Protein AF-0000000076117478 (afdb_homodimer)

Nearest PDB structures (foldseek):
  7p05-assembly1_A  TM=7.899E-01  e=3.250E-27  Saccharomyces cerevisiae S288C
  7p03-assembly1_A  TM=7.718E-01  e=1.403E-25  Saccharomyces cerevisiae S288C
  7p06-assembly1_A  TM=7.744E-01  e=6.960E-25  Saccharomyces cerevisiae S288C
  9fw3-assembly1_B  TM=8.089E-01  e=4.956E-11  Mycolicibacterium thermoresistibile ATCC 19527
  6pan-assembly1_A  TM=7.796E-01  e=1.913E-11  Novosphingobium aromaticivorans DSM 12444

Solvent-accessible surface area (backbone atoms only — not comparable to full-atom values): 67376 Å² total; per-residue (Å²): 131,76,64,60,42,69,87,44,38,41,41,36,42,47,31,21,31,54,60,97,85,43,76,46,33,60,47,34,64,49,70,49,39,44,38,31,34,34,36,39,33,43,60,89,84,13,34,67,67,56,50,53,32,36,74,65,61,79,38,76,66,71,41,60,47,51,25,47,72,84,37,67,72,42,80,72,58,46,67,36,44,25,75,37,64,68,68,86,70,69,67,34,68,36,26,44,45,55,50,48,49,50,47,44,63,34,50,31,45,67,84,56,50,69,69,57,50,51,50,49,52,52,50,48,31,58,63,65,69,39,68,89,52,30,84,35,36,39,28,52,97,87,38,89,43,51,51,72,61,53,43,50,49,46,50,47,46,57,41,52,66,59,61,38,49,34,34,38,33,37,38,77,50,65,92,40,52,68,65,60,32,38,52,50,51,49,42,51,45,48,47,16,54,75,27,26,18,22,36,40,34,37,44,79,78,62,48,41,73,46,52,72,65,34,49,25,32,35,34,33,44,80,12,26,58,49,44,72,46,51,37,84,48,47,62,58,54,37,39,73,75,70,47,73,80,63,85,43,29,14,62,60,48,49,53,49,50,54,66,64,49,57,71,68,58,44,50,53,43,40,52,50,29,52,54,49,50,55,41,56,62,53,57,69,63,57,71,77,73,82,81,85,72,80,70,84,66,79,70,75,75,70,86,61,74,79,74,75,78,72,81,78,82,72,77,77,73,84,75,70,68,65,53,66,75,78,42,86,75,81,80,87,78,88,75,81,76,60,89,71,74,88,52,52,44,54,65,68,58,41,25,52,53,42,22,53,51,46,33,60,46,42,46,66,66,72,62,31,68,68,61,51,49,52,48,46,51,49,24,50,51,54,15,58,65,34,45,64,57,66,91,42,82,67,42,44,57,40,53,53,25,51,50,49,46,55,50,49,49,44,40,51,49,35,20,50,58,40,33,69,55,40,70,77,47,48,63,40,52,52,55,40,42,76,69,55,47,62,57,69,68,31,47,53,52,14,52,56,60,33,44,45,63,59,63,47,51,55,56,51,56,30,50,53,45,31,48,67,37,29,59,70,72,57,73,68,57,45,54,51,53,50,50,51,54,52,49,46,39,53,34,29,28,29,52,12,47,36,43,29,60,71,35,82,49,65,69,62,33,52,50,49,48,53,48,51,53,47,52,14,49,53,36,27,24,81,34,38,46,73,67,57,80,90,56,51,70,57,32,78,73,13,68,46,18,39,52,46,42,28,52,50,52,66,62,52,62,85,55,73,68,41,68,41,35,76,32,33,27,66,72,35,72,74,34,57,64,97,48,62,59,45,46,62,67,54,56,37,39,54,32,68,41,78,67,60,51,67,57,30,54,49,50,50,52,50,48,36,53,53,38,47,54,49,30,52,51,48,54,64,62,68,103,128,76,63,59,42,70,87,44,39,42,41,34,43,46,31,22,32,54,59,100,86,43,76,45,34,61,46,35,67,50,70,49,40,43,37,29,34,35,36,39,34,42,60,89,84,13,36,67,67,57,50,54,32,37,72,66,62,78,37,75,64,72,41,61,47,51,26,47,70,82,38,68,72,42,78,71,56,45,67,38,44,25,76,37,64,68,68,85,70,70,66,35,68,35,27,44,46,56,51,47,51,50,47,45,63,34,50,32,44,68,86,55,50,68,67,57,51,50,51,49,51,52,50,50,32,60,64,65,69,38,68,88,51,29,84,36,35,40,28,53,97,88,39,89,42,51,50,71,60,53,44,50,51,46,50,48,46,57,42,52,65,61,61,39,49,34,35,39,32,36,38,79,49,66,94,41,52,69,66,60,32,38,51,50,52,48,42,50,46,49,47,16,52,74,28,26,17,23,36,39,32,37,44,78,78,61,48,42,72,46,51,72,64,32,49,24,31,34,34,32,45,78,13,27,58,48,43,75,49,51,37,83,47,47,61,58,54,38,38,73,74,71,47,73,79,61,85,42,29,16,62,60,48,50,53,49,50,54,65,65,47,57,71,68,59,44,50,51,44,41,53,50,30,52,54,49,50,53,41,56,62,50,57,69,63,55,71,77,72,84,83,85,73,81,70,83,69,79,72,74,75,70,86,60,74,79,70,79,75,75,80,79,82,72,79,76,73,83,75,68,69,64,52,64,73,76,41,85,74,84,80,87,79,88,76,81,74,59,88,72,74,88,50,52,44,54,67,67,56,43,25,52,52,42,22,54,50,46,34,61,46,43,48,66,67,71,62,30,69,68,59,50,48,52,47,46,51,50,25,50,50,54,14,57,65,36,46,64,59,65,92,42,82,66,41,44,57,40,55,52,25,50,51,50,46,54,50,50,50,44,41,51,50,34,19,51,60,41,32,70,55,40,69,76,45,49,62,40,53,53,54,40,43,75,68,54,47,61,55,70,67,33,48,53,52,15,50,55,59,34,46,46,64,57,63,48,49,57,54,52,55,28,48,53,46,31,47,67,36,29,59,69,72,55,73,69,57,45,55,52,54,49,50,51,52,53,50,46,36,52,34,29,28,29,52,12,46,36,43,29,60,72,35,81,49,65,69,60,34,52,50,48,48,53,50,50,53,46,52,14,47,54,34,27,24,80,35,38,44,74,66,57,80,89,57,53,69,57,31,78,73,12,68,45,18,38,52,46,42,28,51,48,52,65,60,52,61,84,56,74,70,42,69,43,36,76,32,32,27,66,71,35,74,74,32,51,81,91,47,61,59,44,46,62,68,54,58,37,39,52,32,69,40,79,68,60,51,66,58,30,53,50,50,51,52,50,48,36,52,52,36,46,54,48,30,51,50,49,53,63,63,69,103

Radius of gyration: 37.52 Å; Cα contacts (8 Å, |Δi|>4): 1897; chains: 2; bounding box: 95×120×84 Å

InterPro domains:
  IPR003439 ABC transporter-like, ATP-binding domain [PF00005] (27-174)
  IPR003439 ABC transporter-like, ATP-binding domain [PS50893] (10-247)
  IPR003593 AAA+ ATPase domain [SM00382] (34-232)
  IPR013525 ABC-2 type transporter, transmembrane domain [PF01061] (350-551)
  IPR017871 ABC transporter-like, conserved site [PS00211] (146-160)
  IPR027417 P-loop containing nucleoside triphosphate hydrolase [G3DSA:3.40.50.300] (7-243)
  IPR027417 P-loop containing nucleoside triphosphate hydrolase [SSF52540] (10-245)
  IPR050352 ATP-binding cassette subfamily G transporters [PTHR48041] (7-605)

Sequence (1246 aa):
MKTKASTSQLVVRNLVVSVKTKHILYGVNTGAQSGDLLAIMGPTGSGKTTLLNTIAGRVQSTSGEITINGQYFNKHLRRRLGYVLQDDVFMPSLTLYETLYFTAMIRIAESVSVKDKQTRIDDIVKALDLKKCLHTVIGDFFVRGLSGGEKKRANIACEFLTDPDIMLIDEPTSGLDSTTAHNLMTQLKDYATHFNKTIIATIHQPSSQVYHLFSKLLLLMDGKVAYFGIASDALNYFERIGMTCAIHFNPADFLLALLSRDNETSKTILEEADRYKKFEIICGQCPLPNGQNGHYNHSYTNTSDADISIAELRTNGSAVSFDNICAVGMDTEDTSVHSHHTWPTSFWMQYRMLTWRQFRQSKGQILHKYEVIQSLLLATLAGILYFQTDYSYRTLRDKMGTIVFSVTYWGFNCIIATVTGFPAERGVIKKEREAGAYRLSAYYAAKITSDLPLILITPVLFYCIIYWMSAIGDGVLFAIFLGVNLLFCTVAQSIGHIIGTAIPDMKLSLTTVSFYMSFSLVFSGFLNTHLPNWIKWAKYLSIVHYAFGCLNILSTDGMPVLWCNTTSVELYTSCTANTTFVTISDVLKDSGIDCPYFCYIATLGILFIVLRVLGYYVMKWKRMKTKASTSQLVVRNLVVSVKTKHILYGVNTGAQSGDLLAIMGPTGSGKTTLLNTIAGRVQSTSGEITINGQYFNKHLRRRLGYVLQDDVFMPSLTLYETLYFTAMIRIAESVSVKDKQTRIDDIVKALDLKKCLHTVIGDFFVRGLSGGEKKRANIACEFLTDPDIMLIDEPTSGLDSTTAHNLMTQLKDYATHFNKTIIATIHQPSSQVYHLFSKLLLLMDGKVAYFGIASDALNYFERIGMTCAIHFNPADFLLALLSRDNETSKTILEEADRYKKFEIICGQCPLPNGQNGHYNHSYTNTSDADISIAELRTNGSAVSFDNICAVGMDTEDTSVHSHHTWPTSFWMQYRMLTWRQFRQSKGQILHKYEVIQSLLLATLAGILYFQTDYSYRTLRDKMGTIVFSVTYWGFNCIIATVTGFPAERGVIKKEREAGAYRLSAYYAAKITSDLPLILITPVLFYCIIYWMSAIGDGVLFAIFLGVNLLFCTVAQSIGHIIGTAIPDMKLSLTTVSFYMSFSLVFSGFLNTHLPNWIKWAKYLSIVHYAFGCLNILSTDGMPVLWCNTTSVELYTSCTANTTFVTISDVLKDSGIDCPYFCYIATLGILFIVLRVLGYYVMKWKR

Organism: Mytilus edulis (NCBI:txid6550)

Secondary structure (DSSP, 8-state):
--------EEEEEEEEEEETTEEEEEEEEEEEETT-EEEEE--TTSSHHHHHHHHHTSS--SEEEEEETTEE--HHHHTTEEEE-SS----TTSBHHHHHHHHHHHHS-TTS-HHHHHHHHHHHHHHTT-GGGTTSB---SSS--S-HHHHHHHHHHHHHTT--SEEEEE-TTTT--HHHHHHHHHHHHHHHHHTT-EEEEE-SS--HHHHTT-SEEEEEETTEEEEEEEGGGHHHHHHHTT-PPPTT--HHHHHHHHHTS-HHHHHHHHHHHHHHHHHHHHHTT----SS------------------------------THHHHS-----S---------SSS-HHHHHHHHHHHHHHHHHHHHT-HHHHHHHHHHHHHHHHHTTT--SSTTSHHHHHHHHHHHHHHHHHHHHHHHHTTHHHHHHHHHHHHHTT-S-HHHHHHHHHHHHHHHHHHHHHHHHHHHHHHHT---HHHHHHHHHHHHHHHHHHHHHHHHHHHH---HHHHHHHHHHHHHHHHHTSSSS-S---TTTGGGGGG-HHHHHHHHHHHHHSTTPPPEE--TTHHHH-GGGSSS-SEE-HHHHHHHTT--S-HHHHHHHHHHHHHHHHHHHHHHHHH--/--------EEEEEEEEEEETTEEEEEEEEEEEETT-EEEEE--TTSSHHHHHHHHHTSS--SEEEEEETTEE--HHHHTTEEEE-SS----TTSBHHHHHHHHHHHHS-TTS-HHHHHHHHHHHHHHTT-GGGTTSB---SSS--S-HHHHHHHHHHHHHTT--SEEEEE-TTTT--HHHHHHHHHHHHHHHHHHT-EEEEE-SS--HHHHTT-SEEEEEETTEEEEEEEGGGHHHHHHHTT-PPPTT--HHHHHHHHHTS-HHHHHHHHHHHHHHHHHHHHHTT----SS------------------------------THHHHS-----S---------SSS-HHHHHHHHHHHHHHHHHHHHS-HHHHHHHHHHHHHHHHHTTT--SSTTSHHHHHHHHHHHHHHHHHHHHHHHHTTHHHHHHHHHHHHHTT-S-HHHHHHHHHHHHHHHHHHHHHHHHHHHHHHHT---HHHHHHHHHHHHHHHHHHHHHHHHHHHH---HHHHHHHHHHHHHHHHHTSSSS-S---TTTGGGGGG-HHHHHHHHHHHHHSTTPPPEE--TTHHHH-GGGSSS-SEE-HHHHHHHTT--S-HHHHHHHHHHHHHHHHHHHHHHHHH--

Foldseek 3Di:
DLQQDDKKKKWWFQWWADDPHRTQAGTETAMWIFLFEEEEEEDPSLCQVVVLCCQLVVGPTPDTFIDMVRHGDDLLLSLLEFEQDPDLADLQLAALQLVLLLLLLQLAFPVDDSVVLVVLLVVLCVLLVVVVRRGWGNHDPVGDTDDPLSSLSSSVSSRCSNVHQEYEYEASCPPHDQVSSLSRLVSVSCSSNSSRGHYYYYHYDHDLSSLVSGQWYFYGASNYTLDTDGSVCPQVVVVVLVQHDDPPDRPSVSSRCQRPDDPVSVVSSRVVVVVVVVVVVVCVPPPPDDDDPPPPCPPPPCPPDDPPVPDCPVPPDPPPSSPCLSDVDPDDDDPPSPPPPLGSYDLVSLLVSLLVVLLSSCLCPLPPPVVLVVLQVVLQVLLVVLFQDDLDPVCLLVVLVSQLVLLLVLLLVLLLSLLVPQLSCVVVVVVCVSSRRDDLVSNLSSNLVSVLVSNLVSVLSSLVSNCVRNCLDDPVLSVVLSVLSSLLSLLSNLVSLLLNLQDNDSVVSSVVSVVLSVLLSCLLLSVDLDDDPVCVVSNLSRSNNLSSLLNSCSSSPPRDWAFDDDVVCVVQVVSPDDDGTHDPQSVSVSSVNPDHNVVSSVSSVVSSVVSSVVSSVSNVVSD/DLQQDDKKKKWWFQWWADDPHRTQAGGETAMWIFLFEEEEEEDPSLCQVVVLCCQLVVGPTPDTFIDMVRHGDDLLLSLLEAEQDPDLADLQLAFLQLVLLLLLLQLAFPPDDSVRLVVLLVVLCVLLVVVVRRGWGNHDPVGDTDDPLSSLSSSVSSRCSNVHQEYEYEASCPPHDQVSSLSRLVSVSCSSNSSRGHYYYYHYDHDLSSLVSGQWYFYGASNYTLDTDGSVCPQVVVVVLVQHDDPPDRPSVSSRCQRPDDPVSVVSSRVVVVVVVVVVVVVVPPPPDDDDPPPPPPPPPPPPDDPPVPDCPVPPDPPPSSPCLSDVDPDDDDPPSPPPPLGSYDLVSLLVSLLVVLLSSCLCPLPPPVVLVVLQVVLQVLLVVLFQPDLDPVCLLVVLVSQLVLLLVLLLVLLLSLLVPQLSCVVVVVVCVSSRRDDLVSNLSSNLVSVLVSNLVSSLSSLVSNCVRNCLDDPVLSVVLSVLSSLLSLLSNLVSLLLNLQDNDSVVSSVVSVVLSVLLSCLLLSVDLDDDPVCVVSNLVRSNNLSSLLNSCSRSPPRDWAFDDDVNCVVQVVSPDPDGTHDPQSVSVSSVNPDYNVVSSVSSVVSSVVSSVVSSVSNVVSD

Structure (mmCIF, N/CA/C/O backbone):
data_AF-0000000076117478-model_v1
#
loop_
_entity.id
_entity.type
_entity.pdbx_description
1 polymer 'ABC transporter G family member 1,ABC transporter G family member 18'
#
loop_
_atom_site.group_PDB
_atom_site.id
_atom_site.type_symbol
_atom_site.label_atom_id
_atom_site.label_alt_id
_atom_site.label_comp_id
_atom_site.label_asym_id
_atom_site.label_entity_id
_atom_site.label_seq_id
_atom_site.pdbx_PDB_ins_code
_atom_site.Cartn_x
_atom_site.Cartn_y
_atom_site.Cartn_z
_atom_site.occupancy
_atom_site.B_iso_or_equiv
_atom_site.auth_seq_id
_atom_site.auth_comp_id
_atom_site.auth_asym_id
_atom_site.auth_atom_id
_atom_site.pdbx_PDB_model_num
ATOM 1 N N . MET A 1 1 ? -32.719 24.344 3.625 1 33.59 1 MET A N 1
ATOM 2 C CA . MET A 1 1 ? -33.094 23.484 4.734 1 33.59 1 MET A CA 1
ATOM 3 C C . MET A 1 1 ? -32.031 23.484 5.836 1 33.59 1 MET A C 1
ATOM 5 O O . MET A 1 1 ? -31.094 22.703 5.797 1 33.59 1 MET A O 1
ATOM 9 N N . LYS A 1 2 ? -31.781 24.594 6.148 1 47.47 2 LYS A N 1
ATOM 10 C CA . LYS A 1 2 ? -30.906 25.094 7.211 1 47.47 2 LYS A CA 1
ATOM 11 C C . LYS A 1 2 ? -31.438 24.688 8.586 1 47.47 2 LYS A C 1
ATOM 13 O O . LYS A 1 2 ? -32.438 25.234 9.062 1 47.47 2 LYS A O 1
ATOM 18 N N . THR A 1 3 ? -31.453 23.312 8.953 1 55.69 3 THR A N 1
ATOM 19 C CA . THR A 1 3 ? -32.062 23.062 10.25 1 55.69 3 THR A CA 1
ATOM 20 C C . THR A 1 3 ? -31.219 23.625 11.383 1 55.69 3 THR A C 1
ATOM 22 O O . THR A 1 3 ? -30.016 23.344 11.453 1 55.69 3 THR A O 1
ATOM 25 N N . LYS A 1 4 ? -31.594 24.844 11.695 1 61.62 4 LYS A N 1
ATOM 26 C CA . LYS A 1 4 ? -31.016 25.406 12.914 1 61.62 4 LYS A CA 1
ATOM 27 C C . LYS A 1 4 ? -31.188 24.438 14.094 1 61.62 4 LYS A C 1
ATOM 29 O O . LYS A 1 4 ? -32.281 24 14.383 1 61.62 4 LYS A O 1
ATOM 34 N N . ALA A 1 5 ? -30.016 23.797 14.422 1 67.62 5 ALA A N 1
ATOM 35 C CA . ALA A 1 5 ? -30.047 22.859 15.555 1 67.62 5 ALA A CA 1
ATOM 36 C C . ALA A 1 5 ? -30.547 23.547 16.812 1 67.62 5 ALA A C 1
ATOM 38 O O . ALA A 1 5 ? -30.422 24.766 16.969 1 67.62 5 ALA A O 1
ATOM 39 N N . SER A 1 6 ? -31.359 22.812 17.609 1 71.19 6 SER A N 1
ATOM 40 C CA . SER A 1 6 ? -31.75 23.312 18.922 1 71.19 6 SER A CA 1
ATOM 41 C C . SER A 1 6 ? -30.516 23.5 19.812 1 71.19 6 SER A C 1
ATOM 43 O O . SER A 1 6 ? -29.469 22.906 19.562 1 71.19 6 SER A O 1
ATOM 45 N N . THR A 1 7 ? -30.609 24.422 20.672 1 77.44 7 THR A N 1
ATOM 46 C CA . THR A 1 7 ? -29.5 24.719 21.578 1 77.44 7 THR A CA 1
ATOM 47 C C . THR A 1 7 ? -29.172 23.5 22.453 1 77.44 7 THR A C 1
ATOM 49 O O . THR A 1 7 ? -30.062 22.969 23.125 1 77.44 7 THR A O 1
ATOM 52 N N . SER A 1 8 ? -28.109 22.875 22.109 1 80.38 8 SER A N 1
ATOM 53 C CA . SER A 1 8 ? -27.625 21.734 22.891 1 80.38 8 SER A CA 1
ATOM 54 C C . SER A 1 8 ? -26.297 22.031 23.547 1 80.38 8 SER A C 1
ATOM 56 O O . SER A 1 8 ? -25.547 22.891 23.078 1 80.38 8 SER A O 1
ATOM 58 N N . GLN A 1 9 ? -26.25 21.438 24.781 1 84.31 9 GLN A N 1
ATOM 59 C CA . GLN A 1 9 ? -25.016 21.625 25.531 1 84.31 9 GLN A CA 1
ATOM 60 C C . GLN A 1 9 ? -24.328 20.297 25.828 1 84.31 9 GLN A C 1
ATOM 62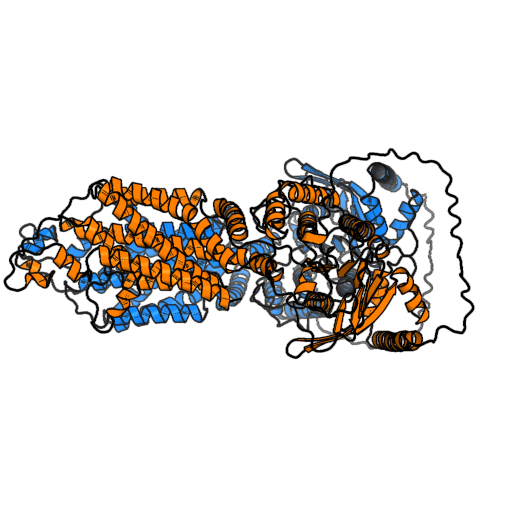 O O . GLN A 1 9 ? -24.953 19.391 26.406 1 84.31 9 GLN A O 1
ATOM 67 N N . LEU A 1 10 ? -23.141 20.172 25.359 1 89 10 LEU A N 1
ATOM 68 C CA . LEU A 1 10 ? -22.328 19 25.672 1 89 10 LEU A CA 1
ATOM 69 C C . LEU A 1 10 ? -21.469 19.266 26.922 1 89 10 LEU A C 1
ATOM 71 O O . LEU A 1 10 ? -20.844 20.312 27.047 1 89 10 LEU A O 1
ATOM 75 N N . VAL A 1 11 ? -21.594 18.375 27.906 1 89 11 VAL A N 1
ATOM 76 C CA . VAL A 1 11 ? -20.828 18.516 29.141 1 89 11 VAL A CA 1
ATOM 77 C C . VAL A 1 11 ? -20.078 17.219 29.438 1 89 11 VAL A C 1
ATOM 79 O O . VAL A 1 11 ? -20.641 16.125 29.375 1 89 11 VAL A O 1
ATOM 82 N N . VAL A 1 12 ? -18.844 17.312 29.609 1 91 12 VAL A N 1
ATOM 83 C CA . VAL A 1 12 ? -17.969 16.203 30.016 1 91 12 VAL A CA 1
ATOM 84 C C . VAL A 1 12 ? -17.484 16.438 31.453 1 91 12 VAL A C 1
ATOM 86 O O . VAL A 1 12 ? -16.875 17.469 31.734 1 91 12 VAL A O 1
ATOM 89 N N . ARG A 1 13 ? -17.766 15.461 32.281 1 88.88 13 ARG A N 1
ATOM 90 C CA . ARG A 1 13 ? -17.391 15.617 33.688 1 88.88 13 ARG A CA 1
ATOM 91 C C . ARG A 1 13 ? -16.469 14.492 34.156 1 88.88 13 ARG A C 1
ATOM 93 O O . ARG A 1 13 ? -16.828 13.312 34.031 1 88.88 13 ARG A O 1
ATOM 100 N N . ASN A 1 14 ? -15.289 14.867 34.656 1 89.69 14 ASN A N 1
ATOM 101 C CA . ASN A 1 14 ? -14.312 13.984 35.281 1 89.69 14 ASN A CA 1
ATOM 102 C C . ASN A 1 14 ? -14.07 12.734 34.438 1 89.69 14 ASN A C 1
ATOM 104 O O . ASN A 1 14 ? -14.18 11.609 34.938 1 89.69 14 ASN A O 1
ATOM 108 N N . LEU A 1 15 ? -13.781 12.969 33.25 1 91.19 15 LEU A N 1
ATOM 109 C CA . LEU A 1 15 ? -13.578 11.859 32.312 1 91.19 15 LEU A CA 1
ATOM 110 C C . LEU A 1 15 ? -12.195 11.242 32.5 1 91.19 15 LEU A C 1
ATOM 112 O O . LEU A 1 15 ? -11.188 11.938 32.438 1 91.19 15 LEU A O 1
ATOM 116 N N . VAL A 1 16 ? -12.156 9.992 32.875 1 92.12 16 VAL A N 1
ATOM 117 C CA . VAL A 1 16 ? -10.922 9.227 33 1 92.12 16 VAL A CA 1
ATOM 118 C C . VAL A 1 16 ? -10.898 8.078 32 1 92.12 16 VAL A C 1
ATOM 120 O O . VAL A 1 16 ? -11.891 7.371 31.844 1 92.12 16 VAL A O 1
ATOM 123 N N . VAL A 1 17 ? -9.891 7.992 31.25 1 92.5 17 VAL A N 1
ATOM 124 C CA . VAL A 1 17 ? -9.773 6.941 30.25 1 92.5 17 VAL A CA 1
ATOM 125 C C . VAL A 1 17 ? -8.453 6.203 30.422 1 92.5 17 VAL A C 1
ATOM 127 O O . VAL A 1 17 ? -7.391 6.824 30.516 1 92.5 17 VAL A O 1
ATOM 130 N N . SER A 1 18 ? -8.523 4.941 30.578 1 89.5 18 SER A N 1
ATOM 131 C CA . SER A 1 18 ? -7.352 4.074 30.641 1 89.5 18 SER A CA 1
ATOM 132 C C . SER A 1 18 ? -7.395 3.008 29.547 1 89.5 18 SER A C 1
ATOM 134 O O . SER A 1 18 ? -8.445 2.414 29.297 1 89.5 18 SER A O 1
ATOM 136 N N . VAL A 1 19 ? -6.477 2.916 28.719 1 79.5 19 VAL A N 1
ATOM 137 C CA . VAL A 1 19 ? -6.383 1.884 27.688 1 79.5 19 VAL A CA 1
ATOM 138 C C . VAL A 1 19 ? -5.363 0.827 28.109 1 79.5 19 VAL A C 1
ATOM 140 O O . VAL A 1 19 ? -4.176 1.126 28.266 1 79.5 19 VAL A O 1
ATOM 143 N N . LYS A 1 20 ? -5.812 -0.436 28.266 1 72.31 20 LYS A N 1
ATOM 144 C CA . LYS A 1 20 ? -5.055 -1.6 28.719 1 72.31 20 LYS A CA 1
ATOM 145 C C . LYS A 1 20 ? -4.402 -1.337 30.078 1 72.31 20 LYS A C 1
ATOM 147 O O . LYS A 1 20 ? -5.035 -1.505 31.125 1 72.31 20 LYS A O 1
ATOM 152 N N . THR A 1 21 ? -3.113 -0.617 30.062 1 72.25 21 THR A N 1
ATOM 153 C CA . THR A 1 21 ? -2.428 -0.388 31.328 1 72.25 21 THR A CA 1
ATOM 154 C C . THR A 1 21 ? -1.941 1.055 31.422 1 72.25 21 THR A C 1
ATOM 156 O O . THR A 1 21 ? -1.378 1.457 32.438 1 72.25 21 THR A O 1
ATOM 159 N N . LYS A 1 22 ? -2.352 1.729 30.531 1 84.06 22 LYS A N 1
ATOM 160 C CA . LYS A 1 22 ? -1.831 3.092 30.578 1 84.06 22 LYS A CA 1
ATOM 161 C C . LYS A 1 22 ? -2.963 4.109 30.719 1 84.06 22 LYS A C 1
ATOM 163 O O . LYS A 1 22 ? -3.945 4.051 29.969 1 84.06 22 LYS A O 1
ATOM 168 N N . HIS A 1 23 ? -2.869 4.828 31.797 1 86.69 23 HIS A N 1
ATOM 169 C CA . HIS A 1 23 ? -3.818 5.918 31.984 1 86.69 23 HIS A CA 1
ATOM 170 C C . HIS A 1 23 ? -3.516 7.082 31.047 1 86.69 23 HIS A C 1
ATOM 172 O O . HIS A 1 23 ? -2.385 7.574 31.016 1 86.69 23 HIS A O 1
ATOM 178 N N . ILE A 1 24 ? -4.492 7.504 30.219 1 89.81 24 ILE A N 1
ATOM 179 C CA . ILE A 1 24 ? -4.266 8.531 29.219 1 89.81 24 ILE A CA 1
ATOM 180 C C . ILE A 1 24 ? -4.922 9.836 29.656 1 89.81 24 ILE A C 1
ATOM 182 O O . ILE A 1 24 ? -4.312 10.906 29.547 1 89.81 24 ILE A O 1
ATOM 186 N N . LEU A 1 25 ? -6.16 9.781 30.141 1 92.12 25 LEU A N 1
ATOM 187 C CA . LEU A 1 25 ? -6.863 10.969 30.609 1 92.12 25 LEU A CA 1
ATOM 188 C C . LEU A 1 25 ? -7.125 10.898 32.125 1 92.12 25 LEU A C 1
ATOM 190 O O . LEU A 1 25 ? -7.48 9.836 32.625 1 92.12 25 LEU A O 1
ATOM 194 N N . TYR A 1 26 ? -6.867 12.039 32.812 1 91.38 26 TYR A N 1
ATOM 195 C CA . TYR A 1 26 ? -6.961 12.094 34.25 1 91.38 26 TYR A CA 1
ATOM 196 C C . TYR A 1 26 ? -8.047 13.078 34.688 1 91.38 26 TYR A C 1
ATOM 198 O O . TYR A 1 26 ? -7.742 14.148 35.219 1 91.38 26 TYR A O 1
ATOM 206 N N . GLY A 1 27 ? -9.273 12.734 34.531 1 88.25 27 GLY A N 1
ATOM 207 C CA . GLY A 1 27 ? -10.391 13.531 35.031 1 88.25 27 GLY A CA 1
ATOM 208 C C . GLY A 1 27 ? -10.586 14.82 34.25 1 88.25 27 GLY A C 1
ATOM 209 O O . GLY A 1 27 ? -10.57 15.906 34.844 1 88.25 27 GLY A O 1
ATOM 210 N N . VAL A 1 28 ? -10.844 14.75 33.031 1 90.81 28 VAL A N 1
ATOM 211 C CA . VAL A 1 28 ? -10.969 15.898 32.125 1 90.81 28 VAL A CA 1
ATOM 212 C C . VAL A 1 28 ? -12.391 16.453 32.188 1 90.81 28 VAL A C 1
ATOM 214 O O . VAL A 1 28 ? -13.367 15.695 32.094 1 90.81 28 VAL A O 1
ATOM 217 N N . ASN A 1 29 ? -12.492 17.781 32.469 1 89.56 29 ASN A N 1
ATOM 218 C CA . ASN A 1 29 ? -13.766 18.5 32.438 1 89.56 29 ASN A CA 1
ATOM 219 C C . ASN A 1 29 ? -13.812 19.484 31.297 1 89.56 29 ASN A C 1
ATOM 221 O O . ASN A 1 29 ? -12.906 20.312 31.125 1 89.56 29 ASN A O 1
ATOM 225 N N . THR A 1 30 ? -14.781 19.328 30.438 1 90.06 30 THR A N 1
ATOM 226 C CA . THR A 1 30 ? -14.938 20.25 29.312 1 90.06 30 THR A CA 1
ATOM 227 C C . THR A 1 30 ? -16.391 20.328 28.875 1 90.06 30 THR A C 1
ATOM 229 O O . THR A 1 30 ? -17.25 19.641 29.438 1 90.06 30 THR A O 1
ATOM 232 N N . GLY A 1 31 ? -16.641 21.312 28.062 1 89.88 31 GLY A N 1
ATOM 233 C CA . GLY A 1 31 ? -18 21.469 27.547 1 89.88 31 GLY A CA 1
ATOM 234 C C . GLY A 1 31 ? -18.078 22.406 26.359 1 89.88 31 GLY A C 1
ATOM 235 O O . GLY A 1 31 ? -17.156 23.188 26.109 1 89.88 31 GLY A O 1
ATOM 236 N N . ALA A 1 32 ? -19.125 22.234 25.609 1 90.5 32 ALA A N 1
ATOM 237 C CA . ALA A 1 32 ? -19.391 23.078 24.438 1 90.5 32 ALA A CA 1
ATOM 238 C C . ALA A 1 32 ? -20.875 23.312 24.266 1 90.5 32 ALA A C 1
ATOM 240 O O . ALA A 1 32 ? -21.703 22.469 24.625 1 90.5 32 ALA A O 1
ATOM 241 N N . GLN A 1 33 ? -21.172 24.5 23.844 1 88.38 33 GLN A N 1
ATOM 242 C CA . GLN A 1 33 ? -22.562 24.859 23.562 1 88.38 33 GLN A CA 1
ATOM 243 C C . GLN A 1 33 ? -22.781 25.078 22.062 1 88.38 33 GLN A C 1
ATOM 245 O O . GLN A 1 33 ? -21.828 25.25 21.312 1 88.38 33 GLN A O 1
ATOM 250 N N . SER A 1 34 ? -24.062 25.062 21.734 1 89.88 34 SER A N 1
ATOM 251 C CA . SER A 1 34 ? -24.406 25.266 20.328 1 89.88 34 SER A CA 1
ATOM 252 C C . SER A 1 34 ? -23.875 26.609 19.828 1 89.88 34 SER A C 1
ATOM 254 O O . SER A 1 34 ? -23.984 27.625 20.531 1 89.88 34 SER A O 1
ATOM 256 N N . GLY A 1 35 ? -23.203 26.578 18.703 1 88.25 35 GLY A N 1
ATOM 257 C CA . GLY A 1 35 ? -22.625 27.781 18.125 1 88.25 35 GLY A CA 1
ATOM 258 C C . GLY A 1 35 ? -21.141 27.938 18.422 1 88.25 35 GLY A C 1
ATOM 259 O O . GLY A 1 35 ? -20.453 28.75 17.812 1 88.25 35 GLY A O 1
ATOM 260 N N . ASP A 1 36 ? -20.672 27.047 19.297 1 90.38 36 ASP A N 1
ATOM 261 C CA . ASP A 1 36 ? -19.281 27.156 19.719 1 90.38 36 ASP A CA 1
ATOM 262 C C . ASP A 1 36 ? -18.359 26.375 18.781 1 90.38 36 ASP A C 1
ATOM 264 O O . ASP A 1 36 ? -18.719 25.328 18.281 1 90.38 36 ASP A O 1
ATOM 268 N N . LEU A 1 37 ? -17.266 26.984 18.547 1 94.75 37 LEU A N 1
ATOM 269 C CA . LEU A 1 37 ? -16.109 26.297 18 1 94.75 37 LEU A CA 1
ATOM 270 C C . LEU A 1 37 ? -15.055 26.062 19.062 1 94.75 37 LEU A C 1
ATOM 272 O O . LEU A 1 37 ? -14.258 26.953 19.359 1 94.75 37 LEU A O 1
ATOM 276 N N . LEU A 1 38 ? -15.086 24.859 19.609 1 95.19 38 LEU A N 1
ATOM 277 C CA . LEU A 1 38 ? -14.148 24.484 20.672 1 95.19 38 LEU A CA 1
ATOM 278 C C . LEU A 1 38 ? -12.883 23.875 20.078 1 95.19 38 LEU A C 1
ATOM 280 O O . LEU A 1 38 ? -12.953 22.875 19.344 1 95.19 38 LEU A O 1
ATOM 284 N N . ALA A 1 39 ? -11.781 24.422 20.328 1 96 39 ALA A N 1
ATOM 285 C CA . ALA A 1 39 ? -10.492 23.906 19.875 1 96 39 ALA A CA 1
ATOM 286 C C . ALA A 1 39 ? -9.758 23.203 21 1 96 39 ALA A C 1
ATOM 288 O O . ALA A 1 39 ? -9.656 23.734 22.109 1 96 39 ALA A O 1
ATOM 289 N N . ILE A 1 40 ? -9.391 22.031 20.781 1 95.31 40 ILE A N 1
ATOM 290 C CA . ILE A 1 40 ? -8.57 21.266 21.719 1 95.31 40 ILE A CA 1
ATOM 291 C C . ILE A 1 40 ? -7.113 21.297 21.266 1 95.31 40 ILE A C 1
ATOM 293 O O . ILE A 1 40 ? -6.781 20.828 20.172 1 95.31 40 ILE A O 1
ATOM 297 N N . MET A 1 41 ? -6.285 21.812 22.109 1 93.19 41 MET A N 1
ATOM 298 C CA . MET A 1 41 ? -4.867 21.938 21.781 1 93.19 41 MET A CA 1
ATOM 299 C C . MET A 1 41 ? -4.008 21.297 22.875 1 93.19 41 MET A C 1
ATOM 301 O O . MET A 1 41 ? -4.434 21.188 24.016 1 93.19 41 MET A O 1
ATOM 305 N N . GLY A 1 42 ? -2.867 20.859 22.547 1 88.69 42 GLY A N 1
ATOM 306 C CA . GLY A 1 42 ? -1.908 20.219 23.422 1 88.69 42 GLY A CA 1
ATOM 307 C C . GLY A 1 42 ? -0.789 19.516 22.688 1 88.69 42 GLY A C 1
ATOM 308 O O . GLY A 1 42 ? -0.875 19.297 21.484 1 88.69 42 GLY A O 1
ATOM 309 N N . PRO A 1 43 ? 0.198 19.219 23.422 1 83.25 43 PRO A N 1
ATOM 310 C CA . PRO A 1 43 ? 1.307 18.5 22.797 1 83.25 43 PRO A CA 1
ATOM 311 C C . PRO A 1 43 ? 0.917 17.094 22.375 1 83.25 43 PRO A C 1
ATOM 313 O O . PRO A 1 43 ? -0.183 16.625 22.688 1 83.25 43 PRO A O 1
ATOM 316 N N . THR A 1 44 ? 1.796 16.516 21.562 1 77.94 44 THR A N 1
ATOM 317 C CA . THR A 1 44 ? 1.538 15.156 21.094 1 77.94 44 THR A CA 1
ATOM 318 C C . THR A 1 44 ? 1.482 14.188 22.281 1 77.94 44 THR A C 1
ATOM 320 O O . THR A 1 44 ? 2.322 14.242 23.172 1 77.94 44 THR A O 1
ATOM 323 N N . GLY A 1 45 ? 0.498 13.344 22.359 1 78.31 45 GLY A N 1
ATOM 324 C CA . GLY A 1 45 ? 0.35 12.359 23.422 1 78.31 45 GLY A CA 1
ATOM 325 C C . GLY A 1 45 ? -0.422 12.875 24.625 1 78.31 45 GLY A C 1
ATOM 326 O O . GLY A 1 45 ? -0.514 12.203 25.656 1 78.31 45 GLY A O 1
ATOM 327 N N . SER A 1 46 ? -0.936 14.062 24.469 1 84.88 46 SER A N 1
ATOM 328 C CA . SER A 1 46 ? -1.647 14.664 25.594 1 84.88 46 SER A CA 1
ATOM 329 C C . SER A 1 46 ? -3.033 14.047 25.75 1 84.88 46 SER A C 1
ATOM 331 O O . SER A 1 46 ? -3.684 14.242 26.781 1 84.88 46 SER A O 1
ATOM 333 N N . GLY A 1 47 ? -3.531 13.336 24.734 1 88.75 47 GLY A N 1
ATOM 334 C CA . GLY A 1 47 ? -4.816 12.672 24.844 1 88.75 47 GLY A CA 1
ATOM 335 C C . GLY A 1 47 ? -5.91 13.328 24.031 1 88.75 47 GLY A C 1
ATOM 336 O O . GLY A 1 47 ? -7.094 13.039 24.219 1 88.75 47 GLY A O 1
ATOM 337 N N . LYS A 1 48 ? -5.574 14.25 23.125 1 91.31 48 LYS A N 1
ATOM 338 C CA . LYS A 1 48 ? -6.551 14.984 22.312 1 91.31 48 LYS A CA 1
ATOM 339 C C . LYS A 1 48 ? -7.441 14.023 21.531 1 91.31 48 LYS A C 1
ATOM 341 O O . LYS A 1 48 ? -8.672 14.117 21.594 1 91.31 48 LYS A O 1
ATOM 346 N N . THR A 1 49 ? -6.828 13.086 20.828 1 88.31 49 THR A N 1
ATOM 347 C CA . THR A 1 49 ? -7.559 12.141 20 1 88.31 49 THR A CA 1
ATOM 348 C C . THR A 1 49 ? -8.359 11.156 20.844 1 88.31 49 THR A C 1
ATOM 350 O O . THR A 1 49 ? -9.469 10.773 20.484 1 88.31 49 THR A O 1
ATOM 353 N N . THR A 1 50 ? -7.828 10.766 22.016 1 90 50 THR A N 1
ATOM 354 C CA . THR A 1 50 ? -8.531 9.875 22.922 1 90 50 THR A CA 1
ATOM 355 C C . THR A 1 50 ? -9.789 10.539 23.469 1 90 50 THR A C 1
ATOM 357 O O . THR A 1 50 ? -10.828 9.891 23.625 1 90 50 THR A O 1
ATOM 360 N N . LEU A 1 51 ? -9.641 11.797 23.75 1 93.19 51 LEU A N 1
ATOM 361 C CA . LEU A 1 51 ? -10.797 12.547 24.234 1 93.19 51 LEU A CA 1
ATOM 362 C C . LEU A 1 51 ? -11.898 12.578 23.172 1 93.19 51 LEU A C 1
ATOM 364 O O . LEU A 1 51 ? -13.062 12.32 23.484 1 93.19 51 LEU A O 1
ATOM 368 N N . LEU A 1 52 ? -11.523 12.898 21.906 1 92.56 52 LEU A N 1
ATOM 369 C CA . LEU A 1 52 ? -12.492 12.945 20.812 1 92.56 52 LEU A CA 1
ATOM 370 C C . LEU A 1 52 ? -13.125 11.57 20.594 1 92.56 52 LEU A C 1
ATOM 372 O O . LEU A 1 52 ? -14.336 11.469 20.391 1 92.56 52 LEU A O 1
ATOM 376 N N . ASN A 1 53 ? -12.312 10.531 20.688 1 89.88 53 ASN A N 1
ATOM 377 C CA . ASN A 1 53 ? -12.805 9.172 20.484 1 89.88 53 ASN A CA 1
ATOM 378 C C . ASN A 1 53 ? -13.742 8.75 21.625 1 89.88 53 ASN A C 1
ATOM 380 O O . ASN A 1 53 ? -14.688 7.992 21.391 1 89.88 53 ASN A O 1
ATOM 384 N N . THR A 1 54 ? -13.469 9.211 22.766 1 90.44 54 THR A N 1
ATOM 385 C CA . THR A 1 54 ? -14.32 8.891 23.922 1 90.44 54 THR A CA 1
ATOM 386 C C . THR A 1 54 ? -15.664 9.602 23.797 1 90.44 54 THR A C 1
ATOM 388 O O . THR A 1 54 ? -16.703 9.023 24.109 1 90.44 54 THR A O 1
ATOM 391 N N . ILE A 1 55 ? -15.57 10.828 23.344 1 89.62 55 ILE A N 1
ATOM 392 C CA . ILE A 1 55 ? -16.812 11.578 23.156 1 89.62 55 ILE A CA 1
ATOM 393 C C . ILE A 1 55 ? -17.641 10.922 22.062 1 89.62 55 ILE A C 1
ATOM 395 O O . ILE A 1 55 ? -18.875 10.828 22.172 1 89.62 55 ILE A O 1
ATOM 399 N N . ALA A 1 56 ? -16.969 10.461 21.016 1 87.56 56 ALA A N 1
ATOM 400 C CA . ALA A 1 56 ? -17.641 9.82 19.891 1 87.56 56 ALA A CA 1
ATOM 401 C C . ALA A 1 56 ? -18.156 8.43 20.266 1 87.56 56 ALA A C 1
ATOM 403 O O . ALA A 1 56 ? -18.984 7.855 19.562 1 87.56 56 ALA A O 1
ATOM 404 N N . GLY A 1 57 ? -17.672 7.852 21.312 1 83.38 57 GLY A N 1
ATOM 405 C CA . GLY A 1 57 ? -18.094 6.535 21.75 1 83.38 57 GLY A CA 1
ATOM 406 C C . GLY A 1 57 ? -17.266 5.406 21.156 1 83.38 57 GLY A C 1
ATOM 407 O O . GLY A 1 57 ? -17.672 4.246 21.188 1 83.38 57 GLY A O 1
ATOM 408 N N . ARG A 1 58 ? -16.188 5.727 20.578 1 81.25 58 ARG A N 1
ATOM 409 C CA . ARG A 1 58 ? -15.32 4.715 19.984 1 81.25 58 ARG A CA 1
ATOM 410 C C . ARG A 1 58 ? -14.43 4.062 21.031 1 81.25 58 ARG A C 1
ATOM 412 O O . ARG A 1 58 ? -14.008 2.914 20.875 1 81.25 58 ARG A O 1
ATOM 419 N N . VAL A 1 59 ? -14.125 4.824 22.078 1 85.38 59 VAL A N 1
ATOM 420 C CA . VAL A 1 59 ? -13.352 4.324 23.219 1 85.38 59 VAL A CA 1
ATOM 421 C C . VAL A 1 59 ? -14.188 4.422 24.484 1 85.38 59 VAL A C 1
ATOM 423 O O . VAL A 1 59 ? -14.867 5.426 24.719 1 85.38 59 VAL A O 1
ATOM 426 N N . GLN A 1 60 ? -14.164 3.361 25.219 1 85.5 60 GLN A N 1
ATOM 427 C CA . GLN A 1 60 ? -14.945 3.35 26.453 1 85.5 60 GLN A CA 1
ATOM 428 C C . GLN A 1 60 ? -14.219 4.086 27.562 1 85.5 60 GLN A C 1
ATOM 430 O O . GLN A 1 60 ? -13.008 3.92 27.75 1 85.5 60 GLN A O 1
ATOM 435 N N . SER A 1 61 ? -14.961 4.883 28.188 1 87.12 61 SER A N 1
ATOM 436 C CA . SER A 1 61 ? -14.398 5.602 29.328 1 87.12 61 SER A CA 1
ATOM 437 C C . SER A 1 61 ? -14.344 4.715 30.562 1 87.12 61 SER A C 1
ATOM 439 O O . SER A 1 61 ? -15.195 3.836 30.734 1 87.12 61 SER A O 1
ATOM 441 N N . THR A 1 62 ? -13.328 4.875 31.344 1 87.88 62 THR A N 1
ATOM 442 C CA . THR A 1 62 ? -13.195 4.152 32.625 1 87.88 62 THR A CA 1
ATOM 443 C C . THR A 1 62 ? -14.086 4.77 33.688 1 87.88 62 THR A C 1
ATOM 445 O O . THR A 1 62 ? -14.758 4.055 34.438 1 87.88 62 THR A O 1
ATOM 448 N N . SER A 1 63 ? -13.977 6.016 33.75 1 88.38 63 SER A N 1
ATOM 449 C CA . SER A 1 63 ? -14.828 6.758 34.688 1 88.38 63 SER A CA 1
ATOM 450 C C . SER A 1 63 ? -15.18 8.133 34.125 1 88.38 63 SER A C 1
ATOM 452 O O . SER A 1 63 ? -14.555 8.602 33.188 1 88.38 63 SER A O 1
ATOM 454 N N . GLY A 1 64 ? -16.281 8.633 34.531 1 87.31 64 GLY A N 1
ATOM 455 C CA . GLY A 1 64 ? -16.75 9.93 34.094 1 87.31 64 GLY A CA 1
ATOM 456 C C . GLY A 1 64 ? -18.047 9.859 33.281 1 87.31 64 GLY A C 1
ATOM 457 O O . GLY A 1 64 ? -18.578 8.773 33.094 1 87.31 64 GLY A O 1
ATOM 458 N N . GLU A 1 65 ? -18.547 11.078 33.094 1 87.38 65 GLU A N 1
ATOM 459 C CA . GLU A 1 65 ? -19.828 11.125 32.406 1 87.38 65 GLU A CA 1
ATOM 460 C C . GLU A 1 65 ? -19.828 12.133 31.266 1 87.38 65 GLU A C 1
ATOM 462 O O . GLU A 1 65 ? -19.203 13.195 31.375 1 87.38 65 GLU A O 1
ATOM 467 N N . ILE A 1 66 ? -20.375 11.758 30.203 1 88.19 66 ILE A N 1
ATOM 468 C CA . ILE A 1 66 ? -20.609 12.641 29.062 1 88.19 66 ILE A CA 1
ATOM 469 C C . ILE A 1 66 ? -22.109 12.82 28.859 1 88.19 66 ILE A C 1
ATOM 471 O O . ILE A 1 66 ? -22.844 11.844 28.719 1 88.19 66 ILE A O 1
ATOM 475 N N . THR A 1 67 ? -22.5 14.062 28.969 1 86.38 67 THR A N 1
ATOM 476 C CA . THR A 1 67 ? -23.938 14.32 28.844 1 86.38 67 THR A CA 1
ATOM 477 C C . THR A 1 67 ? -24.203 15.391 27.797 1 86.38 67 THR A C 1
ATOM 479 O O . THR A 1 67 ? -23.359 16.25 27.531 1 86.38 67 THR A O 1
ATOM 482 N N . ILE A 1 68 ? -25.297 15.227 27.125 1 83.56 68 ILE A N 1
ATOM 483 C CA . ILE A 1 68 ? -25.828 16.25 26.219 1 83.56 68 ILE A CA 1
ATOM 484 C C . ILE A 1 68 ? -27.188 16.734 26.734 1 83.56 68 ILE A C 1
ATOM 486 O O . ILE A 1 68 ? -28.109 15.945 26.906 1 83.56 68 ILE A O 1
ATOM 490 N N . ASN A 1 69 ? -27.266 17.938 27 1 79.56 69 ASN A N 1
ATOM 491 C CA . ASN A 1 69 ? -28.484 18.516 27.578 1 79.56 69 ASN A CA 1
ATOM 492 C C . ASN A 1 69 ? -28.938 17.719 28.812 1 79.56 69 ASN A C 1
ATOM 494 O O . ASN A 1 69 ? -30.109 17.406 28.938 1 79.56 69 ASN A O 1
ATOM 498 N N . GLY A 1 70 ? -28.016 17.219 29.516 1 78.12 70 GLY A N 1
ATOM 499 C CA . GLY A 1 70 ? -28.328 16.531 30.766 1 78.12 70 GLY A CA 1
ATOM 500 C C . GLY A 1 70 ? -28.531 15.047 30.578 1 78.12 70 GLY A C 1
ATOM 501 O O . GLY A 1 70 ? -28.641 14.305 31.562 1 78.12 70 GLY A O 1
ATOM 502 N N . GLN A 1 71 ? -28.625 14.625 29.344 1 80.75 71 GLN A N 1
ATOM 503 C CA . GLN A 1 71 ? -28.828 13.203 29.094 1 80.75 71 GLN A CA 1
ATOM 504 C C . GLN A 1 71 ? -27.516 12.508 28.75 1 80.75 71 GLN A C 1
ATOM 506 O O . GLN A 1 71 ? -26.672 13.07 28.047 1 80.75 71 GLN A O 1
ATOM 511 N N . TYR A 1 72 ? -27.422 11.328 29.312 1 82.31 72 TYR A N 1
ATOM 512 C CA . TYR A 1 72 ? -26.219 10.547 29.062 1 82.31 72 TYR A CA 1
ATOM 513 C C . TYR A 1 72 ? -26.156 10.086 27.609 1 82.31 72 TYR A C 1
ATOM 515 O O . TYR A 1 72 ? -27.203 9.852 26.984 1 82.31 72 TYR A O 1
ATOM 523 N N . PHE A 1 73 ? -24.984 10.047 27.109 1 77.12 73 PHE A N 1
ATOM 524 C CA . PHE A 1 73 ? -24.781 9.633 25.719 1 77.12 73 PHE A CA 1
ATOM 525 C C . PHE A 1 73 ? -25.203 8.18 25.531 1 77.12 73 PHE A C 1
ATOM 527 O O . PHE A 1 73 ? -24.703 7.285 26.219 1 77.12 73 PHE A O 1
ATOM 534 N N . ASN A 1 74 ? -26.266 8.016 24.906 1 71.62 74 ASN A N 1
ATOM 535 C CA . ASN A 1 74 ? -26.719 6.691 24.5 1 71.62 74 ASN A CA 1
ATOM 536 C C . ASN A 1 74 ? -26.422 6.434 23.016 1 71.62 74 ASN A C 1
ATOM 538 O O . ASN A 1 74 ? -25.891 7.301 22.328 1 71.62 74 ASN A O 1
ATOM 542 N N . LYS A 1 75 ? -26.625 5.324 22.594 1 69.31 75 LYS A N 1
ATOM 543 C CA . LYS A 1 75 ? -26.391 4.918 21.219 1 69.31 75 LYS A CA 1
ATOM 544 C C . LYS A 1 75 ? -27.156 5.812 20.25 1 69.31 75 LYS A C 1
ATOM 546 O O . LYS A 1 75 ? -26.656 6.129 19.156 1 69.31 75 LYS A O 1
ATOM 551 N N . HIS A 1 76 ? -28.266 6.32 20.703 1 68.12 76 HIS A N 1
ATOM 552 C CA . HIS A 1 76 ? -29.109 7.156 19.844 1 68.12 76 HIS A CA 1
ATOM 553 C C . HIS A 1 76 ? -28.5 8.555 19.688 1 68.12 76 HIS A C 1
ATOM 555 O O . HIS A 1 76 ? -28.516 9.125 18.594 1 68.12 76 HIS A O 1
ATOM 561 N N . LEU A 1 77 ? -28.016 9.008 20.781 1 71.62 77 LEU A N 1
ATOM 562 C CA . LEU A 1 77 ? -27.438 10.344 20.75 1 71.62 77 LEU A CA 1
ATOM 563 C C . LEU A 1 77 ? -26.125 10.359 19.984 1 71.62 77 LEU A C 1
ATOM 565 O O . LEU A 1 77 ? -25.766 11.375 19.391 1 71.62 77 LEU A O 1
ATOM 569 N N . ARG A 1 78 ? -25.547 9.266 19.906 1 74.44 78 ARG A N 1
ATOM 570 C CA . ARG A 1 78 ? -24.281 9.18 19.203 1 74.44 78 ARG A CA 1
ATOM 571 C C . ARG A 1 78 ? -24.484 9.266 17.688 1 74.44 78 ARG A C 1
ATOM 573 O O . ARG A 1 78 ? -23.562 9.648 16.953 1 74.44 78 ARG A O 1
ATOM 580 N N . ARG A 1 79 ? -25.656 9.062 17.281 1 71.12 79 ARG A N 1
ATOM 581 C CA . ARG A 1 79 ? -25.969 9.18 15.859 1 71.12 79 ARG A CA 1
ATOM 582 C C . ARG A 1 79 ? -26.031 10.641 15.43 1 71.12 79 ARG A C 1
ATOM 584 O O . ARG A 1 79 ? -25.906 10.945 14.242 1 71.12 79 ARG A O 1
ATOM 591 N N . ARG A 1 80 ? -26.203 11.438 16.438 1 76.12 80 ARG A N 1
ATOM 592 C CA . ARG A 1 80 ? -26.297 12.867 16.141 1 76.12 80 ARG A CA 1
ATOM 593 C C . ARG A 1 80 ? -24.922 13.508 16.141 1 76.12 80 ARG A C 1
ATOM 595 O O . ARG A 1 80 ? -24.797 14.719 15.938 1 76.12 80 ARG A O 1
ATOM 602 N N . LEU A 1 81 ? -24 12.586 16.312 1 85.38 81 LEU A N 1
ATOM 603 C CA . LEU A 1 81 ? -22.609 13.062 16.328 1 85.38 81 LEU A CA 1
ATOM 604 C C . LEU A 1 81 ? -21.922 12.734 15 1 85.38 81 LEU A C 1
ATOM 606 O O . LEU A 1 81 ? -22.125 11.656 14.438 1 85.38 81 LEU A O 1
ATOM 610 N N . GLY A 1 82 ? -21.328 13.742 14.414 1 87.69 82 GLY A N 1
ATOM 611 C CA . GLY A 1 82 ? -20.453 13.523 13.273 1 87.69 82 GLY A CA 1
ATOM 612 C C . GLY A 1 82 ? -18.984 13.492 13.656 1 87.69 82 GLY A C 1
ATOM 613 O O . GLY A 1 82 ? -18.531 14.25 14.523 1 87.69 82 GLY A O 1
ATOM 614 N N . TYR A 1 83 ? -18.281 12.508 13.109 1 89.56 83 TYR A N 1
ATOM 615 C CA . TYR A 1 83 ? -16.859 12.383 13.422 1 89.56 83 TYR A CA 1
ATOM 616 C C . TYR A 1 83 ? -16.031 12.344 12.148 1 89.56 83 TYR A C 1
ATOM 618 O O . TYR A 1 83 ? -16.203 11.453 11.312 1 89.56 83 TYR A O 1
ATOM 626 N N . VAL A 1 84 ? -15.211 13.336 12.023 1 90.31 84 VAL A N 1
ATOM 627 C CA . VAL A 1 84 ? -14.258 13.391 10.922 1 90.31 84 VAL A CA 1
ATOM 628 C C . VAL A 1 84 ? -12.891 12.906 11.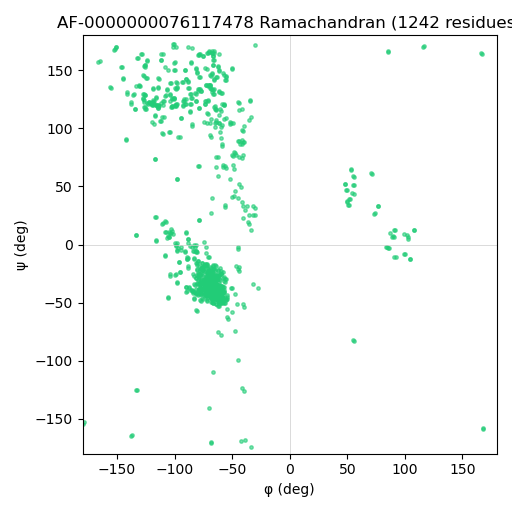398 1 90.31 84 VAL A C 1
ATOM 630 O O . VAL A 1 84 ? -12.273 13.531 12.266 1 90.31 84 VAL A O 1
ATOM 633 N N . LEU A 1 85 ? -12.414 11.875 10.789 1 86.56 85 LEU A N 1
ATOM 634 C CA . LEU A 1 85 ? -11.141 11.273 11.172 1 86.56 85 LEU A CA 1
ATOM 635 C C . LEU A 1 85 ? -9.969 12.07 10.609 1 86.56 85 LEU A C 1
ATOM 637 O O . LEU A 1 85 ? -10.141 12.867 9.688 1 86.56 85 LEU A O 1
ATOM 641 N N . GLN A 1 86 ? -8.891 11.766 11.195 1 80.69 86 GLN A N 1
ATOM 642 C CA . GLN A 1 86 ? -7.66 12.422 10.766 1 80.69 86 GLN A CA 1
ATOM 643 C C . GLN A 1 86 ? -7.25 11.969 9.375 1 80.69 86 GLN A C 1
ATOM 645 O O . GLN A 1 86 ? -6.859 12.789 8.539 1 80.69 86 GLN A O 1
ATOM 650 N N . ASP A 1 87 ? -7.375 10.703 9.125 1 79.44 87 ASP A N 1
ATOM 651 C CA . ASP A 1 87 ? -6.988 10.156 7.824 1 79.44 87 ASP A CA 1
ATOM 652 C C . ASP A 1 87 ? -8.148 10.227 6.832 1 79.44 87 ASP A C 1
ATOM 654 O O . ASP A 1 87 ? -9.289 9.938 7.184 1 79.44 87 ASP A O 1
ATOM 658 N N . ASP A 1 88 ? -7.754 10.68 5.668 1 80.81 88 ASP A N 1
ATOM 659 C CA . ASP A 1 88 ? -8.758 10.742 4.609 1 80.81 88 ASP A CA 1
ATOM 660 C C . ASP A 1 88 ? -8.883 9.406 3.887 1 80.81 88 ASP A C 1
ATOM 662 O O . ASP A 1 88 ? -8.031 9.055 3.061 1 80.81 88 ASP A O 1
ATOM 666 N N . VAL A 1 89 ? -9.867 8.688 4.199 1 84.62 89 VAL A N 1
ATOM 667 C CA . VAL A 1 89 ? -10.055 7.363 3.615 1 84.62 89 VAL A CA 1
ATOM 668 C C . VAL A 1 89 ? -11.242 7.383 2.654 1 84.62 89 VAL A C 1
ATOM 670 O O . VAL A 1 89 ? -12.375 7.621 3.068 1 84.62 89 VAL A O 1
ATOM 673 N N . PHE A 1 90 ? -11.008 7.27 1.357 1 89.31 90 PHE A N 1
ATOM 674 C CA . PHE A 1 90 ? -12.031 7.266 0.319 1 89.31 90 PHE A CA 1
ATOM 675 C C . PHE A 1 90 ? -11.797 6.129 -0.668 1 89.31 90 PHE A C 1
ATOM 677 O O . PHE A 1 90 ? -10.727 5.512 -0.669 1 89.31 90 PHE A O 1
ATOM 684 N N . MET A 1 91 ? -12.875 5.828 -1.348 1 89.62 91 MET A N 1
ATOM 685 C CA . MET A 1 91 ? -12.695 4.992 -2.531 1 89.62 91 MET A CA 1
ATOM 686 C C . MET A 1 91 ? -12.062 5.785 -3.668 1 89.62 91 MET A C 1
ATOM 688 O O . MET A 1 91 ? -12.656 6.746 -4.164 1 89.62 91 MET A O 1
ATOM 692 N N . PRO A 1 92 ? -10.953 5.387 -4.137 1 88 92 PRO A N 1
ATOM 693 C CA . PRO A 1 92 ? -10.156 6.223 -5.031 1 88 92 PRO A CA 1
ATOM 694 C C . PRO A 1 92 ? -10.781 6.371 -6.418 1 88 92 PRO A C 1
ATOM 696 O O . PRO A 1 92 ? -10.555 7.375 -7.098 1 88 92 PRO A O 1
ATOM 699 N N . SER A 1 93 ? -11.594 5.48 -6.891 1 89.31 93 SER A N 1
ATOM 700 C CA . SER A 1 93 ? -12.055 5.492 -8.273 1 89.31 93 SER A CA 1
ATOM 701 C C . SER A 1 93 ? -13.352 6.285 -8.414 1 89.31 93 SER A C 1
ATOM 703 O O . SER A 1 93 ? -13.812 6.527 -9.531 1 89.31 93 SER A O 1
ATOM 705 N N . LEU A 1 94 ? -13.891 6.707 -7.344 1 93.44 94 LEU A N 1
ATOM 706 C CA . LEU A 1 94 ? -15.141 7.461 -7.395 1 93.44 94 LEU A CA 1
ATOM 707 C C . LEU A 1 94 ? -14.859 8.961 -7.488 1 93.44 94 LEU A C 1
ATOM 709 O O . LEU A 1 94 ? -13.828 9.43 -7.02 1 93.44 94 LEU A O 1
ATOM 713 N N . THR A 1 95 ? -15.773 9.633 -8.117 1 95.56 95 THR A N 1
ATOM 714 C CA . THR A 1 95 ? -15.711 11.086 -8.125 1 95.56 95 THR A CA 1
ATOM 715 C C . THR A 1 95 ? -16.25 11.664 -6.816 1 95.56 95 THR A C 1
ATOM 717 O O . THR A 1 95 ? -16.891 10.953 -6.043 1 95.56 95 THR A O 1
ATOM 720 N N . LEU A 1 96 ? -15.922 12.883 -6.598 1 96.38 96 LEU A N 1
ATOM 721 C CA . LEU A 1 96 ? -16.422 13.539 -5.395 1 96.38 96 LEU A CA 1
ATOM 722 C C . LEU A 1 96 ? -17.953 13.555 -5.387 1 96.38 96 LEU A C 1
ATOM 724 O O . LEU A 1 96 ? -18.578 13.297 -4.355 1 96.38 96 LEU A O 1
ATOM 728 N N . TYR A 1 97 ? -18.516 13.797 -6.5 1 96.62 97 TYR A N 1
ATOM 729 C CA . TYR A 1 97 ? -19.969 13.812 -6.59 1 96.62 97 TYR A CA 1
ATOM 730 C C . TYR A 1 97 ? -20.562 12.453 -6.234 1 96.62 97 TYR A C 1
ATOM 732 O O . TYR A 1 97 ? -21.516 12.367 -5.473 1 96.62 97 TYR A O 1
ATOM 740 N N . GLU A 1 98 ? -20.031 11.477 -6.828 1 95.81 98 GLU A N 1
ATOM 741 C CA . GLU A 1 98 ? -20.531 10.125 -6.578 1 95.81 98 GLU A CA 1
ATOM 742 C C . GLU A 1 98 ? -20.406 9.758 -5.102 1 95.81 98 GLU A C 1
ATOM 744 O O . GLU A 1 98 ? -21.281 9.086 -4.547 1 95.81 98 GLU A O 1
ATOM 749 N N . THR A 1 99 ? -19.281 10.156 -4.559 1 95.25 99 THR A N 1
ATOM 750 C CA . THR A 1 99 ? -19.062 9.867 -3.146 1 95.25 99 THR A CA 1
ATOM 751 C C . THR A 1 99 ? -20.094 10.578 -2.281 1 95.25 99 THR A C 1
ATOM 753 O O . THR A 1 99 ? -20.672 9.977 -1.378 1 95.25 99 THR A O 1
ATOM 756 N N . LEU A 1 100 ? -20.359 11.859 -2.59 1 96 100 LEU A N 1
ATOM 757 C CA . LEU A 1 100 ? -21.344 12.633 -1.828 1 96 100 LEU A CA 1
ATOM 758 C C . LEU A 1 100 ? -22.75 12.102 -2.066 1 96 100 LEU A C 1
ATOM 760 O O . LEU A 1 100 ? -23.562 12.047 -1.14 1 96 100 LEU A O 1
ATOM 764 N N . TYR A 1 101 ? -23 11.766 -3.287 1 95.62 101 TYR A N 1
ATOM 765 C CA . TYR A 1 101 ? -24.312 11.211 -3.633 1 95.62 101 TYR A CA 1
ATOM 766 C C . TYR A 1 101 ? -24.578 9.922 -2.873 1 95.62 101 TYR A C 1
ATOM 768 O O . TYR A 1 101 ? -25.656 9.742 -2.297 1 95.62 101 TYR A O 1
ATOM 776 N N . PHE A 1 102 ? -23.656 9.047 -2.832 1 95.06 102 PHE A N 1
ATOM 777 C CA . PHE A 1 102 ? -23.766 7.793 -2.102 1 95.06 102 PHE A CA 1
ATOM 778 C C . PHE A 1 102 ? -24.016 8.047 -0.619 1 95.06 102 PHE A C 1
ATOM 780 O O . PHE A 1 102 ? -24.891 7.434 -0.013 1 95.06 102 PHE A O 1
ATOM 787 N N . THR A 1 103 ? -23.172 8.922 -0.107 1 93.38 103 THR A N 1
ATOM 788 C CA . THR A 1 103 ? -23.281 9.219 1.317 1 93.38 103 THR A CA 1
ATOM 789 C C . THR A 1 103 ? -24.656 9.797 1.645 1 93.38 103 THR A C 1
ATOM 791 O O . THR A 1 103 ? -25.266 9.414 2.645 1 93.38 103 THR A O 1
ATOM 794 N N . ALA A 1 104 ? -25.156 10.664 0.815 1 93.69 104 ALA A N 1
ATOM 795 C CA . ALA A 1 104 ? -26.469 11.273 1.036 1 93.69 104 ALA A CA 1
ATOM 796 C C . ALA A 1 104 ? -27.578 10.227 0.968 1 93.69 104 ALA A C 1
ATOM 798 O O . ALA A 1 104 ? -28.516 10.258 1.77 1 93.69 104 ALA A O 1
ATOM 799 N N . MET A 1 105 ? -27.453 9.32 0.087 1 93.62 105 MET A N 1
ATOM 800 C CA . MET A 1 105 ? -28.5 8.328 -0.125 1 93.62 105 MET A CA 1
ATOM 801 C C . MET A 1 105 ? -28.531 7.312 1.013 1 93.62 105 MET A C 1
ATOM 803 O O . MET A 1 105 ? -29.594 6.789 1.356 1 93.62 105 MET A O 1
ATOM 807 N N . ILE A 1 106 ? -27.375 7.082 1.625 1 91.81 106 ILE A N 1
ATOM 808 C CA . ILE A 1 106 ? -27.297 6.004 2.604 1 91.81 106 ILE A CA 1
ATOM 809 C C . ILE A 1 106 ? -27.453 6.574 4.012 1 91.81 106 ILE A C 1
ATOM 811 O O . ILE A 1 106 ? -28.016 5.922 4.895 1 91.81 106 ILE A O 1
ATOM 815 N N . ARG A 1 107 ? -26.984 7.738 4.211 1 88.81 107 ARG A N 1
ATOM 816 C CA . ARG A 1 107 ? -26.922 8.25 5.578 1 88.81 107 ARG A CA 1
ATOM 817 C C . ARG A 1 107 ? -28.141 9.102 5.902 1 88.81 107 ARG A C 1
ATOM 819 O O . ARG A 1 107 ? -28.453 9.32 7.07 1 88.81 107 ARG A O 1
ATOM 826 N N . ILE A 1 108 ? -28.766 9.648 4.875 1 87.81 108 ILE A N 1
ATOM 827 C CA . ILE A 1 108 ? -29.969 10.43 5.094 1 87.81 108 ILE A CA 1
ATOM 828 C C . ILE A 1 108 ? -31.188 9.516 5.027 1 87.81 108 ILE A C 1
ATOM 830 O O . ILE A 1 108 ? -31.234 8.586 4.219 1 87.81 108 ILE A O 1
ATOM 834 N N . ALA A 1 109 ? -32.094 9.812 5.852 1 85.38 109 ALA A N 1
ATOM 835 C CA . ALA A 1 109 ? -33.312 9 5.941 1 85.38 109 ALA A CA 1
ATOM 836 C C . ALA A 1 109 ? -34 8.883 4.582 1 85.38 109 ALA A C 1
ATOM 838 O O . ALA A 1 109 ? -33.969 9.82 3.781 1 85.38 109 ALA A O 1
ATOM 839 N N . GLU A 1 110 ? -34.531 7.789 4.391 1 87 110 GLU A N 1
ATOM 840 C CA . GLU A 1 110 ? -35.188 7.48 3.121 1 87 110 GLU A CA 1
ATOM 841 C C . GLU A 1 110 ? -36.438 8.344 2.912 1 87 110 GLU A C 1
ATOM 843 O O . GLU A 1 110 ? -36.906 8.5 1.782 1 87 110 GLU A O 1
ATOM 848 N N . SER A 1 111 ? -36.938 8.852 3.984 1 85.88 111 SER A N 1
ATOM 849 C CA . SER A 1 111 ? -38.125 9.672 3.916 1 85.88 111 SER A CA 1
ATOM 850 C C . SER A 1 111 ? -37.875 10.992 3.205 1 85.88 111 SER A C 1
ATOM 852 O O . SER A 1 111 ? -38.781 11.617 2.676 1 85.88 111 SER A O 1
ATOM 854 N N . VAL A 1 112 ? -36.656 11.406 3.199 1 88.12 112 VAL A N 1
ATOM 855 C CA . VAL A 1 112 ? -36.281 12.633 2.516 1 88.12 112 VAL A CA 1
ATOM 856 C C . VAL A 1 112 ? -36.219 12.391 1.01 1 88.12 112 VAL A C 1
ATOM 858 O O . VAL A 1 112 ? -35.656 11.383 0.561 1 88.12 112 VAL A O 1
ATOM 861 N N . SER A 1 113 ? -36.812 13.242 0.255 1 91.44 113 SER A N 1
ATOM 862 C CA . SER A 1 113 ? -36.844 13.078 -1.194 1 91.44 113 SER A CA 1
ATOM 863 C C . SER A 1 113 ? -35.469 13.219 -1.811 1 91.44 113 SER A C 1
ATOM 865 O O . SER A 1 113 ? -34.594 13.875 -1.244 1 91.44 113 SER A O 1
ATOM 867 N N . VAL A 1 114 ? -35.312 12.625 -2.906 1 92.81 114 VAL A N 1
ATOM 868 C CA . VAL A 1 114 ? -34.062 12.648 -3.629 1 92.81 114 VAL A CA 1
ATOM 869 C C . VAL A 1 114 ? -33.719 14.086 -4.023 1 92.81 114 VAL A C 1
ATOM 871 O O . VAL A 1 114 ? -32.562 14.492 -4 1 92.81 114 VAL A O 1
ATOM 874 N N . LYS A 1 115 ? -34.719 14.836 -4.328 1 93.44 115 LYS A N 1
ATOM 875 C CA . LYS A 1 115 ? -34.531 16.234 -4.711 1 93.44 115 LYS A CA 1
ATOM 876 C C . LYS A 1 115 ? -33.969 17.047 -3.541 1 93.44 115 LYS A C 1
ATOM 878 O O . LYS A 1 115 ? -33.062 17.875 -3.723 1 93.44 115 LYS A O 1
ATOM 883 N N . ASP A 1 116 ? -34.5 16.734 -2.404 1 91.19 116 ASP A N 1
ATOM 884 C CA . ASP A 1 116 ? -34 17.422 -1.213 1 91.19 116 ASP A CA 1
ATOM 885 C C . ASP A 1 116 ? -32.562 17.016 -0.886 1 91.19 116 ASP A C 1
ATOM 887 O O . ASP A 1 116 ? -31.766 17.828 -0.432 1 91.19 116 ASP A O 1
ATOM 891 N N . LYS A 1 117 ? -32.312 15.812 -1.081 1 92.69 117 LYS A N 1
ATOM 892 C CA . LYS A 1 117 ? -30.953 15.336 -0.858 1 92.69 117 LYS A CA 1
ATOM 893 C C . LYS A 1 117 ? -29.969 16 -1.818 1 92.69 117 LYS A C 1
ATOM 895 O O . LYS A 1 117 ? -28.875 16.375 -1.422 1 92.69 117 LYS A O 1
ATOM 900 N N . GLN A 1 118 ? -30.438 16.172 -3.037 1 94.31 118 GLN A N 1
ATOM 901 C CA . GLN A 1 118 ? -29.594 16.812 -4.035 1 94.31 118 GLN A CA 1
ATOM 902 C C . GLN A 1 118 ? -29.359 18.281 -3.689 1 94.31 118 GLN A C 1
ATOM 904 O O . GLN A 1 118 ? -28.266 18.797 -3.885 1 94.31 118 GLN A O 1
ATOM 909 N N . THR A 1 119 ? -30.297 18.859 -3.219 1 92.62 119 THR A N 1
ATOM 910 C CA . THR A 1 119 ? -30.156 20.266 -2.812 1 92.62 119 THR A CA 1
ATOM 911 C C . THR A 1 119 ? -29.188 20.391 -1.648 1 92.62 119 THR A C 1
ATOM 913 O O . THR A 1 119 ? -28.406 21.359 -1.588 1 92.62 119 THR A O 1
ATOM 916 N N . ARG A 1 120 ? -29.281 19.469 -0.822 1 90.5 120 ARG A N 1
ATOM 917 C CA . ARG A 1 120 ? -28.359 19.469 0.308 1 90.5 120 ARG A CA 1
ATOM 918 C C . ARG A 1 120 ? -26.906 19.297 -0.162 1 90.5 120 ARG A C 1
ATOM 920 O O . ARG A 1 120 ? -26 19.938 0.367 1 90.5 120 ARG A O 1
ATOM 927 N N . ILE A 1 121 ? -26.75 18.469 -1.072 1 94.31 121 ILE A N 1
ATOM 928 C CA . ILE A 1 121 ? -25.406 18.25 -1.634 1 94.31 121 ILE A CA 1
ATOM 929 C C . ILE A 1 121 ? -24.906 19.562 -2.258 1 94.31 121 ILE A C 1
ATOM 931 O O . ILE A 1 121 ? -23.766 19.969 -2.016 1 94.31 121 ILE A O 1
ATOM 935 N N . ASP A 1 122 ? -25.75 20.219 -2.943 1 93.31 122 ASP A N 1
ATOM 936 C CA . ASP A 1 122 ? -25.375 21.453 -3.609 1 93.31 122 ASP A CA 1
ATOM 937 C C . ASP A 1 122 ? -25.031 22.547 -2.592 1 93.31 122 ASP A C 1
ATOM 939 O O . ASP A 1 122 ? -24.094 23.328 -2.799 1 93.31 122 ASP A O 1
ATOM 943 N N . ASP A 1 123 ? -25.75 22.547 -1.537 1 88.31 123 ASP A N 1
ATOM 944 C CA . ASP A 1 123 ? -25.516 23.531 -0.49 1 88.31 123 ASP A CA 1
ATOM 945 C C . ASP A 1 123 ? -24.156 23.312 0.175 1 88.31 123 ASP A C 1
ATOM 947 O O . ASP A 1 123 ? -23.422 24.281 0.418 1 88.31 123 ASP A O 1
ATOM 951 N N . ILE A 1 124 ? -23.906 22.141 0.448 1 89.06 124 ILE A N 1
ATOM 952 C CA . ILE A 1 124 ? -22.656 21.828 1.137 1 89.06 124 ILE A CA 1
ATOM 953 C C . ILE A 1 124 ? -21.469 22.062 0.198 1 89.06 124 ILE A C 1
ATOM 955 O O . ILE A 1 124 ? -20.422 22.547 0.623 1 89.06 124 ILE A O 1
ATOM 959 N N . VAL A 1 125 ? -21.656 21.688 -1.047 1 92.38 125 VAL A N 1
ATOM 960 C CA . VAL A 1 125 ? -20.609 21.875 -2.047 1 92.38 125 VAL A CA 1
ATOM 961 C C . VAL A 1 125 ? -20.297 23.359 -2.189 1 92.38 125 VAL A C 1
ATOM 963 O O . VAL A 1 125 ? -19.141 23.734 -2.326 1 92.38 125 VAL A O 1
ATOM 966 N N . LYS A 1 126 ? -21.281 24.141 -2.1 1 86.62 126 LYS A N 1
ATOM 967 C CA . LYS A 1 126 ? -21.094 25.594 -2.176 1 86.62 126 LYS A CA 1
ATOM 968 C C . LYS A 1 126 ? -20.453 26.125 -0.906 1 86.62 126 LYS A C 1
ATOM 970 O O . LYS A 1 126 ? -19.547 26.969 -0.973 1 86.62 126 LYS A O 1
ATOM 975 N N . ALA A 1 127 ? -20.906 25.609 0.177 1 81 127 ALA A N 1
ATOM 976 C CA . ALA A 1 127 ? -20.422 26.094 1.468 1 81 127 ALA A CA 1
ATOM 977 C C . ALA A 1 127 ? -18.938 25.781 1.646 1 81 127 ALA A C 1
ATOM 979 O O . ALA A 1 127 ? -18.203 26.578 2.244 1 81 127 ALA A O 1
ATOM 980 N N . LEU A 1 128 ? -18.484 24.656 1.105 1 86.06 128 LEU A N 1
ATOM 981 C CA . LEU A 1 128 ? -17.094 24.25 1.301 1 86.06 128 LEU A CA 1
ATOM 982 C C . LEU A 1 128 ? -16.266 24.5 0.041 1 86.06 128 LEU A C 1
ATOM 984 O O . LEU A 1 128 ? -15.141 24.016 -0.069 1 86.06 128 LEU A O 1
ATOM 988 N N . ASP A 1 129 ? -16.75 25.172 -0.929 1 83.44 129 ASP A N 1
ATOM 989 C CA . ASP A 1 129 ? -16.062 25.562 -2.156 1 83.44 129 ASP A CA 1
ATOM 990 C C . ASP A 1 129 ? -15.5 24.344 -2.877 1 83.44 129 ASP A C 1
ATOM 992 O O . ASP A 1 129 ? -14.305 24.297 -3.189 1 83.44 129 ASP A O 1
ATOM 996 N N . LEU A 1 130 ? -16.312 23.375 -3.088 1 90.31 130 LEU A N 1
ATOM 997 C CA . LEU A 1 130 ? -15.898 22.141 -3.748 1 90.31 130 LEU A CA 1
ATOM 998 C C . LEU A 1 130 ? -16.484 22.062 -5.152 1 90.31 130 LEU A C 1
ATOM 1000 O O . LEU A 1 130 ? -16.375 21.016 -5.816 1 90.31 130 LEU A O 1
ATOM 1004 N N . LYS A 1 131 ? -17.047 23.062 -5.676 1 91.19 131 LYS A N 1
ATOM 1005 C CA . LYS A 1 131 ? -17.734 23.062 -6.957 1 91.19 131 LYS A CA 1
ATOM 1006 C C . LYS A 1 131 ? -16.781 22.75 -8.102 1 91.19 131 LYS A C 1
ATOM 1008 O O . LYS A 1 131 ? -17.125 21.984 -9.016 1 91.19 131 LYS A O 1
ATOM 1013 N N . LYS A 1 132 ? -15.617 23.203 -8.039 1 89.62 132 LYS A N 1
ATOM 1014 C CA . LYS A 1 132 ? -14.656 23.062 -9.125 1 89.62 132 LYS A CA 1
ATOM 1015 C C . LYS A 1 132 ? -14.164 21.625 -9.242 1 89.62 132 LYS A C 1
ATOM 1017 O O . LYS A 1 132 ? -13.812 21.156 -10.328 1 89.62 132 LYS A O 1
ATOM 1022 N N . CYS A 1 133 ? -14.156 20.891 -8.102 1 91.38 133 CYS A N 1
ATOM 1023 C CA . CYS A 1 133 ? -13.578 19.562 -8.109 1 91.38 133 CYS A CA 1
ATOM 1024 C C . CYS A 1 133 ? -14.672 18.5 -7.953 1 91.38 133 CYS A C 1
ATOM 1026 O O . CYS A 1 133 ? -14.375 17.328 -7.684 1 91.38 133 CYS A O 1
ATOM 1028 N N . LEU A 1 134 ? -15.867 18.828 -8.203 1 93.94 134 LEU A N 1
ATOM 1029 C CA . LEU A 1 134 ? -17 17.953 -7.953 1 93.94 134 LEU A CA 1
ATOM 1030 C C . LEU A 1 134 ? -16.938 16.719 -8.836 1 93.94 134 LEU A C 1
ATOM 1032 O O . LEU A 1 134 ? -17.281 15.609 -8.391 1 93.94 134 LEU A O 1
ATOM 1036 N N . HIS A 1 135 ? -16.453 16.797 -10.023 1 93.69 135 HIS A N 1
ATOM 1037 C CA . HIS A 1 135 ? -16.453 15.672 -10.945 1 93.69 135 HIS A CA 1
ATOM 1038 C C . HIS A 1 135 ? -15.047 15.117 -11.141 1 93.69 135 HIS A C 1
ATOM 1040 O O . HIS A 1 135 ? -14.781 14.383 -12.094 1 93.69 135 HIS A O 1
ATOM 1046 N N . THR A 1 136 ? -14.273 15.445 -10.219 1 92.81 136 THR A N 1
ATOM 1047 C CA . THR A 1 136 ? -12.922 14.898 -10.211 1 92.81 136 THR A CA 1
ATOM 1048 C C . THR A 1 136 ? -12.859 13.633 -9.359 1 92.81 136 THR A C 1
ATOM 1050 O O . THR A 1 136 ? -13.531 13.531 -8.336 1 92.81 136 THR A O 1
ATOM 1053 N N . VAL A 1 137 ? -12.133 12.68 -9.836 1 93.12 137 VAL A N 1
ATOM 1054 C CA . VAL A 1 137 ? -11.969 11.438 -9.094 1 93.12 137 VAL A CA 1
ATOM 1055 C C . VAL A 1 137 ? -11.172 11.703 -7.816 1 93.12 137 VAL A C 1
ATOM 1057 O O . VAL A 1 137 ? -10.328 12.602 -7.781 1 93.12 137 VAL A O 1
ATOM 1060 N N . ILE A 1 138 ? -11.43 11 -6.766 1 91.5 138 ILE A N 1
ATOM 1061 C CA . ILE A 1 138 ? -10.719 11.156 -5.5 1 91.5 138 ILE A CA 1
ATOM 1062 C C . ILE A 1 138 ? -9.25 10.805 -5.688 1 91.5 138 ILE A C 1
ATOM 1064 O O . ILE A 1 138 ? -8.367 11.57 -5.293 1 91.5 138 ILE A O 1
ATOM 1068 N N . GLY A 1 139 ? -8.992 9.688 -6.324 1 84.56 139 GLY A N 1
ATOM 1069 C CA . GLY A 1 139 ? -7.629 9.328 -6.668 1 84.56 139 GLY A CA 1
ATOM 1070 C C . GLY A 1 139 ? -6.898 8.617 -5.547 1 84.56 139 GLY A C 1
ATOM 1071 O O . GLY A 1 139 ? -7.418 8.5 -4.434 1 84.56 139 GLY A O 1
ATOM 1072 N N . ASP A 1 140 ? -5.73 7.988 -5.891 1 76.81 140 ASP A N 1
ATOM 1073 C CA . ASP A 1 140 ? -4.828 7.32 -4.961 1 76.81 140 ASP A CA 1
ATOM 1074 C C . ASP A 1 140 ? -3.369 7.648 -5.281 1 76.81 140 ASP A C 1
ATOM 1076 O O . ASP A 1 140 ? -3.084 8.656 -5.938 1 76.81 140 ASP A O 1
ATOM 1080 N N . PHE A 1 141 ? -2.469 6.871 -4.746 1 62.97 141 PHE A N 1
ATOM 1081 C CA . PHE A 1 141 ? -1.04 7.094 -4.938 1 62.97 141 PHE A CA 1
ATOM 1082 C C . PHE A 1 141 ? -0.663 6.965 -6.406 1 62.97 141 PHE A C 1
ATOM 1084 O O . PHE A 1 141 ? 0.253 7.641 -6.879 1 62.97 141 PHE A O 1
ATOM 1091 N N . PHE A 1 142 ? -1.479 6.273 -7.109 1 63.59 142 PHE A N 1
ATOM 1092 C CA . PHE A 1 142 ? -1.103 5.965 -8.484 1 63.59 142 PHE A CA 1
ATOM 1093 C C . PHE A 1 142 ? -1.872 6.84 -9.469 1 63.59 142 PHE A C 1
ATOM 1095 O O . PHE A 1 142 ? -1.385 7.129 -10.562 1 63.59 142 PHE A O 1
ATOM 1102 N N . VAL A 1 143 ? -3.023 7.273 -9.008 1 72.75 143 VAL A N 1
ATOM 1103 C CA . VAL A 1 143 ? -3.873 8.094 -9.867 1 72.75 143 VAL A CA 1
ATOM 1104 C C . VAL A 1 143 ? -4.105 9.453 -9.219 1 72.75 143 VAL A C 1
ATOM 1106 O O . VAL A 1 143 ? -4.602 9.531 -8.094 1 72.75 143 VAL A O 1
ATOM 1109 N N . ARG A 1 144 ? -3.744 10.422 -9.938 1 77.62 144 ARG A N 1
ATOM 1110 C CA . ARG A 1 144 ? -3.908 11.781 -9.43 1 77.62 144 ARG A CA 1
ATOM 1111 C C . ARG A 1 144 ? -5.379 12.172 -9.383 1 77.62 144 ARG A C 1
ATOM 1113 O O . ARG A 1 144 ? -6.125 11.93 -10.336 1 77.62 144 ARG A O 1
ATOM 1120 N N . GLY A 1 145 ? -5.848 12.57 -8.258 1 88.06 145 GLY A N 1
ATOM 1121 C CA . GLY A 1 145 ? -7.203 13.07 -8.094 1 88.06 145 GLY A CA 1
ATOM 1122 C C . GLY A 1 145 ? -7.273 14.352 -7.285 1 88.06 145 GLY A C 1
ATOM 1123 O O . GLY A 1 145 ? -6.574 15.32 -7.59 1 88.06 145 GLY A O 1
ATOM 1124 N N . LEU A 1 146 ? -8.047 14.344 -6.27 1 87.94 146 LEU A N 1
ATOM 1125 C CA . LEU A 1 146 ? -8.242 15.5 -5.402 1 87.94 146 LEU A CA 1
ATOM 1126 C C . LEU A 1 146 ? -6.961 15.852 -4.664 1 87.94 146 LEU A C 1
ATOM 1128 O O . LEU A 1 146 ? -6.164 14.969 -4.332 1 87.94 146 LE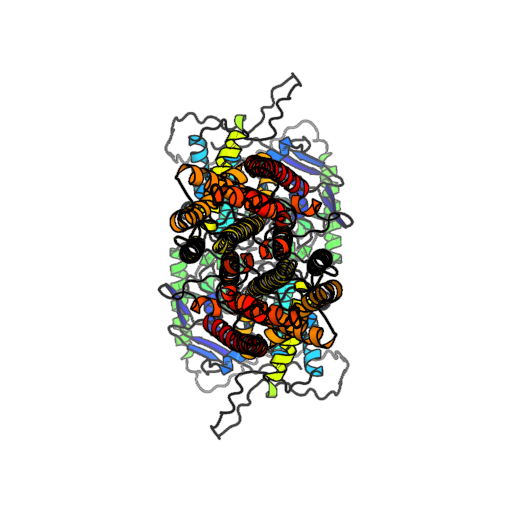U A O 1
ATOM 1132 N N . SER A 1 147 ? -6.809 17.172 -4.559 1 78.5 147 SER A N 1
ATOM 1133 C CA . SER A 1 147 ? -5.684 17.625 -3.746 1 78.5 147 SER A CA 1
ATOM 1134 C C . SER A 1 147 ? -5.898 17.281 -2.273 1 78.5 147 SER A C 1
ATOM 1136 O O . SER A 1 147 ? -6.992 16.875 -1.875 1 78.5 147 SER A O 1
ATOM 1138 N N . GLY A 1 148 ? -4.871 17.328 -1.418 1 77.25 148 GLY A N 1
ATOM 1139 C CA . GLY A 1 148 ? -4.977 17.062 0.008 1 77.25 148 GLY A CA 1
ATOM 1140 C C . GLY A 1 148 ? -6.02 17.906 0.7 1 77.25 148 GLY A C 1
ATOM 1141 O O . GLY A 1 148 ? -6.809 17.406 1.504 1 77.25 148 GLY A O 1
ATOM 1142 N N . GLY A 1 149 ? -6.012 19.172 0.373 1 79 149 GLY A N 1
ATOM 1143 C CA . GLY A 1 149 ? -6.992 20.078 0.956 1 79 149 GLY A CA 1
ATOM 1144 C C . GLY A 1 149 ? -8.414 19.766 0.518 1 79 149 GLY A C 1
ATOM 1145 O O . GLY A 1 149 ? -9.344 19.859 1.318 1 79 149 GLY A O 1
ATOM 1146 N N . GLU A 1 150 ? -8.516 19.422 -0.735 1 85.31 150 GLU A N 1
ATOM 1147 C CA . GLU A 1 150 ? -9.828 19.062 -1.256 1 85.31 150 GLU A CA 1
ATOM 1148 C C . GLU A 1 150 ? -10.352 17.781 -0.617 1 85.31 150 GLU A C 1
ATOM 1150 O O . GLU A 1 150 ? -11.547 17.641 -0.355 1 85.31 150 GLU A O 1
ATOM 1155 N N . LYS A 1 151 ? -9.469 16.891 -0.365 1 89.81 151 LYS A N 1
ATOM 1156 C CA . LYS A 1 151 ? -9.859 15.641 0.273 1 89.81 151 LYS A CA 1
ATOM 1157 C C . LYS A 1 151 ? -10.344 15.883 1.699 1 89.81 151 LYS A C 1
ATOM 1159 O O . LYS A 1 151 ? -11.312 15.258 2.141 1 89.81 151 LYS A O 1
ATOM 1164 N N . LYS A 1 152 ? -9.711 16.75 2.344 1 87.38 152 LYS A N 1
ATOM 1165 C CA . LYS A 1 152 ? -10.125 17.078 3.705 1 87.38 152 LYS A CA 1
ATOM 1166 C C . LYS A 1 152 ? -11.516 17.703 3.723 1 87.38 152 LYS A C 1
ATOM 1168 O O . LYS A 1 152 ? -12.352 17.344 4.555 1 87.38 152 LYS A O 1
ATOM 1173 N N . ARG A 1 153 ? -11.695 18.625 2.85 1 88.56 153 ARG A N 1
ATOM 1174 C CA . ARG A 1 153 ? -13 19.266 2.75 1 88.56 153 ARG A CA 1
ATOM 1175 C C . ARG A 1 153 ? -14.07 18.266 2.344 1 88.56 153 ARG A C 1
ATOM 1177 O O . ARG A 1 153 ? -15.227 18.375 2.775 1 88.56 153 ARG A O 1
ATOM 1184 N N . ALA A 1 154 ? -13.625 17.359 1.514 1 92.44 154 ALA A N 1
ATOM 1185 C CA . ALA A 1 154 ? -14.555 16.312 1.101 1 92.44 154 ALA A CA 1
ATOM 1186 C C . ALA A 1 154 ? -14.961 15.445 2.287 1 92.44 154 ALA A C 1
ATOM 1188 O O . ALA A 1 154 ? -16.125 15.062 2.408 1 92.44 154 ALA A O 1
ATOM 1189 N N . ASN A 1 155 ? -14.055 15.117 3.104 1 91.88 155 ASN A N 1
ATOM 1190 C CA . ASN A 1 155 ? -14.344 14.344 4.305 1 91.88 155 ASN A CA 1
ATOM 1191 C C . ASN A 1 155 ? -15.328 15.078 5.223 1 91.88 155 ASN A C 1
ATOM 1193 O O . ASN A 1 155 ? -16.234 14.461 5.781 1 91.88 155 ASN A O 1
ATOM 1197 N N . ILE A 1 156 ? -15.117 16.281 5.363 1 90.56 156 ILE A N 1
ATOM 1198 C CA . ILE A 1 156 ? -15.992 17.109 6.191 1 90.56 156 ILE A CA 1
ATOM 1199 C C . ILE A 1 156 ? -17.375 17.188 5.559 1 90.56 156 ILE A C 1
ATOM 1201 O O . ILE A 1 156 ? -18.391 17.094 6.254 1 90.56 156 ILE A O 1
ATOM 1205 N N . ALA A 1 157 ? -17.375 17.328 4.25 1 91.69 157 ALA A N 1
ATOM 1206 C CA . ALA A 1 157 ? -18.641 17.406 3.521 1 91.69 157 ALA A CA 1
ATOM 1207 C C . ALA A 1 157 ? -19.469 16.141 3.732 1 91.69 157 ALA A C 1
ATOM 1209 O O . ALA A 1 157 ? -20.688 16.219 3.891 1 91.69 157 ALA A O 1
ATOM 1210 N N . CYS A 1 158 ? -18.812 15.023 3.771 1 92.19 158 CYS A N 1
ATOM 1211 C CA . CYS A 1 158 ? -19.516 13.758 3.965 1 92.19 158 CYS A CA 1
ATOM 1212 C C . CYS A 1 158 ? -20.203 13.711 5.324 1 92.19 158 CYS A C 1
ATOM 1214 O O . CYS A 1 158 ? -21.312 13.211 5.445 1 92.19 158 CYS A O 1
ATOM 1216 N N . GLU A 1 159 ? -19.594 14.258 6.289 1 88.38 159 GLU A N 1
ATOM 1217 C CA . GLU A 1 159 ? -20.156 14.25 7.633 1 88.38 159 GLU A CA 1
ATOM 1218 C C . GLU A 1 159 ? -21.234 15.32 7.781 1 88.38 159 GLU A C 1
ATOM 1220 O O . GLU A 1 159 ? -22.203 15.133 8.523 1 88.38 159 GLU A O 1
ATOM 1225 N N . PHE A 1 160 ? -21.094 16.391 7.055 1 88.5 160 PHE A N 1
ATOM 1226 C CA . PHE A 1 160 ? -22.047 17.484 7.133 1 88.5 160 PHE A CA 1
ATOM 1227 C C . PHE A 1 160 ? -23.375 17.094 6.488 1 88.5 160 PHE A C 1
ATOM 1229 O O . PHE A 1 160 ? -24.422 17.641 6.824 1 88.5 160 PHE A O 1
ATOM 1236 N N . LEU A 1 161 ? -23.266 16.219 5.637 1 89.06 161 LEU A N 1
ATOM 1237 C CA . LEU A 1 161 ? -24.469 15.789 4.934 1 89.06 161 LEU A CA 1
ATOM 1238 C C . LEU A 1 161 ? -25.5 15.211 5.906 1 89.06 161 LEU A C 1
ATOM 1240 O O . LEU A 1 161 ? -26.703 15.305 5.672 1 89.06 161 LEU A O 1
ATOM 1244 N N . THR A 1 162 ? -25.016 14.617 6.98 1 83.88 162 THR A N 1
ATOM 1245 C CA . THR A 1 162 ? -25.922 14 7.953 1 83.88 162 THR A CA 1
ATOM 1246 C C . THR A 1 162 ? -26.484 15.055 8.906 1 83.88 162 THR A C 1
ATOM 1248 O O . THR A 1 162 ? -27.344 14.75 9.734 1 83.88 162 THR A O 1
ATOM 1251 N N . ASP A 1 163 ? -26.016 16.234 8.797 1 82.62 163 ASP A N 1
ATOM 1252 C CA . ASP A 1 163 ? -26.5 17.359 9.602 1 82.62 163 ASP A CA 1
ATOM 1253 C C . ASP A 1 163 ? -26.391 17.047 11.094 1 82.62 163 ASP A C 1
ATOM 1255 O O . ASP A 1 163 ? -27.375 17.141 11.828 1 82.62 163 ASP A O 1
ATOM 1259 N N . PRO A 1 164 ? -25.234 16.766 11.555 1 86.44 164 PRO A N 1
ATOM 1260 C CA . PRO A 1 164 ? -25.062 16.469 12.977 1 86.44 164 PRO A CA 1
ATOM 1261 C C . PRO A 1 164 ? -25.172 17.719 13.852 1 86.44 164 PRO A C 1
ATOM 1263 O O . PRO A 1 164 ? -24.922 18.828 13.383 1 86.44 164 PRO A O 1
ATOM 1266 N N . ASP A 1 165 ? -25.609 17.5 15.109 1 86.88 165 ASP A N 1
ATOM 1267 C CA . ASP A 1 165 ? -25.688 18.594 16.062 1 86.88 165 ASP A CA 1
ATOM 1268 C C . ASP A 1 165 ? -24.297 18.953 16.594 1 86.88 165 ASP A C 1
ATOM 1270 O O . ASP A 1 165 ? -24.016 20.125 16.859 1 86.88 165 ASP A O 1
ATOM 1274 N N . ILE A 1 166 ? -23.562 17.922 16.719 1 90.62 166 ILE A N 1
ATOM 1275 C CA . ILE A 1 166 ? -22.203 18.094 17.188 1 90.62 166 ILE A CA 1
ATOM 1276 C C . ILE A 1 166 ? -21.219 17.453 16.203 1 90.62 166 ILE A C 1
ATOM 1278 O O . ILE A 1 166 ? -21.406 16.312 15.797 1 90.62 166 ILE A O 1
ATOM 1282 N N . MET A 1 167 ? -20.297 18.219 15.844 1 92.81 167 MET A N 1
ATOM 1283 C CA . MET A 1 167 ? -19.297 17.734 14.898 1 92.81 167 MET A CA 1
ATOM 1284 C C . MET A 1 167 ? -17.922 17.641 15.562 1 92.81 167 MET A C 1
ATOM 1286 O O . MET A 1 167 ? -17.438 18.625 16.125 1 92.81 167 MET A O 1
ATOM 1290 N N . LEU A 1 168 ? -17.406 16.438 15.586 1 94.19 168 LEU A N 1
ATOM 1291 C CA . LEU A 1 168 ? -16.047 16.203 16.062 1 94.19 168 LEU A CA 1
ATOM 1292 C C . LEU A 1 168 ? -15.078 16.078 14.898 1 94.19 168 LEU A C 1
ATOM 1294 O O . LEU A 1 168 ? -15.266 15.242 14.016 1 94.19 168 LEU A O 1
ATOM 1298 N N . ILE A 1 169 ? -14.086 16.922 14.859 1 94.94 169 ILE A N 1
ATOM 1299 C CA . ILE A 1 169 ? -13.133 16.906 13.758 1 94.94 169 ILE A CA 1
ATOM 1300 C C . ILE A 1 169 ? -11.719 16.734 14.297 1 94.94 169 ILE A C 1
ATOM 1302 O O . ILE A 1 169 ? -11.25 17.547 15.109 1 94.94 169 ILE A O 1
ATOM 1306 N N . ASP A 1 170 ? -11.094 15.703 13.852 1 92.06 170 ASP A N 1
ATOM 1307 C CA . ASP A 1 170 ? -9.734 15.43 14.297 1 92.06 170 ASP A CA 1
ATOM 1308 C C . ASP A 1 170 ? -8.711 16.016 13.328 1 92.06 170 ASP A C 1
ATOM 1310 O O . ASP A 1 170 ? -8.531 15.5 12.219 1 92.06 170 ASP A O 1
ATOM 1314 N N . GLU A 1 171 ? -8.047 17 13.695 1 89.12 171 GLU A N 1
ATOM 1315 C CA . GLU A 1 171 ? -6.953 17.672 12.992 1 89.12 171 GLU A CA 1
ATOM 1316 C C . GLU A 1 171 ? -7.363 18.062 11.578 1 89.12 171 GLU A C 1
ATOM 1318 O O . GLU A 1 171 ? -6.711 17.656 10.602 1 89.12 171 GLU A O 1
ATOM 1323 N N . PRO A 1 172 ? -8.289 18.938 11.438 1 89.88 172 PRO A N 1
ATOM 1324 C CA . PRO A 1 172 ? -8.773 19.344 10.117 1 89.88 172 PRO A CA 1
ATOM 1325 C C . PRO A 1 172 ? -7.75 20.156 9.336 1 89.88 172 PRO A C 1
ATOM 1327 O O . PRO A 1 172 ? -7.836 20.25 8.109 1 89.88 172 PRO A O 1
ATOM 1330 N N . THR A 1 173 ? -6.812 20.781 10.039 1 86.88 173 THR A N 1
ATOM 1331 C CA . THR A 1 173 ? -5.898 21.688 9.367 1 86.88 173 THR A CA 1
ATOM 1332 C C . THR A 1 173 ? -4.566 21 9.07 1 86.88 173 THR A C 1
ATOM 1334 O O . THR A 1 173 ? -3.682 21.594 8.453 1 86.88 173 THR A O 1
ATOM 1337 N N . SER A 1 174 ? -4.461 19.797 9.453 1 78.69 174 SER A N 1
ATOM 1338 C CA . SER A 1 174 ? -3.201 19.094 9.242 1 78.69 174 SER A CA 1
ATOM 1339 C C . SER A 1 174 ? -2.922 18.891 7.758 1 78.69 174 SER A C 1
ATOM 1341 O O . SER A 1 174 ? -3.811 18.484 7.004 1 78.69 174 SER A O 1
ATOM 1343 N N . GLY A 1 175 ? -1.731 19.266 7.336 1 70.31 175 GLY A N 1
ATOM 1344 C CA . GLY A 1 175 ? -1.332 19.047 5.957 1 70.31 175 GLY A CA 1
ATOM 1345 C C . GLY A 1 175 ? -1.81 20.141 5.02 1 70.31 175 GLY A C 1
ATOM 1346 O O . GLY A 1 175 ? -1.561 20.094 3.814 1 70.31 175 GLY A O 1
ATOM 1347 N N . LEU A 1 176 ? -2.555 21.094 5.59 1 76.94 176 LEU A N 1
ATOM 1348 C CA . LEU A 1 176 ? -3.051 22.203 4.781 1 76.94 176 LEU A CA 1
ATOM 1349 C C . LEU A 1 176 ? -2.178 23.438 4.961 1 76.94 176 LEU A C 1
ATOM 1351 O O . LEU A 1 176 ? -1.565 23.625 6.016 1 76.94 176 LEU A O 1
ATOM 1355 N N . ASP A 1 177 ? -2.139 24.203 3.908 1 73.88 177 ASP A N 1
ATOM 1356 C CA . ASP A 1 177 ? -1.47 25.5 4.039 1 73.88 177 ASP A CA 1
ATOM 1357 C C . ASP A 1 177 ? -2.301 26.469 4.883 1 73.88 177 ASP A C 1
ATOM 1359 O O . ASP A 1 177 ? -3.496 26.25 5.086 1 73.88 177 ASP A O 1
ATOM 1363 N N . SER A 1 178 ? -1.75 27.5 5.32 1 76.19 178 SER A N 1
ATOM 1364 C CA . SER A 1 178 ? -2.352 28.438 6.262 1 76.19 178 SER A CA 1
ATOM 1365 C C . SER A 1 178 ? -3.596 29.094 5.672 1 76.19 178 SER A C 1
ATOM 1367 O O . SER A 1 178 ? -4.598 29.281 6.367 1 76.19 178 SER A O 1
ATOM 1369 N N . THR A 1 179 ? -3.494 29.359 4.418 1 74.62 179 THR A N 1
ATOM 1370 C CA . THR A 1 179 ? -4.625 30.047 3.799 1 74.62 179 THR A CA 1
ATOM 1371 C C . THR A 1 179 ? -5.816 29.094 3.656 1 74.62 179 THR A C 1
ATOM 1373 O O . THR A 1 179 ? -6.949 29.469 3.957 1 74.62 179 THR A O 1
ATOM 1376 N N . THR A 1 180 ? -5.473 27.938 3.186 1 79.19 180 THR A N 1
ATOM 1377 C CA . THR A 1 180 ? -6.535 26.953 3.031 1 79.19 180 THR A CA 1
ATOM 1378 C C . THR A 1 180 ? -7.105 26.547 4.391 1 79.19 180 THR A C 1
ATOM 1380 O O . THR A 1 180 ? -8.312 26.344 4.523 1 79.19 180 THR A O 1
ATOM 1383 N N . ALA A 1 181 ? -6.219 26.406 5.32 1 86.06 181 ALA A N 1
ATOM 1384 C CA . ALA A 1 181 ? -6.652 26.094 6.676 1 86.06 181 ALA A CA 1
ATOM 1385 C C . ALA A 1 181 ? -7.562 27.172 7.234 1 86.06 181 ALA A C 1
ATOM 1387 O O . ALA A 1 181 ? -8.586 26.891 7.855 1 86.06 181 ALA A O 1
ATOM 1388 N N . HIS A 1 182 ? -7.176 28.438 7.027 1 87.31 182 HIS A N 1
ATOM 1389 C CA . HIS A 1 182 ? -7.973 29.562 7.516 1 87.31 182 HIS A CA 1
ATOM 1390 C C . HIS A 1 182 ? -9.344 29.594 6.848 1 87.31 182 HIS A C 1
ATOM 1392 O O . HIS A 1 182 ? -10.352 29.828 7.512 1 87.31 182 HIS A O 1
ATOM 1398 N N . ASN A 1 183 ? -9.312 29.375 5.559 1 84.56 183 ASN A N 1
ATOM 1399 C CA . ASN A 1 183 ? -10.578 29.359 4.832 1 84.56 183 ASN A CA 1
ATOM 1400 C C . ASN A 1 183 ? -11.5 28.25 5.328 1 84.56 183 ASN A C 1
ATOM 1402 O O . ASN A 1 183 ? -12.695 28.469 5.516 1 84.56 183 ASN A O 1
ATOM 1406 N N . LEU A 1 184 ? -10.953 27.141 5.512 1 88.31 184 LEU A N 1
ATOM 1407 C CA . LEU A 1 184 ? -11.727 26 6 1 88.31 184 LEU A CA 1
ATOM 1408 C C . LEU A 1 184 ? -12.305 26.297 7.383 1 88.31 184 LEU A C 1
ATOM 1410 O O . LEU A 1 184 ? -13.5 26.078 7.621 1 88.31 184 LEU A O 1
ATOM 1414 N N . MET A 1 185 ? -11.531 26.812 8.281 1 92.31 185 MET A N 1
ATOM 1415 C CA . MET A 1 185 ? -11.969 27.062 9.656 1 92.31 185 MET A CA 1
ATOM 1416 C C . MET A 1 185 ? -13.008 28.172 9.695 1 92.31 185 MET A C 1
ATOM 1418 O O . MET A 1 185 ? -13.922 28.156 10.523 1 92.31 185 MET A O 1
ATOM 1422 N N . THR A 1 186 ? -12.805 29.109 8.789 1 91.38 186 THR A N 1
ATOM 1423 C CA . THR A 1 186 ? -13.797 30.172 8.688 1 91.38 186 THR A CA 1
ATOM 1424 C C . THR A 1 186 ? -15.141 29.609 8.219 1 91.38 186 THR A C 1
ATOM 1426 O O . THR A 1 186 ? -16.188 29.984 8.75 1 91.38 186 THR A O 1
ATOM 1429 N N . GLN A 1 187 ? -15 28.766 7.262 1 87.75 187 GLN A N 1
ATOM 1430 C CA . GLN A 1 187 ? -16.219 28.125 6.773 1 87.75 187 GLN A CA 1
ATOM 1431 C C . GLN A 1 187 ? -16.875 27.297 7.871 1 87.75 187 GLN A C 1
ATOM 1433 O O . GLN A 1 187 ? -18.094 27.297 8 1 87.75 187 GLN A O 1
ATOM 1438 N N . LEU A 1 188 ? -16.141 26.625 8.617 1 90.31 188 LEU A N 1
ATOM 1439 C CA . LEU A 1 188 ? -16.656 25.812 9.711 1 90.31 188 LEU A CA 1
ATOM 1440 C C . LEU A 1 188 ? -17.297 26.688 10.781 1 90.31 188 LEU A C 1
ATOM 1442 O O . LEU A 1 188 ? -18.344 26.344 11.312 1 90.31 188 LEU A O 1
ATOM 1446 N N . LYS A 1 189 ? -16.641 27.766 11.141 1 92.31 189 LYS A N 1
ATOM 1447 C CA . LYS A 1 189 ? -17.188 28.688 12.133 1 92.31 189 LYS A CA 1
ATOM 1448 C C . LYS A 1 189 ? -18.516 29.266 11.664 1 92.31 189 LYS A C 1
ATOM 1450 O O . LYS A 1 189 ? -19.469 29.359 12.438 1 92.31 189 LYS A O 1
ATOM 1455 N N . ASP A 1 190 ? -18.453 29.688 10.398 1 88.38 190 ASP A N 1
ATOM 1456 C CA . ASP A 1 190 ? -19.672 30.219 9.82 1 88.38 190 ASP A CA 1
ATOM 1457 C C . ASP A 1 190 ? -20.812 29.203 9.859 1 88.38 190 ASP A C 1
ATOM 1459 O O . ASP A 1 190 ? -21.953 29.547 10.156 1 88.38 190 ASP A O 1
ATOM 1463 N N . TYR A 1 191 ? -20.453 28.047 9.586 1 83.75 191 TYR A N 1
ATOM 1464 C CA . TYR A 1 191 ? -21.438 26.969 9.625 1 83.75 191 TYR A CA 1
ATOM 1465 C C . TYR A 1 191 ? -21.953 26.75 11.047 1 83.75 191 TYR A C 1
ATOM 1467 O O . TYR A 1 191 ? -23.156 26.578 11.25 1 83.75 191 TYR A O 1
ATOM 1475 N N . ALA A 1 192 ? -21.125 26.719 12.008 1 87.19 192 ALA A N 1
ATOM 1476 C CA . ALA A 1 192 ? -21.5 26.516 13.406 1 87.19 192 ALA A CA 1
ATOM 1477 C C . ALA A 1 192 ? -22.406 27.641 13.898 1 87.19 192 ALA A C 1
ATOM 1479 O O . ALA A 1 192 ? -23.391 27.391 14.586 1 87.19 192 ALA A O 1
ATOM 1480 N N . THR A 1 193 ? -22.109 28.859 13.516 1 87.38 193 THR A N 1
ATOM 1481 C CA . THR A 1 193 ? -22.844 30.031 13.992 1 87.38 193 THR A CA 1
ATOM 1482 C C . THR A 1 193 ? -24.172 30.156 13.273 1 87.38 193 THR A C 1
ATOM 1484 O O . THR A 1 193 ? -25.203 30.453 13.898 1 87.38 193 THR A O 1
ATOM 1487 N N . HIS A 1 194 ? -24.141 29.938 11.969 1 83.62 194 HIS A N 1
ATOM 1488 C CA . HIS A 1 194 ? -25.344 30.141 11.164 1 83.62 194 HIS A CA 1
ATOM 1489 C C . HIS A 1 194 ? -26.375 29.047 11.445 1 83.62 194 HIS A C 1
ATOM 1491 O O . HIS A 1 194 ? -27.578 29.312 11.477 1 83.62 194 HIS A O 1
ATOM 1497 N N . PHE A 1 195 ? -25.891 27.844 11.68 1 83.25 195 PHE A N 1
ATOM 1498 C CA . PHE A 1 195 ? -26.797 26.719 11.852 1 83.25 195 PHE A CA 1
ATOM 1499 C C . PHE A 1 195 ? -26.859 26.297 13.312 1 83.25 195 PHE A C 1
ATOM 1501 O O . PHE A 1 195 ? -27.5 25.297 13.656 1 83.25 195 PHE A O 1
ATOM 1508 N N . ASN A 1 196 ? -26.234 27 14.203 1 87.94 196 ASN A N 1
ATOM 1509 C CA . ASN A 1 196 ? -26.234 26.781 15.641 1 87.94 196 ASN A CA 1
ATOM 1510 C C . ASN A 1 196 ? -25.766 25.359 15.984 1 87.94 196 ASN A C 1
ATOM 1512 O O . ASN A 1 196 ? -26.422 24.641 16.719 1 87.94 196 ASN A O 1
ATOM 1516 N N . LYS A 1 197 ? -24.734 25.016 15.273 1 89.75 197 LYS A N 1
ATOM 1517 C CA . LYS A 1 197 ? -24.125 23.703 15.5 1 89.75 197 LYS A CA 1
ATOM 1518 C C . LYS A 1 197 ? -22.891 23.812 16.375 1 89.75 197 LYS A C 1
ATOM 1520 O O . LYS A 1 197 ? -22.312 24.906 16.516 1 89.75 197 LYS A O 1
ATOM 1525 N N . THR A 1 198 ? -22.531 22.688 17.047 1 91.81 198 THR A N 1
ATOM 1526 C CA . THR A 1 198 ? -21.328 22.641 17.875 1 91.81 198 THR A CA 1
ATOM 1527 C C . THR A 1 198 ? -20.188 21.953 17.141 1 91.81 198 THR A C 1
ATOM 1529 O O . THR A 1 198 ? -20.375 20.859 16.594 1 91.81 198 THR A O 1
ATOM 1532 N N . ILE A 1 199 ? -19.094 22.578 17.047 1 94.44 199 ILE A N 1
ATOM 1533 C CA . ILE A 1 199 ? -17.922 21.984 16.391 1 94.44 199 ILE A CA 1
ATOM 1534 C C . ILE A 1 199 ? -16.797 21.859 17.406 1 94.44 199 ILE A C 1
ATOM 1536 O O . ILE A 1 199 ? -16.453 22.828 18.094 1 94.44 199 ILE A O 1
ATOM 1540 N N . ILE A 1 200 ? -16.281 20.688 17.609 1 95.31 200 ILE A N 1
ATOM 1541 C CA . ILE A 1 200 ? -15.117 20.422 18.438 1 95.31 200 ILE A CA 1
ATOM 1542 C C . ILE A 1 200 ? -13.977 19.906 17.562 1 95.31 200 ILE A C 1
ATOM 1544 O O . ILE A 1 200 ? -14.102 18.875 16.906 1 95.31 200 ILE A O 1
ATOM 1548 N N . ALA A 1 201 ? -12.883 20.562 17.531 1 95.5 201 ALA A N 1
ATOM 1549 C CA . ALA A 1 201 ? -11.781 20.188 16.641 1 95.5 201 ALA A CA 1
ATOM 1550 C C . ALA A 1 201 ? -10.461 20.125 17.406 1 95.5 201 ALA A C 1
ATOM 1552 O O . ALA A 1 201 ? -10.211 20.953 18.297 1 95.5 201 ALA A O 1
ATOM 1553 N N . THR A 1 202 ? -9.703 19.109 17.141 1 94.25 202 THR A N 1
ATOM 1554 C CA . THR A 1 202 ? -8.328 19.078 17.625 1 94.25 202 THR A CA 1
ATOM 1555 C C . THR A 1 202 ? -7.391 19.797 16.656 1 94.25 202 THR A C 1
ATOM 1557 O O . THR A 1 202 ? -7.484 19.594 15.438 1 94.25 202 THR A O 1
ATOM 1560 N N . ILE A 1 203 ? -6.594 20.688 17.156 1 90.31 203 ILE A N 1
ATOM 1561 C CA . ILE A 1 203 ? -5.664 21.438 16.312 1 90.31 203 ILE A CA 1
ATOM 1562 C C . ILE A 1 203 ? -4.25 21.328 16.875 1 90.31 203 ILE A C 1
ATOM 1564 O O . ILE A 1 203 ? -4.027 21.547 18.062 1 90.31 203 ILE A O 1
ATOM 1568 N N . HIS A 1 204 ? -3.418 21 16.094 1 80.75 204 HIS A N 1
ATOM 1569 C CA . HIS A 1 204 ? -2.035 20.859 16.531 1 80.75 204 HIS A CA 1
ATOM 1570 C C . HIS A 1 204 ? -1.332 22.203 16.594 1 80.75 204 HIS A C 1
ATOM 1572 O O . HIS A 1 204 ? -0.722 22.547 17.609 1 80.75 204 HIS A O 1
ATOM 1578 N N . GLN A 1 205 ? -1.317 22.891 15.477 1 81.56 205 GLN A N 1
ATOM 1579 C CA . GLN A 1 205 ? -0.634 24.172 15.391 1 81.56 205 GLN A CA 1
ATOM 1580 C C . GLN A 1 205 ? -1.419 25.156 14.523 1 81.56 205 GLN A C 1
ATOM 1582 O O . GLN A 1 205 ? -1.086 25.375 13.359 1 81.56 205 GLN A O 1
ATOM 1587 N N . PRO A 1 206 ? -2.262 25.859 15.195 1 86.31 206 PRO A N 1
ATOM 1588 C CA . PRO A 1 206 ? -3.039 26.828 14.414 1 86.31 206 PRO A CA 1
ATOM 1589 C C . PRO A 1 206 ? -2.266 28.109 14.125 1 86.31 206 PRO A C 1
ATOM 1591 O O . PRO A 1 206 ? -1.411 28.516 14.914 1 86.31 206 PRO A O 1
ATOM 1594 N N . SER A 1 207 ? -2.57 28.688 12.984 1 85.75 207 SER A N 1
ATOM 1595 C CA . SER A 1 207 ? -2.059 30.031 12.703 1 85.75 207 SER A CA 1
ATOM 1596 C C . SER A 1 207 ? -2.738 31.078 13.586 1 85.75 207 SER A C 1
ATOM 1598 O O . SER A 1 207 ? -3.727 30.781 14.258 1 85.75 207 SER A O 1
ATOM 1600 N N . SER A 1 208 ? -2.195 32.25 13.648 1 85.31 208 SER A N 1
ATOM 1601 C CA . SER A 1 208 ? -2.758 33.312 14.461 1 85.31 208 SER A CA 1
ATOM 1602 C C . SER A 1 208 ? -4.184 33.656 14.031 1 85.31 208 SER A C 1
ATOM 1604 O O . SER A 1 208 ? -5.055 33.875 14.875 1 85.31 208 SER A O 1
ATOM 1606 N N . GLN A 1 209 ? -4.379 33.562 12.734 1 85.62 209 GLN A N 1
ATOM 1607 C CA . GLN A 1 209 ? -5.711 33.875 12.219 1 85.62 209 GLN A CA 1
ATOM 1608 C C . GLN A 1 209 ? -6.715 32.781 12.625 1 85.62 209 GLN A C 1
ATOM 1610 O O . GLN A 1 209 ? -7.859 33.094 12.953 1 85.62 209 GLN A O 1
ATOM 1615 N N . VAL A 1 210 ? -6.289 31.625 12.617 1 90.25 210 VAL A N 1
ATOM 1616 C CA . VAL A 1 210 ? -7.16 30.5 12.945 1 90.25 210 VAL A CA 1
ATOM 1617 C C . VAL A 1 210 ? -7.461 30.5 14.438 1 90.25 210 VAL A C 1
ATOM 1619 O O . VAL A 1 210 ? -8.57 30.172 14.859 1 90.25 210 VAL A O 1
ATOM 1622 N N . TYR A 1 211 ? -6.484 30.891 15.211 1 90.75 211 TYR A N 1
ATOM 1623 C CA . TYR A 1 211 ? -6.668 30.938 16.656 1 90.75 211 TYR A CA 1
ATOM 1624 C C . TYR A 1 211 ? -7.809 31.875 17.031 1 90.75 211 TYR A C 1
ATOM 1626 O O . TYR A 1 211 ? -8.578 31.594 17.953 1 90.75 211 TYR A O 1
ATOM 1634 N N . HIS A 1 212 ? -7.887 33 16.391 1 88.38 212 HIS A N 1
ATOM 1635 C CA . HIS A 1 212 ? -8.867 34 16.734 1 88.38 212 HIS A CA 1
ATOM 1636 C C . HIS A 1 212 ? -10.281 33.562 16.344 1 88.38 212 HIS A C 1
ATOM 1638 O O . HIS A 1 212 ? -11.266 34.188 16.781 1 88.38 212 HIS A O 1
ATOM 1644 N N . LEU A 1 213 ? -10.336 32.5 15.602 1 92.06 213 LEU A N 1
ATOM 1645 C CA . LEU A 1 213 ? -11.641 32 15.188 1 92.06 213 LEU A CA 1
ATOM 1646 C C . LEU A 1 213 ? -12.258 31.125 16.281 1 92.06 213 LEU A C 1
ATOM 1648 O O . LEU A 1 213 ? -13.461 30.859 16.25 1 92.06 213 LEU A O 1
ATOM 1652 N N . PHE A 1 214 ? -11.5 30.75 17.266 1 94.06 214 PHE A N 1
ATOM 1653 C CA . PHE A 1 214 ? -11.984 29.844 18.297 1 94.06 214 PHE A CA 1
ATOM 1654 C C . PHE A 1 214 ? -12.867 30.578 19.297 1 94.06 214 PHE A C 1
ATOM 1656 O O . PHE A 1 214 ? -12.531 31.672 19.75 1 94.06 214 PHE A O 1
ATOM 1663 N N . SER A 1 215 ? -13.969 30.031 19.625 1 92.81 215 SER A N 1
ATOM 1664 C CA . SER A 1 215 ? -14.812 30.562 20.672 1 92.81 215 SER A CA 1
ATOM 1665 C C . SER A 1 215 ? -14.344 30.094 22.047 1 92.81 215 SER A C 1
ATOM 1667 O O . SER A 1 215 ? -14.242 30.891 22.984 1 92.81 215 SER A O 1
ATOM 1669 N N . LYS A 1 216 ? -14.086 28.844 22.109 1 93.69 216 LYS A N 1
ATOM 1670 C CA . LYS A 1 216 ? -13.594 28.203 23.344 1 93.69 216 LYS A CA 1
ATOM 1671 C C . LYS A 1 216 ? -12.305 27.438 23.078 1 93.69 216 LYS A C 1
ATOM 1673 O O . LYS A 1 216 ? -12.031 27.047 21.953 1 93.69 216 LYS A O 1
ATOM 1678 N N . LEU A 1 217 ? -11.562 27.312 24.156 1 94.75 217 LEU A N 1
ATOM 1679 C CA . LEU A 1 217 ? -10.266 26.656 24.047 1 94.75 217 LEU A CA 1
ATOM 1680 C C . LEU A 1 217 ? -10.047 25.688 25.188 1 94.75 217 LEU A C 1
ATOM 1682 O O . LEU A 1 217 ? -10.359 26 26.344 1 94.75 217 LEU A O 1
ATOM 1686 N N . LEU A 1 218 ? -9.688 24.5 24.844 1 94.75 218 LEU A N 1
ATOM 1687 C CA . LEU A 1 218 ? -9.281 23.484 25.812 1 94.75 218 LEU A CA 1
ATOM 1688 C C . LEU A 1 218 ? -7.812 23.109 25.641 1 94.75 218 LEU A C 1
ATOM 1690 O O . LEU A 1 218 ? -7.402 22.703 24.547 1 94.75 218 LEU A O 1
ATOM 1694 N N . LEU A 1 219 ? -7.043 23.359 26.656 1 94.44 219 LEU A N 1
ATOM 1695 C CA . LEU A 1 219 ? -5.633 22.984 26.641 1 94.44 219 LEU A CA 1
ATOM 1696 C C . LEU A 1 219 ? -5.395 21.719 27.469 1 94.44 219 LEU A C 1
ATOM 1698 O O . LEU A 1 219 ? -5.691 21.703 28.672 1 94.44 219 LEU A O 1
ATOM 1702 N N . LEU A 1 220 ? -4.918 20.734 26.781 1 92.62 220 LEU A N 1
ATOM 1703 C CA . LEU A 1 220 ? -4.633 19.469 27.438 1 92.62 220 LEU A CA 1
ATOM 1704 C C . LEU A 1 220 ? -3.129 19.266 27.594 1 92.62 220 LEU A C 1
ATOM 1706 O O . LEU A 1 220 ? -2.361 19.562 26.688 1 92.62 220 LEU A O 1
ATOM 1710 N N . MET A 1 221 ? -2.758 18.859 28.781 1 90.19 221 MET A N 1
ATOM 1711 C CA . MET A 1 221 ? -1.361 18.562 29.094 1 90.19 221 MET A CA 1
ATOM 1712 C C . MET A 1 221 ? -1.239 17.25 29.859 1 90.19 221 MET A C 1
ATOM 1714 O O . MET A 1 221 ? -1.681 17.172 31.016 1 90.19 221 MET A O 1
ATOM 1718 N N . ASP A 1 222 ? -0.613 16.297 29.328 1 87.75 222 ASP A N 1
ATOM 1719 C CA . ASP A 1 222 ? -0.384 14.984 29.953 1 87.75 222 ASP A CA 1
ATOM 1720 C C . ASP A 1 222 ? -1.688 14.391 30.469 1 87.75 222 ASP A C 1
ATOM 1722 O O . ASP A 1 222 ? -1.744 13.906 31.609 1 87.75 222 ASP A O 1
ATOM 1726 N N . GLY A 1 223 ? -2.686 14.586 29.703 1 90.12 223 GLY A N 1
ATOM 1727 C CA . GLY A 1 223 ? -3.963 13.984 30.047 1 90.12 223 GLY A CA 1
ATOM 1728 C C . GLY A 1 223 ? -4.777 14.82 31.016 1 90.12 223 GLY A C 1
ATOM 1729 O O . GLY A 1 223 ? -5.875 14.422 31.406 1 90.12 223 GLY A O 1
ATOM 1730 N N . LYS A 1 224 ? -4.27 15.906 31.469 1 90.88 224 LYS A N 1
ATOM 1731 C CA . LYS A 1 224 ? -4.957 16.797 32.406 1 90.88 224 LYS A CA 1
ATOM 1732 C C . LYS A 1 224 ? -5.305 18.125 31.734 1 90.88 224 LYS A C 1
ATOM 1734 O O . LYS A 1 224 ? -4.688 18.516 30.734 1 90.88 224 LYS A O 1
ATOM 1739 N N . VAL A 1 225 ? -6.305 18.828 32.312 1 92.25 225 VAL A N 1
ATOM 1740 C CA . VAL A 1 225 ? -6.746 20.094 31.75 1 92.25 225 VAL A CA 1
ATOM 1741 C C . VAL A 1 225 ? -5.879 21.234 32.281 1 92.25 225 VAL A C 1
ATOM 1743 O O . VAL A 1 225 ? -5.793 21.438 33.5 1 92.25 225 VAL A O 1
ATOM 1746 N N . ALA A 1 226 ? -5.246 21.922 31.422 1 90.75 226 ALA A N 1
ATOM 1747 C CA . ALA A 1 226 ? -4.445 23.078 31.812 1 90.75 226 ALA A CA 1
ATOM 1748 C C . ALA A 1 226 ? -5.277 24.359 31.797 1 90.75 226 ALA A C 1
ATOM 1750 O O . ALA A 1 226 ? -5.027 25.281 32.562 1 90.75 226 ALA A O 1
ATOM 1751 N N . TYR A 1 227 ? -6.176 24.422 30.828 1 91.12 227 TYR A N 1
ATOM 1752 C CA . TYR A 1 227 ? -7.062 25.578 30.703 1 91.12 227 TYR A CA 1
ATOM 1753 C C . TYR A 1 227 ? -8.344 25.188 29.953 1 91.12 227 TYR A C 1
ATOM 1755 O O . TYR A 1 227 ? -8.305 24.391 29.031 1 91.12 227 TYR A O 1
ATOM 1763 N N . PHE A 1 228 ? -9.398 25.625 30.453 1 92.19 228 PHE A N 1
ATOM 1764 C CA . PHE A 1 228 ? -10.68 25.516 29.75 1 92.19 228 PHE A CA 1
ATOM 1765 C C . PHE A 1 228 ? -11.484 26.797 29.891 1 92.19 228 PHE A C 1
ATOM 1767 O O . PHE A 1 228 ? -11.727 27.266 31.016 1 92.19 228 PHE A O 1
ATOM 1774 N N . GLY A 1 229 ? -11.836 27.406 28.734 1 90.38 229 GLY A N 1
ATOM 1775 C CA . GLY A 1 229 ? -12.625 28.625 28.75 1 90.38 229 GLY A CA 1
ATOM 1776 C C . GLY A 1 229 ? -12.672 29.328 27.406 1 90.38 229 GLY A C 1
ATOM 1777 O O . GLY A 1 229 ? -12.539 28.688 26.359 1 90.38 229 GLY A O 1
ATOM 1778 N N . ILE A 1 230 ? -12.953 30.609 27.453 1 91.25 230 ILE A N 1
ATOM 1779 C CA . ILE A 1 230 ? -13 31.406 26.25 1 91.25 230 ILE A CA 1
ATOM 1780 C C . ILE A 1 230 ? -11.594 31.562 25.672 1 91.25 230 ILE A C 1
ATOM 1782 O O . ILE A 1 230 ? -10.641 31.844 26.406 1 91.25 230 ILE A O 1
ATOM 1786 N N . ALA A 1 231 ? -11.445 31.391 24.406 1 91.81 231 ALA A N 1
ATOM 1787 C CA . ALA A 1 231 ? -10.133 31.359 23.75 1 91.81 231 ALA A CA 1
ATOM 1788 C C . ALA A 1 231 ? -9.43 32.719 23.891 1 91.81 231 ALA A C 1
ATOM 1790 O O . ALA A 1 231 ? -8.219 32.75 24.125 1 91.81 231 ALA A O 1
ATOM 1791 N N . SER A 1 232 ? -10.125 33.844 23.797 1 87.31 232 SER A N 1
ATOM 1792 C CA . SER A 1 232 ? -9.539 35.156 23.844 1 87.31 232 SER A CA 1
ATOM 1793 C C . SER A 1 232 ? -9.016 35.469 25.25 1 87.31 232 SER A C 1
ATOM 1795 O O . SER A 1 232 ? -8.125 36.312 25.406 1 87.31 232 SER A O 1
ATOM 1797 N N . ASP A 1 233 ? -9.523 34.719 26.234 1 89.25 233 ASP A N 1
ATOM 1798 C CA . ASP A 1 233 ? -9.164 35.031 27.625 1 89.25 233 ASP A CA 1
ATOM 1799 C C . ASP A 1 233 ? -8.008 34.125 28.078 1 89.25 233 ASP A C 1
ATOM 1801 O O . ASP A 1 233 ? -7.516 34.281 29.203 1 89.25 233 ASP A O 1
ATOM 1805 N N . ALA A 1 234 ? -7.648 33.312 27.281 1 89.88 234 ALA A N 1
ATOM 1806 C CA . ALA A 1 234 ? -6.602 32.375 27.672 1 89.88 234 ALA A CA 1
ATOM 1807 C C . ALA A 1 234 ? -5.297 33.094 27.984 1 89.88 234 ALA A C 1
ATOM 1809 O O . ALA A 1 234 ? -4.605 32.781 28.953 1 89.88 234 ALA A O 1
ATOM 1810 N N . LEU A 1 235 ? -4.973 34.094 27.172 1 87.75 235 LEU A N 1
ATOM 1811 C CA . LEU A 1 235 ? -3.736 34.844 27.375 1 87.75 235 LEU A CA 1
ATOM 1812 C C . LEU A 1 235 ? -3.771 35.594 28.703 1 87.75 235 LEU A C 1
ATOM 1814 O O . LEU A 1 235 ? -2.766 35.625 29.422 1 87.75 235 LEU A O 1
ATOM 1818 N N . ASN A 1 236 ? -4.934 36.156 29 1 86.12 236 ASN A N 1
ATOM 1819 C CA . ASN A 1 236 ? -5.102 36.844 30.266 1 86.12 236 ASN A CA 1
ATOM 1820 C C . ASN A 1 236 ? -4.992 35.906 31.453 1 86.12 236 ASN A C 1
ATOM 1822 O O . ASN A 1 236 ? -4.441 36.25 32.5 1 86.12 236 ASN A O 1
ATOM 1826 N N . TYR A 1 237 ? -5.543 34.781 31.297 1 88.5 237 TYR A N 1
ATOM 1827 C CA . TYR A 1 237 ? -5.473 33.781 32.344 1 88.5 237 TYR A CA 1
ATOM 1828 C C . TYR A 1 237 ? -4.027 33.438 32.656 1 88.5 237 TYR A C 1
ATOM 1830 O O . TYR A 1 237 ? -3.637 33.375 33.844 1 88.5 237 TYR A O 1
ATOM 1838 N N . PHE A 1 238 ? -3.232 33.219 31.766 1 89.19 238 PHE A N 1
ATOM 1839 C CA . PHE A 1 238 ? -1.853 32.812 32 1 89.19 238 PHE A CA 1
ATOM 1840 C C . PHE A 1 238 ? -0.996 33.969 32.438 1 89.19 238 PHE A C 1
ATOM 1842 O O . PHE A 1 238 ? 0.016 33.812 33.125 1 89.19 238 PHE A O 1
ATOM 1849 N N . GLU A 1 239 ? -1.364 35.156 31.906 1 85.81 239 GLU A N 1
ATOM 1850 C CA . GLU A 1 239 ? -0.68 36.344 32.406 1 85.81 239 GLU A CA 1
ATOM 1851 C C . GLU A 1 239 ? -0.857 36.5 33.906 1 85.81 239 GLU A C 1
ATOM 1853 O O . GLU A 1 239 ? 0.071 36.906 34.594 1 85.81 239 GLU A O 1
ATOM 1858 N N . ARG A 1 240 ? -2.008 36.125 34.375 1 82.94 240 ARG A N 1
ATOM 1859 C CA . ARG A 1 240 ? -2.311 36.219 35.781 1 82.94 240 ARG A CA 1
ATOM 1860 C C . ARG A 1 240 ? -1.485 35.188 36.594 1 82.94 240 ARG A C 1
ATOM 1862 O O . ARG A 1 240 ? -1.153 35.438 37.75 1 82.94 240 ARG A O 1
ATOM 1869 N N . ILE A 1 241 ? -1.148 34.156 35.969 1 83 241 ILE A N 1
ATOM 1870 C CA . ILE A 1 241 ? -0.354 33.125 36.625 1 83 241 ILE A CA 1
ATOM 1871 C C . ILE A 1 241 ? 1.131 33.438 36.469 1 83 241 ILE A C 1
ATOM 1873 O O . ILE A 1 241 ? 1.984 32.688 36.969 1 83 241 ILE A O 1
ATOM 1877 N N . GLY A 1 242 ? 1.532 34.531 35.844 1 80.44 242 GLY A N 1
ATOM 1878 C CA . GLY A 1 242 ? 2.912 35 35.75 1 80.44 242 GLY A CA 1
ATOM 1879 C C . GLY A 1 242 ? 3.578 34.656 34.438 1 80.44 242 GLY A C 1
ATOM 1880 O O . GLY A 1 242 ? 4.801 34.75 34.312 1 80.44 242 GLY A O 1
ATOM 1881 N N . MET A 1 243 ? 2.805 34.188 33.562 1 85.06 243 MET A N 1
ATOM 1882 C CA . MET A 1 243 ? 3.369 33.844 32.281 1 85.06 243 MET A CA 1
ATOM 1883 C C . MET A 1 243 ? 2.865 34.75 31.172 1 85.06 243 MET A C 1
ATOM 1885 O O . MET A 1 243 ? 1.712 34.656 30.75 1 85.06 243 MET A O 1
ATOM 1889 N N . THR A 1 244 ? 3.738 35.656 30.703 1 82.19 244 THR A N 1
ATOM 1890 C CA . THR A 1 244 ? 3.314 36.656 29.734 1 82.19 244 THR A CA 1
ATOM 1891 C C . THR A 1 244 ? 3.799 36.281 28.344 1 82.19 244 THR A C 1
ATOM 1893 O O . THR A 1 244 ? 4.879 35.719 28.172 1 82.19 244 THR A O 1
ATOM 1896 N N . CYS A 1 245 ? 2.926 36.5 27.422 1 80.31 245 CYS A N 1
ATOM 1897 C CA . CYS A 1 245 ? 3.227 36.281 26.016 1 80.31 245 CYS A CA 1
ATOM 1898 C C . CYS A 1 245 ? 3.98 37.438 25.406 1 80.31 245 CYS A C 1
ATOM 1900 O O . CYS A 1 245 ? 3.59 38.594 25.594 1 80.31 245 CYS A O 1
ATOM 1902 N N . ALA A 1 246 ? 5.098 37.188 24.719 1 75.56 246 ALA A N 1
ATOM 1903 C CA . ALA A 1 246 ? 5.887 38.219 24.062 1 75.56 246 ALA A CA 1
ATOM 1904 C C . ALA A 1 246 ? 5.113 38.844 22.906 1 75.56 246 ALA A C 1
ATOM 1906 O O . ALA A 1 246 ? 4.121 38.281 22.438 1 75.56 246 ALA A O 1
ATOM 1907 N N . ILE A 1 247 ? 5.547 40 22.469 1 73.38 247 ILE A N 1
ATOM 1908 C CA . ILE A 1 247 ? 4.941 40.719 21.344 1 73.38 247 ILE A CA 1
ATOM 1909 C C . ILE A 1 247 ? 5.254 39.969 20.031 1 73.38 247 ILE A C 1
ATOM 1911 O O . ILE A 1 247 ? 6.34 39.406 19.875 1 73.38 247 ILE A O 1
ATOM 1915 N N . HIS A 1 248 ? 4.246 39.812 19.109 1 74.75 248 HIS A N 1
ATOM 1916 C CA . HIS A 1 248 ? 4.387 39.219 17.797 1 74.75 248 HIS A CA 1
ATOM 1917 C C . HIS A 1 248 ? 4.527 37.688 17.922 1 74.75 248 HIS A C 1
ATOM 1919 O O . HIS A 1 248 ? 5.402 37.094 17.281 1 74.75 248 HIS A O 1
ATOM 1925 N N . PHE A 1 249 ? 3.955 37.25 18.984 1 80.88 249 PHE A N 1
ATOM 1926 C CA . PHE A 1 249 ? 3.859 35.812 19.156 1 80.88 249 PHE A CA 1
ATOM 1927 C C . PHE A 1 249 ? 2.424 35.312 18.969 1 80.88 249 PHE A C 1
ATOM 1929 O O . PHE A 1 249 ? 1.487 35.938 19.469 1 80.88 249 PHE A O 1
ATOM 1936 N N . ASN A 1 250 ? 2.312 34.375 18.156 1 84.88 250 ASN A N 1
ATOM 1937 C CA . ASN A 1 250 ? 1.023 33.688 18.078 1 84.88 250 ASN A CA 1
ATOM 1938 C C . ASN A 1 250 ? 0.601 33.125 19.422 1 84.88 250 ASN A C 1
ATOM 1940 O O . ASN A 1 250 ? 1.355 32.375 20.047 1 84.88 250 ASN A O 1
ATOM 1944 N N . PRO A 1 251 ? -0.526 33.562 19.922 1 85.69 251 PRO A N 1
ATOM 1945 C CA . PRO A 1 251 ? -0.988 33.062 21.219 1 85.69 251 PRO A CA 1
ATOM 1946 C C . PRO A 1 251 ? -0.966 31.531 21.297 1 85.69 251 PRO A C 1
ATOM 1948 O O . PRO A 1 251 ? -0.619 30.969 22.328 1 85.69 251 PRO A O 1
ATOM 1951 N N . ALA A 1 252 ? -1.305 30.891 20.219 1 88.19 252 ALA A N 1
ATOM 1952 C CA . ALA A 1 252 ? -1.324 29.438 20.219 1 88.19 252 ALA A CA 1
ATOM 1953 C C . ALA A 1 252 ? 0.08 28.859 20.406 1 88.19 252 ALA A C 1
ATOM 1955 O O . ALA A 1 252 ? 0.269 27.875 21.109 1 88.19 252 ALA A O 1
ATOM 1956 N N . ASP A 1 253 ? 0.99 29.516 19.75 1 86.38 253 ASP A N 1
ATOM 1957 C CA . ASP A 1 253 ? 2.375 29.062 19.875 1 86.38 253 ASP A CA 1
ATOM 1958 C C . ASP A 1 253 ? 2.875 29.234 21.312 1 86.38 253 ASP A C 1
ATOM 1960 O O . ASP A 1 253 ? 3.598 28.375 21.828 1 86.38 253 ASP A O 1
ATOM 1964 N N . PHE A 1 254 ? 2.492 30.328 21.875 1 85.62 254 PHE A N 1
ATOM 1965 C CA . PHE A 1 254 ? 2.895 30.625 23.234 1 85.62 254 PHE A CA 1
ATOM 1966 C C . PHE A 1 254 ? 2.318 29.594 24.203 1 85.62 254 PHE A C 1
ATOM 1968 O O . PHE A 1 254 ? 3.031 29.078 25.062 1 85.62 254 PHE A O 1
ATOM 1975 N N . LEU A 1 255 ? 1.086 29.312 24.016 1 88.25 255 LEU A N 1
ATOM 1976 C CA . LEU A 1 255 ? 0.401 28.375 24.906 1 88.25 255 LEU A CA 1
ATOM 1977 C C . LEU A 1 255 ? 0.989 26.969 24.766 1 88.25 255 LEU A C 1
ATOM 1979 O O . LEU A 1 255 ? 1.193 26.281 25.766 1 88.25 255 LEU A O 1
ATOM 1983 N N . LEU A 1 256 ? 1.243 26.562 23.594 1 86.88 256 LEU A N 1
ATOM 1984 C CA . LEU A 1 256 ? 1.799 25.234 23.359 1 86.88 256 LEU A CA 1
ATOM 1985 C C . LEU A 1 256 ? 3.215 25.125 23.922 1 86.88 256 LEU A C 1
ATOM 1987 O O . LEU A 1 256 ? 3.615 24.078 24.406 1 86.88 256 LEU A O 1
ATOM 1991 N N . ALA A 1 257 ? 3.973 26.203 23.75 1 83.12 257 ALA A N 1
ATOM 1992 C CA . ALA A 1 257 ? 5.32 26.219 24.312 1 83.12 257 ALA A CA 1
ATOM 1993 C C . ALA A 1 257 ? 5.293 26.125 25.828 1 83.12 257 ALA A C 1
ATOM 1995 O O . ALA A 1 257 ? 6.172 25.5 26.422 1 83.12 257 ALA A O 1
ATOM 1996 N N . LEU A 1 258 ? 4.309 26.781 26.344 1 85.19 258 LEU A N 1
ATOM 1997 C CA . LEU A 1 258 ? 4.152 26.75 27.797 1 85.19 258 LEU A CA 1
ATOM 1998 C C . LEU A 1 258 ? 3.848 25.344 28.281 1 85.19 258 LEU A C 1
ATOM 2000 O O . LEU A 1 258 ? 4.301 24.938 29.359 1 85.19 258 LEU A O 1
ATOM 2004 N N . LEU A 1 259 ? 3.072 24.594 27.531 1 86.62 259 LEU A N 1
ATOM 2005 C CA . LEU A 1 259 ? 2.646 23.266 27.922 1 86.62 259 LEU A CA 1
ATOM 2006 C C . LEU A 1 259 ? 3.787 22.266 27.781 1 86.62 259 LEU A C 1
ATOM 2008 O O . LEU A 1 259 ? 3.744 21.172 28.359 1 86.62 259 LEU A O 1
ATOM 2012 N N . SER A 1 260 ? 4.73 22.594 26.953 1 78.44 260 SER A N 1
ATOM 2013 C CA . SER A 1 260 ? 5.832 21.672 26.703 1 78.44 260 SER A CA 1
ATOM 2014 C C . SER A 1 260 ? 7.062 22.031 27.531 1 78.44 260 SER A C 1
ATOM 2016 O O . SER A 1 260 ? 8.125 21.438 27.359 1 78.44 260 SER A O 1
ATOM 2018 N N . ARG A 1 261 ? 7.051 23 28.328 1 75.69 261 ARG A N 1
ATOM 2019 C CA . ARG A 1 261 ? 8.18 23.469 29.109 1 75.69 261 ARG A CA 1
ATOM 2020 C C . ARG A 1 261 ? 8.555 22.453 30.188 1 75.69 261 ARG A C 1
ATOM 2022 O O . ARG A 1 261 ? 7.969 21.375 30.266 1 75.69 261 ARG A O 1
ATOM 2029 N N . ASP A 1 262 ? 9.406 22.844 31.062 1 75 262 ASP A N 1
ATOM 2030 C CA . ASP A 1 262 ? 10.008 22.016 32.094 1 75 262 ASP A CA 1
ATOM 2031 C C . ASP A 1 262 ? 8.953 21.547 33.094 1 75 262 ASP A C 1
ATOM 2033 O O . ASP A 1 262 ? 7.859 22.109 33.156 1 75 262 ASP A O 1
ATOM 2037 N N . ASN A 1 263 ? 9.211 20.5 33.812 1 79.19 263 ASN A N 1
ATOM 2038 C CA . ASN A 1 263 ? 8.328 19.844 34.75 1 79.19 263 ASN A CA 1
ATOM 2039 C C . ASN A 1 263 ? 7.859 20.797 35.844 1 79.19 263 ASN A C 1
ATOM 2041 O O . ASN A 1 263 ? 6.715 20.719 36.312 1 79.19 263 ASN A O 1
ATOM 2045 N N . GLU A 1 264 ? 8.695 21.781 36.156 1 80.19 264 GLU A N 1
ATOM 2046 C CA . GLU A 1 264 ? 8.312 22.688 37.219 1 80.19 264 GLU A CA 1
ATOM 2047 C C . GLU A 1 264 ? 7.191 23.625 36.781 1 80.19 264 GLU A C 1
ATOM 2049 O O . GLU A 1 264 ? 6.238 23.859 37.531 1 80.19 264 GLU A O 1
ATOM 2054 N N . THR A 1 265 ? 7.273 24.109 35.594 1 83.69 265 THR A N 1
ATOM 2055 C CA . THR A 1 265 ? 6.242 24.984 35.062 1 83.69 265 THR A CA 1
ATOM 2056 C C . THR A 1 265 ? 4.945 24.219 34.812 1 83.69 265 THR A C 1
ATOM 2058 O O . THR A 1 265 ? 3.854 24.75 35.031 1 83.69 265 THR A O 1
ATOM 2061 N N . SER A 1 266 ? 5.062 23.047 34.469 1 85.56 266 SER A N 1
ATOM 2062 C CA . SER A 1 266 ? 3.891 22.203 34.219 1 85.56 266 SER A CA 1
ATOM 2063 C C . SER A 1 266 ? 3.115 21.953 35.5 1 85.56 266 SER A C 1
ATOM 2065 O O . SER A 1 266 ? 1.883 21.938 35.5 1 85.56 266 SER A O 1
ATOM 2067 N N . LYS A 1 267 ? 3.875 21.75 36.562 1 85.56 267 LYS A N 1
ATOM 2068 C CA . LYS A 1 267 ? 3.227 21.516 37.844 1 85.56 267 LYS A CA 1
ATOM 2069 C C . LYS A 1 267 ? 2.498 22.781 38.312 1 85.56 267 LYS A C 1
ATOM 2071 O O . LYS A 1 267 ? 1.402 22.688 38.875 1 85.56 267 LYS A O 1
ATOM 2076 N N . THR A 1 268 ? 3.121 23.891 38.062 1 84.38 268 THR A N 1
ATOM 2077 C CA . THR A 1 268 ? 2.504 25.141 38.469 1 84.38 268 THR A CA 1
ATOM 2078 C C . THR A 1 268 ? 1.21 25.391 37.688 1 84.38 268 THR A C 1
ATOM 2080 O O . THR A 1 268 ? 0.224 25.859 38.25 1 84.38 268 THR A O 1
ATOM 2083 N N . ILE A 1 269 ? 1.231 25.078 36.5 1 88.06 269 ILE A N 1
ATOM 2084 C CA . ILE A 1 269 ? 0.065 25.281 35.625 1 88.06 269 ILE A CA 1
ATOM 2085 C C . ILE A 1 269 ? -1.07 24.375 36.094 1 88.06 269 ILE A C 1
ATOM 2087 O O . ILE A 1 269 ? -2.221 24.797 36.188 1 88.06 269 ILE A O 1
ATOM 2091 N N . LEU A 1 270 ? -0.762 23.172 36.406 1 86.62 270 LEU A N 1
ATOM 2092 C CA . LEU A 1 270 ? -1.773 22.188 36.781 1 86.62 270 LEU A CA 1
ATOM 2093 C C . LEU A 1 270 ? -2.332 22.484 38.156 1 86.62 270 LEU A C 1
ATOM 2095 O O . LEU A 1 270 ? -3.518 22.266 38.406 1 86.62 270 LEU A O 1
ATOM 2099 N N . GLU A 1 271 ? -1.475 22.938 39 1 82.94 271 GLU A N 1
ATOM 2100 C CA . GLU A 1 271 ? -1.929 23.312 40.344 1 82.94 271 GLU A CA 1
ATOM 2101 C C . GLU A 1 271 ? -2.885 24.5 40.281 1 82.94 271 GLU A C 1
ATOM 2103 O O . GLU A 1 271 ? -3.885 24.531 41 1 82.94 271 GLU A O 1
ATOM 2108 N N . GLU A 1 272 ? -2.527 25.422 39.469 1 81.38 272 GLU A N 1
ATOM 2109 C CA . GLU A 1 272 ? -3.395 26.578 39.312 1 81.38 272 GLU A CA 1
ATOM 2110 C C . GLU A 1 272 ? -4.715 26.203 38.656 1 81.38 272 GLU A C 1
ATOM 2112 O O . GLU A 1 272 ? -5.762 26.766 38.969 1 81.38 272 GLU A O 1
ATOM 2117 N N . ALA A 1 273 ? -4.68 25.359 37.719 1 84.38 273 ALA A N 1
ATOM 2118 C CA . ALA A 1 273 ? -5.891 24.891 37.031 1 84.38 273 ALA A CA 1
ATOM 2119 C C . ALA A 1 273 ? -6.809 24.156 38 1 84.38 273 ALA A C 1
ATOM 2121 O O . ALA A 1 273 ? -8.031 24.281 37.938 1 84.38 273 ALA A O 1
ATOM 2122 N N . ASP A 1 274 ? -6.191 23.375 38.844 1 78.25 274 ASP A N 1
ATOM 2123 C CA . ASP A 1 274 ? -6.969 22.656 39.875 1 78.25 274 ASP A CA 1
ATOM 2124 C C . ASP A 1 274 ? -7.602 23.625 40.875 1 78.25 274 ASP A C 1
ATOM 2126 O O . ASP A 1 274 ? -8.719 23.391 41.312 1 78.25 274 ASP A O 1
ATOM 2130 N N . ARG A 1 275 ? -6.891 24.656 41.094 1 70.06 275 ARG A N 1
ATOM 2131 C CA . ARG A 1 275 ? -7.402 25.672 42 1 70.06 275 ARG A CA 1
ATOM 2132 C C . ARG A 1 275 ? -8.578 26.422 41.406 1 70.06 275 ARG A C 1
ATOM 2134 O O . ARG A 1 275 ? -9.555 26.719 42.094 1 70.06 275 ARG A O 1
ATOM 2141 N N . TYR A 1 276 ? -8.398 26.641 40.125 1 63.78 276 TYR A N 1
ATOM 2142 C CA . TYR A 1 276 ? -9.453 27.375 39.406 1 63.78 276 TYR A CA 1
ATOM 2143 C C . TYR A 1 276 ? -10.688 26.5 39.219 1 63.78 276 TYR A C 1
ATOM 2145 O O . TYR A 1 276 ? -11.82 26.984 39.312 1 63.78 276 TYR A O 1
ATOM 2153 N N . LYS A 1 277 ? -10.562 25.203 38.875 1 60.75 277 LYS A N 1
ATOM 2154 C CA . LYS A 1 277 ? -11.656 24.234 38.781 1 60.75 277 LYS A CA 1
ATOM 2155 C C . LYS A 1 277 ? -12.453 24.172 40.062 1 60.75 277 LYS A C 1
ATOM 2157 O O . LYS A 1 277 ? -13.68 24.109 40.062 1 60.75 277 LYS A O 1
ATOM 2162 N N . LYS A 1 278 ? -11.742 24.094 41.094 1 48.06 278 LYS A N 1
ATOM 2163 C CA . LYS A 1 278 ? -12.375 24.031 42.406 1 48.06 278 LYS A CA 1
ATOM 2164 C C . LYS A 1 278 ? -13.195 25.297 42.688 1 48.06 278 LYS A C 1
ATOM 2166 O O . LYS A 1 278 ? -14.266 25.219 43.281 1 48.06 278 LYS A O 1
ATOM 2171 N N . PHE A 1 279 ? -12.75 26.312 42.031 1 38.53 279 PHE A N 1
ATOM 2172 C CA . PHE A 1 279 ? -13.461 27.578 42.25 1 38.53 279 PHE A CA 1
ATOM 2173 C C . PHE A 1 279 ? -14.734 27.641 41.406 1 38.53 279 PHE A C 1
ATOM 2175 O O . PHE A 1 279 ? -15.766 28.109 41.875 1 38.53 279 PHE A O 1
ATOM 2182 N N . GLU A 1 280 ? -14.656 27.203 40.125 1 44.75 280 GLU A N 1
ATOM 2183 C CA . GLU A 1 280 ? -15.852 27.234 39.281 1 44.75 280 GLU A CA 1
ATOM 2184 C C . GLU A 1 280 ? -16.906 26.25 39.781 1 44.75 280 GLU A C 1
ATOM 2186 O O . GLU A 1 280 ? -18.109 26.5 39.688 1 44.75 280 GLU A O 1
ATOM 2191 N N . ILE A 1 281 ? -16.516 25.172 40.312 1 41.28 281 ILE A N 1
ATOM 2192 C CA . ILE A 1 281 ? -17.484 24.312 40.969 1 41.28 281 ILE A CA 1
ATOM 2193 C C . ILE A 1 281 ? -18.047 25 42.219 1 41.28 281 ILE A C 1
ATOM 2195 O O . ILE A 1 281 ? -19.234 24.922 42.5 1 41.28 281 ILE A O 1
ATOM 2199 N N . ILE A 1 282 ? -17.266 25.734 43.062 1 33.19 282 ILE A N 1
ATOM 2200 C CA . ILE A 1 282 ? -17.734 26.453 44.219 1 33.19 282 ILE A CA 1
ATOM 2201 C C . ILE A 1 282 ? -18.609 27.641 43.781 1 33.19 282 ILE A C 1
ATOM 2203 O O . ILE A 1 282 ? -19.641 27.906 44.406 1 33.19 282 ILE A O 1
ATOM 2207 N N . CYS A 1 283 ? -18.125 28.453 42.844 1 32.44 283 CYS A N 1
ATOM 2208 C CA . CYS A 1 283 ? -18.922 29.609 42.469 1 32.44 283 CYS A CA 1
ATOM 2209 C C . CYS A 1 283 ? -20.219 29.188 41.781 1 32.44 283 CYS A C 1
ATOM 2211 O O . CYS A 1 283 ? -21.109 30 41.562 1 32.44 283 CYS A O 1
ATOM 2213 N N . GLY A 1 284 ? -20.312 28.078 41.188 1 35.56 284 GLY A N 1
ATOM 2214 C CA . GLY A 1 284 ? -21.641 27.703 40.75 1 35.56 284 GLY A CA 1
ATOM 2215 C C . GLY A 1 284 ? -22.625 27.609 41.906 1 35.56 284 GLY A C 1
ATOM 2216 O O . GLY A 1 284 ? -23.828 27.391 41.688 1 35.56 284 GLY A O 1
ATOM 2217 N N . GLN A 1 285 ? -22.156 27.359 43.094 1 32.88 285 GLN A N 1
ATOM 2218 C CA . GLN A 1 285 ? -23.125 27.422 44.188 1 32.88 285 GLN A CA 1
ATOM 2219 C C . GLN A 1 285 ? -23.359 28.859 44.625 1 32.88 285 GLN A C 1
ATOM 2221 O O . GLN A 1 285 ? -23.672 29.109 45.781 1 32.88 285 GLN A O 1
ATOM 2226 N N . CYS A 1 286 ? -22.75 29.984 44.094 1 28.48 286 CYS A N 1
ATOM 2227 C CA . CYS A 1 286 ? -23.156 31.312 44.562 1 28.48 286 CYS A CA 1
ATOM 2228 C C . CYS A 1 286 ? -24.672 31.469 44.469 1 28.48 286 CYS A C 1
ATOM 2230 O O . CYS A 1 286 ? -25.266 31.266 43.406 1 28.48 286 CYS A O 1
ATOM 2232 N N . PRO A 1 287 ? -25.422 31.406 45.531 1 28.72 287 PRO A N 1
ATOM 2233 C CA . PRO A 1 287 ? -26.828 31.828 45.531 1 28.72 287 PRO A CA 1
ATOM 2234 C C . PRO A 1 287 ? -27.062 33.094 44.75 1 28.72 287 PRO A C 1
ATOM 2236 O O . PRO A 1 287 ? -26.203 33.969 44.688 1 28.72 287 PRO A O 1
ATOM 2239 N N . LEU A 1 288 ? -27.828 33.125 43.656 1 26.58 288 LEU A N 1
ATOM 2240 C CA . LEU A 1 288 ? -28.375 34.375 43.125 1 26.58 288 LEU A CA 1
ATOM 2241 C C . LEU A 1 288 ? -28.703 35.344 44.25 1 26.58 288 LEU A C 1
ATOM 2243 O O . LEU A 1 288 ? -29.234 34.938 45.312 1 26.58 288 LEU A O 1
ATOM 2247 N N . PRO A 1 289 ? -28 36.469 44.469 1 25.3 289 PRO A N 1
ATOM 2248 C CA . PRO A 1 289 ? -28.484 37.406 45.469 1 25.3 289 PRO A CA 1
ATOM 2249 C C . PRO A 1 289 ? -30 37.406 45.625 1 25.3 289 PRO A C 1
ATOM 2251 O O . PRO A 1 289 ? -30.703 36.938 44.719 1 25.3 289 PRO A O 1
ATOM 2254 N N . ASN A 1 290 ? -30.609 38.125 46.656 1 24.84 290 ASN A N 1
ATOM 2255 C CA . ASN A 1 290 ? -32 38.469 46.875 1 24.84 290 ASN A CA 1
ATOM 2256 C C . ASN A 1 290 ? -32.719 38.844 45.594 1 24.84 290 ASN A C 1
ATOM 2258 O O . ASN A 1 290 ? -32.094 39.094 44.562 1 24.84 290 ASN A O 1
ATOM 2262 N N . GLY A 1 291 ? -34.031 39.469 45.531 1 24.14 291 GLY A N 1
ATOM 2263 C CA . GLY A 1 291 ? -35.094 39.969 44.688 1 24.14 291 GLY A CA 1
ATOM 2264 C C . GLY A 1 291 ? -34.625 40.906 43.625 1 24.14 291 GLY A C 1
ATOM 2265 O O . GLY A 1 291 ? -35.344 41.219 42.656 1 24.14 291 GLY A O 1
ATOM 2266 N N . GLN A 1 292 ? -33.938 42.062 43.906 1 22.69 292 GLN A N 1
ATOM 2267 C CA . GLN A 1 292 ? -34.062 43.125 42.906 1 22.69 292 GLN A CA 1
ATOM 2268 C C . GLN A 1 292 ? -33.344 42.719 41.594 1 22.69 292 GLN A C 1
ATOM 2270 O O . GLN A 1 292 ? -32.188 42.312 41.625 1 22.69 292 GLN A O 1
ATOM 2275 N N . ASN A 1 293 ? -34.125 42.375 40.406 1 22.59 293 ASN A N 1
ATOM 2276 C CA . ASN A 1 293 ? -34.156 42.188 38.969 1 22.59 293 ASN A CA 1
ATOM 2277 C C . ASN A 1 293 ? -33.219 43.156 38.25 1 22.59 293 ASN A C 1
ATOM 2279 O O . ASN A 1 293 ? -33.375 43.406 37.062 1 22.59 293 ASN A O 1
ATOM 2283 N N . GLY A 1 294 ? -32.344 43.844 38.906 1 21.06 294 GLY A N 1
ATOM 2284 C CA . GLY A 1 294 ? -31.812 44.906 38.062 1 21.06 294 GLY A CA 1
ATOM 2285 C C . GLY A 1 294 ? -31.219 44.375 36.75 1 21.06 294 GLY A C 1
ATOM 2286 O O . GLY A 1 294 ? -30.438 43.406 36.781 1 21.06 294 GLY A O 1
ATOM 2287 N N . HIS A 1 295 ? -31.953 44.656 35.562 1 22.67 295 HIS A N 1
ATOM 2288 C CA . HIS A 1 295 ? -31.781 44.656 34.094 1 22.67 295 HIS A CA 1
ATOM 2289 C C . HIS A 1 295 ? -30.422 45.25 33.719 1 22.67 295 HIS A C 1
ATOM 2291 O O . HIS A 1 295 ? -30.188 46.438 33.875 1 22.67 295 HIS A O 1
ATOM 2297 N N . TYR A 1 296 ? -29.359 44.906 34.219 1 20.47 296 TYR A N 1
ATOM 2298 C CA . TYR A 1 296 ? -28.281 45.594 33.5 1 20.47 296 TYR A CA 1
ATOM 2299 C C . TYR A 1 296 ? -28.469 45.469 31.984 1 20.47 296 TYR A C 1
ATOM 2301 O O . TYR A 1 296 ? -28.391 44.375 31.438 1 20.47 296 TYR A O 1
ATOM 2309 N N . ASN A 1 297 ? -29.438 46.344 31.344 1 20.89 297 ASN A N 1
ATOM 2310 C CA . ASN A 1 297 ? -29.734 46.781 29.984 1 20.89 297 ASN A CA 1
ATOM 2311 C C . ASN A 1 297 ? -28.484 47.25 29.25 1 20.89 297 ASN A C 1
ATOM 2313 O O . ASN A 1 297 ? -27.984 48.344 29.5 1 20.89 297 ASN A O 1
ATOM 2317 N N . HIS A 1 298 ? -27.375 46.688 29.297 1 20.09 298 HIS A N 1
ATOM 2318 C CA . HIS A 1 298 ? -26.5 47.281 28.281 1 20.09 298 HIS A CA 1
ATOM 2319 C C . HIS A 1 298 ? -27.25 47.469 26.953 1 20.09 298 HIS A C 1
ATOM 2321 O O . HIS A 1 298 ? -27.781 46.5 26.406 1 20.09 298 HIS A O 1
ATOM 2327 N N . SER A 1 299 ? -27.906 48.625 26.781 1 20.55 299 SER A N 1
ATOM 2328 C CA . SER A 1 299 ? -28.547 49.188 25.609 1 20.55 299 SER A CA 1
ATOM 2329 C C . SER A 1 299 ? -27.641 49.156 24.391 1 20.55 299 SER A C 1
ATOM 2331 O O . SER A 1 299 ? -26.609 49.844 24.375 1 20.55 299 SER A O 1
ATOM 2333 N N . TYR A 1 300 ? -27.297 48.094 23.812 1 19.33 300 TYR A N 1
ATOM 2334 C CA . TYR A 1 300 ? -26.938 48.188 22.406 1 19.33 300 TYR A CA 1
ATOM 2335 C C . TYR A 1 300 ? -27.938 49.062 21.656 1 19.33 300 TYR A C 1
ATOM 2337 O O . TYR A 1 300 ? -29.141 48.812 21.672 1 19.33 300 TYR A O 1
ATOM 2345 N N . THR A 1 301 ? -27.844 50.406 21.844 1 19.94 301 THR A N 1
ATOM 2346 C CA . THR A 1 301 ? -28.547 51.312 20.938 1 19.94 301 THR A CA 1
ATOM 2347 C C . THR A 1 301 ? -28.469 50.812 19.5 1 19.94 301 THR A C 1
ATOM 2349 O O . THR A 1 301 ? -27.391 50.562 18.984 1 19.94 301 THR A O 1
ATOM 2352 N N . ASN A 1 302 ? -29.594 50.219 19.109 1 19.88 302 ASN A N 1
ATOM 2353 C CA . ASN A 1 302 ? -30.094 49.906 17.781 1 19.88 302 ASN A CA 1
ATOM 2354 C C . ASN A 1 302 ? -30.047 51.125 16.859 1 19.88 302 ASN A C 1
ATOM 2356 O O . ASN A 1 302 ? -30.953 51.938 16.891 1 19.88 302 ASN A O 1
ATOM 2360 N N . THR A 1 303 ? -29.016 51.969 16.859 1 20.92 303 THR A N 1
ATOM 2361 C CA . THR A 1 303 ? -29.188 52.906 15.773 1 20.92 303 THR A CA 1
ATOM 2362 C C . THR A 1 303 ? -29.516 52.188 14.469 1 20.92 303 THR A C 1
ATOM 2364 O O . THR A 1 303 ? -28.656 51.469 13.922 1 20.92 303 THR A O 1
ATOM 2367 N N . SER A 1 304 ? -30.859 51.719 14.391 1 20.66 304 SER A N 1
ATOM 2368 C CA . SER A 1 304 ? -31.656 51.031 13.383 1 20.66 304 SER A CA 1
ATOM 2369 C C . SER A 1 304 ? -31.469 51.656 12.008 1 20.66 304 SER A C 1
ATOM 2371 O O . SER A 1 304 ? -31.562 50.969 10.984 1 20.66 304 SER A O 1
ATOM 2373 N N . ASP A 1 305 ? -31.609 52.969 11.805 1 21.03 305 ASP A N 1
ATOM 2374 C CA . ASP A 1 305 ? -32.562 53.281 10.758 1 21.03 305 ASP A CA 1
ATOM 2375 C C . ASP A 1 305 ? -32.062 52.844 9.383 1 21.03 305 ASP A C 1
ATOM 2377 O O . ASP A 1 305 ? -32.688 53.156 8.367 1 21.03 305 ASP A O 1
ATOM 2381 N N . ALA A 1 306 ? -30.828 52.781 9.203 1 22.78 306 ALA A N 1
ATOM 2382 C CA . ALA A 1 306 ? -30.641 52.906 7.766 1 22.78 306 ALA A CA 1
ATOM 2383 C C . ALA A 1 306 ? -31.312 51.781 7.012 1 22.78 306 ALA A C 1
ATOM 2385 O O . ALA A 1 306 ? -31.266 50.625 7.453 1 22.78 306 ALA A O 1
ATOM 2386 N N . ASP A 1 307 ? -32.438 51.969 6.188 1 20.38 307 ASP A N 1
ATOM 2387 C CA . ASP A 1 307 ? -33.375 51.406 5.23 1 20.38 307 ASP A CA 1
ATOM 2388 C C . ASP A 1 307 ? -32.656 50.406 4.301 1 20.38 307 ASP A C 1
ATOM 2390 O O . ASP A 1 307 ? -32.344 50.75 3.16 1 20.38 307 ASP A O 1
ATOM 2394 N N . ILE A 1 308 ? -31.578 49.781 4.676 1 19.56 308 ILE A N 1
ATOM 2395 C CA . ILE A 1 308 ? -31.188 49.094 3.461 1 19.56 308 ILE A CA 1
ATOM 2396 C C . ILE A 1 308 ? -32.312 48.156 3.02 1 19.56 308 ILE A C 1
ATOM 2398 O O . ILE A 1 308 ? -32.75 47.281 3.775 1 19.56 308 ILE A O 1
ATOM 2402 N N . SER A 1 309 ? -33.312 48.5 2.16 1 20.56 309 SER A N 1
ATOM 2403 C CA . SER A 1 309 ? -34.281 47.844 1.314 1 20.56 309 SER A CA 1
ATOM 2404 C C . SER A 1 309 ? -33.75 46.5 0.811 1 20.56 309 SER A C 1
ATOM 2406 O O . SER A 1 309 ? -33.062 46.438 -0.202 1 20.56 309 SER A O 1
ATOM 2408 N N . ILE A 1 310 ? -32.938 45.812 1.533 1 20.3 310 ILE A N 1
ATOM 2409 C CA . ILE A 1 310 ? -32.625 44.625 0.748 1 20.3 310 ILE A CA 1
ATOM 2410 C C . ILE A 1 310 ? -33.875 43.875 0.398 1 20.3 310 ILE A C 1
ATOM 2412 O O . ILE A 1 310 ? -34.719 43.625 1.261 1 20.3 310 ILE A O 1
ATOM 2416 N N . ALA A 1 311 ? -34.25 43.625 -0.868 1 20.48 311 ALA A N 1
ATOM 2417 C CA . ALA A 1 311 ? -35.281 43 -1.701 1 20.48 311 ALA A CA 1
ATOM 2418 C C . ALA A 1 311 ? -35.688 41.625 -1.163 1 20.48 311 ALA A C 1
ATOM 2420 O O . ALA A 1 311 ? -34.844 40.875 -0.673 1 20.48 311 ALA A O 1
ATOM 2421 N N . GLU A 1 312 ? -37 41.344 -0.807 1 21.47 312 GLU A N 1
ATOM 2422 C CA . GLU A 1 312 ? -37.969 40.312 -0.483 1 21.47 312 GLU A CA 1
ATOM 2423 C C . GLU A 1 312 ? -37.75 39.062 -1.341 1 21.47 312 GLU A C 1
ATOM 2425 O O . GLU A 1 312 ? -38.344 38.906 -2.406 1 21.47 312 GLU A O 1
ATOM 2430 N N . LEU A 1 313 ? -36.594 38.625 -1.772 1 20.19 313 LEU A N 1
ATOM 2431 C CA . LEU A 1 313 ? -36.781 37.438 -2.594 1 20.19 313 LEU A CA 1
ATOM 2432 C C . LEU A 1 313 ? -37.5 36.344 -1.804 1 20.19 313 LEU A C 1
ATOM 2434 O O . LEU A 1 313 ? -36.938 35.75 -0.895 1 20.19 313 LEU A O 1
ATOM 2438 N N . ARG A 1 314 ? -38.844 36.469 -1.368 1 22.69 314 ARG A N 1
ATOM 2439 C CA . ARG A 1 314 ? -39.906 35.594 -0.851 1 22.69 314 ARG A CA 1
ATOM 2440 C C . ARG A 1 314 ? -39.938 34.281 -1.618 1 22.69 314 ARG A C 1
ATOM 2442 O O . ARG A 1 314 ? -40.688 34.156 -2.594 1 22.69 314 ARG A O 1
ATOM 2449 N N . THR A 1 315 ? -38.906 33.625 -2.072 1 22.56 315 THR A N 1
ATOM 2450 C CA . THR A 1 315 ? -39.375 32.438 -2.812 1 22.56 315 THR A CA 1
ATOM 2451 C C . THR A 1 315 ? -40.188 31.531 -1.915 1 22.56 315 THR A C 1
ATOM 2453 O O . THR A 1 315 ? -39.875 31.344 -0.741 1 22.56 315 THR A O 1
ATOM 2456 N N . ASN A 1 316 ? -41.531 31.219 -2.023 1 21.58 316 ASN A N 1
ATOM 2457 C CA . ASN A 1 316 ? -42.688 30.453 -1.533 1 21.58 316 ASN A CA 1
ATOM 2458 C C . ASN A 1 316 ? -42.312 29 -1.253 1 21.58 316 ASN A C 1
ATOM 2460 O O . ASN A 1 316 ? -43.188 28.172 -1.026 1 21.58 316 ASN A O 1
ATOM 2464 N N . GLY A 1 317 ? -41.281 28.406 -1.724 1 23.55 317 GLY A N 1
ATOM 2465 C CA . GLY A 1 317 ? -41.438 26.953 -1.727 1 23.55 317 GLY A CA 1
ATOM 2466 C C . GLY A 1 317 ? -41.469 26.359 -0.334 1 23.55 317 GLY A C 1
ATOM 2467 O O . GLY A 1 317 ? -41.031 26.984 0.629 1 23.55 317 GLY A O 1
ATOM 2468 N N . SER A 1 318 ? -42.438 25.406 0.039 1 24.95 318 SER A N 1
ATOM 2469 C CA . SER A 1 318 ? -42.719 24.578 1.207 1 24.95 318 SER A CA 1
ATOM 2470 C C . SER A 1 318 ? -41.438 23.984 1.793 1 24.95 318 SER A C 1
ATOM 2472 O O . SER A 1 318 ? -40.75 23.172 1.145 1 24.95 318 SER A O 1
ATOM 2474 N N . ALA A 1 319 ? -40.656 24.75 2.461 1 29.39 319 ALA A N 1
ATOM 2475 C CA . ALA A 1 319 ? -39.469 24.297 3.174 1 29.39 319 ALA A CA 1
ATOM 2476 C C . ALA A 1 319 ? -39.812 23.203 4.188 1 29.39 319 ALA A C 1
ATOM 2478 O O . ALA A 1 319 ? -40.5 23.469 5.18 1 29.39 319 ALA A O 1
ATOM 2479 N N . VAL A 1 320 ? -40.25 21.922 3.746 1 28 320 VAL A N 1
ATOM 2480 C CA . VAL A 1 320 ? -40.406 20.766 4.637 1 28 320 VAL A CA 1
ATOM 2481 C C . VAL A 1 320 ? -39.219 20.719 5.609 1 28 320 VAL A C 1
ATOM 2483 O O . VAL A 1 320 ? -38.062 20.766 5.195 1 28 320 VAL A O 1
ATOM 2486 N N . SER A 1 321 ? -39.438 21.203 6.773 1 27.62 321 SER A N 1
ATOM 2487 C CA . SER A 1 321 ? -38.5 21.125 7.898 1 27.62 321 SER A CA 1
ATOM 2488 C C . SER A 1 321 ? -37.875 19.734 8.008 1 27.62 321 SER A C 1
ATOM 2490 O O . SER A 1 321 ? -38.594 18.734 8.039 1 27.62 321 SER A O 1
ATOM 2492 N N . PHE A 1 322 ? -36.906 19.484 7.375 1 28.83 322 PHE A N 1
ATOM 2493 C CA . PHE A 1 322 ? -36.125 18.25 7.547 1 28.83 322 PHE A CA 1
ATOM 2494 C C . PHE A 1 322 ? -35.906 17.953 9.023 1 28.83 322 PHE A C 1
ATOM 2496 O O . PHE A 1 322 ? -35.156 17.047 9.375 1 28.83 322 PHE A O 1
ATOM 2503 N N . ASP A 1 323 ? -36.438 18.906 9.914 1 28.78 323 ASP A N 1
ATOM 2504 C CA . ASP A 1 323 ? -36.156 18.766 11.336 1 28.78 323 ASP A CA 1
ATOM 2505 C C . ASP A 1 323 ? -36.531 17.375 11.844 1 28.78 323 ASP A C 1
ATOM 2507 O O . ASP A 1 323 ? -35.812 16.781 12.648 1 28.78 323 ASP A O 1
ATOM 2511 N N . ASN A 1 324 ? -38 17.031 11.781 1 29.77 324 ASN A N 1
ATOM 2512 C CA . ASN A 1 324 ? -38.594 15.891 12.469 1 29.77 324 ASN A CA 1
ATOM 2513 C C . ASN A 1 324 ? -38 14.578 11.961 1 29.77 324 ASN A C 1
ATOM 2515 O O . ASN A 1 324 ? -38.344 13.508 12.477 1 29.77 324 ASN A O 1
ATOM 2519 N N . ILE A 1 325 ? -37.625 14.492 10.672 1 29.5 325 ILE A N 1
ATOM 2520 C CA . ILE A 1 325 ? -37.406 13.18 10.078 1 29.5 325 ILE A CA 1
ATOM 2521 C C . ILE A 1 325 ? -36.062 12.617 10.531 1 29.5 325 ILE A C 1
ATOM 2523 O O . ILE A 1 325 ? -35.906 11.414 10.75 1 29.5 325 ILE A O 1
ATOM 2527 N N . CYS A 1 326 ? -35.031 13.445 10.562 1 31.45 326 CYS A N 1
ATOM 2528 C CA . CYS A 1 326 ? -33.844 12.766 11.125 1 31.45 326 CYS A CA 1
ATOM 2529 C C . CYS A 1 326 ? -33.938 12.68 12.641 1 31.45 326 CYS A C 1
ATOM 2531 O O . CYS A 1 326 ? -33.094 12.086 13.289 1 31.45 326 CYS A O 1
ATOM 2533 N N . ALA A 1 327 ? -34.625 13.812 13.508 1 29.06 327 ALA A N 1
ATOM 2534 C CA . ALA A 1 327 ? -34.812 13.812 14.961 1 29.06 327 ALA A CA 1
ATOM 2535 C C . ALA A 1 327 ? -35.938 12.852 15.359 1 29.06 327 ALA A C 1
ATOM 2537 O O . ALA A 1 327 ? -37.062 12.945 14.867 1 29.06 327 ALA A O 1
ATOM 2538 N N . VAL A 1 328 ? -35.812 11.648 15.938 1 28.61 328 VAL A N 1
ATOM 2539 C CA . VAL A 1 328 ? -36.781 10.922 16.766 1 28.61 328 VAL A CA 1
ATOM 2540 C C . VAL A 1 328 ? -37.469 11.891 17.703 1 28.61 328 VAL A C 1
ATOM 2542 O O . VAL A 1 328 ? -36.844 12.555 18.531 1 28.61 328 VAL A O 1
ATOM 2545 N N . GLY A 1 329 ? -38.562 12.594 17.453 1 26.17 329 GLY A N 1
ATOM 2546 C CA . GLY A 1 329 ? -39.5 13.43 18.203 1 26.17 329 GLY A CA 1
ATOM 2547 C C . GLY A 1 329 ? -39.719 12.938 19.625 1 26.17 329 GLY A C 1
ATOM 2548 O O . GLY A 1 329 ? -39.812 11.727 19.859 1 26.17 329 GLY A O 1
ATOM 2549 N N . MET A 1 330 ? -39.5 13.734 20.641 1 27.41 330 MET A N 1
ATOM 2550 C CA . MET A 1 330 ? -39.844 13.68 22.047 1 27.41 330 MET A CA 1
ATOM 2551 C C . MET A 1 330 ? -41.375 13.531 22.234 1 27.41 330 MET A C 1
ATOM 2553 O O . MET A 1 330 ? -42.031 14.5 22.594 1 27.41 330 MET A O 1
ATOM 2557 N N . ASP A 1 331 ? -42.344 12.938 21.547 1 26.23 331 ASP A N 1
ATOM 2558 C CA . ASP A 1 331 ? -43.688 12.938 22.141 1 26.23 331 ASP A CA 1
ATOM 2559 C C . ASP A 1 331 ? -43.656 12.445 23.594 1 26.23 331 ASP A C 1
ATOM 2561 O O . ASP A 1 331 ? -42.75 11.711 23.969 1 26.23 331 ASP A O 1
ATOM 2565 N N . THR A 1 332 ? -44.656 12.914 24.516 1 26.38 332 THR A N 1
ATOM 2566 C CA . THR A 1 332 ? -45.062 12.805 25.922 1 26.38 332 THR A CA 1
ATOM 2567 C C . THR A 1 332 ? -44.938 11.367 26.406 1 26.38 332 THR A C 1
ATOM 2569 O O . THR A 1 332 ? -44.312 11.109 27.438 1 26.38 332 THR A O 1
ATOM 2572 N N . GLU A 1 333 ? -46.219 10.75 26.969 1 27.59 333 GLU A N 1
ATOM 2573 C CA . GLU A 1 333 ? -46.531 9.711 27.938 1 27.59 333 GLU A CA 1
ATOM 2574 C C . GLU A 1 333 ? -46 8.359 27.516 1 27.59 333 GLU A C 1
ATOM 2576 O O . GLU A 1 333 ? -45.531 7.578 28.344 1 27.59 333 GLU A O 1
ATOM 2581 N N . ASP A 1 334 ? -46.75 7.727 26.469 1 28.22 334 ASP A N 1
ATOM 2582 C CA . ASP A 1 334 ? -46.719 6.277 26.297 1 28.22 334 ASP A CA 1
ATOM 2583 C C . ASP A 1 334 ? -45.344 5.785 25.922 1 28.22 334 ASP A C 1
ATOM 2585 O O . ASP A 1 334 ? -44.75 6.258 24.938 1 28.22 334 ASP A O 1
ATOM 2589 N N . THR A 1 335 ? -44.438 5.195 26.797 1 30.05 335 THR A N 1
ATOM 2590 C CA . THR A 1 335 ? -43.156 4.508 27.047 1 30.05 335 THR A CA 1
ATOM 2591 C C . THR A 1 335 ? -42.781 3.635 25.844 1 30.05 335 THR A C 1
ATOM 2593 O O . THR A 1 335 ? -41.719 3.02 25.844 1 30.05 335 THR A O 1
ATOM 2596 N N . SER A 1 336 ? -43.719 3 25.078 1 29.78 336 SER A N 1
ATOM 2597 C CA . SER A 1 336 ? -43.281 1.87 24.266 1 29.78 336 SER A CA 1
ATOM 2598 C C . SER A 1 336 ? -42.344 2.324 23.156 1 29.78 336 SER A C 1
ATOM 2600 O O . SER A 1 336 ? -42.812 2.787 22.109 1 29.78 336 SER A O 1
ATOM 2602 N N . VAL A 1 337 ? -41.469 3.223 23.375 1 33.72 337 VAL A N 1
ATOM 2603 C CA . VAL A 1 337 ? -40.406 3.773 22.562 1 33.72 337 VAL A CA 1
ATOM 2604 C C . VAL A 1 337 ? -39.781 2.672 21.703 1 33.72 337 VAL A C 1
ATOM 2606 O O . VAL A 1 337 ? -38.688 2.207 21.969 1 33.72 337 VAL A O 1
ATOM 2609 N N . HIS A 1 338 ? -40.344 1.51 21.406 1 31.03 338 HIS A N 1
ATOM 2610 C CA . HIS A 1 338 ? -39.719 0.335 20.797 1 31.03 338 HIS A CA 1
ATOM 2611 C C . HIS A 1 338 ? -39.188 0.653 19.406 1 31.03 338 HIS A C 1
ATOM 2613 O O . HIS A 1 338 ? -38.594 -0.203 18.766 1 31.03 338 HIS A O 1
ATOM 2619 N N . SER A 1 339 ? -39.906 1.492 18.547 1 35.5 339 SER A N 1
ATOM 2620 C CA . SER A 1 339 ? -39.5 1.197 17.188 1 35.5 339 SER A CA 1
ATOM 2621 C C . SER A 1 339 ? -38.031 1.537 16.984 1 35.5 339 SER A C 1
ATOM 2623 O O . SER A 1 339 ? -37.625 2.699 17.094 1 35.5 339 SER A O 1
ATOM 2625 N N . HIS A 1 340 ? -36.969 0.858 17.406 1 39.09 340 HIS A N 1
ATOM 2626 C CA . HIS A 1 340 ? -35.531 0.616 17.328 1 39.09 340 HIS A CA 1
ATOM 2627 C C . HIS A 1 340 ? -35 0.871 15.914 1 39.09 340 HIS A C 1
ATOM 2629 O O . HIS A 1 340 ? -34.844 -0.067 15.133 1 39.09 340 HIS A O 1
ATOM 2635 N N . HIS A 1 341 ? -35.531 1.645 15.062 1 48.31 341 HIS A N 1
ATOM 2636 C CA . HIS A 1 341 ? -34.906 1.639 13.742 1 48.31 341 HIS A CA 1
ATOM 2637 C C . HIS A 1 341 ? -33.438 2.039 13.82 1 48.31 341 HIS A C 1
ATOM 2639 O O . HIS A 1 341 ? -33.125 3.197 14.102 1 48.31 341 HIS A O 1
ATOM 2645 N N . THR A 1 342 ? -32.469 1.122 14.078 1 61.12 342 THR A N 1
ATOM 2646 C CA . THR A 1 342 ? -31.047 1.103 14.328 1 61.12 342 THR A CA 1
ATOM 2647 C C . THR A 1 342 ? -30.281 1.699 13.148 1 61.12 342 THR A C 1
ATOM 2649 O O . THR A 1 342 ? -29.25 2.336 13.336 1 61.12 342 THR A O 1
ATOM 2652 N N . TRP A 1 343 ? -30.984 1.631 11.875 1 74.75 343 TRP A N 1
ATOM 2653 C CA . TRP A 1 343 ? -30.266 2.119 10.703 1 74.75 343 TRP A CA 1
ATOM 2654 C C . TRP A 1 343 ? -31.062 3.201 9.984 1 74.75 343 TRP A C 1
ATOM 2656 O O . TRP A 1 343 ? -32.281 3.141 9.938 1 74.75 343 TRP A O 1
ATOM 2666 N N . PRO A 1 344 ? -30.469 4.238 9.43 1 75.69 344 PRO A N 1
ATOM 2667 C CA . PRO A 1 344 ? -31.141 5.363 8.773 1 75.69 344 PRO A CA 1
ATOM 2668 C C . PRO A 1 344 ? -31.922 4.938 7.535 1 75.69 344 PRO A C 1
ATOM 2670 O O . PRO A 1 344 ? -32.906 5.574 7.176 1 75.69 344 PRO A O 1
ATOM 2673 N N . THR A 1 345 ? -31.5 3.938 6.855 1 86.06 345 THR A N 1
ATOM 2674 C CA . THR A 1 345 ? -32.125 3.5 5.609 1 86.06 345 THR A CA 1
ATOM 2675 C C . THR A 1 345 ? -32.438 2.006 5.656 1 86.06 345 THR A C 1
ATOM 2677 O O . THR A 1 345 ? -31.906 1.286 6.512 1 86.06 345 THR A O 1
ATOM 2680 N N . SER A 1 346 ? -33.281 1.571 4.738 1 90.62 346 SER A N 1
ATOM 2681 C CA . SER A 1 346 ? -33.688 0.171 4.645 1 90.62 346 SER A CA 1
ATOM 2682 C C . SER A 1 346 ? -32.562 -0.68 4.031 1 90.62 346 SER A C 1
ATOM 2684 O O . SER A 1 346 ? -31.641 -0.15 3.436 1 90.62 346 SER A O 1
ATOM 2686 N N . PHE A 1 347 ? -32.688 -1.987 4.238 1 93.06 347 PHE A N 1
ATOM 2687 C CA . PHE A 1 347 ? -31.719 -2.93 3.711 1 93.06 347 PHE A CA 1
ATOM 2688 C C . PHE A 1 347 ? -31.656 -2.842 2.191 1 93.06 347 PHE A C 1
ATOM 2690 O O . PHE A 1 347 ? -30.562 -2.863 1.611 1 93.06 347 PHE A O 1
ATOM 2697 N N . TRP A 1 348 ? -32.781 -2.744 1.547 1 93.44 348 TRP A N 1
ATOM 2698 C CA . TRP A 1 348 ? -32.812 -2.75 0.088 1 93.44 348 TRP A CA 1
ATOM 2699 C C . TRP A 1 348 ? -32.156 -1.501 -0.483 1 93.44 348 TRP A C 1
ATOM 2701 O O . TRP A 1 348 ? -31.453 -1.571 -1.494 1 93.44 348 TRP A O 1
ATOM 2711 N N . MET A 1 349 ? -32.344 -0.385 0.168 1 92.88 349 MET A N 1
ATOM 2712 C CA . MET A 1 349 ? -31.688 0.848 -0.275 1 92.88 349 MET A CA 1
ATOM 2713 C C . MET A 1 349 ? -30.188 0.772 -0.082 1 92.88 349 MET A C 1
ATOM 2715 O O . MET A 1 349 ? -29.422 1.187 -0.957 1 92.88 349 MET A O 1
ATOM 2719 N N . GLN A 1 350 ? -29.906 0.228 1.039 1 94.31 350 GLN A N 1
ATOM 2720 C CA . GLN A 1 350 ? -28.469 0.052 1.29 1 94.31 350 GLN A CA 1
ATOM 2721 C C . GLN A 1 350 ? -27.844 -0.876 0.256 1 94.31 350 GLN A C 1
ATOM 2723 O O . GLN A 1 350 ? -26.781 -0.572 -0.295 1 94.31 350 GLN A O 1
ATOM 2728 N N . TYR A 1 351 ? -28.531 -1.974 -0.029 1 95.31 351 TYR A N 1
ATOM 2729 C CA . TYR A 1 351 ? -28.047 -2.961 -0.987 1 95.31 351 TYR A CA 1
ATOM 2730 C C . TYR A 1 351 ? -27.906 -2.348 -2.375 1 95.31 351 TYR A C 1
ATOM 2732 O O . TYR A 1 351 ? -26.891 -2.537 -3.041 1 95.31 351 TYR A O 1
ATOM 2740 N N . ARG A 1 352 ? -28.844 -1.605 -2.764 1 95.44 352 ARG A N 1
ATOM 2741 C CA . ARG A 1 352 ? -28.844 -1.019 -4.102 1 95.44 352 ARG A CA 1
ATOM 2742 C C . ARG A 1 352 ? -27.734 0.016 -4.246 1 95.44 352 ARG A C 1
ATOM 2744 O O . ARG A 1 352 ? -27 0.014 -5.234 1 95.44 352 ARG A O 1
ATOM 2751 N N . MET A 1 353 ? -27.562 0.861 -3.275 1 95.12 353 MET A N 1
ATOM 2752 C CA . MET A 1 353 ? -26.578 1.934 -3.355 1 95.12 353 MET A CA 1
ATOM 2753 C C . MET A 1 353 ? -25.156 1.383 -3.207 1 95.12 353 MET A C 1
ATOM 2755 O O . MET A 1 353 ? -24.234 1.86 -3.861 1 95.12 353 MET A O 1
ATOM 2759 N N . LEU A 1 354 ? -25.078 0.446 -2.363 1 95.81 354 LEU A N 1
ATOM 2760 C CA . LEU A 1 354 ? -23.766 -0.182 -2.201 1 95.81 354 LEU A CA 1
ATOM 2761 C C . LEU A 1 354 ? -23.375 -0.928 -3.469 1 95.81 354 LEU A C 1
ATOM 2763 O O . LEU A 1 354 ? -22.188 -0.93 -3.844 1 95.81 354 LEU A O 1
ATOM 2767 N N . THR A 1 355 ? -24.328 -1.6 -4.102 1 95.81 355 THR A N 1
ATOM 2768 C CA . THR A 1 355 ? -24.047 -2.279 -5.363 1 95.81 355 THR A CA 1
ATOM 2769 C C . THR A 1 355 ? -23.641 -1.278 -6.438 1 95.81 355 THR A C 1
ATOM 2771 O O . THR A 1 355 ? -22.703 -1.529 -7.207 1 95.81 355 THR A O 1
ATOM 2774 N N . TRP A 1 356 ? -24.344 -0.207 -6.402 1 95.25 356 TRP A N 1
ATOM 2775 C CA . TRP A 1 356 ? -24.031 0.847 -7.367 1 95.25 356 TRP A CA 1
ATOM 2776 C C . TRP A 1 356 ? -22.625 1.374 -7.172 1 95.25 356 TRP A C 1
ATOM 2778 O O . TRP A 1 356 ? -21.859 1.5 -8.133 1 95.25 356 TRP A O 1
ATOM 2788 N N . ARG A 1 357 ? -22.219 1.62 -6 1 93.38 357 ARG A N 1
ATOM 2789 C CA . ARG A 1 357 ? -20.906 2.168 -5.684 1 93.38 357 ARG A CA 1
ATOM 2790 C C . ARG A 1 357 ? -19.797 1.151 -5.969 1 93.38 357 ARG A C 1
ATOM 2792 O O . ARG A 1 357 ? -18.781 1.489 -6.555 1 93.38 357 ARG A O 1
ATOM 2799 N N . GLN A 1 358 ? -20.109 -0.034 -5.531 1 92.19 358 GLN A N 1
ATOM 2800 C CA . GLN A 1 358 ? -19.109 -1.079 -5.699 1 92.19 358 GLN A CA 1
ATOM 2801 C C . GLN A 1 358 ? -18.875 -1.389 -7.176 1 92.19 358 GLN A C 1
ATOM 2803 O O . GLN A 1 358 ? -17.75 -1.666 -7.586 1 92.19 358 GLN A O 1
ATOM 2808 N N . PHE A 1 359 ? -19.906 -1.381 -7.938 1 93 359 PHE A N 1
ATOM 2809 C CA . PHE A 1 359 ? -19.797 -1.64 -9.367 1 93 359 PHE A CA 1
ATOM 2810 C C . PHE A 1 359 ? -18.938 -0.574 -10.039 1 93 359 PHE A C 1
ATOM 2812 O O . PHE A 1 359 ? -18.062 -0.891 -10.852 1 93 359 PHE A O 1
ATOM 2819 N N . ARG A 1 360 ? -19.094 0.639 -9.656 1 90.88 360 ARG A N 1
ATOM 2820 C CA . ARG A 1 360 ? -18.344 1.743 -10.242 1 90.88 360 ARG A CA 1
ATOM 2821 C C . ARG A 1 360 ? -16.891 1.705 -9.805 1 90.88 360 ARG A C 1
ATOM 2823 O O . ARG A 1 360 ? -15.984 2.043 -10.578 1 90.88 360 ARG A O 1
ATOM 2830 N N . GLN A 1 361 ? -16.703 1.341 -8.625 1 88.69 361 GLN A N 1
ATOM 2831 C CA . GLN A 1 361 ? -15.352 1.256 -8.086 1 88.69 361 GLN A CA 1
ATOM 2832 C C . GLN A 1 361 ? -14.586 0.084 -8.695 1 88.69 361 GLN A C 1
ATOM 2834 O O . GLN A 1 361 ? -13.414 0.215 -9.047 1 88.69 361 GLN A O 1
ATOM 2839 N N . SER A 1 362 ? -15.227 -1.051 -8.867 1 87.31 362 SER A N 1
ATOM 2840 C CA . SER A 1 362 ? -14.555 -2.289 -9.242 1 87.31 362 SER A CA 1
ATOM 2841 C C . SER A 1 362 ? -14.445 -2.424 -10.758 1 87.31 362 SER A C 1
ATOM 2843 O O . SER A 1 362 ? -13.625 -3.195 -11.258 1 87.31 362 SER A O 1
ATOM 2845 N N . LYS A 1 363 ? -15.227 -1.735 -11.516 1 86.62 363 LYS A N 1
ATOM 2846 C CA . LYS A 1 363 ? -15.266 -1.896 -12.961 1 86.62 363 LYS A CA 1
ATOM 2847 C C . LYS A 1 363 ? -13.891 -1.636 -13.578 1 86.62 363 LYS A C 1
ATOM 2849 O O . LYS A 1 363 ? -13.398 -2.443 -14.375 1 86.62 363 LYS A O 1
ATOM 2854 N N . GLY A 1 364 ? -13.195 -0.577 -13.133 1 78.31 364 GLY A N 1
ATOM 2855 C CA . GLY A 1 364 ? -11.898 -0.247 -13.703 1 78.31 364 GLY A CA 1
ATOM 2856 C C . GLY A 1 364 ? -10.781 -1.144 -13.203 1 78.31 364 GLY A C 1
ATOM 2857 O O . GLY A 1 364 ? -9.812 -1.389 -13.914 1 78.31 364 GLY A O 1
ATOM 2858 N N . GLN A 1 365 ? -11.023 -1.728 -12.125 1 78.06 365 GLN A N 1
ATOM 2859 C CA . GLN A 1 365 ? -9.977 -2.539 -11.516 1 78.06 365 GLN A CA 1
ATOM 2860 C C . GLN A 1 365 ? -10.039 -3.982 -12.008 1 78.06 365 GLN A C 1
ATOM 2862 O O . GLN A 1 365 ? -9.016 -4.594 -12.297 1 78.06 365 GLN A O 1
ATOM 2867 N N . ILE A 1 366 ? -11.211 -4.566 -12.156 1 79.81 366 ILE A N 1
ATOM 2868 C CA . ILE A 1 366 ? -11.367 -5.977 -12.5 1 79.81 366 ILE A CA 1
ATOM 2869 C C . ILE A 1 366 ? -11.258 -6.148 -14.016 1 79.81 366 ILE A C 1
ATOM 2871 O O . ILE A 1 366 ? -10.641 -7.102 -14.492 1 79.81 366 ILE A O 1
ATOM 2875 N N . LEU A 1 367 ? -11.867 -5.191 -14.789 1 83.69 367 LEU A N 1
ATOM 2876 C CA . LEU A 1 367 ? -11.836 -5.301 -16.234 1 83.69 367 LEU A CA 1
ATOM 2877 C C . LEU A 1 367 ? -10.727 -4.43 -16.828 1 83.69 367 LEU A C 1
ATOM 2879 O O . LEU A 1 367 ? -10.992 -3.584 -17.688 1 83.69 367 LEU A O 1
ATOM 2883 N N . HIS A 1 368 ? -9.578 -4.719 -16.328 1 83.75 368 HIS A N 1
ATOM 2884 C CA . HIS A 1 368 ? -8.43 -4.016 -16.891 1 83.75 368 HIS A CA 1
ATOM 2885 C C . HIS A 1 368 ? -8.102 -4.535 -18.297 1 83.75 368 HIS A C 1
ATOM 2887 O O . HIS A 1 368 ? -8.117 -5.746 -18.531 1 83.75 368 HIS A O 1
ATOM 2893 N N . LYS A 1 369 ? -7.816 -3.725 -19.219 1 87.19 369 LYS A N 1
ATOM 2894 C CA . LYS A 1 369 ? -7.609 -4.066 -20.625 1 87.19 369 LYS A CA 1
ATOM 2895 C C . LYS A 1 369 ? -6.508 -5.109 -20.781 1 87.19 369 LYS A C 1
ATOM 2897 O O . LYS A 1 369 ? -6.66 -6.074 -21.531 1 87.19 369 LYS A O 1
ATOM 2902 N N . TYR A 1 370 ? -5.449 -4.965 -20.016 1 86.62 370 TYR A N 1
ATOM 2903 C CA . TYR A 1 370 ? -4.316 -5.867 -20.172 1 86.62 370 TYR A CA 1
ATOM 2904 C C . TYR A 1 370 ? -4.648 -7.258 -19.641 1 86.62 370 TYR A C 1
ATOM 2906 O O . TYR A 1 370 ? -4.18 -8.266 -20.172 1 86.62 370 TYR A O 1
ATOM 2914 N N . GLU A 1 371 ? -5.488 -7.344 -18.672 1 87.62 371 GLU A N 1
ATOM 2915 C CA . GLU A 1 371 ? -5.902 -8.641 -18.141 1 87.62 371 GLU A CA 1
ATOM 2916 C C . GLU A 1 371 ? -6.789 -9.391 -19.125 1 87.62 371 GLU A C 1
ATOM 2918 O O . GLU A 1 371 ? -6.652 -10.602 -19.297 1 87.62 371 GLU A O 1
ATOM 2923 N N . VAL A 1 372 ? -7.641 -8.633 -19.812 1 91.25 372 VAL A N 1
ATOM 2924 C CA . VAL A 1 372 ? -8.539 -9.234 -20.781 1 91.25 372 VAL A CA 1
ATOM 2925 C C . VAL A 1 372 ? -7.742 -9.719 -22 1 91.25 372 VAL A C 1
ATOM 2927 O O . VAL A 1 372 ? -7.941 -10.836 -22.469 1 91.25 372 VAL A O 1
ATOM 2930 N N . ILE A 1 373 ? -6.781 -8.969 -22.328 1 93.38 373 ILE A N 1
ATOM 2931 C CA . ILE A 1 373 ? -5.977 -9.32 -23.5 1 93.38 373 ILE A CA 1
ATOM 2932 C C . ILE A 1 373 ? -5.148 -10.57 -23.203 1 93.38 373 ILE A C 1
ATOM 2934 O O . ILE A 1 373 ? -5.062 -11.484 -24.031 1 93.38 373 ILE A O 1
ATOM 2938 N N . GLN A 1 374 ? -4.594 -10.609 -22.062 1 91.75 374 GLN A N 1
ATOM 2939 C CA . GLN A 1 374 ? -3.775 -11.758 -21.672 1 91.75 374 GLN A CA 1
ATOM 2940 C C . GLN A 1 374 ? -4.609 -13.031 -21.609 1 91.75 374 GLN A C 1
ATOM 2942 O O . GLN A 1 374 ? -4.172 -14.094 -22.062 1 91.75 374 GLN A O 1
ATOM 2947 N N . SER A 1 375 ? -5.789 -12.93 -21.109 1 92.06 375 SER A N 1
ATOM 2948 C CA . SER A 1 375 ? -6.656 -14.102 -21.016 1 92.06 375 SER A CA 1
ATOM 2949 C C . SER A 1 375 ? -7.117 -14.562 -22.391 1 92.06 375 SER A C 1
ATOM 2951 O O . SER A 1 375 ? -7.203 -15.758 -22.656 1 92.06 375 SER A O 1
ATOM 2953 N N . LEU A 1 376 ? -7.344 -13.594 -23.266 1 93.5 376 LEU A N 1
ATOM 2954 C CA . LEU A 1 376 ? -7.781 -13.938 -24.609 1 93.5 376 LEU A CA 1
ATOM 2955 C C . LEU A 1 376 ? -6.633 -14.547 -25.422 1 93.5 376 LEU A C 1
ATOM 2957 O O . LEU A 1 376 ? -6.84 -15.469 -26.203 1 93.5 376 LEU A O 1
ATOM 2961 N N . LEU A 1 377 ? -5.484 -14.055 -25.141 1 93.12 377 LEU A N 1
ATOM 2962 C CA . LEU A 1 377 ? -4.312 -14.609 -25.812 1 93.12 377 LEU A CA 1
ATOM 2963 C C . LEU A 1 377 ? -4.074 -16.062 -25.375 1 93.12 377 LEU A C 1
ATOM 2965 O O . LEU A 1 377 ? -3.789 -16.922 -26.219 1 93.12 377 LEU A O 1
ATOM 2969 N N . LEU A 1 378 ? -4.238 -16.281 -24.172 1 92.5 378 LEU A N 1
ATOM 2970 C CA . LEU A 1 378 ? -4.039 -17.641 -23.672 1 92.5 378 LEU A CA 1
ATOM 2971 C C . LEU A 1 378 ? -5.141 -18.562 -24.156 1 92.5 378 LEU A C 1
ATOM 2973 O O . LEU A 1 378 ? -4.887 -19.734 -24.453 1 92.5 378 LEU A O 1
ATOM 2977 N N . ALA A 1 379 ? -6.355 -18.031 -24.219 1 93.31 379 ALA A N 1
ATOM 2978 C CA . ALA A 1 379 ? -7.477 -18.812 -24.719 1 93.31 379 ALA A CA 1
ATOM 2979 C C . ALA A 1 379 ? -7.258 -19.203 -26.188 1 93.31 379 ALA A C 1
ATOM 2981 O O . ALA A 1 379 ? -7.52 -20.344 -26.578 1 93.31 379 ALA A O 1
ATOM 2982 N N . THR A 1 380 ? -6.734 -18.297 -26.922 1 91.19 380 THR A N 1
ATOM 2983 C CA . THR A 1 380 ? -6.469 -18.562 -28.344 1 91.19 380 THR A CA 1
ATOM 2984 C C . THR A 1 380 ? -5.344 -19.578 -28.5 1 91.19 380 THR A C 1
ATOM 2986 O O . THR A 1 380 ? -5.418 -20.469 -29.359 1 91.19 380 THR A O 1
ATOM 2989 N N . LEU A 1 381 ? -4.434 -19.438 -27.656 1 87.88 381 LEU A N 1
ATOM 2990 C CA . LEU A 1 381 ? -3.322 -20.391 -27.719 1 87.88 381 LEU A CA 1
ATOM 2991 C C . LEU A 1 381 ? -3.779 -21.781 -27.344 1 87.88 381 LEU A C 1
ATOM 2993 O O . LEU A 1 381 ? -3.455 -22.75 -28.031 1 87.88 381 LEU A O 1
ATOM 2997 N N . ALA A 1 382 ? -4.512 -21.891 -26.281 1 86.62 382 ALA A N 1
ATOM 2998 C CA . ALA A 1 382 ? -5.043 -23.188 -25.875 1 86.62 382 ALA A CA 1
ATOM 2999 C C . ALA A 1 382 ? -6.004 -23.75 -26.906 1 86.62 382 ALA A C 1
ATOM 3001 O O . ALA A 1 382 ? -6.027 -24.953 -27.156 1 86.62 382 ALA A O 1
ATOM 3002 N N . GLY A 1 383 ? -6.785 -22.812 -27.547 1 84.81 383 GLY A N 1
ATOM 3003 C CA . GLY A 1 383 ? -7.695 -23.219 -28.594 1 84.81 383 GLY A CA 1
ATOM 3004 C C . GLY A 1 383 ? -6.984 -23.766 -29.828 1 84.81 383 GLY A C 1
ATOM 3005 O O . GLY A 1 383 ? -7.438 -24.734 -30.438 1 84.81 383 GLY A O 1
ATOM 3006 N N . ILE A 1 384 ? -5.879 -23.234 -30.047 1 84.12 384 ILE A N 1
ATOM 3007 C CA . ILE A 1 384 ? -5.109 -23.672 -31.203 1 84.12 384 ILE A CA 1
ATOM 3008 C C . ILE A 1 384 ? -4.508 -25.047 -30.938 1 84.12 384 ILE A C 1
ATOM 3010 O O . ILE A 1 384 ? -4.465 -25.891 -31.844 1 84.12 384 ILE A O 1
ATOM 3014 N N . LEU A 1 385 ? -4.113 -25.281 -29.797 1 82.62 385 LEU A N 1
ATOM 3015 C CA . LEU A 1 385 ? -3.496 -26.547 -29.438 1 82.62 385 LEU A CA 1
ATOM 3016 C C . LEU A 1 385 ? -4.516 -27.688 -29.516 1 82.62 385 LEU A C 1
ATOM 3018 O O . LEU A 1 385 ? -4.168 -28.812 -29.875 1 82.62 385 LEU A O 1
ATOM 3022 N N . TYR A 1 386 ? -5.68 -27.312 -29.344 1 78.75 386 TYR A N 1
ATOM 3023 C CA . TYR A 1 386 ? -6.688 -28.359 -29.297 1 78.75 386 TYR A CA 1
ATOM 3024 C C . TYR A 1 386 ? -7.684 -28.219 -30.438 1 78.75 386 TYR A C 1
ATOM 3026 O O . TYR A 1 386 ? -8.836 -28.641 -30.328 1 78.75 386 TYR A O 1
ATOM 3034 N N . PHE A 1 387 ? -7.117 -27.547 -31.406 1 80.88 387 PHE A N 1
ATOM 3035 C CA . PHE A 1 387 ? -7.996 -27.297 -32.531 1 80.88 387 PHE A CA 1
ATOM 3036 C C . PHE A 1 387 ? -8.391 -28.609 -33.219 1 80.88 387 PHE A C 1
ATOM 3038 O O . PHE A 1 387 ? -7.527 -29.344 -33.688 1 80.88 387 PHE A O 1
ATOM 3045 N N . GLN A 1 388 ? -9.625 -28.969 -33.219 1 72.56 388 GLN A N 1
ATOM 3046 C CA . GLN A 1 388 ? -10.273 -30.094 -33.875 1 72.56 388 GLN A CA 1
ATOM 3047 C C . GLN A 1 388 ? -9.539 -31.391 -33.594 1 72.56 388 GLN A C 1
ATOM 3049 O O . GLN A 1 388 ? -9.148 -32.094 -34.531 1 72.56 388 GLN A O 1
ATOM 3054 N N . THR A 1 389 ? -9.211 -31.609 -32.312 1 72.5 389 THR A N 1
ATOM 3055 C CA . THR A 1 389 ? -8.602 -32.875 -31.906 1 72.5 389 THR A CA 1
ATOM 3056 C C . THR A 1 389 ? -9.586 -34.031 -32.062 1 72.5 389 THR A C 1
ATOM 3058 O O . THR A 1 389 ? -10.789 -33.844 -31.828 1 72.5 389 THR A O 1
ATOM 3061 N N . ASP A 1 390 ? -9.047 -35.062 -32.656 1 70.81 390 ASP A N 1
ATOM 3062 C CA . ASP A 1 390 ? -9.883 -36.25 -32.938 1 70.81 390 ASP A CA 1
ATOM 3063 C C . ASP A 1 390 ? -10.383 -36.875 -31.641 1 70.81 390 ASP A C 1
ATOM 3065 O O . ASP A 1 390 ? -9.727 -36.812 -30.609 1 70.81 390 ASP A O 1
ATOM 3069 N N . TYR A 1 391 ? -11.617 -37.375 -31.703 1 73.06 391 TYR A N 1
ATOM 3070 C CA . TYR A 1 391 ? -12.242 -38.062 -30.594 1 73.06 391 TYR A CA 1
ATOM 3071 C C . TYR A 1 391 ? -11.734 -39.5 -30.5 1 73.06 391 TYR A C 1
ATOM 3073 O O . TYR A 1 391 ? -12.43 -40.438 -30.891 1 73.06 391 TYR A O 1
ATOM 3081 N N . SER A 1 392 ? -10.359 -39.625 -30.141 1 72.12 392 SER A N 1
ATOM 3082 C CA . SER A 1 392 ? -9.734 -40.906 -29.984 1 72.12 392 SER A CA 1
ATOM 3083 C C . SER A 1 392 ? -9.094 -41.062 -28.609 1 72.12 392 SER A C 1
ATOM 3085 O O . SER A 1 392 ? -8.914 -40.062 -27.891 1 72.12 392 SER A O 1
ATOM 3087 N N . TYR A 1 393 ? -8.883 -42.344 -28.156 1 71 393 TYR A N 1
ATOM 3088 C CA . TYR A 1 393 ? -8.266 -42.594 -26.859 1 71 393 TYR A CA 1
ATOM 3089 C C . TYR A 1 393 ? -6.824 -42.094 -26.828 1 71 393 TYR A C 1
ATOM 3091 O O . TYR A 1 393 ? -6.289 -41.812 -25.75 1 71 393 TYR A O 1
ATOM 3099 N N . ARG A 1 394 ? -6.262 -41.875 -28.047 1 69.56 394 ARG A N 1
ATOM 3100 C CA . ARG A 1 394 ? -4.902 -41.344 -28.125 1 69.56 394 ARG A CA 1
ATOM 3101 C C . ARG A 1 394 ? -4.859 -39.875 -27.703 1 69.56 394 ARG A C 1
ATOM 3103 O O . ARG A 1 394 ? -3.898 -39.438 -27.078 1 69.56 394 ARG A O 1
ATOM 3110 N N . THR A 1 395 ? -5.984 -39.188 -27.969 1 77.19 395 THR A N 1
ATOM 3111 C CA . THR A 1 395 ? -6.008 -37.75 -27.703 1 77.19 395 THR A CA 1
ATOM 3112 C C . THR A 1 395 ? -6.812 -37.438 -26.438 1 77.19 395 THR A C 1
ATOM 3114 O O . THR A 1 395 ? -7.07 -36.281 -26.109 1 77.19 395 THR A O 1
ATOM 3117 N N . LEU A 1 396 ? -7.234 -38.531 -25.734 1 78.62 396 LEU A N 1
ATOM 3118 C CA . LEU A 1 396 ? -8.039 -38.344 -24.531 1 78.62 396 LEU A CA 1
ATOM 3119 C C . LEU A 1 396 ? -7.262 -37.594 -23.469 1 78.62 396 LEU A C 1
ATOM 3121 O O . LEU A 1 396 ? -7.805 -36.688 -22.812 1 78.62 396 LEU A O 1
ATOM 3125 N N . ARG A 1 397 ? -6.031 -37.875 -23.375 1 79.5 397 ARG A N 1
ATOM 3126 C CA . ARG A 1 397 ? -5.219 -37.219 -22.344 1 79.5 397 ARG A CA 1
ATOM 3127 C C . ARG A 1 397 ? -4.996 -35.75 -22.672 1 79.5 397 ARG A C 1
ATOM 3129 O O . ARG A 1 397 ? -4.945 -34.906 -21.781 1 79.5 397 ARG A O 1
ATOM 3136 N N . ASP A 1 398 ? -4.863 -35.406 -23.906 1 82.06 398 ASP A N 1
ATOM 3137 C CA . ASP A 1 398 ? -4.703 -34.031 -24.312 1 82.06 398 ASP A CA 1
ATOM 3138 C C . ASP A 1 398 ? -5.969 -33.219 -24.047 1 82.06 398 ASP A C 1
ATOM 3140 O O . ASP A 1 398 ? -5.898 -32.062 -23.672 1 82.06 398 ASP A O 1
ATOM 3144 N N . LYS A 1 399 ? -7.09 -33.906 -24.234 1 83.56 399 LYS A N 1
ATOM 3145 C CA . LYS A 1 399 ? -8.352 -33.219 -23.938 1 83.56 399 LYS A CA 1
ATOM 3146 C C . LYS A 1 399 ? -8.516 -33 -22.438 1 83.56 399 LYS A C 1
ATOM 3148 O O . LYS A 1 399 ? -8.93 -31.906 -22.016 1 83.56 399 LYS A O 1
ATOM 3153 N N . MET A 1 400 ? -8.133 -34 -21.641 1 86.44 400 MET A N 1
ATOM 3154 C CA . MET A 1 400 ? -8.188 -33.844 -20.188 1 86.44 400 MET A CA 1
ATOM 3155 C C . MET A 1 400 ? -7.199 -32.781 -19.719 1 86.44 400 MET A C 1
ATOM 3157 O O . MET A 1 400 ? -7.473 -32.062 -18.766 1 86.44 400 MET A O 1
ATOM 3161 N N . GLY A 1 401 ? -6.082 -32.719 -20.469 1 87 401 GLY A N 1
ATOM 3162 C CA . GLY A 1 401 ? -5.082 -31.719 -20.141 1 87 401 GLY A CA 1
ATOM 3163 C C . GLY A 1 401 ? -5.555 -30.297 -20.391 1 87 401 GLY A C 1
ATOM 3164 O O . GLY A 1 401 ? -5.25 -29.391 -19.625 1 87 401 GLY A O 1
ATOM 3165 N N . THR A 1 402 ? -6.305 -30.094 -21.375 1 86.56 402 THR A N 1
ATOM 3166 C CA . THR A 1 402 ? -6.836 -28.781 -21.688 1 86.56 402 THR A CA 1
ATOM 3167 C C . THR A 1 402 ? -7.863 -28.344 -20.641 1 86.56 402 THR A C 1
ATOM 3169 O O . THR A 1 402 ? -7.926 -27.172 -20.266 1 86.56 402 THR A O 1
ATOM 3172 N N . ILE A 1 403 ? -8.641 -29.297 -20.156 1 89.81 403 ILE A N 1
ATOM 3173 C CA . ILE A 1 403 ? -9.656 -29 -19.156 1 89.81 403 ILE A CA 1
ATOM 3174 C C . ILE A 1 403 ? -8.984 -28.609 -17.844 1 89.81 403 ILE A C 1
ATOM 3176 O O . ILE A 1 403 ? -9.344 -27.594 -17.219 1 89.81 403 ILE A O 1
ATOM 3180 N N . VAL A 1 404 ? -7.984 -29.391 -17.469 1 91.06 404 VAL A N 1
ATOM 3181 C CA . VAL A 1 404 ? -7.312 -29.109 -16.203 1 91.06 404 VAL A CA 1
ATOM 3182 C C . VAL A 1 404 ? -6.578 -27.766 -16.297 1 91.06 404 VAL A C 1
ATOM 3184 O O . VAL A 1 404 ? -6.531 -27 -15.336 1 91.06 404 VAL A O 1
ATOM 3187 N N . PHE A 1 405 ? -6.047 -27.5 -17.453 1 91 405 PHE A N 1
ATOM 3188 C CA . PHE A 1 405 ? -5.363 -26.234 -17.672 1 91 405 PHE A CA 1
ATOM 3189 C C . PHE A 1 405 ? -6.324 -25.062 -17.5 1 91 405 PHE A C 1
ATOM 3191 O O . PHE A 1 405 ? -6.016 -24.094 -16.797 1 91 405 PHE A O 1
ATOM 3198 N N . SER A 1 406 ? -7.426 -25.109 -18.188 1 92.12 406 SER A N 1
ATOM 3199 C CA . SER A 1 406 ? -8.398 -24.016 -18.125 1 92.12 406 SER A CA 1
ATOM 3200 C C . SER A 1 406 ? -8.938 -23.828 -16.719 1 92.12 406 SER A C 1
ATOM 3202 O O . SER A 1 406 ? -9.07 -22.688 -16.25 1 92.12 406 SER A O 1
ATOM 3204 N N . VAL A 1 407 ? -9.18 -24.906 -15.992 1 93.75 407 VAL A N 1
ATOM 3205 C CA . VAL A 1 407 ? -9.711 -24.828 -14.633 1 93.75 407 VAL A CA 1
ATOM 3206 C C . VAL A 1 407 ? -8.641 -24.281 -13.695 1 93.75 407 VAL A C 1
ATOM 3208 O O . VAL A 1 407 ? -8.938 -23.469 -12.812 1 93.75 407 VAL A O 1
ATOM 3211 N N . THR A 1 408 ? -7.441 -24.703 -13.914 1 92.12 408 THR A N 1
ATOM 3212 C CA . THR A 1 408 ? -6.355 -24.219 -13.07 1 92.12 408 THR A CA 1
ATOM 3213 C C . THR A 1 408 ? -6.105 -22.734 -13.305 1 92.12 408 THR A C 1
ATOM 3215 O O . THR A 1 408 ? -5.926 -21.969 -12.352 1 92.12 408 THR A O 1
ATOM 3218 N N . TYR A 1 409 ? -6.082 -22.359 -14.539 1 93.25 409 TYR A N 1
ATOM 3219 C CA . TYR A 1 409 ? -5.848 -20.953 -14.867 1 93.25 409 TYR A CA 1
ATOM 3220 C C . TYR A 1 409 ? -6.891 -20.047 -14.211 1 93.25 409 TYR A C 1
ATOM 3222 O O . TYR A 1 409 ? -6.547 -19.078 -13.547 1 93.25 409 TYR A O 1
ATOM 3230 N N . TRP A 1 410 ? -8.117 -20.375 -14.367 1 94.31 410 TRP A N 1
ATOM 3231 C CA . TRP A 1 410 ? -9.18 -19.516 -13.836 1 94.31 410 TRP A CA 1
ATOM 3232 C C . TRP A 1 410 ? -9.32 -19.688 -12.328 1 94.31 410 TRP A C 1
ATOM 3234 O O . TRP A 1 410 ? -9.742 -18.766 -11.633 1 94.31 410 TRP A O 1
ATOM 3244 N N . GLY A 1 411 ? -9.008 -20.906 -11.836 1 93.69 411 GLY A N 1
ATOM 3245 C CA . GLY A 1 411 ? -8.945 -21.047 -10.391 1 93.69 411 GLY A CA 1
ATOM 3246 C C . GLY A 1 411 ? -7.984 -20.062 -9.734 1 93.69 411 GLY A C 1
ATOM 3247 O O . GLY A 1 411 ? -8.359 -19.344 -8.805 1 93.69 411 GLY A O 1
ATOM 3248 N N . PHE A 1 412 ? -6.809 -19.984 -10.312 1 92.12 412 PHE A N 1
ATOM 3249 C CA . PHE A 1 412 ? -5.801 -19.078 -9.781 1 92.12 412 PHE A CA 1
ATOM 3250 C C . PHE A 1 412 ? -6.23 -17.625 -9.977 1 92.12 412 PHE A C 1
ATOM 3252 O O . PHE A 1 412 ? -6.184 -16.828 -9.039 1 92.12 412 PHE A O 1
ATOM 3259 N N . ASN A 1 413 ? -6.688 -17.297 -11.117 1 91.25 413 ASN A N 1
ATOM 3260 C CA . ASN A 1 413 ? -6.969 -15.914 -11.461 1 91.25 413 ASN A CA 1
ATOM 3261 C C . ASN A 1 413 ? -8.148 -15.367 -10.664 1 91.25 413 ASN A C 1
ATOM 3263 O O . ASN A 1 413 ? -8.125 -14.219 -10.211 1 91.25 413 ASN A O 1
ATOM 3267 N N . CYS A 1 414 ? -9.156 -16.188 -10.508 1 92.12 414 CYS A N 1
ATOM 3268 C CA . CYS A 1 414 ? -10.328 -15.719 -9.781 1 92.12 414 CYS A CA 1
ATOM 3269 C C . CYS A 1 414 ? -10 -15.5 -8.305 1 92.12 414 CYS A C 1
ATOM 3271 O O . CYS A 1 414 ? -10.445 -14.523 -7.703 1 92.12 414 CYS A O 1
ATOM 3273 N N . ILE A 1 415 ? -9.25 -16.375 -7.742 1 92.94 415 ILE A N 1
ATOM 3274 C CA . ILE A 1 415 ? -8.914 -16.234 -6.332 1 92.94 415 ILE A CA 1
ATOM 3275 C C . ILE A 1 415 ? -7.977 -15.047 -6.133 1 92.94 415 ILE A C 1
ATOM 3277 O O . ILE A 1 415 ? -8.18 -14.234 -5.234 1 92.94 415 ILE A O 1
ATOM 3281 N N . ILE A 1 416 ? -7 -14.938 -7.043 1 89.25 416 ILE A N 1
ATOM 3282 C CA . ILE A 1 416 ? -6.027 -13.852 -6.93 1 89.25 416 ILE A CA 1
ATOM 3283 C C . ILE A 1 416 ? -6.727 -12.508 -7.109 1 89.25 416 ILE A C 1
ATOM 3285 O O . ILE A 1 416 ? -6.457 -11.555 -6.375 1 89.25 416 ILE A O 1
ATOM 3289 N N . ALA A 1 417 ? -7.602 -12.422 -8.016 1 87.38 417 ALA A N 1
ATOM 3290 C CA . ALA A 1 417 ? -8.328 -11.18 -8.289 1 87.38 417 ALA A CA 1
ATOM 3291 C C . ALA A 1 417 ? -9.148 -10.742 -7.078 1 87.38 417 ALA A C 1
ATOM 3293 O O . ALA A 1 417 ? -9.273 -9.547 -6.805 1 87.38 417 ALA A O 1
ATOM 3294 N N . THR A 1 418 ? -9.656 -11.656 -6.387 1 88.75 418 THR A N 1
ATOM 3295 C CA . THR A 1 418 ? -10.492 -11.344 -5.234 1 88.75 418 THR A CA 1
ATOM 3296 C C . THR A 1 418 ? -9.641 -10.961 -4.031 1 88.75 418 THR A C 1
ATOM 3298 O O . THR A 1 418 ? -9.969 -10.023 -3.303 1 88.75 418 THR A O 1
ATOM 3301 N N . VAL A 1 419 ? -8.547 -11.617 -3.848 1 89.12 419 VAL A N 1
ATOM 3302 C CA . VAL A 1 419 ? -7.699 -11.398 -2.686 1 89.12 419 VAL A CA 1
ATOM 3303 C C . VAL A 1 419 ? -7.039 -10.023 -2.785 1 89.12 419 VAL A C 1
ATOM 3305 O O . VAL A 1 419 ? -6.875 -9.328 -1.776 1 89.12 419 VAL A O 1
ATOM 3308 N N . THR A 1 420 ? -6.711 -9.562 -3.912 1 85.56 420 THR A N 1
ATOM 3309 C CA . THR A 1 420 ? -5.984 -8.305 -4.09 1 85.56 420 THR A CA 1
ATOM 3310 C C . THR A 1 420 ? -6.93 -7.113 -3.967 1 85.56 420 THR A C 1
ATOM 3312 O O . THR A 1 420 ? -6.484 -5.98 -3.775 1 85.56 420 THR A O 1
ATOM 3315 N N . GLY A 1 421 ? -8.164 -7.277 -4.004 1 79.25 421 GLY A N 1
ATOM 3316 C CA . GLY A 1 421 ? -9.117 -6.18 -3.926 1 79.25 421 GLY A CA 1
ATOM 3317 C C . GLY A 1 421 ? -9.516 -5.832 -2.502 1 79.25 421 GLY A C 1
ATOM 3318 O O . GLY A 1 421 ? -9.984 -4.727 -2.236 1 79.25 421 GLY A O 1
ATOM 3319 N N . PHE A 1 422 ? -9.234 -6.586 -1.521 1 76.19 422 PHE A N 1
ATOM 3320 C CA . PHE A 1 422 ? -9.789 -6.445 -0.18 1 76.19 422 PHE A CA 1
ATOM 3321 C C . PHE A 1 422 ? -8.984 -5.441 0.637 1 76.19 422 PHE A C 1
ATOM 3323 O O . PHE A 1 422 ? -9.562 -4.613 1.349 1 76.19 422 PHE A O 1
ATOM 3330 N N . PRO A 1 423 ? -7.715 -5.418 0.535 1 72.12 423 PRO A N 1
ATOM 3331 C CA . PRO A 1 423 ? -6.953 -4.57 1.449 1 72.12 423 PRO A CA 1
ATOM 3332 C C . PRO A 1 423 ? -7.234 -3.082 1.248 1 72.12 423 PRO A C 1
ATOM 3334 O O . PRO A 1 423 ? -7.328 -2.33 2.223 1 72.12 423 PRO A O 1
ATOM 3337 N N . ALA A 1 424 ? -7.496 -2.652 0.12 1 72.12 424 ALA A N 1
ATOM 3338 C CA . ALA A 1 424 ? -7.742 -1.237 -0.146 1 72.12 424 ALA A CA 1
ATOM 3339 C C . ALA A 1 424 ? -9.125 -0.819 0.344 1 72.12 424 ALA A C 1
ATOM 3341 O O . ALA A 1 424 ? -9.344 0.343 0.695 1 72.12 424 ALA A O 1
ATOM 3342 N N . GLU A 1 425 ? -10 -1.777 0.482 1 83.81 425 GLU A N 1
ATOM 3343 C CA . GLU A 1 425 ? -11.383 -1.464 0.832 1 83.81 425 GLU A CA 1
ATOM 3344 C C . GLU A 1 425 ? -11.617 -1.591 2.334 1 83.81 425 GLU A C 1
ATOM 3346 O O . GLU A 1 425 ? -12.594 -1.059 2.863 1 83.81 425 GLU A O 1
ATOM 3351 N N . ARG A 1 426 ? -10.734 -2.209 2.961 1 83.19 426 ARG A N 1
ATOM 3352 C CA . ARG A 1 426 ? -10.938 -2.512 4.375 1 83.19 426 ARG A CA 1
ATOM 3353 C C . ARG A 1 426 ? -11 -1.234 5.203 1 83.19 426 ARG A C 1
ATOM 3355 O O . ARG A 1 426 ? -11.852 -1.095 6.082 1 83.19 426 ARG A O 1
ATOM 3362 N N . GLY A 1 427 ? -10.18 -0.28 4.938 1 82.12 427 GLY A N 1
ATOM 3363 C CA . GLY A 1 427 ? -10.172 0.969 5.684 1 82.12 427 GLY A CA 1
ATOM 3364 C C . GLY A 1 427 ? -11.438 1.782 5.504 1 82.12 427 GLY A C 1
ATOM 3365 O O . GLY A 1 427 ? -11.953 2.363 6.465 1 82.12 427 GLY A O 1
ATOM 3366 N N . VAL A 1 428 ? -11.969 1.782 4.383 1 88 428 VAL A N 1
ATOM 3367 C CA . VAL A 1 428 ? -13.164 2.566 4.074 1 88 428 VAL A CA 1
ATOM 3368 C C . VAL A 1 428 ? -14.383 1.941 4.746 1 88 428 VAL A C 1
ATOM 3370 O O . VAL A 1 428 ? -15.203 2.648 5.336 1 88 428 VAL A O 1
ATOM 3373 N N . ILE A 1 429 ? -14.477 0.639 4.715 1 88.5 429 ILE A N 1
ATOM 3374 C CA . ILE A 1 429 ? -15.625 -0.059 5.277 1 88.5 429 ILE A CA 1
ATOM 3375 C C . ILE A 1 429 ? -15.625 0.081 6.797 1 88.5 429 ILE A C 1
ATOM 3377 O O . ILE A 1 429 ? -16.672 0.3 7.406 1 88.5 429 ILE A O 1
ATOM 3381 N N . LYS A 1 430 ? -14.484 -0.006 7.34 1 84.81 430 LYS A N 1
ATOM 3382 C CA . LYS A 1 430 ? -14.391 0.152 8.789 1 84.81 430 LYS A CA 1
ATOM 3383 C C . LYS A 1 430 ? -14.82 1.551 9.219 1 84.81 430 LYS A C 1
ATOM 3385 O O . LYS A 1 430 ? -15.586 1.704 10.18 1 84.81 430 LYS A O 1
ATOM 3390 N N . LYS A 1 431 ? -14.375 2.535 8.508 1 84.25 431 LYS A N 1
ATOM 3391 C CA . LYS A 1 431 ? -14.734 3.922 8.789 1 84.25 431 LYS A CA 1
ATOM 3392 C C . LYS A 1 431 ? -16.234 4.133 8.68 1 84.25 431 LYS A C 1
ATOM 3394 O O . LYS A 1 431 ? -16.859 4.73 9.562 1 84.25 431 LYS A O 1
ATOM 3399 N N . GLU A 1 432 ? -16.781 3.602 7.668 1 86.94 432 GLU A N 1
ATOM 3400 C CA . GLU A 1 432 ? -18.203 3.832 7.402 1 86.94 432 GLU A CA 1
ATOM 3401 C C . GLU A 1 432 ? -19.078 3.029 8.359 1 86.94 432 GLU A C 1
ATOM 3403 O O . GLU A 1 432 ? -20.141 3.492 8.773 1 86.94 432 GLU A O 1
ATOM 3408 N N . ARG A 1 433 ? -18.625 1.964 8.758 1 84.69 433 ARG A N 1
ATOM 3409 C CA . ARG A 1 433 ? -19.406 1.138 9.672 1 84.69 433 ARG A CA 1
ATOM 3410 C C . ARG A 1 433 ? -19.344 1.685 11.094 1 84.69 433 ARG A C 1
ATOM 3412 O O . ARG A 1 433 ? -20.328 1.616 11.828 1 84.69 433 ARG A O 1
ATOM 3419 N N . GLU A 1 434 ? -18.25 2.141 11.422 1 79.75 434 GLU A N 1
ATOM 3420 C CA . GLU A 1 434 ? -18.125 2.77 12.734 1 79.75 434 GLU A CA 1
ATOM 3421 C C . GLU A 1 434 ? -19 4.02 12.828 1 79.75 434 GLU A C 1
ATOM 3423 O O . GLU A 1 434 ? -19.438 4.387 13.914 1 79.75 434 GLU A O 1
ATOM 3428 N N . ALA A 1 435 ? -19.188 4.574 11.633 1 79.31 435 ALA A N 1
ATOM 3429 C CA . ALA A 1 435 ? -20.078 5.742 11.594 1 79.31 435 ALA A CA 1
ATOM 3430 C C . ALA A 1 435 ? -21.531 5.32 11.523 1 79.31 435 ALA A C 1
ATOM 3432 O O . ALA A 1 435 ? -22.438 6.164 11.555 1 79.31 435 ALA A O 1
ATOM 3433 N N . GLY A 1 436 ? -21.797 3.994 11.398 1 79.62 436 GLY A N 1
ATOM 3434 C CA . GLY A 1 436 ? -23.156 3.473 11.391 1 79.62 436 GLY A CA 1
ATOM 3435 C C . GLY A 1 436 ? -23.875 3.697 10.07 1 79.62 436 GLY A C 1
ATOM 3436 O O . GLY A 1 436 ? -25.094 3.891 10.047 1 79.62 436 GLY A O 1
ATOM 3437 N N . ALA A 1 437 ? -23.219 3.68 9.039 1 84.5 437 ALA A N 1
ATOM 3438 C CA . ALA A 1 437 ? -23.797 4.008 7.738 1 84.5 437 ALA A CA 1
ATOM 3439 C C . ALA A 1 437 ? -24.656 2.861 7.215 1 84.5 437 ALA A C 1
ATOM 3441 O O . ALA A 1 437 ? -25.75 3.086 6.668 1 84.5 437 ALA A O 1
ATOM 3442 N N . TYR A 1 438 ? -24.188 1.621 7.266 1 89.5 438 TYR A N 1
ATOM 3443 C CA . TYR A 1 438 ? -24.922 0.48 6.73 1 89.5 438 TYR A CA 1
ATOM 3444 C C . TYR A 1 438 ? -24.578 -0.797 7.484 1 89.5 438 TYR A C 1
ATOM 3446 O O . TYR A 1 438 ? -23.656 -0.808 8.305 1 89.5 438 TYR A O 1
ATOM 3454 N N . ARG A 1 439 ? -25.391 -1.798 7.145 1 90.12 439 ARG A N 1
ATOM 3455 C CA . ARG A 1 439 ? -25.188 -3.119 7.73 1 90.12 439 ARG A CA 1
ATOM 3456 C C . ARG A 1 439 ? -24.094 -3.883 6.996 1 90.12 439 ARG A C 1
ATOM 3458 O O . ARG A 1 439 ? -23.891 -3.693 5.793 1 90.12 439 ARG A O 1
ATOM 3465 N N . LEU A 1 440 ? -23.484 -4.742 7.773 1 90.69 440 LEU A N 1
ATOM 3466 C CA . LEU A 1 440 ? -22.438 -5.566 7.176 1 90.69 440 LEU A CA 1
ATOM 3467 C C . LEU A 1 440 ? -23.016 -6.535 6.156 1 90.69 440 LEU A C 1
ATOM 3469 O O . LEU A 1 440 ? -22.391 -6.816 5.129 1 90.69 440 LEU A O 1
ATOM 3473 N N . SER A 1 441 ? -24.219 -7.074 6.379 1 92.94 441 SER A N 1
ATOM 3474 C CA . SER A 1 441 ? -24.875 -8.008 5.473 1 92.94 441 SER A CA 1
ATOM 3475 C C . SER A 1 441 ? -25.203 -7.352 4.133 1 92.94 441 SER A C 1
ATOM 3477 O O . SER A 1 441 ? -25.062 -7.977 3.08 1 92.94 441 SER A O 1
ATOM 3479 N N . ALA A 1 442 ? -25.531 -6.055 4.195 1 93.81 442 ALA A N 1
ATOM 3480 C CA . ALA A 1 442 ? -25.844 -5.332 2.965 1 93.81 442 ALA A CA 1
ATOM 3481 C C . ALA A 1 442 ? -24.578 -5.102 2.143 1 93.81 442 ALA A C 1
ATOM 3483 O O . ALA A 1 442 ? -24.594 -5.223 0.916 1 93.81 442 ALA A O 1
ATOM 3484 N N . TYR A 1 443 ? -23.609 -4.852 2.875 1 93.12 443 TYR A N 1
ATOM 3485 C CA . TYR A 1 443 ? -22.344 -4.652 2.17 1 93.12 443 TYR A CA 1
ATOM 3486 C C . TYR A 1 443 ? -21.875 -5.941 1.51 1 93.12 443 TYR A C 1
ATOM 3488 O O . TYR A 1 443 ? -21.484 -5.945 0.339 1 93.12 443 TYR A O 1
ATOM 3496 N N . TYR A 1 444 ? -21.859 -6.988 2.281 1 92.12 444 TYR A N 1
ATOM 3497 C CA . TYR A 1 444 ? -21.391 -8.273 1.778 1 92.12 444 TYR A CA 1
ATOM 3498 C C . TYR A 1 444 ? -22.219 -8.727 0.58 1 92.12 444 TYR A C 1
ATOM 3500 O O . TYR A 1 444 ? -21.672 -9.188 -0.423 1 92.12 444 TYR A O 1
ATOM 3508 N N . ALA A 1 445 ? -23.5 -8.609 0.675 1 93.44 445 ALA A N 1
ATOM 3509 C CA . ALA A 1 445 ? -24.391 -8.977 -0.429 1 93.44 445 ALA A CA 1
ATOM 3510 C C . ALA A 1 445 ? -24.125 -8.109 -1.656 1 93.44 445 ALA A C 1
ATOM 3512 O O . ALA A 1 445 ? -24.125 -8.609 -2.785 1 93.44 445 ALA A O 1
ATOM 3513 N N . ALA A 1 446 ? -23.906 -6.832 -1.412 1 93.62 446 ALA A N 1
ATOM 3514 C CA . ALA A 1 446 ? -23.641 -5.906 -2.51 1 93.62 446 ALA A CA 1
ATOM 3515 C C . ALA A 1 446 ? -22.297 -6.234 -3.18 1 93.62 446 ALA A C 1
ATOM 3517 O O . ALA A 1 446 ? -22.188 -6.172 -4.406 1 93.62 446 ALA A O 1
ATOM 3518 N N . LYS A 1 447 ? -21.375 -6.59 -2.396 1 90.31 447 LYS A N 1
ATOM 3519 C CA . LYS A 1 447 ? -20.062 -6.922 -2.932 1 90.31 447 LYS A CA 1
ATOM 3520 C C . LYS A 1 447 ? -20.125 -8.172 -3.805 1 90.31 447 LYS A C 1
ATOM 3522 O O . LYS A 1 447 ? -19.547 -8.211 -4.891 1 90.31 447 LYS A O 1
ATOM 3527 N N . ILE A 1 448 ? -20.844 -9.148 -3.385 1 89.19 448 ILE A N 1
ATOM 3528 C CA . ILE A 1 448 ? -20.969 -10.406 -4.113 1 89.19 448 ILE A CA 1
ATOM 3529 C C . ILE A 1 448 ? -21.703 -10.172 -5.43 1 89.19 448 ILE A C 1
ATOM 3531 O O . ILE A 1 448 ? -21.297 -10.68 -6.477 1 89.19 448 ILE A O 1
ATOM 3535 N N . THR A 1 449 ? -22.719 -9.352 -5.363 1 91 449 THR A N 1
ATOM 3536 C CA . THR A 1 449 ? -23.562 -9.148 -6.535 1 91 449 THR A CA 1
ATOM 3537 C C . THR A 1 449 ? -22.859 -8.234 -7.543 1 91 449 THR A C 1
ATOM 3539 O O . THR A 1 449 ? -22.969 -8.445 -8.758 1 91 449 THR A O 1
ATOM 3542 N N . SER A 1 450 ? -22.172 -7.234 -7.062 1 91.19 450 SER A N 1
ATOM 3543 C CA . SER A 1 450 ? -21.547 -6.27 -7.957 1 91.19 450 SER A CA 1
ATOM 3544 C C . SER A 1 450 ? -20.344 -6.879 -8.672 1 91.19 450 SER A C 1
ATOM 3546 O O . SER A 1 450 ? -20.109 -6.609 -9.852 1 91.19 450 SER A O 1
ATOM 3548 N N . ASP A 1 451 ? -19.625 -7.715 -8 1 88.19 451 ASP A N 1
ATOM 3549 C CA . ASP A 1 451 ? -18.391 -8.281 -8.562 1 88.19 451 ASP A CA 1
ATOM 3550 C C . ASP A 1 451 ? -18.703 -9.43 -9.516 1 88.19 451 ASP A C 1
ATOM 3552 O O . ASP A 1 451 ? -17.922 -9.719 -10.422 1 88.19 451 ASP A O 1
ATOM 3556 N N . LEU A 1 452 ? -19.797 -10.055 -9.359 1 87.5 452 LEU A N 1
ATOM 3557 C CA . LEU A 1 452 ? -20.109 -11.297 -10.07 1 87.5 452 LEU A CA 1
ATOM 3558 C C . LEU A 1 452 ? -20.125 -11.055 -11.578 1 87.5 452 LEU A C 1
ATOM 3560 O O . LEU A 1 452 ? -19.422 -11.727 -12.328 1 87.5 452 LEU A O 1
ATOM 3564 N N . PRO A 1 453 ? -20.859 -10.039 -12.039 1 87.81 453 PRO A N 1
ATOM 3565 C CA . PRO A 1 453 ? -20.875 -9.828 -13.492 1 87.81 453 PRO A CA 1
ATOM 3566 C C . PRO A 1 453 ? -19.531 -9.383 -14.047 1 87.81 453 PRO A C 1
ATOM 3568 O O . PRO A 1 453 ? -19.172 -9.734 -15.172 1 87.81 453 PRO A O 1
ATOM 3571 N N . LEU A 1 454 ? -18.797 -8.695 -13.305 1 88.88 454 LEU A N 1
ATOM 3572 C CA . LEU A 1 454 ? -17.516 -8.172 -13.758 1 88.88 454 LEU A CA 1
ATOM 3573 C C . LEU A 1 454 ? -16.484 -9.289 -13.844 1 88.88 454 LEU A C 1
ATOM 3575 O O . LEU A 1 454 ? -15.68 -9.328 -14.781 1 88.88 454 LEU A O 1
ATOM 3579 N N . ILE A 1 455 ? -16.5 -10.188 -12.945 1 87.12 455 ILE A N 1
ATOM 3580 C CA . ILE A 1 455 ? -15.508 -11.25 -12.891 1 87.12 455 ILE A CA 1
ATOM 3581 C C . ILE A 1 455 ? -15.852 -12.336 -13.914 1 87.12 455 ILE A C 1
ATOM 3583 O O . ILE A 1 455 ? -14.969 -13.047 -14.391 1 87.12 455 ILE A O 1
ATOM 3587 N N . LEU A 1 456 ? -17.125 -12.461 -14.281 1 90.69 456 LEU A N 1
ATOM 3588 C CA . LEU A 1 456 ? -17.562 -13.562 -15.133 1 90.69 456 LEU A CA 1
ATOM 3589 C C . LEU A 1 456 ? -17.438 -13.188 -16.609 1 90.69 456 LEU A C 1
ATOM 3591 O O . LEU A 1 456 ? -17.453 -14.07 -17.469 1 90.69 456 LEU A O 1
ATOM 3595 N N . ILE A 1 457 ? -17.203 -11.969 -16.953 1 91.81 457 ILE A N 1
ATOM 3596 C CA . ILE A 1 457 ? -17.156 -11.531 -18.344 1 91.81 457 ILE A CA 1
ATOM 3597 C C . ILE A 1 457 ? -15.938 -12.133 -19.031 1 91.81 457 ILE A C 1
ATOM 3599 O O . ILE A 1 457 ? -16.047 -12.711 -20.125 1 91.81 457 ILE A O 1
ATOM 3603 N N . THR A 1 458 ? -14.836 -12.086 -18.422 1 92.62 458 THR A N 1
ATOM 3604 C CA . THR A 1 458 ? -13.609 -12.547 -19.062 1 92.62 458 THR A CA 1
ATOM 3605 C C . THR A 1 458 ? -13.602 -14.062 -19.188 1 92.62 458 THR A C 1
ATOM 3607 O O . THR A 1 458 ? -13.242 -14.602 -20.234 1 92.62 458 THR A O 1
ATOM 3610 N N . PRO A 1 459 ? -14.023 -14.797 -18.188 1 93.75 459 PRO A N 1
ATOM 3611 C CA . PRO A 1 459 ? -14.102 -16.25 -18.359 1 93.75 459 PRO A CA 1
ATOM 3612 C C . PRO A 1 459 ? -15.109 -16.672 -19.422 1 93.75 459 PRO A C 1
ATOM 3614 O O . PRO A 1 459 ? -14.906 -17.688 -20.094 1 93.75 459 PRO A O 1
ATOM 3617 N N . VAL A 1 460 ? -16.203 -15.945 -19.562 1 94.81 460 VAL A N 1
ATOM 3618 C CA . VAL A 1 460 ? -17.172 -16.266 -20.594 1 94.81 460 VAL A CA 1
ATOM 3619 C C . VAL A 1 460 ? -16.516 -16.141 -21.969 1 94.81 460 VAL A C 1
ATOM 3621 O O . VAL A 1 460 ? -16.656 -17.047 -22.812 1 94.81 460 VAL A O 1
ATOM 3624 N N . LEU A 1 461 ? -15.805 -15.117 -22.188 1 94.19 461 LEU A N 1
ATOM 3625 C CA . LEU A 1 461 ? -15.102 -14.938 -23.453 1 94.19 461 LEU A CA 1
ATOM 3626 C C . LEU A 1 461 ? -14.031 -16.016 -23.625 1 94.19 461 LEU A C 1
ATOM 3628 O O . LEU A 1 461 ? -13.883 -16.562 -24.719 1 94.19 461 LEU A O 1
ATOM 3632 N N . PHE A 1 462 ? -13.352 -16.297 -22.609 1 94.5 462 PHE A N 1
ATOM 3633 C CA . PHE A 1 462 ? -12.289 -17.297 -22.609 1 94.5 462 PHE A CA 1
ATOM 3634 C C . PHE A 1 462 ? -12.844 -18.672 -23 1 94.5 462 PHE A C 1
ATOM 3636 O O . PHE A 1 462 ? -12.32 -19.312 -23.922 1 94.5 462 PHE A O 1
ATOM 3643 N N . TYR A 1 463 ? -13.914 -19.094 -22.391 1 93.19 463 TYR A N 1
ATOM 3644 C CA . TYR A 1 463 ? -14.453 -20.438 -22.594 1 93.19 463 TYR A CA 1
ATOM 3645 C C . TYR A 1 463 ? -15.211 -20.516 -23.922 1 93.19 463 TYR A C 1
ATOM 3647 O O . TYR A 1 463 ? -15.32 -21.578 -24.516 1 93.19 463 TYR A O 1
ATOM 3655 N N . CYS A 1 464 ? -15.742 -19.344 -24.406 1 92.88 464 CYS A N 1
ATOM 3656 C CA . CYS A 1 464 ? -16.344 -19.328 -25.734 1 92.88 464 CYS A CA 1
ATOM 3657 C C . CYS A 1 464 ? -15.297 -19.641 -26.812 1 92.88 464 CYS A C 1
ATOM 3659 O O . CYS A 1 464 ? -15.562 -20.406 -27.734 1 92.88 464 CYS A O 1
ATOM 3661 N N . ILE A 1 465 ? -14.18 -19.172 -26.625 1 92.25 465 ILE A N 1
ATOM 3662 C CA . ILE A 1 465 ? -13.117 -19.391 -27.594 1 92.25 465 ILE A CA 1
ATOM 3663 C C . ILE A 1 465 ? -12.641 -20.844 -27.531 1 92.25 465 ILE A C 1
ATOM 3665 O O . ILE A 1 465 ? -12.586 -21.531 -28.562 1 92.25 465 ILE A O 1
ATOM 3669 N N . ILE A 1 466 ? -12.391 -21.328 -26.359 1 88.81 466 ILE A N 1
ATOM 3670 C CA . ILE A 1 466 ? -11.836 -22.672 -26.203 1 88.81 466 ILE A CA 1
ATOM 3671 C C . ILE A 1 466 ? -12.859 -23.703 -26.656 1 88.81 466 ILE A C 1
ATOM 3673 O O . ILE A 1 466 ? -12.508 -24.672 -27.328 1 88.81 466 ILE A O 1
ATOM 3677 N N . TYR A 1 467 ? -14.133 -23.5 -26.312 1 88.19 467 TYR A N 1
ATOM 3678 C CA . TYR A 1 467 ? -15.164 -24.484 -26.625 1 88.19 467 TYR A CA 1
ATOM 3679 C C . TYR A 1 467 ? -15.383 -24.578 -28.125 1 88.19 467 TYR A C 1
ATOM 3681 O O . TYR A 1 467 ? -15.398 -25.688 -28.688 1 88.19 467 TYR A O 1
ATOM 3689 N N . TRP A 1 468 ? -15.461 -23.5 -28.828 1 88.06 468 TRP A N 1
ATOM 3690 C CA . TRP A 1 468 ? -15.789 -23.516 -30.25 1 88.06 468 TRP A CA 1
ATOM 3691 C C . TRP A 1 468 ? -14.57 -23.859 -31.094 1 88.06 468 TRP A C 1
ATOM 3693 O O . TRP A 1 468 ? -14.695 -24.438 -32.188 1 88.06 468 TRP A O 1
ATOM 3703 N N . MET A 1 469 ? -13.469 -23.672 -30.578 1 86.5 469 MET A N 1
ATOM 3704 C CA . MET A 1 469 ? -12.266 -24.062 -31.297 1 86.5 469 MET A CA 1
ATOM 3705 C C . MET A 1 469 ? -11.969 -25.547 -31.094 1 86.5 469 MET A C 1
ATOM 3707 O O . MET A 1 469 ? -11.453 -26.203 -32 1 86.5 469 MET A O 1
ATOM 3711 N N . SER A 1 470 ? -12.266 -26.109 -29.922 1 79 470 SER A N 1
ATOM 3712 C CA . SER A 1 470 ? -11.992 -27.516 -29.641 1 79 470 SER A CA 1
ATOM 3713 C C . SER A 1 470 ? -13.094 -28.422 -30.172 1 79 470 SER A C 1
ATOM 3715 O O . SER A 1 470 ? -12.953 -29.641 -30.188 1 79 470 SER A O 1
ATOM 3717 N N . ALA A 1 471 ? -14.078 -27.922 -30.766 1 67.5 471 ALA A N 1
ATOM 3718 C CA . ALA A 1 471 ? -15.172 -28.641 -31.422 1 67.5 471 ALA A CA 1
ATOM 3719 C C . ALA A 1 471 ? -15.758 -29.703 -30.516 1 67.5 471 ALA A C 1
ATOM 3721 O O . ALA A 1 471 ? -15.938 -30.859 -30.922 1 67.5 471 ALA A O 1
ATOM 3722 N N . ILE A 1 472 ? -15.891 -29.562 -29.25 1 64.75 472 ILE A N 1
ATOM 3723 C CA . ILE A 1 472 ? -16.359 -30.547 -28.281 1 64.75 472 ILE A CA 1
ATOM 3724 C C . ILE A 1 472 ? -17.812 -30.922 -28.578 1 6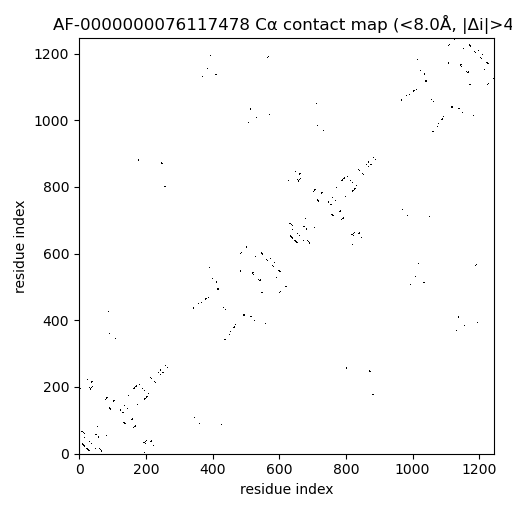4.75 472 ILE A C 1
ATOM 3726 O O . ILE A 1 472 ? -18.188 -32.094 -28.453 1 64.75 472 ILE A O 1
ATOM 3730 N N . GLY A 1 473 ? -18.703 -29.969 -29.047 1 68.06 473 GLY A N 1
ATOM 3731 C CA . GLY A 1 473 ? -20.047 -30.5 -29.203 1 68.06 473 GLY A CA 1
ATOM 3732 C C . GLY A 1 473 ? -21.047 -29.469 -29.719 1 68.06 473 GLY A C 1
ATOM 3733 O O . GLY A 1 473 ? -20.672 -28.547 -30.438 1 68.06 473 GLY A O 1
ATOM 3734 N N . ASP A 1 474 ? -22.281 -29.812 -29.312 1 79.06 474 ASP A N 1
ATOM 3735 C CA . ASP A 1 474 ? -23.469 -29.078 -29.719 1 79.06 474 ASP A CA 1
ATOM 3736 C C . ASP A 1 474 ? -23.734 -27.875 -28.828 1 79.06 474 ASP A C 1
ATOM 3738 O O . ASP A 1 474 ? -22.984 -27.641 -27.875 1 79.06 474 ASP A O 1
ATOM 3742 N N . GLY A 1 475 ? -24.609 -27 -29.156 1 79.69 475 GLY A N 1
ATOM 3743 C CA . GLY A 1 475 ? -24.984 -25.781 -28.453 1 79.69 475 GLY A CA 1
ATOM 3744 C C . GLY A 1 475 ? -25.453 -26.016 -27.031 1 79.69 475 GLY A C 1
ATOM 3745 O O . GLY A 1 475 ? -25.125 -25.25 -26.125 1 79.69 475 GLY A O 1
ATOM 3746 N N . VAL A 1 476 ? -26.172 -27.109 -26.734 1 83.12 476 VAL A N 1
ATOM 3747 C CA . VAL A 1 476 ? -26.688 -27.406 -25.391 1 83.12 476 VAL A CA 1
ATOM 3748 C C . VAL A 1 476 ? -25.531 -27.797 -24.469 1 83.12 476 VAL A C 1
ATOM 3750 O O . VAL A 1 476 ? -25.469 -27.359 -23.328 1 83.12 476 VAL A O 1
ATOM 3753 N N . LEU A 1 477 ? -24.641 -28.562 -25 1 86.75 477 LEU A N 1
ATOM 3754 C CA . LEU A 1 477 ? -23.453 -28.938 -24.219 1 86.75 477 LEU A CA 1
ATOM 3755 C C . LEU A 1 477 ? -22.609 -27.719 -23.891 1 86.75 477 LEU A C 1
ATOM 3757 O O . LEU A 1 477 ? -22 -27.656 -22.812 1 86.75 477 LEU A O 1
ATOM 3761 N N . PHE A 1 478 ? -22.719 -26.781 -24.781 1 91.19 478 PHE A N 1
ATOM 3762 C CA . PHE A 1 478 ? -21.969 -25.547 -24.547 1 91.19 478 PHE A CA 1
ATOM 3763 C C . PHE A 1 478 ? -22.5 -24.812 -23.328 1 91.19 478 PHE A C 1
ATOM 3765 O O . PHE A 1 478 ? -21.734 -24.328 -22.5 1 91.19 478 PHE A O 1
ATOM 3772 N N . ALA A 1 479 ? -23.781 -24.703 -23.219 1 91.88 479 ALA A N 1
ATOM 3773 C CA . ALA A 1 479 ? -24.406 -23.984 -22.094 1 91.88 479 ALA A CA 1
ATOM 3774 C C . ALA A 1 479 ? -24.062 -24.656 -20.766 1 91.88 479 ALA A C 1
ATOM 3776 O O . ALA A 1 479 ? -23.781 -23.984 -19.781 1 91.88 479 ALA A O 1
ATOM 3777 N N . ILE A 1 480 ? -24.031 -25.969 -20.766 1 91 480 ILE A N 1
ATOM 3778 C CA . ILE A 1 480 ? -23.719 -26.688 -19.531 1 91 480 ILE A CA 1
ATOM 3779 C C . ILE A 1 480 ? -22.234 -26.531 -19.203 1 91 480 ILE A C 1
ATOM 3781 O O . ILE A 1 480 ? -21.859 -26.297 -18.047 1 91 480 ILE A O 1
ATOM 3785 N N . PHE A 1 481 ? -21.453 -26.641 -20.281 1 92.06 481 PHE A N 1
ATOM 3786 C CA . PHE A 1 481 ? -20 -26.484 -20.125 1 92.06 481 PHE A CA 1
ATOM 3787 C C . PHE A 1 481 ? -19.688 -25.109 -19.562 1 92.06 481 PHE A C 1
ATOM 3789 O O . PHE A 1 481 ? -18.922 -24.984 -18.609 1 92.06 481 PHE A O 1
ATOM 3796 N N . LEU A 1 482 ? -20.281 -24.109 -20.094 1 94 482 LEU A N 1
ATOM 3797 C CA . LEU A 1 482 ? -20.078 -22.734 -19.656 1 94 482 LEU A CA 1
ATOM 3798 C C . LEU A 1 482 ? -20.609 -22.547 -18.234 1 94 482 LEU A C 1
ATOM 3800 O O . LEU A 1 482 ? -19.953 -21.906 -17.406 1 94 482 LEU A O 1
ATOM 3804 N N . GLY A 1 483 ? -21.781 -23.078 -17.938 1 94.5 483 GLY A N 1
ATOM 3805 C CA . GLY A 1 483 ? -22.375 -22.953 -16.625 1 94.5 483 GLY A CA 1
ATOM 3806 C C . GLY A 1 483 ? -21.531 -23.547 -15.523 1 94.5 483 GLY A C 1
ATOM 3807 O O . GLY A 1 483 ? -21.375 -22.953 -14.453 1 94.5 483 GLY A O 1
ATOM 3808 N N . VAL A 1 484 ? -20.922 -24.688 -15.773 1 95.06 484 VAL A N 1
ATOM 3809 C CA . VAL A 1 484 ? -20.094 -25.359 -14.781 1 95.06 484 VAL A CA 1
ATOM 3810 C C . VAL A 1 484 ? -18.828 -24.562 -14.516 1 95.06 484 VAL A C 1
ATOM 3812 O O . VAL A 1 484 ? -18.422 -24.391 -13.367 1 95.06 484 VAL A O 1
ATOM 3815 N N . ASN A 1 485 ? -18.234 -24.078 -15.602 1 95.19 485 ASN A N 1
ATOM 3816 C CA . ASN A 1 485 ? -17.016 -23.281 -15.438 1 95.19 485 ASN A CA 1
ATOM 3817 C C . ASN A 1 485 ? -17.297 -21.969 -14.703 1 95.19 485 ASN A C 1
ATOM 3819 O O . ASN A 1 485 ? -16.484 -21.531 -13.898 1 95.19 485 ASN A O 1
ATOM 3823 N N . LEU A 1 486 ? -18.391 -21.359 -15 1 95.5 486 LEU A N 1
ATOM 3824 C CA . LEU A 1 486 ? -18.75 -20.125 -14.305 1 95.5 486 LEU A CA 1
ATOM 3825 C C . LEU A 1 486 ? -19.031 -20.406 -12.828 1 95.5 486 LEU A C 1
ATOM 3827 O O . LEU A 1 486 ? -18.672 -19.609 -11.961 1 95.5 486 LEU A O 1
ATOM 3831 N N . LEU A 1 487 ? -19.703 -21.516 -12.57 1 95.94 487 LEU A N 1
ATOM 3832 C CA . LEU A 1 487 ? -19.938 -21.922 -11.188 1 95.94 487 LEU A CA 1
ATOM 3833 C C . LEU A 1 487 ? -18.625 -22.172 -10.461 1 95.94 487 LEU A C 1
ATOM 3835 O O . LEU A 1 487 ? -18.469 -21.781 -9.297 1 95.94 487 LEU A O 1
ATOM 3839 N N . PHE A 1 488 ? -17.703 -22.797 -11.102 1 96.44 488 PHE A N 1
ATOM 3840 C CA . PHE A 1 488 ? -16.375 -23.031 -10.547 1 96.44 488 PHE A CA 1
ATOM 3841 C C . PHE A 1 488 ? -15.688 -21.719 -10.219 1 96.44 488 PHE A C 1
ATOM 3843 O O . PHE A 1 488 ? -15.094 -21.562 -9.148 1 96.44 488 PHE A O 1
ATOM 3850 N N . CYS A 1 489 ? -15.797 -20.781 -11.117 1 95.19 489 CYS A N 1
ATOM 3851 C CA . CYS A 1 489 ? -15.18 -19.469 -10.914 1 95.19 489 CYS A CA 1
ATOM 3852 C C . CYS A 1 489 ? -15.773 -18.766 -9.695 1 95.19 489 CYS A C 1
ATOM 3854 O O . CYS A 1 489 ? -15.055 -18.125 -8.93 1 95.19 489 CYS A O 1
ATOM 3856 N N . THR A 1 490 ? -17.047 -18.906 -9.539 1 95.19 490 THR A N 1
ATOM 3857 C CA . THR A 1 490 ? -17.703 -18.281 -8.406 1 95.19 490 THR A CA 1
ATOM 3858 C C . THR A 1 490 ? -17.281 -18.953 -7.098 1 95.19 490 THR A C 1
ATOM 3860 O O . THR A 1 490 ? -17.156 -18.281 -6.066 1 95.19 490 THR A O 1
ATOM 3863 N N . VAL A 1 491 ? -17.141 -20.234 -7.148 1 96.56 491 VAL A N 1
ATOM 3864 C CA . VAL A 1 491 ? -16.672 -20.953 -5.965 1 96.56 491 VAL A CA 1
ATOM 3865 C C . VAL A 1 491 ? -15.242 -20.531 -5.641 1 96.56 491 VAL A C 1
ATOM 3867 O O . VAL A 1 491 ? -14.906 -20.281 -4.477 1 96.56 491 VAL A O 1
ATOM 3870 N N . ALA A 1 492 ? -14.422 -20.469 -6.684 1 95.81 492 ALA A N 1
ATOM 3871 C CA . ALA A 1 492 ? -13.055 -20 -6.496 1 95.81 492 ALA A CA 1
ATOM 3872 C C . ALA A 1 492 ? -13.031 -18.578 -5.914 1 95.81 492 ALA A C 1
ATOM 3874 O O . ALA A 1 492 ? -12.227 -18.281 -5.035 1 95.81 492 ALA A O 1
ATOM 3875 N N . GLN A 1 493 ? -13.883 -17.797 -6.363 1 93.12 493 GLN A N 1
ATOM 3876 C CA . GLN A 1 493 ? -14 -16.438 -5.84 1 93.12 493 GLN A CA 1
ATOM 3877 C C . GLN A 1 493 ? -14.367 -16.453 -4.359 1 93.12 493 GLN A C 1
ATOM 3879 O O . GLN A 1 493 ? -13.883 -15.625 -3.584 1 93.12 493 GLN A O 1
ATOM 3884 N N . SER A 1 494 ? -15.25 -17.344 -3.996 1 95.12 494 SER A N 1
ATOM 3885 C CA . SER A 1 494 ? -15.664 -17.438 -2.602 1 95.12 494 SER A CA 1
ATOM 3886 C C . SER A 1 494 ? -14.492 -17.797 -1.7 1 95.12 494 SER A C 1
ATOM 3888 O O . SER A 1 494 ? -14.375 -17.281 -0.586 1 95.12 494 SER A O 1
ATOM 3890 N N . ILE A 1 495 ? -13.641 -18.641 -2.182 1 95.81 495 ILE A N 1
ATOM 3891 C CA . ILE A 1 495 ? -12.445 -19 -1.426 1 95.81 495 ILE A CA 1
ATOM 3892 C C . ILE A 1 495 ? -11.523 -17.781 -1.307 1 95.81 495 ILE A C 1
ATOM 3894 O O . ILE A 1 495 ? -10.945 -17.531 -0.248 1 95.81 495 ILE A O 1
ATOM 3898 N N . GLY A 1 496 ? -11.453 -17.047 -2.35 1 93 496 GLY A N 1
ATOM 3899 C CA . GLY A 1 496 ? -10.68 -15.812 -2.318 1 93 496 GLY A CA 1
ATOM 3900 C C . GLY A 1 496 ? -11.195 -14.805 -1.307 1 93 496 GLY A C 1
ATOM 3901 O O . GLY A 1 496 ? -10.414 -14.141 -0.628 1 93 496 GLY A O 1
ATOM 3902 N N . HIS A 1 497 ? -12.508 -14.742 -1.214 1 91.62 497 HIS A N 1
ATOM 3903 C CA . HIS A 1 497 ? -13.109 -13.844 -0.235 1 91.62 497 HIS A CA 1
ATOM 3904 C C . HIS A 1 497 ? -12.742 -14.258 1.188 1 91.62 497 HIS A C 1
ATOM 3906 O O . HIS A 1 497 ? -12.445 -13.398 2.027 1 91.62 497 HIS A O 1
ATOM 3912 N N . ILE A 1 498 ? -12.742 -15.484 1.433 1 94.31 498 ILE A N 1
ATOM 3913 C CA . ILE A 1 498 ? -12.453 -16 2.766 1 94.31 498 ILE A CA 1
ATOM 3914 C C . ILE A 1 498 ? -10.984 -15.75 3.107 1 94.31 498 ILE A C 1
ATOM 3916 O O . ILE A 1 498 ? -10.664 -15.234 4.18 1 94.31 498 ILE A O 1
ATOM 3920 N N . ILE A 1 499 ? -10.078 -16.031 2.154 1 94.12 499 ILE A N 1
ATOM 3921 C CA . ILE A 1 499 ? -8.641 -15.875 2.383 1 94.12 499 ILE A CA 1
ATOM 3922 C C . ILE A 1 499 ? -8.305 -14.391 2.518 1 94.12 499 ILE A C 1
ATOM 3924 O O . ILE A 1 499 ? -7.578 -13.992 3.43 1 94.12 499 ILE A O 1
ATOM 3928 N N . GLY A 1 500 ? -8.836 -13.594 1.678 1 89.94 500 GLY A N 1
ATOM 3929 C CA . GLY A 1 500 ? -8.57 -12.164 1.696 1 89.94 500 GLY A CA 1
ATOM 3930 C C . GLY A 1 500 ? -9.055 -11.484 2.963 1 89.94 500 GLY A C 1
ATOM 3931 O O . GLY A 1 500 ? -8.406 -10.57 3.471 1 89.94 500 GLY A O 1
ATOM 3932 N N . THR A 1 501 ? -10.156 -11.914 3.488 1 88.44 501 THR A N 1
ATOM 3933 C CA . THR A 1 501 ? -10.711 -11.32 4.695 1 88.44 501 THR A CA 1
ATOM 3934 C C . THR A 1 501 ? -10.016 -11.867 5.941 1 88.44 501 THR A C 1
ATOM 3936 O O . THR A 1 501 ? -9.797 -11.133 6.906 1 88.44 501 THR A O 1
ATOM 3939 N N . ALA A 1 502 ? -9.609 -13.086 5.902 1 90.12 502 ALA A N 1
ATOM 3940 C CA . ALA A 1 502 ? -9.023 -13.742 7.07 1 90.12 502 ALA A CA 1
ATOM 3941 C C . ALA A 1 502 ? -7.574 -13.32 7.273 1 90.12 502 ALA A C 1
ATOM 3943 O O . ALA A 1 502 ? -7.105 -13.203 8.406 1 90.12 502 ALA A O 1
ATOM 3944 N N . ILE A 1 503 ? -6.863 -13.086 6.199 1 89 503 ILE A N 1
ATOM 3945 C CA . ILE A 1 503 ? -5.441 -12.773 6.281 1 89 503 ILE A CA 1
ATOM 3946 C C . ILE A 1 503 ? -5.188 -11.367 5.742 1 89 503 ILE A C 1
ATOM 3948 O O . ILE A 1 503 ? -5.215 -11.141 4.531 1 89 503 ILE A O 1
ATOM 3952 N N . PRO A 1 504 ? -4.848 -10.492 6.59 1 81.44 504 PRO A N 1
ATOM 3953 C CA . PRO A 1 504 ? -4.668 -9.102 6.16 1 81.44 504 PRO A CA 1
ATOM 3954 C C . PRO A 1 504 ? -3.355 -8.883 5.41 1 81.44 504 PRO A C 1
ATOM 3956 O O . PRO A 1 504 ? -3.252 -7.965 4.598 1 81.44 504 PRO A O 1
ATOM 3959 N N . ASP A 1 505 ? -2.391 -9.766 5.562 1 82.62 505 ASP A N 1
ATOM 3960 C CA . ASP A 1 505 ? -1.119 -9.633 4.855 1 82.62 505 ASP A CA 1
ATOM 3961 C C . ASP A 1 505 ? -1.229 -10.156 3.424 1 82.62 505 ASP A C 1
ATOM 3963 O O . ASP A 1 505 ? -1.605 -11.312 3.205 1 82.62 505 ASP A O 1
ATOM 3967 N N . MET A 1 506 ? -0.914 -9.32 2.484 1 83.69 506 MET A N 1
ATOM 3968 C CA . MET A 1 506 ? -1.089 -9.656 1.075 1 83.69 506 MET A CA 1
ATOM 3969 C C . MET A 1 506 ? -0.177 -10.812 0.678 1 83.69 506 MET A C 1
ATOM 3971 O O . MET A 1 506 ? -0.61 -11.75 -0.001 1 83.69 506 MET A O 1
ATOM 3975 N N . LYS A 1 507 ? 1.06 -10.789 1.056 1 83.5 507 LYS A N 1
ATOM 3976 C CA . LYS A 1 507 ? 2.008 -11.836 0.684 1 83.5 507 LYS A CA 1
ATOM 3977 C C . LYS A 1 507 ? 1.584 -13.195 1.248 1 83.5 507 LYS A C 1
ATOM 3979 O O . LYS A 1 507 ? 1.601 -14.195 0.537 1 83.5 507 LYS A O 1
ATOM 3984 N N . LEU A 1 508 ? 1.193 -13.172 2.5 1 86.38 508 LEU A N 1
ATOM 3985 C CA . LEU A 1 508 ? 0.761 -14.414 3.135 1 86.38 508 LEU A CA 1
ATOM 3986 C C . LEU A 1 508 ? -0.526 -14.93 2.5 1 86.38 508 LEU A C 1
ATOM 3988 O O . LEU A 1 508 ? -0.712 -16.141 2.363 1 86.38 508 LEU A O 1
ATOM 3992 N N . SER A 1 509 ? -1.403 -14.016 2.145 1 90.5 509 SER A N 1
ATOM 3993 C CA . SER A 1 509 ? -2.639 -14.422 1.48 1 90.5 509 SER A CA 1
ATOM 3994 C C . SER A 1 509 ? -2.354 -15.094 0.14 1 90.5 509 SER A C 1
ATOM 3996 O O . SER A 1 509 ? -2.969 -16.109 -0.198 1 90.5 509 SER A O 1
ATOM 3998 N N . LEU A 1 510 ? -1.429 -14.586 -0.593 1 90.38 510 LEU A N 1
ATOM 3999 C CA . LEU A 1 510 ? -1.108 -15.133 -1.908 1 90.38 510 LEU A CA 1
ATOM 4000 C C . LEU A 1 510 ? -0.415 -16.484 -1.783 1 90.38 510 LEU A C 1
ATOM 4002 O O . LEU A 1 510 ? -0.642 -17.375 -2.6 1 90.38 510 LEU A O 1
ATOM 4006 N N . THR A 1 511 ? 0.421 -16.594 -0.786 1 89.06 511 THR A N 1
ATOM 4007 C CA . THR A 1 511 ? 1.058 -17.891 -0.55 1 89.06 511 THR A CA 1
ATOM 4008 C C . THR A 1 511 ? 0.023 -18.938 -0.145 1 89.06 511 THR A C 1
ATOM 4010 O O . THR A 1 511 ? 0.128 -20.109 -0.532 1 89.06 511 THR A O 1
ATOM 4013 N N . THR A 1 512 ? -0.952 -18.484 0.622 1 92.56 512 THR A N 1
ATOM 4014 C CA . THR A 1 512 ? -2.023 -19.406 1.009 1 92.56 512 THR A CA 1
ATOM 4015 C C . THR A 1 512 ? -2.85 -19.812 -0.206 1 92.56 512 THR A C 1
ATOM 4017 O O . THR A 1 512 ? -3.311 -20.953 -0.294 1 92.56 512 THR A O 1
ATOM 4020 N N . VAL A 1 513 ? -3.033 -18.859 -1.103 1 93.06 513 VAL A N 1
ATOM 4021 C CA . VAL A 1 513 ? -3.74 -19.172 -2.34 1 93.06 513 VAL A CA 1
ATOM 4022 C C . VAL A 1 513 ? -2.975 -20.234 -3.121 1 93.06 513 VAL A C 1
ATOM 4024 O O . VAL A 1 513 ? -3.559 -21.219 -3.576 1 93.06 513 VAL A O 1
ATOM 4027 N N . SER A 1 514 ? -1.675 -20.016 -3.273 1 91.38 514 SER A N 1
ATOM 4028 C CA . SER A 1 514 ? -0.842 -20.969 -3.98 1 91.38 514 SER A CA 1
ATOM 4029 C C . SER A 1 514 ? -0.883 -22.344 -3.301 1 91.38 514 SER A C 1
ATOM 4031 O O . SER A 1 514 ? -0.926 -23.375 -3.971 1 91.38 514 SER A O 1
ATOM 4033 N N . PHE A 1 515 ? -0.915 -22.328 -2.002 1 92.19 515 PHE A N 1
ATOM 4034 C CA . PHE A 1 515 ? -0.989 -23.562 -1.228 1 92.19 515 PHE A CA 1
ATOM 4035 C C . PHE A 1 515 ? -2.299 -24.297 -1.497 1 92.19 515 PHE A C 1
ATOM 4037 O O . PHE A 1 515 ? -2.297 -25.484 -1.816 1 92.19 515 PHE A O 1
ATOM 4044 N N . TYR A 1 516 ? -3.34 -23.594 -1.37 1 94.31 516 TYR A N 1
ATOM 4045 C CA . TYR A 1 516 ? -4.648 -24.203 -1.534 1 94.31 516 TYR A CA 1
ATOM 4046 C C . TYR A 1 516 ? -4.84 -24.719 -2.961 1 94.31 516 TYR A C 1
ATOM 4048 O O . TYR A 1 516 ? -5.359 -25.812 -3.172 1 94.31 516 TYR A O 1
ATOM 4056 N N . MET A 1 517 ? -4.492 -23.906 -3.965 1 94.06 517 MET A N 1
ATOM 4057 C CA . MET A 1 517 ? -4.676 -24.312 -5.355 1 94.06 517 MET A CA 1
ATOM 4058 C C . MET A 1 517 ? -3.783 -25.5 -5.699 1 94.06 517 MET A C 1
ATOM 4060 O O . MET A 1 517 ? -4.184 -26.391 -6.461 1 94.06 517 MET A O 1
ATOM 4064 N N . SER A 1 518 ? -2.557 -25.453 -5.102 1 92.44 518 SER A N 1
ATOM 4065 C CA . SER A 1 518 ? -1.685 -26.609 -5.332 1 92.44 518 SER A CA 1
ATOM 4066 C C . SER A 1 518 ? -2.24 -27.859 -4.672 1 92.44 518 SER A C 1
ATOM 4068 O O . SER A 1 518 ? -2.188 -28.953 -5.25 1 92.44 518 SER A O 1
ATOM 4070 N N . PHE A 1 519 ? -2.787 -27.688 -3.521 1 91.88 519 PHE A N 1
ATOM 4071 C CA . PHE A 1 519 ? -3.453 -28.797 -2.842 1 91.88 519 PHE A CA 1
ATOM 4072 C C . PHE A 1 519 ? -4.613 -29.328 -3.676 1 91.88 519 PHE A C 1
ATOM 4074 O O . PHE A 1 519 ? -4.75 -30.531 -3.863 1 91.88 519 PHE A O 1
ATOM 4081 N N . SER A 1 520 ? -5.363 -28.391 -4.215 1 93.44 520 SER A N 1
ATOM 4082 C CA . SER A 1 520 ? -6.527 -28.781 -5.012 1 93.44 520 SER A CA 1
ATOM 4083 C C . SER A 1 520 ? -6.105 -29.438 -6.316 1 93.44 520 SER A C 1
ATOM 4085 O O . SER A 1 520 ? -6.805 -30.328 -6.82 1 93.44 520 SER A O 1
ATOM 4087 N N . LEU A 1 521 ? -5 -29.062 -6.828 1 90.62 521 LEU A N 1
ATOM 4088 C CA . LEU A 1 521 ? -4.508 -29.641 -8.078 1 90.62 521 LEU A CA 1
ATOM 4089 C C . LEU A 1 521 ? -4.023 -31.062 -7.871 1 90.62 521 LEU A C 1
ATOM 4091 O O . LEU A 1 521 ? -4.281 -31.938 -8.711 1 90.62 521 LEU A O 1
ATOM 4095 N N . VAL A 1 522 ? -3.4 -31.297 -6.758 1 88.12 522 VAL A N 1
ATOM 4096 C CA . VAL A 1 522 ? -2.859 -32.625 -6.48 1 88.12 522 VAL A CA 1
ATOM 4097 C C . VAL A 1 522 ? -4 -33.625 -6.352 1 88.12 522 VAL A C 1
ATOM 4099 O O . VAL A 1 522 ? -3.893 -34.75 -6.824 1 88.12 522 VAL A O 1
ATOM 4102 N N . PHE A 1 523 ? -5.07 -33.188 -5.855 1 89.06 523 PHE A N 1
ATOM 4103 C CA . PHE A 1 523 ? -6.176 -34.125 -5.605 1 89.06 523 PHE A CA 1
ATOM 4104 C C . PHE A 1 523 ? -7.25 -33.969 -6.68 1 89.06 523 PHE A C 1
ATOM 4106 O O . PHE A 1 523 ? -8.383 -34.406 -6.492 1 89.06 523 PHE A O 1
ATOM 4113 N N . SER A 1 524 ? -6.941 -33.281 -7.762 1 88.62 524 SER A N 1
ATOM 4114 C CA . SER A 1 524 ? -7.91 -33.094 -8.836 1 88.62 524 SER A CA 1
ATOM 4115 C C . SER A 1 524 ? -8.25 -34.406 -9.523 1 88.62 524 SER A C 1
ATOM 4117 O O . SER A 1 524 ? -9.352 -34.562 -10.047 1 88.62 524 SER A O 1
ATOM 4119 N N . GLY A 1 525 ? -7.355 -35.406 -9.586 1 84.94 525 GLY A N 1
ATOM 4120 C CA . GLY A 1 525 ? -7.543 -36.688 -10.281 1 84.94 525 GLY A CA 1
ATOM 4121 C C . GLY A 1 525 ? -6.777 -36.75 -11.586 1 84.94 525 GLY A C 1
ATOM 4122 O O . GLY A 1 525 ? -6.648 -37.844 -12.164 1 84.94 525 GLY A O 1
ATOM 4123 N N . PHE A 1 526 ? -6.297 -35.656 -12.031 1 87.19 526 PHE A N 1
ATOM 4124 C CA . PHE A 1 526 ? -5.527 -35.656 -13.266 1 87.19 526 PHE A CA 1
ATOM 4125 C C . PHE A 1 526 ? -4.074 -36.031 -12.992 1 87.19 526 PHE A C 1
ATOM 4127 O O . PHE A 1 526 ? -3.475 -36.812 -13.734 1 87.19 526 PHE A O 1
ATOM 4134 N N . LEU A 1 527 ? -3.521 -35.5 -11.906 1 83.19 527 LEU A N 1
ATOM 4135 C CA . LEU A 1 527 ? -2.109 -35.719 -11.609 1 83.19 527 LEU A CA 1
ATOM 4136 C C . LEU A 1 527 ? -1.898 -37.062 -10.953 1 83.19 527 LEU A C 1
ATOM 4138 O O . LEU A 1 527 ? -0.908 -37.75 -11.234 1 83.19 527 LEU A O 1
ATOM 4142 N N . ASN A 1 528 ? -2.877 -37.406 -10.078 1 77.56 528 ASN A N 1
ATOM 4143 C CA . ASN A 1 528 ? -2.777 -38.656 -9.375 1 77.56 528 ASN A CA 1
ATOM 4144 C C . ASN A 1 528 ? -4.035 -39.5 -9.555 1 77.56 528 ASN A C 1
ATOM 4146 O O . ASN A 1 528 ? -5.133 -39.094 -9.18 1 77.56 528 ASN A O 1
ATOM 4150 N N . THR A 1 529 ? -3.768 -40.625 -10.148 1 73.81 529 THR A N 1
ATOM 4151 C CA . THR A 1 529 ? -4.922 -41.5 -10.375 1 73.81 529 THR A CA 1
ATOM 4152 C C . THR A 1 529 ? -5.012 -42.594 -9.297 1 73.81 529 THR A C 1
ATOM 4154 O O . THR A 1 529 ? -6.098 -43.094 -9.008 1 73.81 529 THR A O 1
ATOM 4157 N N . HIS A 1 530 ? -3.893 -42.906 -8.734 1 75.25 530 HIS A N 1
ATOM 4158 C CA . HIS A 1 530 ? -3.922 -43.969 -7.734 1 75.25 530 HIS A CA 1
ATOM 4159 C C . HIS A 1 530 ? -3.658 -43.406 -6.336 1 75.25 530 HIS A C 1
ATOM 4161 O O . HIS A 1 530 ? -2.514 -43.125 -5.988 1 75.25 530 HIS A O 1
ATOM 4167 N N . LEU A 1 531 ? -4.695 -43.156 -5.645 1 75.81 531 LEU A N 1
ATOM 4168 C CA . LEU A 1 531 ? -4.594 -42.625 -4.285 1 75.81 531 LEU A CA 1
ATOM 4169 C C . LEU A 1 531 ? -4.766 -43.75 -3.262 1 75.81 531 LEU A C 1
ATOM 4171 O O . LEU A 1 531 ? -5.602 -44.625 -3.441 1 75.81 531 LEU A O 1
ATOM 4175 N N . PRO A 1 532 ? -3.842 -43.688 -2.273 1 77.81 532 PRO A N 1
ATOM 4176 C CA . PRO A 1 532 ? -4.078 -44.625 -1.189 1 77.81 532 PRO A CA 1
ATOM 4177 C C . PRO A 1 532 ? -5.445 -44.469 -0.531 1 77.81 532 PRO A C 1
ATOM 4179 O O . PRO A 1 532 ? -5.965 -43.344 -0.473 1 77.81 532 PRO A O 1
ATOM 4182 N N . ASN A 1 533 ? -6.07 -45.531 -0.08 1 79.31 533 ASN A N 1
ATOM 4183 C CA . ASN A 1 533 ? -7.434 -45.531 0.436 1 79.31 533 ASN A CA 1
ATOM 4184 C C . ASN A 1 533 ? -7.574 -44.656 1.66 1 79.31 533 ASN A C 1
ATOM 4186 O O . ASN A 1 533 ? -8.617 -44.031 1.859 1 79.31 533 ASN A O 1
ATOM 4190 N N . TRP A 1 534 ? -6.59 -44.406 2.443 1 82.12 534 TRP A N 1
ATOM 4191 C CA . TRP A 1 534 ? -6.711 -43.656 3.688 1 82.12 534 TRP A CA 1
ATOM 4192 C C . TRP A 1 534 ? -6.715 -42.156 3.414 1 82.12 534 TRP A C 1
ATOM 4194 O O . TRP A 1 534 ? -7.145 -41.344 4.258 1 82.12 534 TRP A O 1
ATOM 4204 N N . ILE A 1 535 ? -6.305 -41.625 2.23 1 84.94 535 ILE A N 1
ATOM 4205 C CA . ILE A 1 535 ? -6.258 -40.219 1.949 1 84.94 535 ILE A CA 1
ATOM 4206 C C . ILE A 1 535 ? -7.23 -39.875 0.818 1 84.94 535 ILE A C 1
ATOM 4208 O O . ILE A 1 535 ? -7.355 -38.719 0.425 1 84.94 535 ILE A O 1
ATOM 4212 N N . LYS A 1 536 ? -7.961 -40.844 0.354 1 83.06 536 LYS A N 1
ATOM 4213 C CA . LYS A 1 536 ? -8.898 -40.625 -0.748 1 83.06 536 LYS A CA 1
ATOM 4214 C C . LYS A 1 536 ? -9.945 -39.594 -0.401 1 83.06 536 LYS A C 1
ATOM 4216 O O . LYS A 1 536 ? -10.453 -38.906 -1.284 1 83.06 536 LYS A O 1
ATOM 4221 N N . TRP A 1 537 ? -10.164 -39.344 0.928 1 85.75 537 TRP A N 1
ATOM 4222 C CA . TRP A 1 537 ? -11.172 -38.406 1.353 1 85.75 537 TRP A CA 1
ATOM 4223 C C . TRP A 1 537 ? -10.711 -36.969 1.072 1 85.75 537 TRP A C 1
ATOM 4225 O O . TRP A 1 537 ? -11.523 -36.031 1.006 1 85.75 537 TRP A O 1
ATOM 4235 N N . ALA A 1 538 ? -9.445 -36.75 0.831 1 87.81 538 ALA A N 1
ATOM 4236 C CA . ALA A 1 538 ? -8.898 -35.438 0.625 1 87.81 538 ALA A CA 1
ATOM 4237 C C . ALA A 1 538 ? -9.328 -34.844 -0.723 1 87.81 538 ALA A C 1
ATOM 4239 O O . ALA A 1 538 ? -9.312 -33.656 -0.925 1 87.81 538 ALA A O 1
ATOM 4240 N N . LYS A 1 539 ? -9.742 -35.75 -1.668 1 87.56 539 LYS A N 1
ATOM 4241 C CA . LYS A 1 539 ? -10.188 -35.312 -2.98 1 87.56 539 LYS A CA 1
ATOM 4242 C C . LYS A 1 539 ? -11.469 -34.469 -2.867 1 87.56 539 LYS A C 1
ATOM 4244 O O . LYS A 1 539 ? -11.742 -33.625 -3.713 1 87.56 539 LYS A O 1
ATOM 4249 N N . TYR A 1 540 ? -12.219 -34.656 -1.717 1 87.31 540 TYR A N 1
ATOM 4250 C CA . TYR A 1 540 ? -13.484 -33.938 -1.547 1 87.31 540 TYR A CA 1
ATOM 4251 C C . TYR A 1 540 ? -13.25 -32.531 -1.064 1 87.31 540 TYR A C 1
ATOM 4253 O O . TYR A 1 540 ? -14.156 -31.688 -1.115 1 87.31 540 TYR A O 1
ATOM 4261 N N . LEU A 1 541 ? -12.031 -32.25 -0.768 1 89.94 541 LEU A N 1
ATOM 4262 C CA . LEU A 1 541 ? -11.695 -30.891 -0.343 1 89.94 541 LEU A CA 1
ATOM 4263 C C . LEU A 1 541 ? -11.148 -30.078 -1.509 1 89.94 541 LEU A C 1
ATOM 4265 O O . LEU A 1 541 ? -10.953 -28.859 -1.387 1 89.94 541 LEU A O 1
ATOM 4269 N N . SER A 1 542 ? -10.977 -30.75 -2.605 1 92.62 542 SER A N 1
ATOM 4270 C CA . SER A 1 542 ? -10.438 -30.078 -3.789 1 92.62 542 SER A CA 1
ATOM 4271 C C . SER A 1 542 ? -11.562 -29.547 -4.676 1 92.62 542 SER A C 1
ATOM 4273 O O . SER A 1 542 ? -12.383 -30.312 -5.176 1 92.62 542 SER A O 1
ATOM 4275 N N . ILE A 1 543 ? -11.531 -28.266 -4.949 1 94.19 543 ILE A N 1
ATOM 4276 C CA . ILE A 1 543 ? -12.562 -27.672 -5.801 1 94.19 543 ILE A CA 1
ATOM 4277 C C . ILE A 1 543 ? -12.281 -28.016 -7.262 1 94.19 543 ILE A C 1
ATOM 4279 O O . ILE A 1 543 ? -13.203 -28.062 -8.078 1 94.19 543 ILE A O 1
ATOM 4283 N N . VAL A 1 544 ? -11.047 -28.266 -7.566 1 94.38 544 VAL A N 1
ATOM 4284 C CA . VAL A 1 544 ? -10.672 -28.594 -8.938 1 94.38 544 VAL A CA 1
ATOM 4285 C C . VAL A 1 544 ? -11.18 -29.984 -9.297 1 94.38 544 VAL A C 1
ATOM 4287 O O . VAL A 1 544 ? -11.547 -30.234 -10.445 1 94.38 544 VAL A O 1
ATOM 4290 N N . HIS A 1 545 ? -11.266 -30.891 -8.312 1 93.25 545 HIS A N 1
ATOM 4291 C CA . HIS A 1 545 ? -11.742 -32.25 -8.547 1 93.25 545 HIS A CA 1
ATOM 4292 C C . HIS A 1 545 ? -13.172 -32.25 -9.078 1 93.25 545 HIS A C 1
ATOM 4294 O O . HIS A 1 545 ? -13.484 -32.969 -10.031 1 93.25 545 HIS A O 1
ATOM 4300 N N . TYR A 1 546 ? -14 -31.406 -8.547 1 94.31 546 TYR A N 1
ATOM 4301 C CA . TYR A 1 546 ? -15.414 -31.375 -8.93 1 94.31 546 TYR A CA 1
ATOM 4302 C C . TYR A 1 546 ? -15.594 -30.812 -10.328 1 94.31 546 TYR A C 1
ATOM 4304 O O . TYR A 1 546 ? -16.344 -31.344 -11.141 1 94.31 546 TYR A O 1
ATOM 4312 N N . ALA A 1 547 ? -14.867 -29.703 -10.594 1 95 547 ALA A N 1
ATOM 4313 C CA . ALA A 1 547 ? -14.953 -29.109 -11.93 1 95 547 ALA A CA 1
ATOM 4314 C C . ALA A 1 547 ? -14.328 -30.016 -12.977 1 95 547 ALA A C 1
ATOM 4316 O O . ALA A 1 547 ? -14.906 -30.234 -14.047 1 95 547 ALA A O 1
ATOM 4317 N N . PHE A 1 548 ? -13.203 -30.578 -12.688 1 93.06 548 PHE A N 1
ATOM 4318 C CA . PHE A 1 548 ? -12.5 -31.469 -13.602 1 93.06 548 PHE A CA 1
ATOM 4319 C C . PHE A 1 548 ? -13.336 -32.719 -13.906 1 93.06 548 PHE A C 1
ATOM 4321 O O . PHE A 1 548 ? -13.477 -33.094 -15.07 1 93.06 548 PHE A O 1
ATOM 4328 N N . GLY A 1 549 ? -13.922 -33.312 -12.867 1 91.56 549 GLY A N 1
ATOM 4329 C CA . GLY A 1 549 ? -14.758 -34.5 -13.047 1 91.56 549 GLY A CA 1
ATOM 4330 C C . GLY A 1 549 ? -15.984 -34.219 -13.906 1 91.56 549 GLY A C 1
ATOM 4331 O O . GLY A 1 549 ? -16.266 -34.969 -14.836 1 91.56 549 GLY A O 1
ATOM 4332 N N . CYS A 1 550 ? -16.625 -33.156 -13.656 1 93.44 550 CYS A N 1
ATOM 4333 C CA . CYS A 1 550 ? -17.844 -32.812 -14.391 1 93.44 550 CYS A CA 1
ATOM 4334 C C . CYS A 1 550 ? -17.531 -32.5 -15.852 1 93.44 550 CYS A C 1
ATOM 4336 O O . CYS A 1 550 ? -18.172 -33.062 -16.75 1 93.44 550 CYS A O 1
ATOM 4338 N N . LEU A 1 551 ? -16.531 -31.781 -16.125 1 92.56 551 LEU A N 1
ATOM 4339 C CA . LEU A 1 551 ? -16.203 -31.344 -17.469 1 92.56 551 LEU A CA 1
ATOM 4340 C C . LEU A 1 551 ? -15.664 -32.5 -18.312 1 92.56 551 LEU A C 1
ATOM 4342 O O . LEU A 1 551 ? -15.891 -32.562 -19.516 1 92.56 551 LEU A O 1
ATOM 4346 N N . ASN A 1 552 ? -14.969 -33.438 -17.656 1 90.31 552 ASN A N 1
ATOM 4347 C CA . ASN A 1 552 ? -14.477 -34.594 -18.391 1 90.31 552 ASN A CA 1
ATOM 4348 C C . ASN A 1 552 ? -15.625 -35.531 -18.797 1 90.31 552 ASN A C 1
ATOM 4350 O O . ASN A 1 552 ? -15.609 -36.062 -19.906 1 90.31 552 ASN A O 1
ATOM 4354 N N . ILE A 1 553 ? -16.578 -35.688 -17.922 1 89.62 553 ILE A N 1
ATOM 4355 C CA . ILE A 1 553 ? -17.734 -36.531 -18.25 1 89.62 553 ILE A CA 1
ATOM 4356 C C . ILE A 1 553 ? -18.484 -35.906 -19.438 1 89.62 553 ILE A C 1
ATOM 4358 O O . ILE A 1 553 ? -18.875 -36.625 -20.359 1 89.62 553 ILE A O 1
ATOM 4362 N N . LEU A 1 554 ? -18.578 -34.594 -19.422 1 87.38 554 LEU A N 1
ATOM 4363 C CA . LEU A 1 554 ? -19.328 -33.906 -20.469 1 87.38 554 LEU A CA 1
ATOM 4364 C C . LEU A 1 554 ? -18.562 -33.906 -21.781 1 87.38 554 LEU A C 1
ATOM 4366 O O . LEU A 1 554 ? -19.172 -34 -22.859 1 87.38 554 LEU A O 1
ATOM 4370 N N . SER A 1 555 ? -17.281 -33.875 -21.719 1 84.12 555 SER A N 1
ATOM 4371 C CA . SER A 1 555 ? -16.469 -33.75 -22.938 1 84.12 555 SER A CA 1
ATOM 4372 C C . SER A 1 555 ? -16.266 -35.125 -23.578 1 84.12 555 SER A C 1
ATOM 4374 O O . SER A 1 555 ? -16.016 -35.219 -24.781 1 84.12 555 SER A O 1
ATOM 4376 N N . THR A 1 556 ? -16.344 -36.219 -22.781 1 82.44 556 THR A N 1
ATOM 4377 C CA . THR A 1 556 ? -16.047 -37.531 -23.328 1 82.44 556 THR A CA 1
ATOM 4378 C C . THR A 1 556 ? -17.328 -38.312 -23.578 1 82.44 556 THR A C 1
ATOM 4380 O O . THR A 1 556 ? -17.297 -39.5 -23.906 1 82.44 556 THR A O 1
ATOM 4383 N N . ASP A 1 557 ? -18.375 -37.562 -23.438 1 76.38 557 ASP A N 1
ATOM 4384 C CA . ASP A 1 557 ? -19.641 -38.25 -23.672 1 76.38 557 ASP A CA 1
ATOM 4385 C C . ASP A 1 557 ? -19.766 -38.719 -25.125 1 76.38 557 ASP A C 1
ATOM 4387 O O . ASP A 1 557 ? -19.562 -37.906 -26.047 1 76.38 557 ASP A O 1
ATOM 4391 N N . GLY A 1 558 ? -19.891 -40 -25.391 1 69.06 558 GLY A N 1
ATOM 4392 C CA . GLY A 1 558 ? -20.125 -40.531 -26.719 1 69.06 558 GLY A CA 1
ATOM 4393 C C . GLY A 1 558 ? -18.891 -41.125 -27.359 1 69.06 558 GLY A C 1
ATOM 4394 O O . GLY A 1 558 ? -18.875 -41.375 -28.562 1 69.06 558 GLY A O 1
ATOM 4395 N N . MET A 1 559 ? -17.75 -41.188 -26.578 1 74 559 MET A N 1
ATOM 4396 C CA . MET A 1 559 ? -16.531 -41.75 -27.156 1 74 559 MET A CA 1
ATOM 4397 C C . MET A 1 559 ? -16.672 -43.25 -27.359 1 74 559 MET A C 1
ATOM 4399 O O . MET A 1 559 ? -17.312 -43.938 -26.562 1 74 559 MET A O 1
ATOM 4403 N N . PRO A 1 560 ? -16.188 -43.594 -28.5 1 69.31 560 PRO A N 1
ATOM 4404 C CA . PRO A 1 560 ? -16.312 -45.031 -28.797 1 69.31 560 PRO A CA 1
ATOM 4405 C C . PRO A 1 560 ? -15.539 -45.906 -27.812 1 69.31 560 PRO A C 1
ATOM 4407 O O . PRO A 1 560 ? -14.648 -45.438 -27.125 1 69.31 560 PRO A O 1
ATOM 4410 N N . VAL A 1 561 ? -15.984 -47.188 -27.609 1 63.5 561 VAL A N 1
ATOM 4411 C CA . VAL A 1 561 ? -15.43 -48.156 -26.672 1 63.5 561 VAL A CA 1
ATOM 4412 C C . VAL A 1 561 ? -14.055 -48.594 -27.156 1 63.5 561 VAL A C 1
ATOM 4414 O O . VAL A 1 561 ? -13.773 -48.594 -28.359 1 63.5 561 VAL A O 1
ATOM 4417 N N . LEU A 1 562 ? -13.109 -48.688 -26.219 1 62.12 562 LEU A N 1
ATOM 4418 C CA . LEU A 1 562 ? -11.781 -49.219 -26.516 1 62.12 562 LEU A CA 1
ATOM 4419 C C . LEU A 1 562 ? -11.758 -50.75 -26.391 1 62.12 562 LEU A C 1
ATOM 4421 O O . LEU A 1 562 ? -12.141 -51.281 -25.344 1 62.12 562 LEU A O 1
ATOM 4425 N N . TRP A 1 563 ? -11.562 -51.406 -27.406 1 56.56 563 TRP A N 1
ATOM 4426 C CA . TRP A 1 563 ? -11.484 -52.875 -27.359 1 56.56 563 TRP A CA 1
ATOM 4427 C C . TRP A 1 563 ? -10.195 -53.312 -26.688 1 56.56 563 TRP A C 1
ATOM 4429 O O . TRP A 1 563 ? -9.117 -52.781 -26.953 1 56.56 563 TRP A O 1
ATOM 4439 N N . CYS A 1 564 ? -10.414 -54 -25.375 1 56.12 564 CYS A N 1
ATOM 4440 C CA . CYS A 1 564 ? -9.305 -54.469 -24.547 1 56.12 564 CYS A CA 1
ATOM 4441 C C . CYS A 1 564 ? -8.453 -55.469 -25.297 1 56.12 564 CYS A C 1
ATOM 4443 O O . CYS A 1 564 ? -8.977 -56.406 -25.938 1 56.12 564 CYS A O 1
ATOM 4445 N N . ASN A 1 565 ? -7.395 -55.156 -25.766 1 49.41 565 ASN A N 1
ATOM 4446 C CA . ASN A 1 565 ? -6.449 -56.188 -26.188 1 49.41 565 ASN A CA 1
ATOM 4447 C C . ASN A 1 565 ? -5.348 -56.375 -25.156 1 49.41 565 ASN A C 1
ATOM 4449 O O . ASN A 1 565 ? -5.352 -55.75 -24.109 1 49.41 565 ASN A O 1
ATOM 4453 N N . THR A 1 566 ? -4.441 -57.312 -25.109 1 43.5 566 THR A N 1
ATOM 4454 C CA . THR A 1 566 ? -3.449 -57.75 -24.141 1 43.5 566 THR A CA 1
ATOM 4455 C C . THR A 1 566 ? -2.777 -56.562 -23.469 1 43.5 566 THR A C 1
ATOM 4457 O O . THR A 1 566 ? -2.447 -56.594 -22.281 1 43.5 566 THR A O 1
ATOM 4460 N N . THR A 1 567 ? -2.299 -55.656 -24.031 1 44.44 567 THR A N 1
ATOM 4461 C CA . THR A 1 567 ? -1.498 -54.594 -23.469 1 44.44 567 THR A CA 1
ATOM 4462 C C . THR A 1 567 ? -2.375 -53.625 -22.672 1 44.44 567 THR A C 1
ATOM 4464 O O . THR A 1 567 ? -1.887 -52.906 -21.797 1 44.44 567 THR A O 1
ATOM 4467 N N . SER A 1 568 ? -3.611 -53.531 -22.984 1 50.28 568 SER A N 1
ATOM 4468 C CA . SER A 1 568 ? -4.527 -52.625 -22.281 1 50.28 568 SER A CA 1
ATOM 4469 C C . SER A 1 568 ? -4.742 -53.062 -20.844 1 50.28 568 SER A C 1
ATOM 4471 O O . SER A 1 568 ? -5.125 -52.281 -19.984 1 50.28 568 SER A O 1
ATOM 4473 N N . VAL A 1 569 ? -4.426 -54.25 -20.625 1 48.22 569 VAL A N 1
ATOM 4474 C CA . VAL A 1 569 ? -4.652 -54.812 -19.281 1 48.22 569 VAL A CA 1
ATOM 4475 C C . VAL A 1 569 ? -3.686 -54.156 -18.297 1 48.22 569 VAL A C 1
ATOM 4477 O O . VAL A 1 569 ? -4.031 -53.938 -17.125 1 48.22 569 VAL A O 1
ATOM 4480 N N . GLU A 1 570 ? -2.539 -53.844 -18.719 1 49.03 570 GLU A N 1
ATOM 4481 C CA . GLU A 1 570 ? -1.568 -53.312 -17.781 1 49.03 570 GLU A CA 1
ATOM 4482 C C . GLU A 1 570 ? -1.839 -51.812 -17.484 1 49.03 570 GLU A C 1
ATOM 4484 O O . GLU A 1 570 ? -1.5 -51.312 -16.422 1 49.03 570 GLU A O 1
ATOM 4489 N N . LEU A 1 571 ? -2.447 -51.219 -18.469 1 54.25 571 LEU A N 1
ATOM 4490 C CA . LEU A 1 571 ? -2.648 -49.781 -18.234 1 54.25 571 LEU A CA 1
ATOM 4491 C C . LEU A 1 571 ? -3.951 -49.531 -17.484 1 54.25 571 LEU A C 1
ATOM 4493 O O . LEU A 1 571 ? -4.031 -48.625 -16.672 1 54.25 571 LEU A O 1
ATOM 4497 N N . TYR A 1 572 ? -4.969 -50.438 -17.922 1 56 572 TYR A N 1
ATOM 4498 C CA . TYR A 1 572 ? -6.27 -50.281 -17.281 1 56 572 TYR A CA 1
ATOM 4499 C C . TYR A 1 572 ? -6.676 -51.531 -16.516 1 56 572 TYR A C 1
ATOM 4501 O O . TYR A 1 572 ? -6.762 -52.625 -17.094 1 56 572 TYR A O 1
ATOM 4509 N N . THR A 1 573 ? -6.582 -51.531 -15.219 1 54.09 573 THR A N 1
ATOM 4510 C CA . THR A 1 573 ? -6.922 -52.656 -14.352 1 54.09 573 THR A CA 1
ATOM 4511 C C . THR A 1 573 ? -8.234 -53.281 -14.797 1 54.09 573 THR A C 1
ATOM 4513 O O . THR A 1 573 ? -8.5 -54.438 -14.484 1 54.09 573 THR A O 1
ATOM 4516 N N . SER A 1 574 ? -9.023 -52.531 -15.484 1 52.75 574 SER A N 1
ATOM 4517 C CA . SER A 1 574 ? -10.32 -53.094 -15.812 1 52.75 574 SER A CA 1
ATOM 4518 C C . SER A 1 574 ? -10.211 -54.094 -16.953 1 52.75 574 SER A C 1
ATOM 4520 O O . SER A 1 574 ? -11.156 -54.844 -17.219 1 52.75 574 SER A O 1
ATOM 4522 N N . CYS A 1 575 ? -9.117 -53.938 -17.703 1 54.25 575 CYS A N 1
ATOM 4523 C CA . CYS A 1 575 ? -8.992 -54.938 -18.766 1 54.25 575 CYS A CA 1
ATOM 4524 C C . CYS A 1 575 ? -8.609 -56.281 -18.188 1 54.25 575 CYS A C 1
ATOM 4526 O O . CYS A 1 575 ? -8.336 -57.219 -18.938 1 54.25 575 CYS A O 1
ATOM 4528 N N . THR A 1 576 ? -8.32 -56.375 -17 1 48.75 576 THR A N 1
ATOM 4529 C CA . THR A 1 576 ? -7.875 -57.688 -16.5 1 48.75 576 THR A CA 1
ATOM 4530 C C . THR A 1 576 ? -8.812 -58.781 -16.969 1 48.75 576 THR A C 1
ATOM 4532 O O . THR A 1 576 ? -8.359 -59.875 -17.312 1 48.75 576 THR A O 1
ATOM 4535 N N . ALA A 1 577 ? -9.953 -58.844 -16.375 1 53.12 577 ALA A N 1
ATOM 4536 C CA . ALA A 1 577 ? -10.68 -60.125 -16.469 1 53.12 577 ALA A CA 1
ATOM 4537 C C . ALA A 1 577 ? -11.195 -60.344 -17.891 1 53.12 577 ALA A C 1
ATOM 4539 O O . ALA A 1 577 ? -10.812 -59.625 -18.812 1 53.12 577 ALA A O 1
ATOM 4540 N N . ASN A 1 578 ? -12.469 -60.906 -17.969 1 49.25 578 ASN A N 1
ATOM 4541 C CA . ASN A 1 578 ? -13.344 -61.469 -19 1 49.25 578 ASN A CA 1
ATOM 4542 C C . ASN A 1 578 ? -13.93 -60.375 -19.875 1 49.25 578 ASN A C 1
ATOM 4544 O O . ASN A 1 578 ? -14.875 -60.625 -20.625 1 49.25 578 ASN A O 1
ATOM 4548 N N . THR A 1 579 ? -13.508 -59.094 -19.578 1 54.5 579 THR A N 1
ATOM 4549 C CA . THR A 1 579 ? -14.273 -58.125 -20.359 1 54.5 579 THR A CA 1
ATOM 4550 C C . THR A 1 579 ? -13.477 -57.656 -21.547 1 54.5 579 THR A C 1
ATOM 4552 O O . THR A 1 579 ? -12.289 -57.312 -21.422 1 54.5 579 THR A O 1
ATOM 4555 N N . THR A 1 580 ? -13.914 -57.719 -22.781 1 59.75 580 THR A N 1
ATOM 4556 C CA . THR A 1 580 ? -13.359 -57.531 -24.109 1 59.75 580 THR A CA 1
ATOM 4557 C C . THR A 1 580 ? -13.297 -56.031 -24.453 1 59.75 580 THR A C 1
ATOM 4559 O O . THR A 1 580 ? -12.602 -55.656 -25.391 1 59.75 580 THR A O 1
ATOM 4562 N N . PHE A 1 581 ? -14.086 -55.062 -23.703 1 64.88 581 PHE A N 1
ATOM 4563 C CA . PHE A 1 581 ? -14.07 -53.688 -24.141 1 64.88 581 PHE A CA 1
ATOM 4564 C C . PHE A 1 581 ? -14.047 -52.75 -22.938 1 64.88 581 PHE A C 1
ATOM 4566 O O . PHE A 1 581 ? -14.547 -53.062 -21.859 1 64.88 581 PHE A O 1
ATOM 4573 N N . VAL A 1 582 ? -13.148 -51.75 -22.891 1 69.75 582 VAL A N 1
ATOM 4574 C CA . VAL A 1 582 ? -13.078 -50.719 -21.875 1 69.75 582 VAL A CA 1
ATOM 4575 C C . VAL A 1 582 ? -13.867 -49.5 -22.328 1 69.75 582 VAL A C 1
ATOM 4577 O O . VAL A 1 582 ? -13.695 -49.031 -23.453 1 69.75 582 VAL A O 1
ATOM 4580 N N . THR A 1 583 ? -14.914 -49.188 -21.484 1 73.5 583 THR A N 1
ATOM 4581 C CA . THR A 1 583 ? -15.695 -48 -21.766 1 73.5 583 THR A CA 1
ATOM 4582 C C . THR A 1 583 ? -15.047 -46.75 -21.156 1 73.5 583 THR A C 1
ATOM 4584 O O . THR A 1 583 ? -14.141 -46.875 -20.328 1 73.5 583 THR A O 1
ATOM 4587 N N . ILE A 1 584 ? -15.375 -45.625 -21.703 1 77.94 584 ILE A N 1
ATOM 4588 C CA . ILE A 1 584 ? -14.859 -44.344 -21.219 1 77.94 584 ILE A CA 1
ATOM 4589 C C . ILE A 1 584 ? -15.195 -44.156 -19.734 1 77.94 584 ILE A C 1
ATOM 4591 O O . ILE A 1 584 ? -14.414 -43.594 -18.984 1 77.94 584 ILE A O 1
ATOM 4595 N N . SER A 1 585 ? -16.344 -44.719 -19.312 1 77.31 585 SER A N 1
ATOM 4596 C CA . SER A 1 585 ? -16.734 -44.594 -17.906 1 77.31 585 SER A CA 1
ATOM 4597 C C . SER A 1 585 ? -15.766 -45.375 -17 1 77.31 585 SER A C 1
ATOM 4599 O O . SER A 1 585 ? -15.516 -44.938 -15.867 1 77.31 585 SER A O 1
ATOM 4601 N N . ASP A 1 586 ? -15.141 -46.344 -17.547 1 74.88 586 ASP A N 1
ATOM 4602 C CA . ASP A 1 586 ? -14.18 -47.094 -16.766 1 74.88 586 ASP A CA 1
ATOM 4603 C C . ASP A 1 586 ? -12.859 -46.344 -16.625 1 74.88 586 ASP A C 1
ATOM 4605 O O . ASP A 1 586 ? -12.234 -46.375 -15.562 1 74.88 586 ASP A O 1
ATOM 4609 N N . VAL A 1 587 ? -12.562 -45.719 -17.703 1 74.56 587 VAL A N 1
ATOM 4610 C CA . VAL A 1 587 ? -11.328 -44.938 -17.688 1 74.56 587 VAL A CA 1
ATOM 4611 C C . VAL A 1 587 ? -11.469 -43.75 -16.703 1 74.56 587 VAL A C 1
ATOM 4613 O O . VAL A 1 587 ? -10.531 -43.469 -15.961 1 74.56 587 VAL A O 1
ATOM 4616 N N . LEU A 1 588 ? -12.656 -43.219 -16.703 1 80.31 588 LEU A N 1
ATOM 4617 C CA . LEU A 1 588 ? -12.898 -42.094 -15.82 1 80.31 588 LEU A CA 1
ATOM 4618 C C . LEU A 1 588 ? -12.992 -42.562 -14.367 1 80.31 588 LEU A C 1
ATOM 4620 O O . LEU A 1 588 ? -12.555 -41.844 -13.453 1 80.31 588 LEU A O 1
ATOM 4624 N N . LYS A 1 589 ? -13.484 -43.75 -14.156 1 78.31 589 LYS A N 1
ATOM 4625 C CA . LYS A 1 589 ? -13.562 -44.312 -12.805 1 78.31 589 LYS A CA 1
ATOM 4626 C C . LYS A 1 589 ? -12.164 -44.562 -12.25 1 78.31 589 LYS A C 1
ATOM 4628 O O . LYS A 1 589 ? -11.93 -44.406 -11.047 1 78.31 589 LYS A O 1
ATOM 4633 N N . ASP A 1 590 ? -11.281 -44.875 -13.156 1 73.12 590 ASP A N 1
ATOM 4634 C CA . ASP A 1 590 ? -9.898 -45.094 -12.734 1 73.12 590 ASP A CA 1
ATOM 4635 C C . ASP A 1 590 ? -9.242 -43.781 -12.289 1 73.12 590 ASP A C 1
ATOM 4637 O O . ASP A 1 590 ? -8.328 -43.781 -11.461 1 73.12 590 ASP A O 1
ATOM 4641 N N . SER A 1 591 ? -9.781 -42.719 -12.852 1 74.06 591 SER A N 1
ATOM 4642 C CA . SER A 1 591 ? -9.242 -41.438 -12.484 1 74.06 591 SER A CA 1
ATOM 4643 C C . SER A 1 591 ? -9.969 -40.844 -11.273 1 74.06 591 SER A C 1
ATOM 4645 O O . SER A 1 591 ? -9.727 -39.688 -10.883 1 74.06 591 SER A O 1
ATOM 4647 N N . GLY A 1 592 ? -10.812 -41.594 -10.617 1 76.25 592 GLY A N 1
ATOM 4648 C CA . GLY A 1 592 ? -11.492 -41.188 -9.406 1 76.25 592 GLY A CA 1
ATOM 4649 C C . GLY A 1 592 ? -12.82 -40.5 -9.672 1 76.25 592 GLY A C 1
ATOM 4650 O O . GLY A 1 592 ? -13.398 -39.875 -8.773 1 76.25 592 GLY A O 1
ATOM 4651 N N . ILE A 1 593 ? -13.25 -40.5 -10.945 1 83.81 593 ILE A N 1
ATOM 4652 C CA . ILE A 1 593 ? -14.516 -39.875 -11.312 1 83.81 593 ILE A CA 1
ATOM 4653 C C . ILE A 1 593 ? -15.625 -40.906 -11.344 1 83.81 593 ILE A C 1
ATOM 4655 O O . ILE A 1 593 ? -15.82 -41.594 -12.352 1 83.81 593 ILE A O 1
ATOM 4659 N N . ASP A 1 594 ? -16.328 -41.062 -10.18 1 80.56 594 ASP A N 1
ATOM 4660 C CA . ASP A 1 594 ? -17.266 -42.188 -10.023 1 80.56 594 ASP A CA 1
ATOM 4661 C C . ASP A 1 594 ? -18.703 -41.688 -10.047 1 80.56 594 ASP A C 1
ATOM 4663 O O . ASP A 1 594 ? -19.641 -42.469 -10.164 1 80.56 594 ASP A O 1
ATOM 4667 N N . CYS A 1 595 ? -18.938 -40.438 -10 1 85.25 595 CYS A N 1
ATOM 4668 C CA . CYS A 1 595 ? -20.297 -39.906 -9.898 1 85.25 595 CYS A CA 1
ATOM 4669 C C . CYS A 1 595 ? -20.75 -39.312 -11.219 1 85.25 595 CYS A C 1
ATOM 4671 O O . CYS A 1 595 ? -19.922 -38.969 -12.062 1 85.25 595 CYS A O 1
ATOM 4673 N N . PRO A 1 596 ? -22.062 -39.375 -11.445 1 89.12 596 PRO A N 1
ATOM 4674 C CA . PRO A 1 596 ? -22.578 -38.656 -12.633 1 89.12 596 PRO A CA 1
ATOM 4675 C C . PRO A 1 596 ? -22.344 -37.156 -12.578 1 89.12 596 PRO A C 1
ATOM 4677 O O . PRO A 1 596 ? -21.984 -36.625 -11.523 1 89.12 596 PRO A O 1
ATOM 4680 N N . TYR A 1 597 ? -22.484 -36.531 -13.781 1 90.81 597 TYR A N 1
ATOM 4681 C CA . TYR A 1 597 ? -22.109 -35.125 -13.898 1 90.81 597 TYR A CA 1
ATOM 4682 C C . TYR A 1 597 ? -23 -34.25 -13.008 1 90.81 597 TYR A C 1
ATOM 4684 O O . TYR A 1 597 ? -22.547 -33.25 -12.484 1 90.81 597 TYR A O 1
ATOM 4692 N N . PHE A 1 598 ? -24.328 -34.625 -12.688 1 92.44 598 PHE A N 1
ATOM 4693 C CA . PHE A 1 598 ? -25.234 -33.812 -11.898 1 92.44 598 PHE A CA 1
ATOM 4694 C C . PHE A 1 598 ? -24.781 -33.781 -10.438 1 92.44 598 PHE A C 1
ATOM 4696 O O . PHE A 1 598 ? -25.016 -32.781 -9.742 1 92.44 598 PHE A O 1
ATOM 4703 N N . CYS A 1 599 ? -24.125 -34.844 -9.969 1 93 599 CYS A N 1
ATOM 4704 C CA . CYS A 1 599 ? -23.625 -34.844 -8.602 1 93 599 CYS A CA 1
ATOM 4705 C C . CYS A 1 599 ? -22.5 -33.844 -8.414 1 93 599 CYS A C 1
ATOM 4707 O O . CYS A 1 599 ? -22.422 -33.188 -7.375 1 93 599 CYS A O 1
ATOM 4709 N N . TYR A 1 600 ? -21.672 -33.688 -9.422 1 94.31 600 TYR A N 1
ATOM 4710 C CA . TYR A 1 600 ? -20.578 -32.75 -9.344 1 94.31 600 TYR A CA 1
ATOM 4711 C C . TYR A 1 600 ? -21.094 -31.312 -9.398 1 94.31 600 TYR A C 1
ATOM 4713 O O . TYR A 1 600 ? -20.609 -30.438 -8.672 1 94.31 600 TYR A O 1
ATOM 4721 N N . ILE A 1 601 ? -22.109 -31.031 -10.172 1 95.31 601 ILE A N 1
ATOM 4722 C CA . ILE A 1 601 ? -22.703 -29.703 -10.281 1 95.31 601 ILE A CA 1
ATOM 4723 C C . ILE A 1 601 ? -23.391 -29.344 -8.969 1 95.31 601 ILE A C 1
ATOM 4725 O O . ILE A 1 601 ? -23.25 -28.219 -8.477 1 95.31 601 ILE A O 1
ATOM 4729 N N . ALA A 1 602 ? -24.047 -30.344 -8.375 1 95.81 602 ALA A N 1
ATOM 4730 C CA . ALA A 1 602 ? -24.734 -30.109 -7.113 1 95.81 602 ALA A CA 1
ATOM 4731 C C . ALA A 1 602 ? -23.75 -29.812 -5.988 1 95.81 602 ALA A C 1
ATOM 4733 O O . ALA A 1 602 ? -23.984 -28.938 -5.156 1 95.81 602 ALA A O 1
ATOM 4734 N N . THR A 1 603 ? -22.672 -30.578 -6 1 95.62 603 THR A N 1
ATOM 4735 C CA . THR A 1 603 ? -21.656 -30.359 -4.965 1 95.62 603 THR A CA 1
ATOM 4736 C C . THR A 1 603 ? -21.031 -28.969 -5.105 1 95.62 603 THR A C 1
ATOM 4738 O O . THR A 1 603 ? -20.797 -28.281 -4.109 1 95.62 603 THR A O 1
ATOM 4741 N N . LEU A 1 604 ? -20.75 -28.547 -6.328 1 96.31 604 LEU A N 1
ATOM 4742 C CA . LEU A 1 604 ? -20.219 -27.203 -6.555 1 96.31 604 LEU A CA 1
ATOM 4743 C C . LEU A 1 604 ? -21.203 -26.141 -6.105 1 96.31 604 LEU A C 1
ATOM 4745 O O . LEU A 1 604 ? -20.812 -25.125 -5.527 1 96.31 604 LEU A O 1
ATOM 4749 N N . GLY A 1 605 ? -22.484 -26.391 -6.367 1 95.69 605 GLY A N 1
ATOM 4750 C CA . GLY A 1 605 ? -23.516 -25.469 -5.914 1 95.69 605 GLY A CA 1
ATOM 4751 C C . GLY A 1 605 ? -23.594 -25.359 -4.402 1 95.69 605 GLY A C 1
ATOM 4752 O O . GLY A 1 605 ? -23.703 -24.266 -3.861 1 95.69 605 GLY A O 1
ATOM 4753 N N . ILE A 1 606 ? -23.484 -26.469 -3.746 1 96.25 606 ILE A N 1
ATOM 4754 C CA . ILE A 1 606 ? -23.531 -26.484 -2.287 1 96.25 606 ILE A CA 1
ATOM 4755 C C . ILE A 1 606 ? -22.281 -25.797 -1.724 1 96.25 606 ILE A C 1
ATOM 4757 O O . ILE A 1 606 ? -22.375 -25.016 -0.773 1 96.25 606 ILE A O 1
ATOM 4761 N N . LEU A 1 607 ? -21.188 -26.094 -2.357 1 95.94 607 LEU A N 1
ATOM 4762 C CA . LEU A 1 607 ? -19.953 -25.469 -1.914 1 95.94 607 LEU A CA 1
ATOM 4763 C C . LEU A 1 607 ? -20.016 -23.953 -2.088 1 95.94 607 LEU A C 1
ATOM 4765 O O . LEU A 1 607 ? -19.5 -23.203 -1.257 1 95.94 607 LEU A O 1
ATOM 4769 N N . PHE A 1 608 ? -20.641 -23.516 -3.164 1 95.44 608 PHE A N 1
ATOM 4770 C CA . PHE A 1 608 ? -20.812 -22.078 -3.41 1 95.44 608 PHE A CA 1
ATOM 4771 C C . PHE A 1 608 ? -21.594 -21.422 -2.273 1 95.44 608 PHE A C 1
ATOM 4773 O O . PHE A 1 608 ? -21.156 -20.406 -1.727 1 95.44 608 PHE A O 1
ATOM 4780 N N . ILE A 1 609 ? -22.609 -22.031 -1.817 1 95.44 609 ILE A N 1
ATOM 4781 C CA . ILE A 1 609 ? -23.469 -21.469 -0.782 1 95.44 609 ILE A CA 1
ATOM 4782 C C . ILE A 1 609 ? -22.766 -21.531 0.569 1 95.44 609 ILE A C 1
ATOM 4784 O O . ILE A 1 609 ? -22.734 -20.547 1.309 1 95.44 609 ILE A O 1
ATOM 4788 N N . VAL A 1 610 ? -22.141 -22.641 0.847 1 96.19 610 VAL A N 1
ATOM 4789 C CA . VAL A 1 610 ? -21.5 -22.828 2.137 1 96.19 610 VAL A CA 1
ATOM 4790 C C . VAL A 1 610 ? -20.312 -21.875 2.273 1 96.19 610 VAL A C 1
ATOM 4792 O O . VAL A 1 610 ? -20.141 -21.234 3.318 1 96.19 610 VAL A O 1
ATOM 4795 N N . LEU A 1 611 ? -19.578 -21.75 1.246 1 96 611 LEU A N 1
ATOM 4796 C CA . LEU A 1 611 ? -18.406 -20.891 1.303 1 96 611 LEU A CA 1
ATOM 4797 C C . LEU A 1 611 ? -18.812 -19.422 1.373 1 96 611 LEU A C 1
ATOM 4799 O O . LEU A 1 611 ? -18.141 -18.609 2.018 1 96 611 LEU A O 1
ATOM 4803 N N . ARG A 1 612 ? -19.891 -19.062 0.757 1 94.5 612 ARG A N 1
ATOM 4804 C CA . ARG A 1 612 ? -20.375 -17.688 0.829 1 94.5 612 ARG A CA 1
ATOM 4805 C C . ARG A 1 612 ? -20.875 -17.359 2.23 1 94.5 612 ARG A C 1
ATOM 4807 O O . ARG A 1 612 ? -20.641 -16.266 2.736 1 94.5 612 ARG A O 1
ATOM 4814 N N . VAL A 1 613 ? -21.484 -18.297 2.832 1 95.06 613 VAL A N 1
ATOM 4815 C CA . VAL A 1 613 ? -21.953 -18.094 4.195 1 95.06 613 VAL A CA 1
ATOM 4816 C C . VAL A 1 613 ? -20.766 -18.031 5.156 1 95.06 613 VAL A C 1
ATOM 4818 O O . VAL A 1 613 ? -20.734 -17.188 6.051 1 95.06 613 VAL A O 1
ATOM 4821 N N . LEU A 1 614 ? -19.828 -18.875 4.895 1 94.94 614 LEU A N 1
ATOM 4822 C CA . LEU A 1 614 ? -18.625 -18.844 5.715 1 94.94 614 LEU A CA 1
ATOM 4823 C C . LEU A 1 614 ? -17.875 -17.531 5.551 1 94.94 614 LEU A C 1
ATOM 4825 O O . LEU A 1 614 ? -17.328 -16.984 6.52 1 94.94 614 LEU A O 1
ATOM 4829 N N . GLY A 1 615 ? -17.859 -17.078 4.344 1 92.81 615 GLY A N 1
ATOM 4830 C CA . GLY A 1 615 ? -17.234 -15.789 4.098 1 92.81 615 GLY A CA 1
ATOM 4831 C C . GLY A 1 615 ? -17.859 -14.656 4.871 1 92.81 615 GLY A C 1
ATOM 4832 O O . GLY A 1 615 ? -17.172 -13.773 5.387 1 92.81 615 GLY A O 1
ATOM 4833 N N . TYR A 1 616 ? -19.109 -14.68 5.016 1 93 616 TYR A N 1
ATOM 4834 C CA . TYR A 1 616 ? -19.828 -13.672 5.781 1 93 616 TYR A CA 1
ATOM 4835 C C . TYR A 1 616 ? -19.438 -13.727 7.254 1 93 616 TYR A C 1
ATOM 4837 O O . TYR A 1 616 ? -19.188 -12.695 7.883 1 93 616 TYR A O 1
ATOM 4845 N N . TYR A 1 617 ? -19.312 -14.898 7.742 1 93.5 617 TYR A N 1
ATOM 4846 C CA . TYR A 1 617 ? -19.016 -15.055 9.164 1 93.5 617 TYR A CA 1
ATOM 4847 C C . TYR A 1 617 ? -17.562 -14.703 9.453 1 93.5 617 TYR A C 1
ATOM 4849 O O . TYR A 1 617 ? -17.234 -14.18 10.523 1 93.5 617 TYR A O 1
ATOM 4857 N N . VAL A 1 618 ? -16.719 -14.992 8.523 1 92.12 618 VAL A N 1
ATOM 4858 C CA . VAL A 1 618 ? -15.32 -14.602 8.688 1 92.12 618 VAL A CA 1
ATOM 4859 C C . VAL A 1 618 ? -15.211 -13.078 8.719 1 92.12 618 VAL A C 1
ATOM 4861 O O . VAL A 1 618 ? -14.453 -12.516 9.508 1 92.12 618 VAL A O 1
ATOM 4864 N N . MET A 1 619 ? -15.953 -12.414 7.941 1 88 619 MET A N 1
ATOM 4865 C CA . MET A 1 619 ? -15.953 -10.961 7.898 1 88 619 MET A CA 1
ATOM 4866 C C . MET A 1 619 ? -16.547 -10.375 9.18 1 88 619 MET A C 1
ATOM 4868 O O . MET A 1 619 ? -16.094 -9.336 9.664 1 88 619 MET A O 1
ATOM 4872 N N . LYS A 1 620 ? -17.484 -11.047 9.711 1 87.25 620 LYS A N 1
ATOM 4873 C CA . LYS A 1 620 ? -18.125 -10.586 10.938 1 87.25 620 LYS A CA 1
ATOM 4874 C C . LYS A 1 620 ? -17.203 -10.773 12.141 1 87.25 620 LYS A C 1
ATOM 4876 O O . LYS A 1 620 ? -17.172 -9.93 13.039 1 87.25 620 LYS A O 1
ATOM 4881 N N . TRP A 1 621 ? -16.422 -11.812 12.078 1 83.38 621 TRP A N 1
ATOM 4882 C CA . TRP A 1 621 ? -15.562 -12.117 13.219 1 83.38 621 TRP A CA 1
ATOM 4883 C C . TRP A 1 621 ? -14.305 -11.258 13.195 1 83.38 621 TRP A C 1
ATOM 4885 O O . TRP A 1 621 ? -13.789 -10.875 14.25 1 83.38 621 TRP A O 1
ATOM 4895 N N . LYS A 1 622 ? -13.656 -11.039 12.039 1 74.06 622 LYS A N 1
ATOM 4896 C CA . LYS A 1 622 ? -12.398 -10.297 11.938 1 74.06 622 LYS A CA 1
ATOM 4897 C C . LYS A 1 622 ? -12.641 -8.797 12 1 74.06 622 LYS A C 1
ATOM 4899 O O . LYS A 1 622 ? -11.711 -8 11.844 1 74.06 622 LYS A O 1
ATOM 4904 N N . ARG A 1 623 ? -13.695 -8.391 12.508 1 59.62 623 ARG A N 1
ATOM 4905 C CA . ARG A 1 623 ? -13.945 -6.98 12.766 1 59.62 623 ARG A CA 1
ATOM 4906 C C . ARG A 1 623 ? -13 -6.438 13.836 1 59.62 623 ARG A C 1
ATOM 4908 O O . ARG A 1 623 ? -12.656 -7.152 14.781 1 59.62 623 ARG A O 1
ATOM 4915 N N . MET B 1 1 ? 35.594 15.633 14.82 1 34.19 1 MET B N 1
ATOM 4916 C CA . MET B 1 1 ? 35.656 15.742 13.367 1 34.19 1 MET B CA 1
ATOM 4917 C C . MET B 1 1 ? 34.656 16.766 12.852 1 34.19 1 MET B C 1
ATOM 4919 O O . MET B 1 1 ? 33.594 16.406 12.352 1 34.19 1 MET B O 1
ATOM 4923 N N . LYS B 1 2 ? 34.594 17.719 13.594 1 47.22 2 LYS B N 1
ATOM 4924 C CA . LYS B 1 2 ? 33.875 18.969 13.43 1 47.22 2 LYS B CA 1
ATOM 4925 C C . LYS B 1 2 ? 34.375 19.75 12.219 1 47.22 2 LYS B C 1
ATOM 4927 O O . LYS B 1 2 ? 35.438 20.391 12.289 1 47.22 2 LYS B O 1
ATOM 4932 N N . THR B 1 3 ? 34.312 19.125 10.906 1 55.47 3 THR B N 1
ATOM 4933 C CA . THR B 1 3 ? 34.969 19.922 9.891 1 55.47 3 THR B CA 1
ATOM 4934 C C . THR B 1 3 ? 34.188 21.203 9.617 1 55.47 3 THR B C 1
ATOM 4936 O O . THR B 1 3 ? 32.969 21.156 9.359 1 55.47 3 THR B O 1
ATOM 4939 N N . LYS B 1 4 ? 34.656 22.219 10.344 1 61.22 4 LYS B N 1
ATOM 4940 C CA . LYS B 1 4 ? 34.188 23.547 10 1 61.22 4 LYS B CA 1
ATOM 4941 C C . LYS B 1 4 ? 34.312 23.812 8.508 1 61.22 4 LYS B C 1
ATOM 4943 O O . LYS B 1 4 ? 35.406 23.656 7.941 1 61.22 4 LYS B O 1
ATOM 4948 N N . ALA B 1 5 ? 33.094 23.75 7.824 1 67.75 5 ALA B N 1
ATOM 4949 C CA . ALA B 1 5 ? 33.094 24.016 6.387 1 67.75 5 ALA B CA 1
ATOM 4950 C C . ALA B 1 5 ? 33.719 25.375 6.082 1 67.75 5 ALA B C 1
ATOM 4952 O O . ALA B 1 5 ? 33.688 26.281 6.918 1 67.75 5 ALA B O 1
ATOM 4953 N N . SER B 1 6 ? 34.5 25.453 4.984 1 70.88 6 SER B N 1
ATOM 4954 C CA . SER B 1 6 ? 34.969 26.75 4.508 1 70.88 6 SER B CA 1
ATOM 4955 C C . SER B 1 6 ? 33.781 27.656 4.121 1 70.88 6 SER B C 1
ATOM 4957 O O . SER B 1 6 ? 32.688 27.172 3.881 1 70.88 6 SER B O 1
ATOM 4959 N N . THR B 1 7 ? 34 28.891 4.293 1 76.94 7 THR B N 1
ATOM 4960 C CA . THR B 1 7 ? 32.938 29.859 3.988 1 76.94 7 THR B CA 1
ATOM 4961 C C . THR B 1 7 ? 32.562 29.797 2.516 1 76.94 7 THR B C 1
ATOM 4963 O O . THR B 1 7 ? 33.406 29.906 1.635 1 76.94 7 THR B O 1
ATOM 4966 N N . SER B 1 8 ? 31.438 29.203 2.283 1 79.75 8 SER B N 1
ATOM 4967 C CA . SER B 1 8 ? 30.891 29.109 0.929 1 79.75 8 SER B CA 1
ATOM 4968 C C . SER B 1 8 ? 29.609 29.922 0.79 1 79.75 8 SER B C 1
ATOM 4970 O O . SER B 1 8 ? 28.922 30.172 1.778 1 79.75 8 SER B O 1
ATOM 4972 N N . GLN B 1 9 ? 29.578 30.516 -0.448 1 83.81 9 GLN B N 1
ATOM 4973 C CA . GLN B 1 9 ? 28.391 31.312 -0.729 1 83.81 9 GLN B CA 1
ATOM 4974 C C . GLN B 1 9 ? 27.609 30.75 -1.918 1 83.81 9 GLN B C 1
ATOM 4976 O O . GLN B 1 9 ? 28.172 30.578 -3.004 1 83.81 9 GLN B O 1
ATOM 4981 N N . LEU B 1 10 ? 26.406 30.406 -1.675 1 88.69 10 LEU B N 1
ATOM 4982 C CA . LEU B 1 10 ? 25.5 29.984 -2.738 1 88.69 10 LEU B CA 1
ATOM 4983 C C . LEU B 1 10 ? 24.734 31.172 -3.301 1 88.69 10 LEU B C 1
ATOM 4985 O O . LEU B 1 10 ? 24.188 31.984 -2.545 1 88.69 10 LEU B O 1
ATOM 4989 N N . VAL B 1 11 ? 24.812 31.359 -4.625 1 88.69 11 VAL B N 1
ATOM 4990 C CA . VAL B 1 11 ? 24.109 32.469 -5.27 1 88.69 11 VAL B CA 1
ATOM 4991 C C . VAL B 1 11 ? 23.266 31.922 -6.422 1 88.69 11 VAL B C 1
ATOM 4993 O O . VAL B 1 11 ? 23.734 31.156 -7.25 1 88.69 11 VAL B O 1
ATOM 4996 N N . VAL B 1 12 ? 22.031 32.219 -6.426 1 90.81 12 VAL B N 1
ATOM 4997 C CA . VAL B 1 12 ? 21.094 31.922 -7.5 1 90.81 12 VAL B CA 1
ATOM 4998 C C . VAL B 1 12 ? 20.688 33.188 -8.211 1 90.81 12 VAL B C 1
ATOM 5000 O O . VAL B 1 12 ? 20.172 34.125 -7.582 1 90.81 12 VAL B O 1
ATOM 5003 N N . ARG B 1 13 ? 20.922 33.188 -9.508 1 88.62 13 ARG B N 1
ATOM 5004 C CA . ARG B 1 13 ? 20.625 34.406 -10.273 1 88.62 13 ARG B CA 1
ATOM 5005 C C . ARG B 1 13 ? 19.641 34.125 -11.391 1 88.62 13 ARG B C 1
ATOM 5007 O O . ARG B 1 13 ? 19.891 33.25 -12.25 1 88.62 13 ARG B O 1
ATOM 5014 N N . ASN B 1 14 ? 18.5 34.844 -11.383 1 89.56 14 ASN B N 1
ATOM 5015 C CA . ASN B 1 14 ? 17.484 34.844 -12.422 1 89.56 14 ASN B CA 1
ATOM 5016 C C . ASN B 1 14 ? 17.109 33.438 -12.844 1 89.56 14 ASN B C 1
ATOM 5018 O O . ASN B 1 14 ? 17.141 33.094 -14.031 1 89.56 14 ASN B O 1
ATOM 5022 N N . LEU B 1 15 ? 16.797 32.688 -11.898 1 91.12 15 LEU B N 1
ATOM 5023 C CA . LEU B 1 15 ? 16.469 31.297 -12.148 1 91.12 15 LEU B CA 1
ATOM 5024 C C . LEU B 1 15 ? 15.047 31.156 -12.688 1 91.12 15 LEU B C 1
ATOM 5026 O O . LEU B 1 15 ? 14.094 31.625 -12.055 1 91.12 15 LEU B O 1
ATOM 5030 N N . VAL B 1 16 ? 14.93 30.656 -13.875 1 92.06 16 VAL B N 1
ATOM 5031 C CA . VAL B 1 16 ? 13.641 30.391 -14.508 1 92.06 16 VAL B CA 1
ATOM 5032 C C . VAL B 1 16 ? 13.484 28.891 -14.742 1 92.06 16 VAL B C 1
ATOM 5034 O O . VAL B 1 16 ? 14.414 28.234 -15.219 1 92.06 16 VAL B O 1
ATOM 5037 N N . VAL B 1 17 ? 12.438 28.328 -14.289 1 92.5 17 VAL B N 1
ATOM 5038 C CA . VAL B 1 17 ? 12.195 26.906 -14.453 1 92.5 17 VAL B CA 1
ATOM 5039 C C . VAL B 1 17 ? 10.828 26.672 -15.086 1 92.5 17 VAL B C 1
ATOM 5041 O O . VAL B 1 17 ? 9.82 27.234 -14.625 1 92.5 17 VAL B O 1
ATOM 5044 N N . SER B 1 18 ? 10.812 26.016 -16.156 1 89.44 18 SER B N 1
ATOM 5045 C CA . SER B 1 18 ? 9.578 25.609 -16.828 1 89.44 18 SER B CA 1
ATOM 5046 C C . SER B 1 18 ? 9.492 24.094 -16.969 1 89.44 18 SER B C 1
ATOM 5048 O O . SER B 1 18 ? 10.477 23.438 -17.297 1 89.44 18 SER B O 1
ATOM 5050 N N . VAL B 1 19 ? 8.539 23.453 -16.484 1 79.56 19 VAL B N 1
ATOM 5051 C CA . VAL B 1 19 ? 8.32 22.016 -16.625 1 79.56 19 VAL B CA 1
ATOM 5052 C C . VAL B 1 19 ? 7.238 21.75 -17.672 1 79.56 19 VAL B C 1
ATOM 5054 O O . VAL B 1 19 ? 6.086 22.156 -17.5 1 79.56 19 VAL B O 1
ATOM 5057 N N . LYS B 1 20 ? 7.602 21.047 -18.766 1 72 20 LYS B N 1
ATOM 5058 C CA . LYS B 1 20 ? 6.777 20.719 -19.938 1 72 20 LYS B CA 1
ATOM 5059 C C . LYS B 1 20 ? 6.191 21.984 -20.547 1 72 20 LYS B C 1
ATOM 5061 O O . LYS B 1 20 ? 6.828 22.625 -21.391 1 72 20 LYS B O 1
ATOM 5066 N N . THR B 1 21 ? 4.949 22.516 -19.906 1 71.44 21 THR B N 1
ATOM 5067 C CA . THR B 1 21 ? 4.328 23.703 -20.5 1 71.44 21 THR B CA 1
ATOM 5068 C C . THR B 1 21 ? 3.961 24.719 -19.422 1 71.44 21 THR B C 1
ATOM 5070 O O . THR B 1 21 ? 3.473 25.812 -19.734 1 71.44 21 THR B O 1
ATOM 5073 N N . LYS B 1 22 ? 4.395 24.406 -18.375 1 84.12 22 LYS B N 1
ATOM 5074 C CA . LYS B 1 22 ? 3.986 25.359 -17.344 1 84.12 22 LYS B CA 1
ATOM 5075 C C . LYS B 1 22 ? 5.199 26 -16.688 1 84.12 22 LYS B C 1
ATOM 5077 O O . LYS B 1 22 ? 6.145 25.328 -16.281 1 84.12 22 LYS B O 1
ATOM 5082 N N . HIS B 1 23 ? 5.203 27.328 -16.812 1 86.12 23 HIS B N 1
ATOM 5083 C CA . HIS B 1 23 ? 6.242 28.078 -16.141 1 86.12 23 HIS B CA 1
ATOM 5084 C C . HIS B 1 23 ? 6 28.125 -14.625 1 86.12 23 HIS B C 1
ATOM 5086 O O . HIS B 1 23 ? 4.91 28.484 -14.18 1 86.12 23 HIS B O 1
ATOM 5092 N N . ILE B 1 24 ? 6.973 27.672 -13.812 1 89.75 24 ILE B N 1
ATOM 5093 C CA . ILE B 1 24 ? 6.797 27.562 -12.375 1 89.75 24 ILE B CA 1
ATOM 5094 C C . ILE B 1 24 ? 7.57 28.688 -11.672 1 89.75 24 ILE B C 1
ATOM 5096 O O . ILE B 1 24 ? 7.047 29.328 -10.766 1 89.75 24 ILE B O 1
ATOM 5100 N N . LEU B 1 25 ? 8.828 28.922 -12.078 1 92 25 LEU B N 1
ATOM 5101 C CA . LEU B 1 25 ? 9.641 29.969 -11.484 1 92 25 LEU B CA 1
ATOM 5102 C C . LEU B 1 25 ? 9.953 31.062 -12.508 1 92 25 LEU B C 1
ATOM 5104 O O . LEU B 1 25 ? 10.242 30.766 -13.664 1 92 25 LEU B O 1
ATOM 5108 N N . TYR B 1 26 ? 9.805 32.344 -12.055 1 91.19 26 TYR B N 1
ATOM 5109 C CA . TYR B 1 26 ? 9.961 33.469 -12.945 1 91.19 26 TYR B CA 1
ATOM 5110 C C . TYR B 1 26 ? 11.133 34.344 -12.516 1 91.19 26 TYR B C 1
ATOM 5112 O O . TYR B 1 26 ? 10.945 35.469 -12.031 1 91.19 26 TYR B O 1
ATOM 5120 N N . GLY B 1 27 ? 12.328 33.906 -12.719 1 88.06 27 GLY B N 1
ATOM 5121 C CA . GLY B 1 27 ? 13.523 34.688 -12.461 1 88.06 27 GLY B CA 1
ATOM 5122 C C . GLY B 1 27 ? 13.797 34.906 -10.984 1 88.06 27 GLY B C 1
ATOM 5123 O O . GLY B 1 27 ? 13.883 36.031 -10.516 1 88.06 27 GLY B O 1
ATOM 5124 N N . VAL B 1 28 ? 14.008 33.875 -10.258 1 90.69 28 VAL B N 1
ATOM 5125 C CA . VAL B 1 28 ? 14.195 33.906 -8.805 1 90.69 28 VAL B CA 1
ATOM 5126 C C . VAL B 1 28 ? 15.656 34.188 -8.484 1 90.69 28 VAL B C 1
ATOM 5128 O O . VAL B 1 28 ? 16.562 33.594 -9.047 1 90.69 28 VAL B O 1
ATOM 5131 N N . ASN B 1 29 ? 15.875 35.25 -7.652 1 89.44 29 ASN B N 1
ATOM 5132 C CA . ASN B 1 29 ? 17.188 35.594 -7.125 1 89.44 29 ASN B CA 1
ATOM 5133 C C . ASN B 1 29 ? 17.281 35.312 -5.625 1 89.44 29 ASN B C 1
ATOM 5135 O O . ASN B 1 29 ? 16.438 35.781 -4.859 1 89.44 29 ASN B O 1
ATOM 5139 N N . THR B 1 30 ? 18.188 34.469 -5.238 1 89.94 30 THR B N 1
ATOM 5140 C CA . THR B 1 30 ? 18.375 34.188 -3.822 1 89.94 30 THR B CA 1
ATOM 5141 C C . THR B 1 30 ? 19.828 33.781 -3.541 1 89.94 30 THR B C 1
ATOM 5143 O O . THR B 1 30 ? 20.641 33.688 -4.457 1 89.94 30 THR B O 1
ATOM 5146 N N . GLY B 1 31 ? 20.109 33.75 -2.273 1 89.56 31 GLY B N 1
ATOM 5147 C CA . GLY B 1 31 ? 21.453 33.344 -1.877 1 89.56 31 GLY B CA 1
ATOM 5148 C C . GLY B 1 31 ? 21.578 33.031 -0.401 1 89.56 31 GLY B C 1
ATOM 5149 O O . GLY B 1 31 ? 20.703 33.406 0.395 1 89.56 31 GLY B O 1
ATOM 5150 N N . ALA B 1 32 ? 22.578 32.25 -0.101 1 90.25 32 ALA B N 1
ATOM 5151 C CA . ALA B 1 32 ? 22.859 31.859 1.281 1 90.25 32 ALA B CA 1
ATOM 5152 C C . ALA B 1 32 ? 24.359 31.734 1.522 1 90.25 32 ALA B C 1
ATOM 5154 O O . ALA B 1 32 ? 25.125 31.422 0.607 1 90.25 32 ALA B O 1
ATOM 5155 N N . GLN B 1 33 ? 24.734 32.156 2.686 1 88.19 33 GLN B N 1
ATOM 5156 C CA . GLN B 1 33 ? 26.125 32.062 3.096 1 88.19 33 GLN B CA 1
ATOM 5157 C C . GLN B 1 33 ? 26.297 31.016 4.203 1 88.19 33 GLN B C 1
ATOM 5159 O O . GLN B 1 33 ? 25.344 30.625 4.855 1 88.19 33 GLN B O 1
ATOM 5164 N N . SER B 1 34 ? 27.562 30.656 4.355 1 89.69 34 SER B N 1
ATOM 5165 C CA . SER B 1 34 ? 27.859 29.672 5.402 1 89.69 34 SER B CA 1
ATOM 5166 C C . SER B 1 34 ? 27.438 30.188 6.773 1 89.69 34 SER B C 1
ATOM 5168 O O . SER B 1 34 ? 27.641 31.359 7.098 1 89.69 34 SER B O 1
ATOM 5170 N N . GLY B 1 35 ? 26.703 29.344 7.488 1 88 35 GLY B N 1
ATOM 5171 C CA . GLY B 1 35 ? 26.219 29.719 8.805 1 88 35 GLY B CA 1
ATOM 5172 C C . GLY B 1 35 ? 24.766 30.172 8.789 1 88 35 GLY B C 1
ATOM 5173 O O . GLY B 1 35 ? 24.125 30.266 9.844 1 88 35 GLY B O 1
ATOM 5174 N N . ASP B 1 36 ? 24.266 30.312 7.562 1 90.19 36 ASP B N 1
ATOM 5175 C CA . ASP B 1 36 ? 22.906 30.828 7.426 1 90.19 36 ASP B CA 1
ATOM 5176 C C . ASP B 1 36 ? 21.875 29.688 7.465 1 90.19 36 ASP B C 1
ATOM 5178 O O . ASP B 1 36 ? 22.125 28.594 6.957 1 90.19 36 ASP B O 1
ATOM 5182 N N . LEU B 1 37 ? 20.844 29.984 8.133 1 94.69 37 LEU B N 1
ATOM 5183 C CA . LEU B 1 37 ? 19.609 29.219 8 1 94.69 37 LEU B CA 1
ATOM 5184 C C . LEU B 1 37 ? 18.578 29.969 7.176 1 94.69 37 LEU B C 1
ATOM 5186 O O . LEU B 1 37 ? 17.859 30.828 7.703 1 94.69 37 LEU B O 1
ATOM 5190 N N . LEU B 1 38 ? 18.531 29.625 5.898 1 95.06 38 LEU B N 1
ATOM 5191 C CA . LEU B 1 38 ? 17.609 30.281 4.977 1 95.06 38 LEU B CA 1
ATOM 5192 C C . LEU B 1 38 ? 16.281 29.531 4.93 1 95.06 38 LEU B C 1
ATOM 5194 O O . LEU B 1 38 ? 16.234 28.344 4.641 1 95.06 38 LEU B O 1
ATOM 5198 N N . ALA B 1 39 ? 15.234 30.188 5.25 1 95.94 39 ALA B N 1
ATOM 5199 C CA . ALA B 1 39 ? 13.891 29.609 5.191 1 95.94 39 ALA B CA 1
ATOM 5200 C C . ALA B 1 39 ? 13.148 30.094 3.949 1 95.94 39 ALA B C 1
ATOM 5202 O O . ALA B 1 39 ? 13.125 31.281 3.652 1 95.94 39 ALA B O 1
ATOM 5203 N N . ILE B 1 40 ? 12.672 29.203 3.203 1 95.31 40 ILE B N 1
ATOM 5204 C CA . ILE B 1 40 ? 11.836 29.5 2.047 1 95.31 40 ILE B CA 1
ATOM 5205 C C . ILE B 1 40 ? 10.367 29.297 2.412 1 95.31 40 ILE B C 1
ATOM 5207 O O . ILE B 1 40 ? 9.953 28.188 2.773 1 95.31 40 ILE B O 1
ATOM 5211 N N . MET B 1 41 ? 9.617 30.344 2.312 1 93.19 41 MET B N 1
ATOM 5212 C CA . MET B 1 41 ? 8.203 30.297 2.664 1 93.19 41 MET B CA 1
ATOM 5213 C C . MET B 1 41 ? 7.336 30.797 1.511 1 93.19 41 MET B C 1
ATOM 5215 O O . MET B 1 41 ? 7.797 31.562 0.67 1 93.19 41 MET B O 1
ATOM 5219 N N . GLY B 1 42 ? 6.156 30.344 1.426 1 88.69 42 GLY B N 1
ATOM 5220 C CA . GLY B 1 42 ? 5.184 30.703 0.405 1 88.69 42 GLY B CA 1
ATOM 5221 C C . GLY B 1 42 ? 3.982 29.781 0.373 1 88.69 42 GLY B C 1
ATOM 5222 O O . GLY B 1 42 ? 4 28.703 0.981 1 88.69 42 GLY B O 1
ATOM 5223 N N . PRO B 1 43 ? 3.002 30.25 -0.274 1 83.31 43 PRO B N 1
ATOM 5224 C CA . PRO B 1 43 ? 1.812 29.406 -0.392 1 83.31 43 PRO B CA 1
ATOM 5225 C C . PRO B 1 43 ? 2.066 28.141 -1.216 1 83.31 43 PRO B C 1
ATOM 5227 O O . PRO B 1 43 ? 3.135 28 -1.815 1 83.31 43 PRO B O 1
ATOM 5230 N N . THR B 1 44 ? 1.11 27.219 -1.109 1 78 44 THR B N 1
ATOM 5231 C CA . THR B 1 44 ? 1.235 25.969 -1.864 1 78 44 THR B CA 1
ATOM 5232 C C . THR B 1 44 ? 1.259 26.25 -3.365 1 78 44 THR B C 1
ATOM 5234 O O . THR B 1 44 ? 0.463 27.047 -3.865 1 78 44 THR B O 1
ATOM 5237 N N . GLY B 1 45 ? 2.174 25.719 -4.109 1 78.44 45 GLY B N 1
ATOM 5238 C CA . GLY B 1 45 ? 2.283 25.891 -5.547 1 78.44 45 GLY B CA 1
ATOM 5239 C C . GLY B 1 45 ? 3.141 27.078 -5.945 1 78.44 45 GLY B C 1
ATOM 5240 O O . GLY B 1 45 ? 3.215 27.438 -7.125 1 78.44 45 GLY B O 1
ATOM 5241 N N . SER B 1 46 ? 3.744 27.672 -4.945 1 84.94 46 SER B N 1
ATOM 5242 C CA . SER B 1 46 ? 4.543 28.859 -5.234 1 84.94 46 SER B CA 1
ATOM 5243 C C . SER B 1 46 ? 5.879 28.484 -5.867 1 84.94 46 SER B C 1
ATOM 5245 O O . SER B 1 46 ? 6.582 29.344 -6.402 1 84.94 46 SER B O 1
ATOM 5247 N N . GLY B 1 47 ? 6.285 27.219 -5.785 1 88.75 47 GLY B N 1
ATOM 5248 C CA . GLY B 1 47 ? 7.52 26.781 -6.426 1 88.75 47 GLY B CA 1
ATOM 5249 C C . GLY B 1 47 ? 8.633 26.484 -5.438 1 88.75 47 GLY B C 1
ATOM 5250 O O . GLY B 1 47 ? 9.789 26.359 -5.824 1 88.75 47 GLY B O 1
ATOM 5251 N N . LYS B 1 48 ? 8.328 26.391 -4.133 1 91.25 48 LYS B N 1
ATOM 5252 C CA . LYS B 1 48 ? 9.328 26.156 -3.096 1 91.25 48 LYS B CA 1
ATOM 5253 C C . LYS B 1 48 ? 10.109 24.875 -3.365 1 91.25 48 LYS B C 1
ATOM 5255 O O . LYS B 1 48 ? 11.336 24.875 -3.381 1 91.25 48 LYS B O 1
ATOM 5260 N N . THR B 1 49 ? 9.383 23.781 -3.615 1 88.31 49 THR B N 1
ATOM 5261 C CA . THR B 1 49 ? 10 22.484 -3.832 1 88.31 49 THR B CA 1
ATOM 5262 C C . THR B 1 49 ? 10.75 22.453 -5.16 1 88.31 49 THR B C 1
ATOM 5264 O O . THR B 1 49 ? 11.812 21.828 -5.266 1 88.31 49 THR B O 1
ATOM 5267 N N . THR B 1 50 ? 10.242 23.141 -6.184 1 89.94 50 THR B N 1
ATOM 5268 C CA . THR B 1 50 ? 10.906 23.219 -7.48 1 89.94 50 THR B CA 1
ATOM 5269 C C . THR B 1 50 ? 12.234 23.969 -7.367 1 89.94 50 THR B C 1
ATOM 5271 O O . THR B 1 50 ? 13.227 23.578 -8 1 89.94 50 THR B O 1
ATOM 5274 N N . LEU B 1 51 ? 12.188 24.984 -6.57 1 93.12 51 LEU B N 1
ATOM 5275 C CA . LEU B 1 51 ? 13.422 25.734 -6.348 1 93.12 51 LEU B CA 1
ATOM 5276 C C . LEU B 1 51 ? 14.484 24.859 -5.691 1 93.12 51 LEU B C 1
ATOM 5278 O O . LEU B 1 51 ? 15.633 24.828 -6.133 1 93.12 51 LEU B O 1
ATOM 5282 N N . LEU B 1 52 ? 14.086 24.125 -4.625 1 92.44 52 LEU B N 1
ATOM 5283 C CA . LEU B 1 52 ? 15.016 23.234 -3.938 1 92.44 52 LEU B CA 1
ATOM 5284 C C . LEU B 1 52 ? 15.523 22.141 -4.879 1 92.44 52 LEU B C 1
ATOM 5286 O O . LEU B 1 52 ? 16.719 21.812 -4.871 1 92.44 52 LEU B O 1
ATOM 5290 N N . ASN B 1 53 ? 14.633 21.609 -5.707 1 89.75 53 ASN B N 1
ATOM 5291 C CA . ASN B 1 53 ? 15.008 20.562 -6.648 1 89.75 53 ASN B CA 1
ATOM 5292 C C . ASN B 1 53 ? 15.953 21.094 -7.727 1 89.75 53 ASN B C 1
ATOM 5294 O O . ASN B 1 53 ? 16.828 20.359 -8.203 1 89.75 53 ASN B O 1
ATOM 5298 N N . THR B 1 54 ? 15.758 22.297 -8.094 1 90.31 54 THR B N 1
ATOM 5299 C CA . THR B 1 54 ? 16.625 22.891 -9.094 1 90.31 54 THR B CA 1
ATOM 5300 C C . THR B 1 54 ? 18.016 23.156 -8.531 1 90.31 54 THR B C 1
ATOM 5302 O O . THR B 1 54 ? 19.016 22.938 -9.219 1 90.31 54 THR B O 1
ATOM 5305 N N . ILE B 1 55 ? 18.016 23.578 -7.297 1 89.5 55 ILE B N 1
ATOM 5306 C CA . ILE B 1 55 ? 19.297 23.797 -6.645 1 89.5 55 ILE B CA 1
ATOM 5307 C C . ILE B 1 55 ? 20.031 22.469 -6.477 1 89.5 55 ILE B C 1
ATOM 5309 O O . ILE B 1 55 ? 21.25 22.391 -6.66 1 89.5 55 ILE B O 1
ATOM 5313 N N . ALA B 1 56 ? 19.281 21.438 -6.141 1 87.38 56 ALA B N 1
ATOM 5314 C CA . ALA B 1 56 ? 19.844 20.109 -5.938 1 87.38 56 ALA B CA 1
ATOM 5315 C C . ALA B 1 56 ? 20.25 19.469 -7.266 1 87.38 56 ALA B C 1
ATOM 5317 O O . ALA B 1 56 ? 21.016 18.5 -7.293 1 87.38 56 ALA B O 1
ATOM 5318 N N . GLY B 1 57 ? 19.75 19.953 -8.359 1 83.06 57 GLY B N 1
ATOM 5319 C CA . GLY B 1 57 ? 20.094 19.422 -9.672 1 83.06 57 GLY B CA 1
ATOM 5320 C C . GLY B 1 57 ? 19.156 18.328 -10.133 1 83.06 57 GLY B C 1
ATOM 5321 O O . GLY B 1 57 ? 19.469 17.578 -11.062 1 83.06 57 GLY B O 1
ATOM 5322 N N . ARG B 1 58 ? 18.078 18.172 -9.477 1 81 58 ARG B N 1
ATOM 5323 C CA . ARG B 1 58 ? 17.109 17.141 -9.836 1 81 58 ARG B CA 1
ATOM 5324 C C . ARG B 1 58 ? 16.219 17.609 -10.977 1 81 58 ARG B C 1
ATOM 5326 O O . ARG B 1 58 ? 15.695 16.797 -11.742 1 81 58 ARG B O 1
ATOM 5333 N N . VAL B 1 59 ? 16.016 18.922 -11.047 1 85.25 59 VAL B N 1
ATOM 5334 C CA . VAL B 1 59 ? 15.258 19.531 -12.125 1 85.25 59 VAL B CA 1
ATOM 5335 C C . VAL B 1 59 ? 16.141 20.5 -12.898 1 85.25 59 VAL B C 1
ATOM 5337 O O . VAL B 1 59 ? 16.906 21.266 -12.297 1 85.25 59 VAL B O 1
ATOM 5340 N N . GLN B 1 60 ? 16.047 20.391 -14.172 1 85.25 60 GLN B N 1
ATOM 5341 C CA . GLN B 1 60 ? 16.875 21.266 -15 1 85.25 60 GLN B CA 1
ATOM 5342 C C . GLN B 1 60 ? 16.266 22.656 -15.117 1 85.25 60 GLN B C 1
ATOM 5344 O O . GLN B 1 60 ? 15.055 22.797 -15.305 1 85.25 60 GLN B O 1
ATOM 5349 N N . SER B 1 61 ? 17.094 23.578 -14.914 1 87 61 SER B N 1
ATOM 5350 C CA . SER B 1 61 ? 16.641 24.953 -15.062 1 87 61 SER B CA 1
ATOM 5351 C C . SER B 1 61 ? 16.562 25.344 -16.531 1 87 61 SER B C 1
ATOM 5353 O O . SER B 1 61 ? 17.344 24.859 -17.359 1 87 61 SER B O 1
ATOM 5355 N N . THR B 1 62 ? 15.594 26.141 -16.875 1 87.88 62 THR B N 1
ATOM 5356 C CA . THR B 1 62 ? 15.445 26.656 -18.234 1 87.88 62 THR B CA 1
ATOM 5357 C C . THR B 1 62 ? 16.422 27.812 -18.484 1 87.88 62 THR B C 1
ATOM 5359 O O . THR B 1 62 ? 17.062 27.859 -19.531 1 87.88 62 THR B O 1
ATOM 5362 N N . SER B 1 63 ? 16.422 28.672 -17.578 1 88.25 63 SER B N 1
ATOM 5363 C CA . SER B 1 63 ? 17.375 29.781 -17.625 1 88.25 63 SER B CA 1
ATOM 5364 C C . SER B 1 63 ? 17.828 30.203 -16.234 1 88.25 63 SER B C 1
ATOM 5366 O O . SER B 1 63 ? 17.203 29.812 -15.242 1 88.25 63 SER B O 1
ATOM 5368 N N . GLY B 1 64 ? 18.969 30.719 -16.156 1 87.25 64 GLY B N 1
ATOM 5369 C CA . GLY B 1 64 ? 19.531 31.156 -14.883 1 87.25 64 GLY B CA 1
ATOM 5370 C C . GLY B 1 64 ? 20.781 30.406 -14.484 1 87.25 64 GLY B C 1
ATOM 5371 O O . GLY B 1 64 ? 21.219 29.5 -15.203 1 87.25 64 GLY B O 1
ATOM 5372 N N . GLU B 1 65 ? 21.359 30.969 -13.422 1 87.19 65 GLU B N 1
ATOM 5373 C CA . GLU B 1 65 ? 22.625 30.375 -13.008 1 87.19 65 GLU B CA 1
ATOM 5374 C C . GLU B 1 65 ? 22.656 30.141 -11.5 1 87.19 65 GLU B C 1
ATOM 5376 O O . GLU B 1 65 ? 22.141 30.938 -10.727 1 87.19 65 GLU B O 1
ATOM 5381 N N . ILE B 1 66 ? 23.125 29.031 -11.141 1 88 66 ILE B N 1
ATOM 5382 C CA . ILE B 1 66 ? 23.391 28.703 -9.742 1 88 66 ILE B CA 1
ATOM 5383 C C . ILE B 1 66 ? 24.891 28.531 -9.523 1 88 66 ILE B C 1
ATOM 5385 O O . ILE B 1 66 ? 25.547 27.734 -10.211 1 88 66 ILE B O 1
ATOM 5389 N N . THR B 1 67 ? 25.406 29.375 -8.641 1 86 67 THR B N 1
ATOM 5390 C CA . THR B 1 67 ? 26.844 29.328 -8.422 1 86 67 THR B CA 1
ATOM 5391 C C . THR B 1 67 ? 27.156 29.172 -6.941 1 86 67 THR B C 1
ATOM 5393 O O . THR B 1 67 ? 26.375 29.594 -6.086 1 86 67 THR B O 1
ATOM 5396 N N . ILE B 1 68 ? 28.203 28.453 -6.676 1 83.31 68 ILE B N 1
ATOM 5397 C CA . ILE B 1 68 ? 28.781 28.359 -5.34 1 83.31 68 ILE B CA 1
ATOM 5398 C C . ILE B 1 68 ? 30.188 28.953 -5.344 1 83.31 68 ILE B C 1
ATOM 5400 O O . ILE B 1 68 ? 31.062 28.5 -6.094 1 83.31 68 ILE B O 1
ATOM 5404 N N . ASN B 1 69 ? 30.375 29.922 -4.578 1 79.12 69 ASN B N 1
ATOM 5405 C CA . ASN B 1 69 ? 31.656 30.625 -4.562 1 79.12 69 ASN B CA 1
ATOM 5406 C C . ASN B 1 69 ? 32.094 31.031 -5.973 1 79.12 69 ASN B C 1
ATOM 5408 O O . ASN B 1 69 ? 33.25 30.828 -6.344 1 79.12 69 ASN B O 1
ATOM 5412 N N . GLY B 1 70 ? 31.156 31.344 -6.781 1 77.81 70 GLY B N 1
ATOM 5413 C CA . GLY B 1 70 ? 31.453 31.828 -8.117 1 77.81 70 GLY B CA 1
ATOM 5414 C C . GLY B 1 70 ? 31.531 30.734 -9.156 1 77.81 70 GLY B C 1
ATOM 5415 O O . GLY B 1 70 ? 31.625 31 -10.359 1 77.81 70 GLY B O 1
ATOM 5416 N N . GLN B 1 71 ? 31.547 29.5 -8.695 1 80.5 71 GLN B N 1
ATOM 5417 C CA . GLN B 1 71 ? 31.625 28.375 -9.633 1 80.5 71 GLN B CA 1
ATOM 5418 C C . GLN B 1 71 ? 30.25 27.797 -9.898 1 80.5 71 GLN B C 1
ATOM 5420 O O . GLN B 1 71 ? 29.422 27.672 -8.992 1 80.5 71 GLN B O 1
ATOM 5425 N N . TYR B 1 72 ? 30.078 27.484 -11.164 1 82.06 72 TYR B N 1
ATOM 5426 C CA . TYR B 1 72 ? 28.797 26.906 -11.555 1 82.06 72 TYR B CA 1
ATOM 5427 C C . TYR B 1 72 ? 28.656 25.5 -10.977 1 82.06 72 TYR B C 1
ATOM 5429 O O . TYR B 1 72 ? 29.641 24.781 -10.797 1 82.06 72 TYR B O 1
ATOM 5437 N N . PHE B 1 73 ? 27.453 25.188 -10.648 1 76.75 73 PHE B N 1
ATOM 5438 C CA . PHE B 1 73 ? 27.156 23.875 -10.07 1 76.75 73 PHE B CA 1
ATOM 5439 C C . PHE B 1 73 ? 27.453 22.766 -11.07 1 76.75 73 PHE B C 1
ATOM 5441 O O . PHE B 1 73 ? 26.906 22.766 -12.18 1 76.75 73 PHE B O 1
ATOM 5448 N N . ASN B 1 74 ? 28.484 22.094 -10.852 1 71.06 74 ASN B N 1
ATOM 5449 C CA . ASN B 1 74 ? 28.812 20.906 -11.625 1 71.06 74 ASN B CA 1
ATOM 5450 C C . ASN B 1 74 ? 28.438 19.625 -10.867 1 71.06 74 ASN B C 1
ATOM 5452 O O . ASN B 1 74 ? 27.938 19.703 -9.742 1 71.06 74 ASN B O 1
ATOM 5456 N N . LYS B 1 75 ? 28.531 18.594 -11.461 1 69.19 75 LYS B N 1
ATOM 5457 C CA . LYS B 1 75 ? 28.203 17.281 -10.875 1 69.19 75 LYS B CA 1
ATOM 5458 C C . LYS B 1 75 ? 29 17.047 -9.594 1 69.19 75 LYS B C 1
ATOM 5460 O O . LYS B 1 75 ? 28.484 16.453 -8.641 1 69.19 75 LYS B O 1
ATOM 5465 N N . HIS B 1 76 ? 30.172 17.625 -9.547 1 67.75 76 HIS B N 1
ATOM 5466 C CA . HIS B 1 76 ? 31.047 17.422 -8.383 1 67.75 76 HIS B CA 1
ATOM 5467 C C . HIS B 1 76 ? 30.547 18.25 -7.191 1 67.75 76 HIS B C 1
ATOM 5469 O O . HIS B 1 76 ? 30.562 17.766 -6.055 1 67.75 76 HIS B O 1
ATOM 5475 N N . LEU B 1 77 ? 30.141 19.406 -7.516 1 71.19 77 LEU B N 1
ATOM 5476 C CA . LEU B 1 77 ? 29.672 20.281 -6.449 1 71.19 77 LEU B CA 1
ATOM 5477 C C . LEU B 1 77 ? 28.344 19.812 -5.898 1 71.19 77 LEU B C 1
ATOM 5479 O O . LEU B 1 77 ? 28.031 20.031 -4.723 1 71.19 77 LEU B O 1
ATOM 5483 N N . ARG B 1 78 ? 27.672 19.094 -6.676 1 74.12 78 ARG B N 1
ATOM 5484 C CA . ARG B 1 78 ? 26.375 18.594 -6.246 1 74.12 78 ARG B CA 1
ATOM 5485 C C . ARG B 1 78 ? 26.531 17.484 -5.219 1 74.12 78 ARG B C 1
ATOM 5487 O O . ARG B 1 78 ? 25.609 17.234 -4.422 1 74.12 78 ARG B O 1
ATOM 5494 N N . ARG B 1 79 ? 27.656 16.953 -5.164 1 70.75 79 ARG B N 1
ATOM 5495 C CA . ARG B 1 79 ? 27.922 15.906 -4.184 1 70.75 79 ARG B CA 1
ATOM 5496 C C . ARG B 1 79 ? 28.094 16.484 -2.787 1 70.75 79 ARG B C 1
ATOM 5498 O O . ARG B 1 79 ? 27.938 15.781 -1.788 1 70.75 79 ARG B O 1
ATOM 5505 N N . ARG B 1 80 ? 28.375 17.75 -2.812 1 75.88 80 ARG B N 1
ATOM 5506 C CA . ARG B 1 80 ? 28.562 18.422 -1.53 1 75.88 80 ARG B CA 1
ATOM 5507 C C . ARG B 1 80 ? 27.25 18.953 -0.983 1 75.88 80 ARG B C 1
ATOM 5509 O O . ARG B 1 80 ? 27.219 19.578 0.072 1 75.88 80 ARG B O 1
ATOM 5516 N N . LEU B 1 81 ? 26.25 18.578 -1.775 1 85.06 81 LEU B N 1
ATOM 5517 C CA . LEU B 1 81 ? 24.922 19 -1.361 1 85.06 81 LEU B CA 1
ATOM 5518 C C . LEU B 1 81 ? 24.156 17.828 -0.742 1 85.06 81 LEU B C 1
ATOM 5520 O O . LEU B 1 81 ? 24.234 16.703 -1.223 1 85.06 81 LEU B O 1
ATOM 5524 N N . GLY B 1 82 ? 23.609 18.078 0.43 1 87.44 82 GLY B N 1
ATOM 5525 C CA . GLY B 1 82 ? 22.672 17.141 1.023 1 87.44 82 GLY B CA 1
ATOM 5526 C C . GLY B 1 82 ? 21.234 17.531 0.812 1 87.44 82 GLY B C 1
ATOM 5527 O O . GLY B 1 82 ? 20.891 18.703 0.863 1 87.44 82 GLY B O 1
ATOM 5528 N N . TYR B 1 83 ? 20.453 16.547 0.413 1 89.5 83 TYR B N 1
ATOM 5529 C CA . TYR B 1 83 ? 19.031 16.812 0.174 1 89.5 83 TYR B CA 1
ATOM 5530 C C . TYR B 1 83 ? 18.156 15.883 0.99 1 89.5 83 TYR B C 1
ATOM 5532 O O . TYR B 1 83 ? 18.203 14.656 0.822 1 89.5 83 TYR B O 1
ATOM 5540 N N . VAL B 1 84 ? 17.406 16.484 1.872 1 90.19 84 VAL B N 1
ATOM 5541 C CA . VAL B 1 84 ? 16.422 15.75 2.654 1 90.19 84 VAL B CA 1
ATOM 5542 C C . VAL B 1 84 ? 15.031 15.922 2.033 1 90.19 84 VAL B C 1
ATOM 5544 O O . VAL B 1 84 ? 14.5 17.031 1.989 1 90.19 84 VAL B O 1
ATOM 5547 N N . LEU B 1 85 ? 14.461 14.828 1.631 1 86.44 85 LEU B N 1
ATOM 5548 C CA . LEU B 1 85 ? 13.156 14.852 0.97 1 86.44 85 LEU B CA 1
ATOM 5549 C C . LEU B 1 85 ? 12.031 15.023 1.986 1 86.44 85 LEU B C 1
ATOM 5551 O O . LEU B 1 85 ? 12.234 14.797 3.182 1 86.44 85 LEU B O 1
ATOM 5555 N N . GLN B 1 86 ? 10.945 15.375 1.424 1 80.56 86 GLN B N 1
ATOM 5556 C CA . GLN B 1 86 ? 9.766 15.57 2.252 1 80.56 86 GLN B CA 1
ATOM 5557 C C . GLN B 1 86 ? 9.258 14.242 2.812 1 80.56 86 GLN B C 1
ATOM 5559 O O . GLN B 1 86 ? 8.914 14.148 3.99 1 80.56 86 GLN B O 1
ATOM 5564 N N . ASP B 1 87 ? 9.273 13.227 1.993 1 79.12 87 ASP B N 1
ATOM 5565 C CA . ASP B 1 87 ? 8.789 11.922 2.416 1 79.12 87 ASP B CA 1
ATOM 5566 C C . ASP B 1 87 ? 9.906 11.102 3.059 1 79.12 87 ASP B C 1
ATOM 5568 O O . ASP B 1 87 ? 11.039 11.094 2.566 1 79.12 87 ASP B O 1
ATOM 5572 N N . ASP B 1 88 ? 9.516 10.523 4.164 1 80.81 88 ASP B N 1
ATOM 5573 C CA . ASP B 1 88 ? 10.477 9.664 4.848 1 80.81 88 ASP B CA 1
ATOM 5574 C C . ASP B 1 88 ? 10.453 8.25 4.266 1 80.81 88 ASP B C 1
ATOM 5576 O O . ASP B 1 88 ? 9.539 7.477 4.539 1 80.81 88 ASP B O 1
ATOM 5580 N N . VAL B 1 89 ? 11.406 7.949 3.492 1 84.56 89 VAL B N 1
ATOM 5581 C CA . VAL B 1 89 ? 11.453 6.648 2.834 1 84.56 89 VAL B CA 1
ATOM 5582 C C . VAL B 1 89 ? 12.602 5.82 3.414 1 84.56 89 VAL B C 1
ATOM 5584 O O . VAL B 1 89 ? 13.766 6.195 3.291 1 84.56 89 VAL B O 1
ATOM 5587 N N . PHE B 1 90 ? 12.305 4.781 4.176 1 89.31 90 PHE B N 1
ATOM 5588 C CA . PHE B 1 90 ? 13.281 3.896 4.793 1 89.31 90 PHE B CA 1
ATOM 5589 C C . PHE B 1 90 ? 12.914 2.436 4.555 1 89.31 90 PHE B C 1
ATOM 5591 O O . PHE B 1 90 ? 11.797 2.133 4.121 1 89.31 90 PHE B O 1
ATOM 5598 N N . MET B 1 91 ? 13.945 1.637 4.719 1 89.5 91 MET B N 1
ATOM 5599 C CA . MET B 1 91 ? 13.656 0.211 4.836 1 89.5 91 MET B CA 1
ATOM 5600 C C . MET B 1 91 ? 13.047 -0.109 6.195 1 89.5 91 MET B C 1
ATOM 5602 O O . MET B 1 91 ? 13.688 0.074 7.23 1 89.5 91 MET B O 1
ATOM 5606 N N . PRO B 1 92 ? 11.883 -0.638 6.227 1 87.94 92 PRO B N 1
ATOM 5607 C CA . PRO B 1 92 ? 11.117 -0.733 7.473 1 87.94 92 PRO B CA 1
ATOM 5608 C C . PRO B 1 92 ? 11.703 -1.756 8.445 1 87.94 92 PRO B C 1
ATOM 5610 O O . PRO B 1 92 ? 11.531 -1.622 9.664 1 87.94 92 PRO B O 1
ATOM 5613 N N . SER B 1 93 ? 12.422 -2.742 8.039 1 89.25 93 SER B N 1
ATOM 5614 C CA . SER B 1 93 ? 12.828 -3.838 8.906 1 89.25 93 SER B CA 1
ATOM 5615 C C . SER B 1 93 ? 14.18 -3.553 9.562 1 89.25 93 SER B C 1
ATOM 5617 O O . SER B 1 93 ? 14.617 -4.297 10.438 1 89.25 93 SER B O 1
ATOM 5619 N N . LEU B 1 94 ? 14.797 -2.518 9.18 1 93.25 94 LEU B N 1
ATOM 5620 C CA . LEU B 1 94 ? 16.094 -2.176 9.742 1 93.25 94 LEU B CA 1
ATOM 5621 C C . LEU B 1 94 ? 15.938 -1.276 10.961 1 93.25 94 LEU B C 1
ATOM 5623 O O . LEU B 1 94 ? 14.961 -0.53 11.07 1 93.25 94 LEU B O 1
ATOM 5627 N N . THR B 1 95 ? 16.875 -1.405 11.844 1 95.5 95 THR B N 1
ATOM 5628 C CA . THR B 1 95 ? 16.938 -0.484 12.977 1 95.5 95 THR B CA 1
ATOM 5629 C C . THR B 1 95 ? 17.562 0.843 12.562 1 95.5 95 THR B C 1
ATOM 5631 O O . THR B 1 95 ? 18.188 0.937 11.5 1 95.5 95 THR B O 1
ATOM 5634 N N . LEU B 1 96 ? 17.359 1.808 13.375 1 96.38 96 LEU B N 1
ATOM 5635 C CA . LEU B 1 96 ? 17.969 3.105 13.094 1 96.38 96 LEU B CA 1
ATOM 5636 C C . LEU B 1 96 ? 19.484 2.996 13.039 1 96.38 96 LEU B C 1
ATOM 5638 O O . LEU B 1 96 ? 20.125 3.574 12.156 1 96.38 96 LEU B O 1
ATOM 5642 N N . TYR B 1 97 ? 20.016 2.252 13.922 1 96.62 97 TYR B N 1
ATOM 5643 C CA . TYR B 1 97 ? 21.469 2.074 13.938 1 96.62 97 TYR B CA 1
ATOM 5644 C C . TYR B 1 97 ? 21.953 1.434 12.641 1 96.62 97 TYR B C 1
ATOM 5646 O O . TYR B 1 97 ? 22.938 1.885 12.047 1 96.62 97 TYR B O 1
ATOM 5654 N N . GLU B 1 98 ? 21.328 0.405 12.281 1 95.75 98 GLU B N 1
ATOM 5655 C CA . GLU B 1 98 ? 21.719 -0.301 11.062 1 95.75 98 GLU B CA 1
ATOM 5656 C C . GLU B 1 98 ? 21.625 0.609 9.844 1 95.75 98 GLU B C 1
ATOM 5658 O O . GLU B 1 98 ? 22.453 0.538 8.945 1 95.75 98 GLU B O 1
ATOM 5663 N N . THR B 1 99 ? 20.547 1.374 9.852 1 95.19 99 THR B N 1
ATOM 5664 C CA . THR B 1 99 ? 20.359 2.297 8.734 1 95.19 99 THR B CA 1
ATOM 5665 C C . THR B 1 99 ? 21.484 3.326 8.688 1 95.19 99 THR B C 1
ATOM 5667 O O . THR B 1 99 ? 22.047 3.59 7.625 1 95.19 99 THR B O 1
ATOM 5670 N N . LEU B 1 100 ? 21.844 3.881 9.859 1 95.94 100 LEU B N 1
ATOM 5671 C CA . LEU B 1 100 ? 22.922 4.875 9.922 1 95.94 100 LEU B CA 1
ATOM 5672 C C . LEU B 1 100 ? 24.266 4.242 9.617 1 95.94 100 LEU B C 1
ATOM 5674 O O . LEU B 1 100 ? 25.109 4.852 8.953 1 95.94 100 LEU B O 1
ATOM 5678 N N . TYR B 1 101 ? 24.438 3.064 10.133 1 95.5 101 TYR B N 1
ATOM 5679 C CA . TYR B 1 101 ? 25.688 2.34 9.875 1 95.5 101 TYR B CA 1
ATOM 5680 C C . TYR B 1 101 ? 25.859 2.084 8.383 1 95.5 101 TYR B C 1
ATOM 5682 O O . TYR B 1 101 ? 26.938 2.324 7.836 1 95.5 101 TYR B O 1
ATOM 5690 N N . PHE B 1 102 ? 24.875 1.643 7.727 1 94.94 102 PHE B N 1
ATOM 5691 C CA . PHE B 1 102 ? 24.922 1.398 6.289 1 94.94 102 PHE B CA 1
ATOM 5692 C C . PHE B 1 102 ? 25.234 2.682 5.531 1 94.94 102 PHE B C 1
ATOM 5694 O O . PHE B 1 102 ? 26.094 2.686 4.641 1 94.94 102 PHE B O 1
ATOM 5701 N N . THR B 1 103 ? 24.484 3.703 5.91 1 93.25 103 THR B N 1
ATOM 5702 C CA . THR B 1 103 ? 24.672 4.977 5.227 1 93.25 103 THR B CA 1
ATOM 5703 C C . THR B 1 103 ? 26.109 5.477 5.406 1 93.25 103 THR B C 1
ATOM 5705 O O . THR B 1 103 ? 26.734 5.961 4.457 1 93.25 103 THR B O 1
ATOM 5708 N N . ALA B 1 104 ? 26.672 5.348 6.586 1 93.56 104 ALA B N 1
ATOM 5709 C CA . ALA B 1 104 ? 28.031 5.793 6.863 1 93.56 104 ALA B CA 1
ATOM 5710 C C . ALA B 1 104 ? 29.047 4.984 6.055 1 93.56 104 ALA B C 1
ATOM 5712 O O . ALA B 1 104 ? 30.016 5.539 5.527 1 93.56 104 ALA B O 1
ATOM 5713 N N . MET B 1 105 ? 28.797 3.746 5.93 1 93.44 105 MET B N 1
ATOM 5714 C CA . MET B 1 105 ? 29.766 2.867 5.262 1 93.44 105 MET B CA 1
ATOM 5715 C C . MET B 1 105 ? 29.75 3.094 3.752 1 93.44 105 MET B C 1
ATOM 5717 O O . MET B 1 105 ? 30.766 2.938 3.088 1 93.44 105 MET B O 1
ATOM 5721 N N . ILE B 1 106 ? 28.594 3.52 3.229 1 91.62 106 ILE B N 1
ATOM 5722 C CA . ILE B 1 106 ? 28.469 3.596 1.778 1 91.62 106 ILE B CA 1
ATOM 5723 C C . ILE B 1 106 ? 28.719 5.027 1.312 1 91.62 106 ILE B C 1
ATOM 5725 O O . ILE B 1 106 ? 29.266 5.246 0.227 1 91.62 106 ILE B O 1
ATOM 5729 N N . ARG B 1 107 ? 28.359 5.949 2.104 1 88.69 107 ARG B N 1
ATOM 5730 C CA . ARG B 1 107 ? 28.391 7.328 1.627 1 88.69 107 ARG B CA 1
ATOM 5731 C C . ARG B 1 107 ? 29.688 8.016 2.033 1 88.69 107 ARG B C 1
ATOM 5733 O O . ARG B 1 107 ? 30.078 9.031 1.442 1 88.69 107 ARG B O 1
ATOM 5740 N N . ILE B 1 108 ? 30.328 7.516 3.086 1 87.62 108 ILE B N 1
ATOM 5741 C CA . ILE B 1 108 ? 31.609 8.078 3.502 1 87.62 108 ILE B CA 1
ATOM 5742 C C . ILE B 1 108 ? 32.75 7.348 2.793 1 87.62 108 ILE B C 1
ATOM 5744 O O . ILE B 1 108 ? 32.688 6.133 2.592 1 87.62 108 ILE B O 1
ATOM 5748 N N . ALA B 1 109 ? 33.688 8.094 2.471 1 85.12 109 ALA B N 1
ATOM 5749 C CA . ALA B 1 109 ? 34.844 7.551 1.742 1 85.12 109 ALA B CA 1
ATOM 5750 C C . ALA B 1 109 ? 35.469 6.375 2.492 1 85.12 109 ALA B C 1
ATOM 5752 O O . ALA B 1 109 ? 35.469 6.352 3.725 1 85.12 109 ALA B O 1
ATOM 5753 N N . GLU B 1 110 ? 35.906 5.492 1.737 1 86.81 110 GLU B N 1
ATOM 5754 C CA . GLU B 1 110 ? 36.469 4.266 2.285 1 86.81 110 GLU B CA 1
ATOM 5755 C C . GLU B 1 110 ? 37.75 4.547 3.033 1 86.81 110 GLU B C 1
ATOM 5757 O O . GLU B 1 110 ? 38.188 3.74 3.857 1 86.81 110 GLU B O 1
ATOM 5762 N N . SER B 1 111 ? 38.344 5.652 2.729 1 85.44 111 SER B N 1
ATOM 5763 C CA . SER B 1 111 ? 39.625 6.02 3.357 1 85.44 111 SER B CA 1
ATOM 5764 C C . SER B 1 111 ? 39.406 6.336 4.836 1 85.44 111 SER B C 1
ATOM 5766 O O . SER B 1 111 ? 40.375 6.254 5.621 1 85.44 111 SER B O 1
ATOM 5768 N N . VAL B 1 112 ? 38.281 6.684 5.191 1 88 112 VAL B N 1
ATOM 5769 C CA . VAL B 1 112 ? 37.969 6.973 6.59 1 88 112 VAL B CA 1
ATOM 5770 C C . VAL B 1 112 ? 37.812 5.664 7.367 1 88 112 VAL B C 1
ATOM 5772 O O . VAL B 1 112 ? 37.156 4.727 6.902 1 88 112 VAL B O 1
ATOM 5775 N N . SER B 1 113 ? 38.438 5.578 8.484 1 91.19 113 SER B N 1
ATOM 5776 C CA . SER B 1 113 ? 38.406 4.359 9.289 1 91.19 113 SER B CA 1
ATOM 5777 C C . SER B 1 113 ? 37 4.086 9.836 1 91.19 113 SER B C 1
ATOM 5779 O O . SER B 1 113 ? 36.219 5.012 10.008 1 91.19 113 SER B O 1
ATOM 5781 N N . VAL B 1 114 ? 36.781 2.879 10.078 1 92.56 114 VAL B N 1
ATOM 5782 C CA . VAL B 1 114 ? 35.5 2.447 10.609 1 92.56 114 VAL B CA 1
ATOM 5783 C C . VAL B 1 114 ? 35.281 3.078 11.984 1 92.56 114 VAL B C 1
ATOM 5785 O O . VAL B 1 114 ? 34.156 3.449 12.32 1 92.56 114 VAL B O 1
ATOM 5788 N N . LYS B 1 115 ? 36.344 3.234 12.711 1 93.25 115 LYS B N 1
ATOM 5789 C CA . LYS B 1 115 ? 36.219 3.84 14.039 1 93.25 115 LYS B CA 1
ATOM 5790 C C . LYS B 1 115 ? 35.781 5.297 13.938 1 93.25 115 LYS B C 1
ATOM 5792 O O . LYS B 1 115 ? 34.938 5.754 14.727 1 93.25 115 LYS B O 1
ATOM 5797 N N . ASP B 1 116 ? 36.312 5.93 12.953 1 91 116 ASP B N 1
ATOM 5798 C CA . ASP B 1 116 ? 35.938 7.324 12.742 1 91 116 ASP B CA 1
ATOM 5799 C C . ASP B 1 116 ? 34.469 7.438 12.281 1 91 116 ASP B C 1
ATOM 5801 O O . ASP B 1 116 ? 33.781 8.375 12.656 1 91 116 ASP B O 1
ATOM 5805 N N . LYS B 1 117 ? 34.125 6.547 11.484 1 92.5 117 LYS B N 1
ATOM 5806 C CA . LYS B 1 117 ? 32.75 6.527 11.031 1 92.5 117 LYS B CA 1
ATOM 5807 C C . LYS B 1 117 ? 31.781 6.293 12.188 1 92.5 117 LYS B C 1
ATOM 5809 O O . LYS B 1 117 ? 30.734 6.93 12.273 1 92.5 117 LYS B O 1
ATOM 5814 N N . GLN B 1 118 ? 32.219 5.422 13.078 1 94.19 118 GLN B N 1
ATOM 5815 C CA . GLN B 1 118 ? 31.375 5.133 14.25 1 94.19 118 GLN B CA 1
ATOM 5816 C C . GLN B 1 118 ? 31.281 6.352 15.164 1 94.19 118 GLN B C 1
ATOM 5818 O O . GLN B 1 118 ? 30.219 6.621 15.734 1 94.19 118 GLN B O 1
ATOM 5823 N N . THR B 1 119 ? 32.281 7.004 15.281 1 92.44 119 THR B N 1
ATOM 5824 C CA . THR B 1 119 ? 32.281 8.211 16.094 1 92.44 119 THR B CA 1
ATOM 5825 C C . THR B 1 119 ? 31.359 9.273 15.5 1 92.44 119 THR B C 1
ATOM 5827 O O . THR B 1 119 ? 30.672 9.992 16.219 1 92.44 119 THR B O 1
ATOM 5830 N N . ARG B 1 120 ? 31.406 9.312 14.25 1 90.31 120 ARG B N 1
ATOM 5831 C CA . ARG B 1 120 ? 30.531 10.258 13.562 1 90.31 120 ARG B CA 1
ATOM 5832 C C . ARG B 1 120 ? 29.062 9.914 13.789 1 90.31 120 ARG B C 1
ATOM 5834 O O . ARG B 1 120 ? 28.234 10.805 13.977 1 90.31 120 ARG B O 1
ATOM 5841 N N . ILE B 1 121 ? 28.797 8.695 13.734 1 94.19 121 ILE B N 1
ATOM 5842 C CA . ILE B 1 121 ? 27.438 8.242 13.984 1 94.19 121 ILE B CA 1
ATOM 5843 C C . ILE B 1 121 ? 27.016 8.633 15.406 1 94.19 121 ILE B C 1
ATOM 5845 O O . ILE B 1 121 ? 25.938 9.172 15.609 1 94.19 121 ILE B O 1
ATOM 5849 N N . ASP B 1 122 ? 27.875 8.438 16.312 1 93.19 122 ASP B N 1
ATOM 5850 C CA . ASP B 1 122 ? 27.578 8.75 17.703 1 93.19 122 ASP B CA 1
ATOM 5851 C C . ASP B 1 122 ? 27.375 10.242 17.906 1 93.19 122 ASP B C 1
ATOM 5853 O O . ASP B 1 122 ? 26.5 10.656 18.672 1 93.19 122 ASP B O 1
ATOM 5857 N N . ASP B 1 123 ? 28.125 11 17.188 1 88.19 123 ASP B N 1
ATOM 5858 C CA . ASP B 1 123 ? 28.016 12.453 17.297 1 88.19 123 ASP B CA 1
ATOM 5859 C C . ASP B 1 123 ? 26.672 12.945 16.766 1 88.19 123 ASP B C 1
ATOM 5861 O O . ASP B 1 123 ? 26.031 13.797 17.375 1 88.19 123 ASP B O 1
ATOM 5865 N N . ILE B 1 124 ? 26.328 12.422 15.688 1 88.81 124 ILE B N 1
ATOM 5866 C CA . ILE B 1 124 ? 25.078 12.859 15.055 1 88.81 124 ILE B CA 1
ATOM 5867 C C . ILE B 1 124 ? 23.891 12.383 15.883 1 88.81 124 ILE B C 1
ATOM 5869 O O . ILE B 1 124 ? 22.891 13.109 16.016 1 88.81 124 ILE B O 1
ATOM 5873 N N . VAL B 1 125 ? 24 11.18 16.391 1 92.31 125 VAL B N 1
ATOM 5874 C CA . VAL B 1 125 ? 22.938 10.617 17.203 1 92.31 125 VAL B CA 1
ATOM 5875 C C . VAL B 1 125 ? 22.75 11.477 18.453 1 92.31 125 VAL B C 1
ATOM 5877 O O . VAL B 1 125 ? 21.609 11.711 18.875 1 92.31 125 VAL B O 1
ATOM 5880 N N . LYS B 1 126 ? 23.781 11.953 18.969 1 86.56 126 LYS B N 1
ATOM 5881 C CA . LYS B 1 126 ? 23.719 12.828 20.125 1 86.56 126 LYS B CA 1
ATOM 5882 C C . LYS B 1 126 ? 23.172 14.203 19.766 1 86.56 126 LYS B C 1
ATOM 5884 O O . LYS B 1 126 ? 22.328 14.75 20.484 1 86.56 126 LYS B O 1
ATOM 5889 N N . ALA B 1 127 ? 23.609 14.664 18.656 1 80.75 127 ALA B N 1
ATOM 5890 C CA . ALA B 1 127 ? 23.219 16 18.219 1 80.75 127 ALA B CA 1
ATOM 5891 C C . ALA B 1 127 ? 21.719 16.078 17.922 1 80.75 127 ALA B C 1
ATOM 5893 O O . ALA B 1 127 ? 21.078 17.094 18.172 1 80.75 127 ALA B O 1
ATOM 5894 N N . LEU B 1 128 ? 21.156 14.977 17.422 1 86 128 LEU B N 1
ATOM 5895 C CA . LEU B 1 128 ? 19.766 14.977 17.031 1 86 128 LEU B CA 1
ATOM 5896 C C . LEU B 1 128 ? 18.906 14.234 18.047 1 86 128 LEU B C 1
ATOM 5898 O O . LEU B 1 128 ? 17.734 13.938 17.797 1 86 128 LEU B O 1
ATOM 5902 N N . ASP B 1 129 ? 19.406 13.883 19.188 1 83.44 129 ASP B N 1
ATOM 5903 C CA . ASP B 1 129 ? 18.703 13.242 20.281 1 83.44 129 ASP B CA 1
ATOM 5904 C C . ASP B 1 129 ? 18.016 11.961 19.828 1 83.44 129 ASP B C 1
ATOM 5906 O O . ASP B 1 129 ? 16.812 11.781 20.031 1 83.44 129 ASP B O 1
ATOM 5910 N N . LEU B 1 130 ? 18.734 11.117 19.188 1 90.38 130 LEU B N 1
ATOM 5911 C CA . LEU B 1 130 ? 18.203 9.859 18.672 1 90.38 130 LEU B CA 1
ATOM 5912 C C . LEU B 1 130 ? 18.719 8.68 19.484 1 90.38 130 LEU B C 1
ATOM 5914 O O . LEU B 1 130 ? 18.5 7.523 19.109 1 90.38 130 LEU B O 1
ATOM 5918 N N . LYS B 1 131 ? 19.328 8.875 20.578 1 91.25 131 LYS B N 1
ATOM 5919 C CA . LYS B 1 131 ? 19.969 7.828 21.375 1 91.25 131 LYS B CA 1
ATOM 5920 C C . LYS B 1 131 ? 18.953 6.82 21.891 1 91.25 131 LYS B C 1
ATOM 5922 O O . LYS B 1 131 ? 19.203 5.613 21.875 1 91.25 131 LYS B O 1
ATOM 5927 N N . LYS B 1 132 ? 17.828 7.27 22.234 1 89.62 132 LYS B N 1
ATOM 5928 C CA . LYS B 1 132 ? 16.812 6.414 22.859 1 89.62 132 LYS B CA 1
ATOM 5929 C C . LYS B 1 132 ? 16.203 5.457 21.844 1 89.62 132 LYS B C 1
ATOM 5931 O O . LYS B 1 132 ? 15.773 4.355 22.188 1 89.62 132 LYS B O 1
ATOM 5936 N N . CYS B 1 133 ? 16.188 5.859 20.562 1 91.19 133 CYS B N 1
ATOM 5937 C CA . CYS B 1 133 ? 15.516 5.051 19.562 1 91.19 133 CYS B CA 1
ATOM 5938 C C . CYS B 1 133 ? 16.516 4.41 18.609 1 91.19 133 CYS B C 1
ATOM 5940 O O . CYS B 1 133 ? 16.141 3.906 17.547 1 91.19 133 CYS B O 1
ATOM 5942 N N . LEU B 1 134 ? 17.719 4.344 18.953 1 93.94 134 LEU B N 1
ATOM 5943 C CA . LEU B 1 134 ? 18.781 3.887 18.078 1 93.94 134 LEU B CA 1
ATOM 5944 C C . LEU B 1 134 ? 18.594 2.428 17.688 1 93.94 134 LEU B C 1
ATOM 5946 O O . LEU B 1 134 ? 18.859 2.043 16.547 1 93.94 134 LEU B O 1
ATOM 5950 N N . HIS B 1 135 ? 18.078 1.605 18.547 1 93.75 135 HIS B N 1
ATOM 5951 C CA . HIS B 1 135 ? 17.938 0.18 18.266 1 93.75 135 HIS B CA 1
ATOM 5952 C C . HIS B 1 135 ? 16.484 -0.2 18.016 1 93.75 135 HIS B C 1
ATOM 5954 O O . HIS B 1 135 ? 16.125 -1.379 18.062 1 93.75 135 HIS B O 1
ATOM 5960 N N . THR B 1 136 ? 15.781 0.773 17.719 1 92.75 136 THR B N 1
ATOM 5961 C CA . THR B 1 136 ? 14.391 0.548 17.344 1 92.75 136 THR B CA 1
ATOM 5962 C C . THR B 1 136 ? 14.258 0.406 15.828 1 92.75 136 THR B C 1
ATOM 5964 O O . THR B 1 136 ? 14.953 1.079 15.07 1 92.75 136 THR B O 1
ATOM 5967 N N . VAL B 1 137 ? 13.43 -0.507 15.43 1 93.06 137 VAL B N 1
ATOM 5968 C CA . VAL B 1 137 ? 13.188 -0.702 14 1 93.06 137 VAL B CA 1
ATOM 5969 C C . VAL B 1 137 ? 12.469 0.515 13.43 1 93.06 137 VAL B C 1
ATOM 5971 O O . VAL B 1 137 ? 11.711 1.183 14.133 1 93.06 137 VAL B O 1
ATOM 5974 N N . ILE B 1 138 ? 12.719 0.863 12.211 1 91.44 138 ILE B N 1
ATOM 5975 C CA . ILE B 1 138 ? 12.07 1.996 11.555 1 91.44 138 ILE B CA 1
ATOM 5976 C C . ILE B 1 138 ? 10.57 1.749 11.461 1 91.44 138 ILE B C 1
ATOM 5978 O O . ILE B 1 138 ? 9.766 2.605 11.836 1 91.44 138 ILE B O 1
ATOM 5982 N N . GLY B 1 139 ? 10.203 0.563 11.008 1 84.5 139 GLY B N 1
ATOM 5983 C CA . GLY B 1 139 ? 8.805 0.179 11.008 1 84.5 139 GLY B CA 1
ATOM 5984 C C . GLY B 1 139 ? 8.055 0.656 9.773 1 84.5 139 GLY B C 1
ATOM 5985 O O . GLY B 1 139 ? 8.609 1.392 8.953 1 84.5 139 GLY B O 1
ATOM 5986 N N . ASP B 1 140 ? 6.836 0.104 9.562 1 75.38 140 ASP B N 1
ATOM 5987 C CA . ASP B 1 140 ? 5.914 0.473 8.492 1 75.38 140 ASP B CA 1
ATOM 5988 C C . ASP B 1 140 ? 4.48 0.561 9.008 1 75.38 140 ASP B C 1
ATOM 5990 O O . ASP B 1 140 ? 4.254 0.69 10.211 1 75.38 140 ASP B O 1
ATOM 5994 N N . PHE B 1 141 ? 3.545 0.582 8.102 1 62.5 141 PHE B N 1
ATOM 5995 C CA . PHE B 1 141 ? 2.135 0.703 8.453 1 62.5 141 PHE B CA 1
ATOM 5996 C C . PHE B 1 141 ? 1.682 -0.481 9.297 1 62.5 141 PHE B C 1
ATOM 5998 O O . PHE B 1 141 ? 0.808 -0.339 10.156 1 62.5 141 PHE B O 1
ATOM 6005 N N . PHE B 1 142 ? 2.404 -1.532 9.18 1 63.19 142 PHE B N 1
ATOM 6006 C CA . PHE B 1 142 ? 1.941 -2.752 9.828 1 63.19 142 PHE B CA 1
ATOM 6007 C C . PHE B 1 142 ? 2.734 -3.023 11.102 1 63.19 142 PHE B C 1
ATOM 6009 O O . PHE B 1 142 ? 2.223 -3.641 12.031 1 63.19 142 PHE B O 1
ATOM 6016 N N . VAL B 1 143 ? 3.959 -2.514 11.102 1 72.5 143 VAL B N 1
ATOM 6017 C CA . VAL B 1 143 ? 4.832 -2.732 12.25 1 72.5 143 VAL B CA 1
ATOM 6018 C C . VAL B 1 143 ? 5.203 -1.393 12.883 1 72.5 143 VAL B C 1
ATOM 6020 O O . VAL B 1 143 ? 5.754 -0.516 12.211 1 72.5 143 VAL B O 1
ATOM 6023 N N . ARG B 1 144 ? 4.898 -1.293 14.094 1 77.75 144 ARG B N 1
ATOM 6024 C CA . ARG B 1 144 ? 5.191 -0.058 14.812 1 77.75 144 ARG B CA 1
ATOM 6025 C C . ARG B 1 144 ? 6.691 0.102 15.039 1 77.75 144 ARG B C 1
ATOM 6027 O O . ARG B 1 144 ? 7.371 -0.848 15.43 1 77.75 144 ARG B O 1
ATOM 6034 N N . GLY B 1 145 ? 7.23 1.164 14.594 1 88.06 145 GLY B N 1
ATOM 6035 C CA . GLY B 1 145 ? 8.625 1.494 14.82 1 88.06 145 GLY B CA 1
ATOM 6036 C C . GLY B 1 145 ? 8.836 2.922 15.289 1 88.06 145 GLY B C 1
ATOM 6037 O O . GLY B 1 145 ? 8.203 3.361 16.25 1 88.06 145 GLY B O 1
ATOM 6038 N N . LEU B 1 146 ? 9.641 3.639 14.594 1 87.81 146 LEU B N 1
ATOM 6039 C CA . LEU B 1 146 ? 9.969 5.023 14.922 1 87.81 146 LEU B CA 1
ATOM 6040 C C . LEU B 1 146 ? 8.742 5.922 14.773 1 87.81 146 LEU B C 1
ATOM 6042 O O . LEU B 1 146 ? 7.891 5.68 13.922 1 87.81 146 LEU B O 1
ATOM 6046 N N . SER B 1 147 ? 8.703 6.836 15.719 1 78.56 147 SER B N 1
ATOM 6047 C CA . SER B 1 147 ? 7.656 7.844 15.594 1 78.56 147 SER B CA 1
ATOM 6048 C C . SER B 1 147 ? 7.898 8.742 14.383 1 78.56 147 SER B C 1
ATOM 6050 O O . SER B 1 147 ? 8.969 8.703 13.773 1 78.56 147 SER B O 1
ATOM 6052 N N . GLY B 1 148 ? 6.906 9.516 13.914 1 77.06 148 GLY B N 1
ATOM 6053 C CA . GLY B 1 148 ? 7.047 10.438 12.797 1 77.06 148 GLY B CA 1
ATOM 6054 C C . GLY B 1 148 ? 8.18 11.43 12.977 1 77.06 148 GLY B C 1
ATOM 6055 O O . GLY B 1 148 ? 8.961 11.664 12.047 1 77.06 148 GLY B O 1
ATOM 6056 N N . GLY B 1 149 ? 8.281 11.961 14.156 1 79 149 GLY B N 1
ATOM 6057 C CA . GLY B 1 149 ? 9.359 12.898 14.445 1 79 149 GLY B CA 1
ATOM 6058 C C . GLY B 1 149 ? 10.727 12.258 14.438 1 79 149 GLY B C 1
ATOM 6059 O O . GLY B 1 149 ? 11.695 12.852 13.961 1 79 149 GLY B O 1
ATOM 6060 N N . GLU B 1 150 ? 10.734 11.062 14.953 1 85.19 150 GLU B N 1
ATOM 6061 C CA . GLU B 1 150 ? 12 10.328 14.961 1 85.19 150 GLU B CA 1
ATOM 6062 C C . GLU B 1 150 ? 12.438 9.961 13.547 1 85.19 150 GLU B C 1
ATOM 6064 O O . GLU B 1 150 ? 13.625 9.984 13.234 1 85.19 150 GLU B O 1
ATOM 6069 N N . LYS B 1 151 ? 11.492 9.68 12.734 1 89.75 151 LYS B N 1
ATOM 6070 C CA . LYS B 1 151 ? 11.797 9.344 11.352 1 89.75 151 LYS B CA 1
ATOM 6071 C C . LYS B 1 151 ? 12.359 10.547 10.602 1 89.75 151 LYS B C 1
ATOM 6073 O O . LYS B 1 151 ? 13.297 10.414 9.805 1 89.75 151 LYS B O 1
ATOM 6078 N N . LYS B 1 152 ? 11.836 11.641 10.883 1 87.25 152 LYS B N 1
ATOM 6079 C CA . LYS B 1 152 ? 12.32 12.859 10.25 1 87.25 152 LYS B CA 1
ATOM 6080 C C . LYS B 1 152 ? 13.758 13.156 10.672 1 87.25 152 LYS B C 1
ATOM 6082 O O . LYS B 1 152 ? 14.602 13.5 9.836 1 87.25 152 LYS B O 1
ATOM 6087 N N . ARG B 1 153 ? 13.984 13.055 11.938 1 88.5 153 ARG B N 1
ATOM 6088 C CA . ARG B 1 153 ? 15.336 13.281 12.445 1 88.5 153 ARG B CA 1
ATOM 6089 C C . ARG B 1 153 ? 16.312 12.242 11.891 1 88.5 153 ARG B C 1
ATOM 6091 O O . ARG B 1 153 ? 17.484 12.547 11.648 1 88.5 153 ARG B O 1
ATOM 6098 N N . ALA B 1 154 ? 15.75 11.07 11.734 1 92.31 154 ALA B N 1
ATOM 6099 C CA . ALA B 1 154 ? 16.578 10.008 11.156 1 92.31 154 ALA B CA 1
ATOM 6100 C C . ALA B 1 154 ? 16.953 10.344 9.719 1 92.31 154 ALA B C 1
ATOM 6102 O O . ALA B 1 154 ? 18.094 10.094 9.305 1 92.31 154 ALA B O 1
ATOM 6103 N N . ASN B 1 155 ? 16.062 10.836 8.984 1 91.81 155 ASN B N 1
ATOM 6104 C CA . ASN B 1 155 ? 16.328 11.242 7.609 1 91.81 155 ASN B CA 1
ATOM 6105 C C . ASN B 1 155 ? 17.391 12.328 7.551 1 91.81 155 ASN B C 1
ATOM 6107 O O . ASN B 1 155 ? 18.266 12.297 6.68 1 91.81 155 ASN B O 1
ATOM 6111 N N . ILE B 1 156 ? 17.297 13.227 8.398 1 90.44 156 ILE B N 1
ATOM 6112 C CA . ILE B 1 156 ? 18.266 14.312 8.469 1 90.44 156 ILE B CA 1
ATOM 6113 C C . ILE B 1 156 ? 19.641 13.758 8.883 1 90.44 156 ILE B C 1
ATOM 6115 O O . ILE B 1 156 ? 20.656 14.156 8.328 1 90.44 156 ILE B O 1
ATOM 6119 N N . ALA B 1 157 ? 19.578 12.844 9.828 1 91.62 157 ALA B N 1
ATOM 6120 C CA . ALA B 1 157 ? 20.828 12.227 10.297 1 91.62 157 ALA B CA 1
ATOM 6121 C C . ALA B 1 157 ? 21.547 11.523 9.164 1 91.62 157 ALA B C 1
ATOM 6123 O O . ALA B 1 157 ? 22.781 11.586 9.07 1 91.62 157 ALA B O 1
ATOM 6124 N N . CYS B 1 158 ? 20.812 10.898 8.297 1 92.06 158 CYS B N 1
ATOM 6125 C CA . CYS B 1 158 ? 21.406 10.188 7.176 1 92.06 158 CYS B CA 1
ATOM 6126 C C . CYS B 1 158 ? 22.141 11.148 6.246 1 92.06 158 CYS B C 1
ATOM 6128 O O . CYS B 1 158 ? 23.219 10.828 5.734 1 92.06 158 CYS B O 1
ATOM 6130 N N . GLU B 1 159 ? 21.609 12.289 6.078 1 88.25 159 GLU B N 1
ATOM 6131 C CA . GLU B 1 159 ? 22.234 13.273 5.195 1 88.25 159 GLU B CA 1
ATOM 6132 C C . GLU B 1 159 ? 23.406 13.977 5.879 1 88.25 159 GLU B C 1
ATOM 6134 O O . GLU B 1 159 ? 24.375 14.352 5.227 1 88.25 159 GLU B O 1
ATOM 6139 N N . PHE B 1 160 ? 23.328 14.102 7.176 1 88.31 160 PHE B N 1
ATOM 6140 C CA . PHE B 1 160 ? 24.375 14.773 7.934 1 88.31 160 PHE B CA 1
ATOM 6141 C C . PHE B 1 160 ? 25.641 13.922 7.984 1 88.31 160 PHE B C 1
ATOM 6143 O O . PHE B 1 160 ? 26.75 14.445 8.156 1 88.31 160 PHE B O 1
ATOM 6150 N N . LEU B 1 161 ? 25.422 12.719 7.855 1 88.94 161 LEU B N 1
ATOM 6151 C CA . LEU B 1 161 ? 26.562 11.812 7.93 1 88.94 161 LEU B CA 1
ATOM 6152 C C . LEU B 1 161 ? 27.578 12.109 6.824 1 88.94 161 LEU B C 1
ATOM 6154 O O . LEU B 1 161 ? 28.766 11.891 7 1 88.94 161 LEU B O 1
ATOM 6158 N N . THR B 1 162 ? 27.094 12.602 5.699 1 83.69 162 THR B N 1
ATOM 6159 C CA . THR B 1 162 ? 27.969 12.891 4.574 1 83.69 162 THR B CA 1
ATOM 6160 C C . THR B 1 162 ? 28.656 14.242 4.754 1 83.69 162 THR B C 1
ATOM 6162 O O . THR B 1 162 ? 29.531 14.617 3.961 1 83.69 162 THR B O 1
ATOM 6165 N N . ASP B 1 163 ? 28.297 14.945 5.746 1 82.25 163 ASP B N 1
ATOM 6166 C CA . ASP B 1 163 ? 28.891 16.234 6.078 1 82.25 163 ASP B CA 1
ATOM 6167 C C . ASP B 1 163 ? 28.812 17.188 4.891 1 82.25 163 ASP B C 1
ATOM 6169 O O . ASP B 1 163 ? 29.828 17.734 4.457 1 82.25 163 ASP B O 1
ATOM 6173 N N . PRO B 1 164 ? 27.672 17.453 4.43 1 86.06 164 PRO B N 1
ATOM 6174 C CA . PRO B 1 164 ? 27.516 18.391 3.307 1 86.06 164 PRO B CA 1
ATOM 6175 C C . PRO B 1 164 ? 27.766 19.844 3.701 1 86.06 164 PRO B C 1
ATOM 6177 O O . PRO B 1 164 ? 27.594 20.203 4.867 1 86.06 164 PRO B O 1
ATOM 6180 N N . ASP B 1 165 ? 28.234 20.641 2.713 1 86.5 165 ASP B N 1
ATOM 6181 C CA . ASP B 1 165 ? 28.422 22.062 2.953 1 86.5 165 ASP B CA 1
ATOM 6182 C C . ASP B 1 165 ? 27.094 22.812 2.945 1 86.5 165 ASP B C 1
ATOM 6184 O O . ASP B 1 165 ? 26.922 23.781 3.688 1 86.5 165 ASP B O 1
ATOM 6188 N N . ILE B 1 166 ? 26.297 22.297 2.088 1 90.38 166 ILE B N 1
ATOM 6189 C CA . ILE B 1 166 ? 24.969 22.891 1.969 1 90.38 166 ILE B CA 1
ATOM 6190 C C . ILE B 1 166 ? 23.906 21.812 2.15 1 90.38 166 ILE B C 1
ATOM 6192 O O . ILE B 1 166 ? 23.969 20.75 1.515 1 90.38 166 ILE B O 1
ATOM 6196 N N . MET B 1 167 ? 23.031 22.094 2.998 1 92.69 167 MET B N 1
ATOM 6197 C CA . MET B 1 167 ? 21.953 21.141 3.258 1 92.69 167 MET B CA 1
ATOM 6198 C C . MET B 1 167 ? 20.609 21.703 2.822 1 92.69 167 MET B C 1
ATOM 6200 O O . MET B 1 167 ? 20.219 22.797 3.244 1 92.69 167 MET B O 1
ATOM 6204 N N . LEU B 1 168 ? 20 21.016 1.894 1 94 168 LEU B N 1
ATOM 6205 C CA . LEU B 1 168 ? 18.641 21.344 1.465 1 94 168 LEU B CA 1
ATOM 6206 C C . LEU B 1 168 ? 17.609 20.453 2.154 1 94 168 LEU B C 1
ATOM 6208 O O . LEU B 1 168 ? 17.703 19.219 2.062 1 94 168 LEU B O 1
ATOM 6212 N N . ILE B 1 169 ? 16.703 21.031 2.869 1 94.94 169 ILE B N 1
ATOM 6213 C CA . ILE B 1 169 ? 15.703 20.25 3.604 1 94.94 169 ILE B CA 1
ATOM 6214 C C . ILE B 1 169 ? 14.297 20.672 3.172 1 94.94 169 ILE B C 1
ATOM 6216 O O . ILE B 1 169 ? 13.93 21.844 3.293 1 94.94 169 ILE B O 1
ATOM 6220 N N . ASP B 1 170 ? 13.578 19.734 2.684 1 92.06 170 ASP B N 1
ATOM 6221 C CA . ASP B 1 170 ? 12.219 20.016 2.242 1 92.06 170 ASP B CA 1
ATOM 6222 C C . ASP B 1 170 ? 11.211 19.719 3.35 1 92.06 170 ASP B C 1
ATOM 6224 O O . ASP B 1 170 ? 10.938 18.562 3.662 1 92.06 170 ASP B O 1
ATOM 6228 N N . GLU B 1 171 ? 10.648 20.688 3.902 1 89.12 171 GLU B N 1
ATOM 6229 C CA . GLU B 1 171 ? 9.586 20.656 4.906 1 89.12 171 GLU B CA 1
ATOM 6230 C C . GLU B 1 171 ? 9.969 19.781 6.09 1 89.12 171 GLU B C 1
ATOM 6232 O O . GLU B 1 171 ? 9.25 18.828 6.43 1 89.12 171 GLU B O 1
ATOM 6237 N N . PRO B 1 172 ? 10.961 20.141 6.812 1 89.81 172 PRO B N 1
ATOM 6238 C CA . PRO B 1 172 ? 11.422 19.344 7.949 1 89.81 172 PRO B CA 1
ATOM 6239 C C . PRO B 1 172 ? 10.438 19.344 9.117 1 89.81 172 PRO B C 1
ATOM 6241 O O . PRO B 1 172 ? 10.477 18.453 9.961 1 89.81 172 PRO B O 1
ATOM 6244 N N . THR B 1 173 ? 9.586 20.344 9.188 1 86.88 173 THR B N 1
ATOM 6245 C CA . THR B 1 173 ? 8.727 20.5 10.352 1 86.88 173 THR B CA 1
ATOM 6246 C C . THR B 1 173 ? 7.336 19.938 10.07 1 86.88 173 THR B C 1
ATOM 6248 O O . THR B 1 173 ? 6.477 19.906 10.953 1 86.88 173 THR B O 1
ATOM 6251 N N . SER B 1 174 ? 7.148 19.469 8.906 1 78.75 174 SER B N 1
ATOM 6252 C CA . SER B 1 174 ? 5.828 18.969 8.547 1 78.75 174 SER B CA 1
ATOM 6253 C C . SER B 1 174 ? 5.477 17.719 9.352 1 78.75 174 SER B C 1
ATOM 6255 O O . SER B 1 174 ? 6.297 16.812 9.484 1 78.75 174 SER B O 1
ATOM 6257 N N . GLY B 1 175 ? 4.301 17.734 9.945 1 70.31 175 GLY B N 1
ATOM 6258 C CA . GLY B 1 175 ? 3.832 16.562 10.68 1 70.31 175 GLY B CA 1
ATOM 6259 C C . GLY B 1 175 ? 4.363 16.5 12.094 1 70.31 175 GLY B C 1
ATOM 6260 O O . GLY B 1 175 ? 4.066 15.555 12.836 1 70.31 175 GLY B O 1
ATOM 6261 N N . LEU B 1 176 ? 5.199 17.484 12.438 1 77.06 176 LEU B N 1
ATOM 6262 C CA . LEU B 1 176 ? 5.75 17.516 13.789 1 77.06 176 LEU B CA 1
ATOM 6263 C C . LEU B 1 176 ? 4.992 18.516 14.656 1 77.06 176 LEU B C 1
ATOM 6265 O O . LEU B 1 176 ? 4.434 19.484 14.156 1 77.06 176 LEU B O 1
ATOM 6269 N N . ASP B 1 177 ? 4.969 18.188 15.914 1 73.88 177 ASP B N 1
ATOM 6270 C CA . ASP B 1 177 ? 4.414 19.156 16.859 1 73.88 177 ASP B CA 1
ATOM 6271 C C . ASP B 1 177 ? 5.352 20.359 17.031 1 73.88 177 ASP B C 1
ATOM 6273 O O . ASP B 1 177 ? 6.531 20.281 16.688 1 73.88 177 ASP B O 1
ATOM 6277 N N . SER B 1 178 ? 4.898 21.391 17.562 1 76.31 178 SER B N 1
ATOM 6278 C CA . SER B 1 178 ? 5.609 22.656 17.656 1 76.31 178 SER B CA 1
ATOM 6279 C C . SER B 1 178 ? 6.883 22.516 18.5 1 76.31 178 SER B C 1
ATOM 6281 O O . SER B 1 178 ? 7.918 23.094 18.156 1 76.31 178 SER B O 1
ATOM 6283 N N . THR B 1 179 ? 6.762 21.734 19.5 1 75.06 179 THR B N 1
ATOM 6284 C CA . THR B 1 179 ? 7.918 21.609 20.375 1 75.06 179 THR B CA 1
ATOM 6285 C C . THR B 1 179 ? 9.023 20.797 19.703 1 75.06 179 THR B C 1
ATOM 6287 O O . THR B 1 179 ? 10.195 21.172 19.75 1 75.06 179 THR B O 1
ATOM 6290 N N . THR B 1 180 ? 8.57 19.719 19.109 1 79.38 180 THR B N 1
ATOM 6291 C CA . THR B 1 180 ? 9.539 18.891 18.406 1 79.38 180 THR B CA 1
ATOM 6292 C C . THR B 1 180 ? 10.125 19.641 17.219 1 79.38 180 THR B C 1
ATOM 6294 O O . THR B 1 180 ? 11.32 19.516 16.922 1 79.38 180 THR B O 1
ATOM 6297 N N . ALA B 1 181 ? 9.266 20.344 16.547 1 86.25 181 ALA B N 1
ATOM 6298 C CA . ALA B 1 181 ? 9.727 21.141 15.422 1 86.25 181 ALA B CA 1
ATOM 6299 C C . ALA B 1 181 ? 10.742 22.188 15.867 1 86.25 181 ALA B C 1
ATOM 6301 O O . ALA B 1 181 ? 11.758 22.391 15.203 1 86.25 181 ALA B O 1
ATOM 6302 N N . HIS B 1 182 ? 10.453 22.859 16.984 1 87.38 182 HIS B N 1
ATOM 6303 C CA . HIS B 1 182 ? 11.359 23.875 17.5 1 87.38 182 HIS B CA 1
ATOM 6304 C C . HIS B 1 182 ? 12.703 23.281 17.906 1 87.38 182 HIS B C 1
ATOM 6306 O O . HIS B 1 182 ? 13.75 23.859 17.625 1 87.38 182 HIS B O 1
ATOM 6312 N N . ASN B 1 183 ? 12.602 22.156 18.562 1 84.88 183 ASN B N 1
ATOM 6313 C CA . ASN B 1 183 ? 13.836 21.484 18.969 1 84.88 183 ASN B CA 1
ATOM 6314 C C . ASN B 1 183 ? 14.68 21.078 17.75 1 84.88 183 ASN B C 1
ATOM 6316 O O . ASN B 1 183 ? 15.898 21.266 17.766 1 84.88 183 ASN B O 1
ATOM 6320 N N . LEU B 1 184 ? 14.055 20.562 16.812 1 88.25 184 LEU B N 1
ATOM 6321 C CA . LEU B 1 184 ? 14.75 20.156 15.594 1 88.25 184 LEU B CA 1
ATOM 6322 C C . LEU B 1 184 ? 15.398 21.359 14.906 1 88.25 184 LEU B C 1
ATOM 6324 O O . LEU B 1 184 ? 16.578 21.297 14.547 1 88.25 184 LEU B O 1
ATOM 6328 N N . MET B 1 185 ? 14.703 22.438 14.758 1 92.31 185 MET B N 1
ATOM 6329 C CA . MET B 1 185 ? 15.211 23.625 14.062 1 92.31 185 MET B CA 1
ATOM 6330 C C . MET B 1 185 ? 16.344 24.266 14.852 1 92.31 185 MET B C 1
ATOM 6332 O O . MET B 1 185 ? 17.281 24.812 14.266 1 92.31 185 MET B O 1
ATOM 6336 N N . THR B 1 186 ? 16.188 24.188 16.156 1 91.31 186 THR B N 1
ATOM 6337 C CA . THR B 1 186 ? 17.266 24.688 17 1 91.31 186 THR B CA 1
ATOM 6338 C C . THR B 1 186 ? 18.531 23.875 16.812 1 91.31 186 THR B C 1
ATOM 6340 O O . THR B 1 186 ? 19.625 24.438 16.719 1 91.31 186 THR B O 1
ATOM 6343 N N . GLN B 1 187 ? 18.281 22.609 16.781 1 87.81 187 GLN B N 1
ATOM 6344 C CA . GLN B 1 187 ? 19.422 21.719 16.547 1 87.81 187 GLN B CA 1
ATOM 6345 C C . GLN B 1 187 ? 20.047 21.984 15.188 1 87.81 187 GLN B C 1
ATOM 6347 O O . GLN B 1 187 ? 21.281 21.984 15.055 1 87.81 187 GLN B O 1
ATOM 6352 N N . LEU B 1 188 ? 19.281 22.203 14.227 1 90.38 188 LEU B N 1
ATOM 6353 C CA . LEU B 1 188 ? 19.781 22.484 12.883 1 90.38 188 LEU B CA 1
ATOM 6354 C C . LEU B 1 188 ? 20.531 23.812 12.844 1 90.38 188 LEU B C 1
ATOM 6356 O O . LEU B 1 188 ? 21.578 23.922 12.203 1 90.38 188 LEU B O 1
ATOM 6360 N N . LYS B 1 189 ? 19.984 24.828 13.469 1 92.38 189 LYS B N 1
ATOM 6361 C CA . LYS B 1 189 ? 20.656 26.125 13.523 1 92.38 189 LYS B CA 1
ATOM 6362 C C . LYS B 1 189 ? 22 26.031 14.227 1 92.38 189 LYS B C 1
ATOM 6364 O O . LYS B 1 189 ? 22.984 26.609 13.766 1 92.38 189 LYS B O 1
ATOM 6369 N N . ASP B 1 190 ? 21.922 25.328 15.352 1 88.44 190 ASP B N 1
ATOM 6370 C CA . ASP B 1 190 ? 23.156 25.125 16.094 1 88.44 190 ASP B CA 1
ATOM 6371 C C . ASP B 1 190 ? 24.203 24.422 15.242 1 88.44 190 ASP B C 1
ATOM 6373 O O . ASP B 1 190 ? 25.391 24.766 15.273 1 88.44 190 ASP B O 1
ATOM 6377 N N . TYR B 1 191 ? 23.75 23.5 14.539 1 83.75 191 TYR B N 1
ATOM 6378 C CA . TYR B 1 191 ? 24.625 22.766 13.641 1 83.75 191 TYR B CA 1
ATOM 6379 C C . TYR B 1 191 ? 25.188 23.688 12.555 1 83.75 191 TYR B C 1
ATOM 6381 O O . TYR B 1 191 ? 26.375 23.641 12.242 1 83.75 191 TYR B O 1
ATOM 6389 N N . ALA B 1 192 ? 24.391 24.469 11.938 1 87.12 192 ALA B N 1
ATOM 6390 C CA . ALA B 1 192 ? 24.812 25.375 10.875 1 87.12 192 ALA B CA 1
ATOM 6391 C C . ALA B 1 192 ? 25.812 26.391 11.391 1 87.12 192 ALA B C 1
ATOM 6393 O O . ALA B 1 192 ? 26.812 26.688 10.727 1 87.12 192 ALA B O 1
ATOM 6394 N N . THR B 1 193 ? 25.609 26.906 12.602 1 87.31 193 THR B N 1
ATOM 6395 C CA . THR B 1 193 ? 26.453 27.953 13.156 1 87.31 193 THR B CA 1
ATOM 6396 C C . THR B 1 193 ? 27.766 27.375 13.672 1 87.31 193 THR B C 1
ATOM 6398 O O . THR B 1 193 ? 28.844 27.953 13.453 1 87.31 193 THR B O 1
ATOM 6401 N N . HIS B 1 194 ? 27.656 26.234 14.336 1 83.62 194 HIS B N 1
ATOM 6402 C CA . HIS B 1 194 ? 28.828 25.641 14.953 1 83.62 194 HIS B CA 1
ATOM 6403 C C . HIS B 1 194 ? 29.781 25.094 13.898 1 83.62 194 HIS B C 1
ATOM 6405 O O . HIS B 1 194 ? 31 25.188 14.047 1 83.62 194 HIS B O 1
ATOM 6411 N N . PHE B 1 195 ? 29.219 24.531 12.852 1 83.12 195 PHE B N 1
ATOM 6412 C CA . PHE B 1 195 ? 30.047 23.891 11.836 1 83.12 195 PHE B CA 1
ATOM 6413 C C . PHE B 1 195 ? 30.125 24.734 10.57 1 83.12 195 PHE B C 1
ATOM 6415 O O . PHE B 1 195 ? 30.703 24.312 9.57 1 83.12 195 PHE B O 1
ATOM 6422 N N . ASN B 1 196 ? 29.609 25.922 10.57 1 87.75 196 ASN B N 1
ATOM 6423 C CA . ASN B 1 196 ? 29.625 26.875 9.469 1 87.75 196 ASN B CA 1
ATOM 6424 C C . ASN B 1 196 ? 29.062 26.281 8.188 1 87.75 196 ASN B C 1
ATOM 6426 O O . ASN B 1 196 ? 29.688 26.344 7.137 1 87.75 196 ASN B O 1
ATOM 6430 N N . LYS B 1 197 ? 27.984 25.609 8.414 1 89.62 197 LYS B N 1
ATOM 6431 C CA . LYS B 1 197 ? 27.281 25 7.285 1 89.62 197 LYS B CA 1
ATOM 6432 C C . LYS B 1 197 ? 26.078 25.844 6.859 1 89.62 197 LYS B C 1
ATOM 6434 O O . LYS B 1 197 ? 25.609 26.688 7.621 1 89.62 197 LYS B O 1
ATOM 6439 N N . THR B 1 198 ? 25.672 25.672 5.578 1 91.62 198 THR B N 1
ATOM 6440 C CA . THR B 1 198 ? 24.5 26.375 5.059 1 91.62 198 THR B CA 1
ATOM 6441 C C . THR B 1 198 ? 23.281 25.453 5.039 1 91.62 198 THR B C 1
ATOM 6443 O O . THR B 1 198 ? 23.359 24.328 4.539 1 91.62 198 THR B O 1
ATOM 6446 N N . ILE B 1 199 ? 22.234 25.891 5.633 1 94.31 199 ILE B N 1
ATOM 6447 C CA . ILE B 1 199 ? 21 25.109 5.633 1 94.31 199 ILE B CA 1
ATOM 6448 C C . ILE B 1 199 ? 19.906 25.906 4.934 1 94.31 199 ILE B C 1
ATOM 6450 O O . ILE B 1 199 ? 19.672 27.078 5.254 1 94.31 199 ILE B O 1
ATOM 6454 N N . ILE B 1 200 ? 19.312 25.344 3.93 1 95.12 200 ILE B N 1
ATOM 6455 C CA . ILE B 1 200 ? 18.156 25.906 3.232 1 95.12 200 ILE B CA 1
ATOM 6456 C C . ILE B 1 200 ? 16.938 25 3.436 1 95.12 200 ILE B C 1
ATOM 6458 O O . ILE B 1 200 ? 16.969 23.828 3.057 1 95.12 200 ILE B O 1
ATOM 6462 N N . ALA B 1 201 ? 15.906 25.484 4.02 1 95.44 201 ALA B N 1
ATOM 6463 C CA . ALA B 1 201 ? 14.75 24.656 4.336 1 95.44 201 ALA B CA 1
ATOM 6464 C C . ALA B 1 201 ? 13.461 25.312 3.854 1 95.44 201 ALA B C 1
ATOM 6466 O O . ALA B 1 201 ? 13.312 26.547 3.928 1 95.44 201 ALA B O 1
ATOM 6467 N N . THR B 1 202 ? 12.609 24.531 3.266 1 94.25 202 THR B N 1
ATOM 6468 C CA . THR B 1 202 ? 11.25 25 2.982 1 94.25 202 THR B CA 1
ATOM 6469 C C . THR B 1 202 ? 10.344 24.766 4.184 1 94.25 202 THR B C 1
ATOM 6471 O O . THR B 1 202 ? 10.375 23.703 4.801 1 94.25 202 THR B O 1
ATOM 6474 N N . ILE B 1 203 ? 9.641 25.797 4.59 1 90.31 203 ILE B N 1
ATOM 6475 C CA . ILE B 1 203 ? 8.742 25.688 5.734 1 90.31 203 ILE B CA 1
ATOM 6476 C C . ILE B 1 203 ? 7.348 26.172 5.344 1 90.31 203 ILE B C 1
ATOM 6478 O O . ILE B 1 203 ? 7.191 27.25 4.773 1 90.31 203 ILE B O 1
ATOM 6482 N N . HIS B 1 204 ? 6.461 25.422 5.621 1 80.88 204 HIS B N 1
ATOM 6483 C CA . HIS B 1 204 ? 5.09 25.781 5.281 1 80.88 204 HIS B CA 1
ATOM 6484 C C . HIS B 1 204 ? 4.496 26.734 6.312 1 80.88 204 HIS B C 1
ATOM 6486 O O . HIS B 1 204 ? 3.943 27.781 5.953 1 80.88 204 HIS B O 1
ATOM 6492 N N . GLN B 1 205 ? 4.508 26.312 7.547 1 81.44 205 GLN B N 1
ATOM 6493 C CA . GLN B 1 205 ? 3.926 27.125 8.617 1 81.44 205 GLN B CA 1
ATOM 6494 C C . GLN B 1 205 ? 4.754 27.016 9.898 1 81.44 205 GLN B C 1
ATOM 6496 O O . GLN B 1 205 ? 4.402 26.281 10.812 1 81.44 205 GLN B O 1
ATOM 6501 N N . PRO B 1 206 ? 5.672 27.906 9.984 1 86.31 206 PRO B N 1
ATOM 6502 C CA . PRO B 1 206 ? 6.496 27.859 11.195 1 86.31 206 PRO B CA 1
ATOM 6503 C C . PRO B 1 206 ? 5.82 28.516 12.398 1 86.31 206 PRO B C 1
ATOM 6505 O O . PRO B 1 206 ? 5.031 29.453 12.234 1 86.31 206 PRO B O 1
ATOM 6508 N N . SER B 1 207 ? 6.125 27.969 13.555 1 85.81 207 SER B N 1
ATOM 6509 C CA . SER B 1 207 ? 5.711 28.641 14.781 1 85.81 207 SER B CA 1
ATOM 6510 C C . SER B 1 207 ? 6.504 29.938 14.992 1 85.81 207 SER B C 1
ATOM 6512 O O . SER B 1 207 ? 7.488 30.188 14.297 1 85.81 207 SER B O 1
ATOM 6514 N N . SER B 1 208 ? 6.062 30.766 15.883 1 85.31 208 SER B N 1
ATOM 6515 C CA . SER B 1 208 ? 6.738 32.031 16.156 1 85.31 208 SER B CA 1
ATOM 6516 C C . SER B 1 208 ? 8.172 31.781 16.625 1 85.31 208 SER B C 1
ATOM 6518 O O . SER B 1 208 ? 9.086 32.5 16.234 1 85.31 208 SER B O 1
ATOM 6520 N N . GLN B 1 209 ? 8.312 30.719 17.391 1 85.62 209 GLN B N 1
ATOM 6521 C CA . GLN B 1 209 ? 9.641 30.406 17.906 1 85.62 209 GLN B CA 1
ATOM 6522 C C . GLN B 1 209 ? 10.57 29.969 16.781 1 85.62 209 GLN B C 1
ATOM 6524 O O . GLN B 1 209 ? 11.75 30.328 16.766 1 85.62 209 GLN B O 1
ATOM 6529 N N . VAL B 1 210 ? 10.047 29.25 15.898 1 90.31 210 VAL B N 1
ATOM 6530 C CA . VAL B 1 210 ? 10.844 28.719 14.789 1 90.31 210 VAL B CA 1
ATOM 6531 C C . VAL B 1 210 ? 11.195 29.844 13.828 1 90.31 210 VAL B C 1
ATOM 6533 O O . VAL B 1 210 ? 12.297 29.875 13.266 1 90.31 210 VAL B O 1
ATOM 6536 N N . TYR B 1 211 ? 10.281 30.766 13.68 1 90.75 211 TYR B N 1
ATOM 6537 C CA . TYR B 1 211 ? 10.523 31.891 12.781 1 90.75 211 TYR B CA 1
ATOM 6538 C C . TYR B 1 211 ? 11.75 32.688 13.219 1 90.75 211 TYR B C 1
ATOM 6540 O O . TYR B 1 211 ? 12.531 33.156 12.383 1 90.75 211 TYR B O 1
ATOM 6548 N N . HIS B 1 212 ? 11.898 32.906 14.484 1 88.25 212 HIS B N 1
ATOM 6549 C CA . HIS B 1 212 ? 12.977 33.719 15.008 1 88.25 212 HIS B CA 1
ATOM 6550 C C . HIS B 1 212 ? 14.328 33.031 14.875 1 88.25 212 HIS B C 1
ATOM 6552 O O . HIS B 1 212 ? 15.375 33.656 15.023 1 88.25 212 HIS B O 1
ATOM 6558 N N . LEU B 1 213 ? 14.266 31.766 14.523 1 92 213 LEU B N 1
ATOM 6559 C CA . LEU B 1 213 ? 15.508 31.031 14.352 1 92 213 LEU B CA 1
ATOM 6560 C C . LEU B 1 213 ? 16.094 31.266 12.961 1 92 213 LEU B C 1
ATOM 6562 O O . LEU B 1 213 ? 17.266 30.969 12.719 1 92 213 LEU B O 1
ATOM 6566 N N . PHE B 1 214 ? 15.352 31.859 12.07 1 93.94 214 PHE B N 1
ATOM 6567 C CA . PHE B 1 214 ? 15.805 32.031 10.695 1 93.94 214 PHE B CA 1
ATOM 6568 C C . PHE B 1 214 ? 16.781 33.188 10.586 1 93.94 214 PHE B C 1
ATOM 6570 O O . PHE B 1 214 ? 16.547 34.25 11.156 1 93.94 214 PHE B O 1
ATOM 6577 N N . SER B 1 215 ? 17.844 33 9.914 1 92.56 215 SER B N 1
ATOM 6578 C CA . SER B 1 215 ? 18.766 34.094 9.617 1 92.56 215 SER B CA 1
ATOM 6579 C C . SER B 1 215 ? 18.312 34.875 8.398 1 92.56 215 SER B C 1
ATOM 6581 O O . SER B 1 215 ? 18.312 36.125 8.422 1 92.56 215 SER B O 1
ATOM 6583 N N . LYS B 1 216 ? 17.969 34.156 7.402 1 93.56 216 LYS B N 1
ATOM 6584 C CA . LYS B 1 216 ? 17.469 34.75 6.16 1 93.56 216 LYS B CA 1
ATOM 6585 C C . LYS B 1 216 ? 16.109 34.156 5.781 1 93.56 216 LYS B C 1
ATOM 6587 O O . LYS B 1 216 ? 15.758 33.062 6.207 1 93.56 216 LYS B O 1
ATOM 6592 N N . LEU B 1 217 ? 15.398 34.969 5.035 1 94.62 217 LEU B N 1
ATOM 6593 C CA . LEU B 1 217 ? 14.047 34.562 4.648 1 94.62 217 LEU B CA 1
ATOM 6594 C C . LEU B 1 217 ? 13.797 34.844 3.172 1 94.62 217 LEU B C 1
ATOM 6596 O O . LEU B 1 217 ? 14.18 35.906 2.668 1 94.62 217 LEU B O 1
ATOM 6600 N N . LEU B 1 218 ? 13.336 33.875 2.484 1 94.75 218 LEU B N 1
ATOM 6601 C CA . LEU B 1 218 ? 12.883 34 1.103 1 94.75 218 LEU B CA 1
ATOM 6602 C C . LEU B 1 218 ? 11.383 33.75 0.991 1 94.75 218 LEU B C 1
ATOM 6604 O O . LEU B 1 218 ? 10.898 32.688 1.378 1 94.75 218 LEU B O 1
ATOM 6608 N N . LEU B 1 219 ? 10.672 34.75 0.56 1 94.31 219 LEU B N 1
ATOM 6609 C CA . LEU B 1 219 ? 9.234 34.625 0.337 1 94.31 219 LEU B CA 1
ATOM 6610 C C . LEU B 1 219 ? 8.93 34.5 -1.15 1 94.31 219 LEU B C 1
ATOM 6612 O O . LEU B 1 219 ? 9.258 35.375 -1.938 1 94.31 219 LEU B O 1
ATOM 6616 N N . LEU B 1 220 ? 8.344 33.375 -1.455 1 92.62 220 LEU B N 1
ATOM 6617 C CA . LEU B 1 220 ? 7.984 33.094 -2.842 1 92.62 220 LEU B CA 1
ATOM 6618 C C . LEU B 1 220 ? 6.477 33.219 -3.039 1 92.62 220 LEU B C 1
ATOM 6620 O O . LEU B 1 220 ? 5.699 32.75 -2.201 1 92.62 220 LEU B O 1
ATOM 6624 N N . MET B 1 221 ? 6.113 33.906 -4.082 1 90.19 221 MET B N 1
ATOM 6625 C CA . MET B 1 221 ? 4.707 34.062 -4.449 1 90.19 221 MET B CA 1
ATOM 6626 C C . MET B 1 221 ? 4.504 33.844 -5.941 1 90.19 221 MET B C 1
ATOM 6628 O O . MET B 1 221 ? 4.969 34.625 -6.762 1 90.19 221 MET B O 1
ATOM 6632 N N . ASP B 1 222 ? 3.795 32.875 -6.32 1 87.69 222 ASP B N 1
ATOM 6633 C CA . ASP B 1 222 ? 3.479 32.531 -7.707 1 87.69 222 ASP B CA 1
ATOM 6634 C C . ASP B 1 222 ? 4.746 32.438 -8.555 1 87.69 222 ASP B C 1
ATOM 6636 O O . ASP B 1 222 ? 4.805 33.031 -9.648 1 87.69 222 ASP B O 1
ATOM 6640 N N . GLY B 1 223 ? 5.73 31.906 -7.957 1 90.06 223 GLY B N 1
ATOM 6641 C CA . GLY B 1 223 ? 6.965 31.688 -8.688 1 90.06 223 GLY B CA 1
ATOM 6642 C C . GLY B 1 223 ? 7.883 32.875 -8.695 1 90.06 223 GLY B C 1
ATOM 6643 O O . GLY B 1 223 ? 8.953 32.844 -9.305 1 90.06 223 GLY B O 1
ATOM 6644 N N . LYS B 1 224 ? 7.477 33.969 -8.125 1 90.88 224 LYS B N 1
ATOM 6645 C CA . LYS B 1 224 ? 8.273 35.188 -8.062 1 90.88 224 LYS B CA 1
ATOM 6646 C C . LYS B 1 224 ? 8.703 35.469 -6.629 1 90.88 224 LYS B C 1
ATOM 6648 O O . LYS B 1 224 ? 8.086 35 -5.676 1 90.88 224 LYS B O 1
ATOM 6653 N N . VAL B 1 225 ? 9.773 36.281 -6.516 1 92.12 225 VAL B N 1
ATOM 6654 C CA . VAL B 1 225 ? 10.297 36.625 -5.195 1 92.12 225 VAL B CA 1
ATOM 6655 C C . VAL B 1 225 ? 9.547 37.844 -4.637 1 92.12 225 VAL B C 1
ATOM 6657 O O . VAL B 1 225 ? 9.523 38.906 -5.25 1 92.12 225 VAL B O 1
ATOM 6660 N N . ALA B 1 226 ? 8.945 37.656 -3.52 1 90.69 226 ALA B N 1
ATOM 6661 C CA . ALA B 1 226 ? 8.258 38.75 -2.848 1 90.69 226 ALA B CA 1
ATOM 6662 C C . ALA B 1 226 ? 9.195 39.469 -1.891 1 90.69 226 ALA B C 1
ATOM 6664 O O . ALA B 1 226 ? 9.047 40.688 -1.669 1 90.69 226 ALA B O 1
ATOM 6665 N N . TYR B 1 227 ? 10.047 38.719 -1.264 1 91.06 227 TYR B N 1
ATOM 6666 C CA . TYR B 1 227 ? 11.016 39.25 -0.325 1 91.06 227 TYR B CA 1
ATOM 6667 C C . TYR B 1 227 ? 12.234 38.344 -0.198 1 91.06 227 TYR B C 1
ATOM 6669 O O . TYR B 1 227 ? 12.102 37.125 -0.221 1 91.06 227 TYR B O 1
ATOM 6677 N N . PHE B 1 228 ? 13.344 38.906 -0.215 1 92.06 228 PHE B N 1
ATOM 6678 C CA . PHE B 1 228 ? 14.578 38.219 0.093 1 92.06 228 PHE B CA 1
ATOM 6679 C C . PHE B 1 228 ? 15.5 39.062 0.957 1 92.06 228 PHE B C 1
ATOM 6681 O O . PHE B 1 228 ? 15.82 40.188 0.592 1 92.06 228 PHE B O 1
ATOM 6688 N N . GLY B 1 229 ? 15.859 38.531 2.164 1 90.25 229 GLY B N 1
ATOM 6689 C CA . GLY B 1 229 ? 16.734 39.25 3.064 1 90.25 229 GLY B CA 1
ATOM 6690 C C . GLY B 1 229 ? 16.781 38.656 4.461 1 90.25 229 GLY B C 1
ATOM 6691 O O . GLY B 1 229 ? 16.562 37.469 4.637 1 90.25 229 GLY B O 1
ATOM 6692 N N . ILE B 1 230 ? 17.172 39.469 5.391 1 91.06 230 ILE B N 1
ATOM 6693 C CA . ILE B 1 230 ? 17.25 39.062 6.785 1 91.06 230 ILE B CA 1
ATOM 6694 C C . ILE B 1 230 ? 15.836 38.812 7.324 1 91.06 230 ILE B C 1
ATOM 6696 O O . ILE B 1 230 ? 14.945 39.656 7.117 1 91.06 230 ILE B O 1
ATOM 6700 N N . ALA B 1 231 ? 15.617 37.75 8 1 91.69 231 ALA B N 1
ATOM 6701 C CA . ALA B 1 231 ? 14.297 37.344 8.461 1 91.69 231 ALA B CA 1
ATOM 6702 C C . ALA B 1 231 ? 13.703 38.375 9.422 1 91.69 231 ALA B C 1
ATOM 6704 O O . ALA B 1 231 ? 12.516 38.688 9.359 1 91.69 231 ALA B O 1
ATOM 6705 N N . SER B 1 232 ? 14.477 38.938 10.312 1 87.19 232 SER B N 1
ATOM 6706 C CA . SER B 1 232 ? 14 39.875 11.328 1 87.19 232 SER B CA 1
ATOM 6707 C C . SER B 1 232 ? 13.562 41.188 10.703 1 87.19 232 SER B C 1
ATOM 6709 O O . SER B 1 232 ? 12.75 41.906 11.273 1 87.19 232 SER B O 1
ATOM 6711 N N . ASP B 1 233 ? 14.055 41.438 9.477 1 89.12 233 ASP B N 1
ATOM 6712 C CA . ASP B 1 233 ? 13.773 42.719 8.82 1 89.12 233 ASP B CA 1
ATOM 6713 C C . ASP B 1 233 ? 12.562 42.594 7.898 1 89.12 233 ASP B C 1
ATOM 6715 O O . ASP B 1 233 ? 12.133 43.594 7.309 1 89.12 233 ASP B O 1
ATOM 6719 N N . ALA B 1 234 ? 12.102 41.5 7.793 1 89.81 234 ALA B N 1
ATOM 6720 C CA . ALA B 1 234 ? 11 41.281 6.863 1 89.81 234 ALA B CA 1
ATOM 6721 C C . ALA B 1 234 ? 9.773 42.094 7.273 1 89.81 234 ALA B C 1
ATOM 6723 O O . ALA B 1 234 ? 9.094 42.688 6.43 1 89.81 234 ALA B O 1
ATOM 6724 N N . LEU B 1 235 ? 9.5 42.125 8.562 1 87.69 235 LEU B N 1
ATOM 6725 C CA . LEU B 1 235 ? 8.344 42.875 9.055 1 87.69 235 LEU B CA 1
ATOM 6726 C C . LEU B 1 235 ? 8.484 44.344 8.773 1 87.69 235 LEU B C 1
ATOM 6728 O O . LEU B 1 235 ? 7.52 45.031 8.398 1 87.69 235 LEU B O 1
ATOM 6732 N N . ASN B 1 236 ? 9.695 44.844 8.977 1 86 236 ASN B N 1
ATOM 6733 C CA . ASN B 1 236 ? 9.969 46.25 8.703 1 86 236 ASN B CA 1
ATOM 6734 C C . ASN B 1 236 ? 9.828 46.562 7.219 1 86 236 ASN B C 1
ATOM 6736 O O . ASN B 1 236 ? 9.352 47.656 6.855 1 86 236 ASN B O 1
ATOM 6740 N N . TYR B 1 237 ? 10.281 45.688 6.449 1 88.31 237 TYR B N 1
ATOM 6741 C CA . TYR B 1 237 ? 10.164 45.844 5.004 1 88.31 237 TYR B CA 1
ATOM 6742 C C . TYR B 1 237 ? 8.711 46 4.586 1 88.31 237 TYR B C 1
ATOM 6744 O O . TYR B 1 237 ? 8.359 46.906 3.82 1 88.31 237 TYR B O 1
ATOM 6752 N N . PHE B 1 238 ? 7.867 45.25 5.02 1 89.06 238 PHE B N 1
ATOM 6753 C CA . PHE B 1 238 ? 6.465 45.25 4.613 1 89.06 238 PHE B CA 1
ATOM 6754 C C . PHE B 1 238 ? 5.727 46.406 5.281 1 89.06 238 PHE B C 1
ATOM 6756 O O . PHE B 1 238 ? 4.73 46.906 4.746 1 89.06 238 PHE B O 1
ATOM 6763 N N . GLU B 1 239 ? 6.176 46.719 6.496 1 85.75 239 GLU B N 1
ATOM 6764 C CA . GLU B 1 239 ? 5.609 47.906 7.125 1 85.75 239 GLU B CA 1
ATOM 6765 C C . GLU B 1 239 ? 5.855 49.156 6.277 1 85.75 239 GLU B C 1
ATOM 6767 O O . GLU B 1 239 ? 4.996 50.031 6.184 1 85.75 239 GLU B O 1
ATOM 6772 N N . ARG B 1 240 ? 6.988 49.188 5.652 1 82.81 240 ARG B N 1
ATOM 6773 C CA . ARG B 1 240 ? 7.352 50.312 4.789 1 82.81 240 ARG B CA 1
ATOM 6774 C C . ARG B 1 240 ? 6.477 50.344 3.541 1 82.81 240 ARG B C 1
ATOM 6776 O O . ARG B 1 240 ? 6.207 51.438 2.994 1 82.81 240 ARG B O 1
ATOM 6783 N N . ILE B 1 241 ? 6.02 49.25 3.133 1 82.81 241 ILE B N 1
ATOM 6784 C CA . ILE B 1 241 ? 5.168 49.156 1.951 1 82.81 241 ILE B CA 1
ATOM 6785 C C . ILE B 1 241 ? 3.711 49.375 2.348 1 82.81 241 ILE B C 1
ATOM 6787 O O . ILE B 1 241 ? 2.818 49.344 1.499 1 82.81 241 ILE B O 1
ATOM 6791 N N . GLY B 1 242 ? 3.387 49.594 3.633 1 80.25 242 GLY B N 1
ATOM 6792 C CA . GLY B 1 242 ? 2.047 49.938 4.086 1 80.25 242 GLY B CA 1
ATOM 6793 C C . GLY B 1 242 ? 1.306 48.75 4.688 1 80.25 242 GLY B C 1
ATOM 6794 O O . GLY B 1 242 ? 0.093 48.844 4.902 1 80.25 242 GLY B O 1
ATOM 6795 N N . MET B 1 243 ? 2.004 47.75 4.844 1 84.94 243 MET B N 1
ATOM 6796 C CA . MET B 1 243 ? 1.363 46.562 5.414 1 84.94 243 MET B CA 1
ATOM 6797 C C . MET B 1 243 ? 1.9 46.281 6.812 1 84.94 243 MET B C 1
ATOM 6799 O O . MET B 1 243 ? 3.023 45.812 6.961 1 84.94 243 MET B O 1
ATOM 6803 N N . THR B 1 244 ? 1.084 46.562 7.832 1 82 244 THR B N 1
ATOM 6804 C CA . THR B 1 244 ? 1.551 46.406 9.211 1 82 244 THR B CA 1
ATOM 6805 C C . THR B 1 244 ? 0.987 45.156 9.844 1 82 244 THR B C 1
ATOM 6807 O O . THR B 1 244 ? -0.143 44.75 9.555 1 82 244 THR B O 1
ATOM 6810 N N . CYS B 1 245 ? 1.839 44.5 10.562 1 80.44 245 CYS B N 1
ATOM 6811 C CA . CYS B 1 245 ? 1.469 43.281 11.281 1 80.44 245 CYS B CA 1
ATOM 6812 C C . CYS B 1 245 ? 0.792 43.625 12.609 1 80.44 245 CYS B C 1
ATOM 6814 O O . CYS B 1 245 ? 1.283 44.469 13.359 1 80.44 245 CYS B O 1
ATOM 6816 N N . ALA B 1 246 ? -0.365 43.031 12.898 1 75.81 246 ALA B N 1
ATOM 6817 C CA . ALA B 1 246 ? -1.09 43.25 14.148 1 75.81 246 ALA B CA 1
ATOM 6818 C C . ALA B 1 246 ? -0.314 42.688 15.336 1 75.81 246 ALA B C 1
ATOM 6820 O O . ALA B 1 246 ? 0.614 41.906 15.164 1 75.81 246 ALA B O 1
ATOM 6821 N N . ILE B 1 247 ? -0.673 43.125 16.516 1 73.44 247 ILE B N 1
ATOM 6822 C CA . ILE B 1 247 ? -0.054 42.656 17.75 1 73.44 247 ILE B CA 1
ATOM 6823 C C . ILE B 1 247 ? -0.479 41.219 18.031 1 73.44 247 ILE B C 1
ATOM 6825 O O . ILE B 1 247 ? -1.615 40.812 17.734 1 73.44 247 ILE B O 1
ATOM 6829 N N . HIS B 1 248 ? 0.488 40.312 18.469 1 74.75 248 HIS B N 1
ATOM 6830 C CA . HIS B 1 248 ? 0.245 38.938 18.828 1 74.75 248 HIS B CA 1
ATOM 6831 C C . HIS B 1 248 ? -0.015 38.062 17.594 1 74.75 248 HIS B C 1
ATOM 6833 O O . HIS B 1 248 ? -0.958 37.281 17.578 1 74.75 248 HIS B O 1
ATOM 6839 N N . PHE B 1 249 ? 0.553 38.562 16.547 1 81.06 249 PHE B N 1
ATOM 6840 C CA . PHE B 1 249 ? 0.537 37.781 15.328 1 81.06 249 PHE B CA 1
ATOM 6841 C C . PHE B 1 249 ? 1.921 37.219 15.031 1 81.06 249 PHE B C 1
ATOM 6843 O O . PHE B 1 249 ? 2.924 37.906 15.156 1 81.06 249 PHE B O 1
ATOM 6850 N N . ASN B 1 250 ? 1.923 35.969 14.812 1 85.06 250 ASN B N 1
ATOM 6851 C CA . ASN B 1 250 ? 3.148 35.375 14.297 1 85.06 250 ASN B CA 1
ATOM 6852 C C . ASN B 1 250 ? 3.572 36 12.977 1 85.06 250 ASN B C 1
ATOM 6854 O O . ASN B 1 250 ? 2.785 36.062 12.031 1 85.06 250 ASN B O 1
ATOM 6858 N N . PRO B 1 251 ? 4.75 36.562 12.953 1 85.69 251 PRO B N 1
ATOM 6859 C CA . PRO B 1 251 ? 5.219 37.219 11.711 1 85.69 251 PRO B CA 1
ATOM 6860 C C . PRO B 1 251 ? 5.074 36.281 10.492 1 85.69 251 PRO B C 1
ATOM 6862 O O . PRO B 1 251 ? 4.727 36.75 9.406 1 85.69 251 PRO B O 1
ATOM 6865 N N . ALA B 1 252 ? 5.32 35.062 10.68 1 88.19 252 ALA B N 1
ATOM 6866 C CA . ALA B 1 252 ? 5.219 34.125 9.562 1 88.19 252 ALA B CA 1
ATOM 6867 C C . ALA B 1 252 ? 3.781 34 9.062 1 88.19 252 ALA B C 1
ATOM 6869 O O . ALA B 1 252 ? 3.541 33.938 7.859 1 88.19 252 ALA B O 1
ATOM 6870 N N . ASP B 1 253 ? 2.902 34 10.008 1 86.31 253 ASP B N 1
ATOM 6871 C CA . ASP B 1 253 ? 1.492 33.938 9.641 1 86.31 253 ASP B CA 1
ATOM 6872 C C . ASP B 1 253 ? 1.062 35.188 8.867 1 86.31 253 ASP B C 1
ATOM 6874 O O . ASP B 1 253 ? 0.292 35.094 7.91 1 86.31 253 ASP B O 1
ATOM 6878 N N . PHE B 1 254 ? 1.551 36.281 9.344 1 85.56 254 PHE B N 1
ATOM 6879 C CA . PHE B 1 254 ? 1.228 37.531 8.711 1 85.56 254 PHE B CA 1
ATOM 6880 C C . PHE B 1 254 ? 1.754 37.594 7.281 1 85.56 254 PHE B C 1
ATOM 6882 O O . PHE B 1 254 ? 1.033 37.969 6.359 1 85.56 254 PHE B O 1
ATOM 6889 N N . LEU B 1 255 ? 2.961 37.156 7.121 1 88.12 255 LEU B N 1
ATOM 6890 C CA . LEU B 1 255 ? 3.6 37.188 5.809 1 88.12 255 LEU B CA 1
ATOM 6891 C C . LEU B 1 255 ? 2.893 36.25 4.844 1 88.12 255 LEU B C 1
ATOM 6893 O O . LEU B 1 255 ? 2.672 36.594 3.682 1 88.12 255 LEU B O 1
ATOM 6897 N N . LEU B 1 256 ? 2.553 35.094 5.285 1 86.81 256 LEU B N 1
ATOM 6898 C CA . LEU B 1 256 ? 1.882 34.125 4.438 1 86.81 256 LEU B CA 1
ATOM 6899 C C . LEU B 1 256 ? 0.485 34.594 4.059 1 86.81 256 LEU B C 1
ATOM 6901 O O . LEU B 1 256 ? 0.018 34.344 2.945 1 86.81 256 LEU B O 1
ATOM 6905 N N . ALA B 1 257 ? -0.184 35.219 5.02 1 83.12 257 ALA B N 1
ATOM 6906 C CA . ALA B 1 257 ? -1.506 35.781 4.738 1 83.12 257 ALA B CA 1
ATOM 6907 C C . ALA B 1 257 ? -1.426 36.875 3.684 1 83.12 257 ALA B C 1
ATOM 6909 O O . ALA B 1 257 ? -2.33 37 2.855 1 83.12 257 ALA B O 1
ATOM 6910 N N . LEU B 1 258 ? -0.369 37.625 3.83 1 85.19 258 LEU B N 1
ATOM 6911 C CA . LEU B 1 258 ? -0.162 38.688 2.879 1 85.19 258 LEU B CA 1
ATOM 6912 C C . LEU B 1 258 ? 0.045 38.156 1.47 1 85.19 258 LEU B C 1
ATOM 6914 O O . LEU B 1 258 ? -0.398 38.75 0.493 1 85.19 258 LEU B O 1
ATOM 6918 N N . LEU B 1 259 ? 0.729 37.031 1.34 1 86.5 259 LEU B N 1
ATOM 6919 C CA . LEU B 1 259 ? 1.061 36.469 0.042 1 86.5 259 LEU B CA 1
ATOM 6920 C C . LEU B 1 259 ? -0.163 35.812 -0.588 1 86.5 259 LEU B C 1
ATOM 6922 O O . LEU B 1 259 ? -0.185 35.562 -1.795 1 86.5 259 LEU B O 1
ATOM 6926 N N . SER B 1 260 ? -1.118 35.469 0.22 1 78.31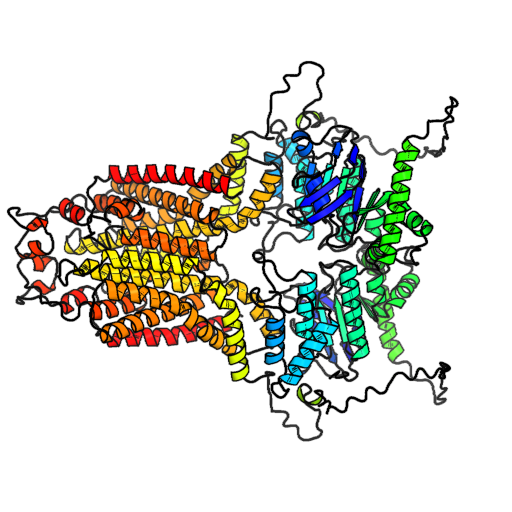 260 SER B N 1
ATOM 6927 C CA . SER B 1 260 ? -2.299 34.781 -0.282 1 78.31 260 SER B CA 1
ATOM 6928 C C . SER B 1 260 ? -3.465 35.75 -0.479 1 78.31 260 SER B C 1
ATOM 6930 O O . SER B 1 260 ? -4.582 35.312 -0.788 1 78.31 260 SER B O 1
ATOM 6932 N N . ARG B 1 261 ? -3.316 36.938 -0.24 1 75.19 261 ARG B N 1
ATOM 6933 C CA . ARG B 1 261 ? -4.379 37.938 -0.336 1 75.19 261 ARG B CA 1
ATOM 6934 C C . ARG B 1 261 ? -4.789 38.156 -1.788 1 75.19 261 ARG B C 1
ATOM 6936 O O . ARG B 1 261 ? -4.301 37.5 -2.689 1 75.19 261 ARG B O 1
ATOM 6943 N N . ASP B 1 262 ? -5.586 39.156 -2.02 1 74.44 262 ASP B N 1
ATOM 6944 C CA . ASP B 1 262 ? -6.215 39.469 -3.297 1 74.44 262 ASP B CA 1
ATOM 6945 C C . ASP B 1 262 ? -5.172 39.875 -4.336 1 74.44 262 ASP B C 1
ATOM 6947 O O . ASP B 1 262 ? -4.031 40.188 -3.992 1 74.44 262 ASP B O 1
ATOM 6951 N N . ASN B 1 263 ? -5.488 39.781 -5.574 1 78.88 263 ASN B N 1
ATOM 6952 C CA . ASN B 1 263 ? -4.629 40.031 -6.727 1 78.88 263 ASN B CA 1
ATOM 6953 C C . ASN B 1 263 ? -4.047 41.438 -6.711 1 78.88 263 ASN B C 1
ATOM 6955 O O . ASN B 1 263 ? -2.895 41.625 -7.105 1 78.88 263 ASN B O 1
ATOM 6959 N N . GLU B 1 264 ? -4.785 42.344 -6.094 1 79.88 264 GLU B N 1
ATOM 6960 C CA . GLU B 1 264 ? -4.285 43.688 -6.09 1 79.88 264 GLU B CA 1
ATOM 6961 C C . GLU B 1 264 ? -3.105 43.844 -5.133 1 79.88 264 GLU B C 1
ATOM 6963 O O . GLU B 1 264 ? -2.107 44.5 -5.473 1 79.88 264 GLU B O 1
ATOM 6968 N N . THR B 1 265 ? -3.193 43.281 -4.012 1 83.5 265 THR B N 1
ATOM 6969 C CA . THR B 1 265 ? -2.113 43.344 -3.035 1 83.5 265 THR B CA 1
ATOM 6970 C C . THR B 1 265 ? -0.893 42.562 -3.529 1 83.5 265 THR B C 1
ATOM 6972 O O . THR B 1 265 ? 0.245 42.969 -3.307 1 83.5 265 THR B O 1
ATOM 6975 N N . SER B 1 266 ? -1.123 41.562 -4.199 1 85.44 266 SER B N 1
ATOM 6976 C CA . SER B 1 266 ? -0.034 40.75 -4.73 1 85.44 266 SER B CA 1
ATOM 6977 C C . SER B 1 266 ? 0.764 41.5 -5.781 1 85.44 266 SER B C 1
ATOM 6979 O O . SER B 1 266 ? 1.99 41.406 -5.84 1 85.44 266 SER B O 1
ATOM 6981 N N . LYS B 1 267 ? 0.031 42.25 -6.566 1 85.06 267 LYS B N 1
ATOM 6982 C CA . LYS B 1 267 ? 0.706 43.031 -7.586 1 85.06 267 LYS B CA 1
ATOM 6983 C C . LYS B 1 267 ? 1.554 44.156 -6.953 1 85.06 267 LYS B C 1
ATOM 6985 O O . LYS B 1 267 ? 2.66 44.438 -7.418 1 85.06 267 LYS B O 1
ATOM 6990 N N . THR B 1 268 ? 1.021 44.688 -5.918 1 84.31 268 THR B N 1
ATOM 6991 C CA . THR B 1 268 ? 1.755 45.75 -5.234 1 84.31 268 THR B CA 1
ATOM 6992 C C . THR B 1 268 ? 3.035 45.219 -4.605 1 84.31 268 THR B C 1
ATOM 6994 O O . THR B 1 268 ? 4.078 45.875 -4.641 1 84.31 268 THR B O 1
ATOM 6997 N N . ILE B 1 269 ? 2.939 44.094 -4.07 1 88 269 ILE B N 1
ATOM 6998 C CA . ILE B 1 269 ? 4.086 43.469 -3.416 1 88 269 ILE B CA 1
ATOM 6999 C C . ILE B 1 269 ? 5.156 43.125 -4.453 1 88 269 ILE B C 1
ATOM 7001 O O . ILE B 1 269 ? 6.344 43.406 -4.234 1 88 269 ILE B O 1
ATOM 7005 N N . LEU B 1 270 ? 4.766 42.625 -5.574 1 86.5 270 LEU B N 1
ATOM 7006 C CA . LEU B 1 270 ? 5.711 42.219 -6.609 1 86.5 270 LEU B CA 1
ATOM 7007 C C . LEU B 1 270 ? 6.344 43.438 -7.281 1 86.5 270 LEU B C 1
ATOM 7009 O O . LEU B 1 270 ? 7.516 43.406 -7.66 1 86.5 270 LEU B O 1
ATOM 7013 N N . GLU B 1 271 ? 5.566 44.438 -7.434 1 82.62 271 GLU B N 1
ATOM 7014 C CA . GLU B 1 271 ? 6.098 45.688 -8.016 1 82.62 271 GLU B CA 1
ATOM 7015 C C . GLU B 1 271 ? 7.148 46.312 -7.109 1 82.62 271 GLU B C 1
ATOM 7017 O O . GLU B 1 271 ? 8.172 46.812 -7.586 1 82.62 271 GLU B O 1
ATOM 7022 N N . GLU B 1 272 ? 6.824 46.25 -5.859 1 81.31 272 GLU B N 1
ATOM 7023 C CA . GLU B 1 272 ? 7.781 46.812 -4.906 1 81.31 272 GLU B CA 1
ATOM 7024 C C . GLU B 1 272 ? 9.039 45.969 -4.82 1 81.31 272 GLU B C 1
ATOM 7026 O O . GLU B 1 272 ? 10.141 46.469 -4.645 1 81.31 272 GLU B O 1
ATOM 7031 N N . ALA B 1 273 ? 8.883 44.719 -4.875 1 84.12 273 ALA B N 1
ATOM 7032 C CA . ALA B 1 273 ? 10.023 43.812 -4.852 1 84.12 273 ALA B CA 1
ATOM 7033 C C . ALA B 1 273 ? 10.914 44 -6.07 1 84.12 273 ALA B C 1
ATOM 7035 O O . ALA B 1 273 ? 12.141 43.938 -5.973 1 84.12 273 ALA B O 1
ATOM 7036 N N . ASP B 1 274 ? 10.289 44.219 -7.199 1 77.88 274 ASP B N 1
ATOM 7037 C CA . ASP B 1 274 ? 11.039 44.469 -8.422 1 77.88 274 ASP B CA 1
ATOM 7038 C C . ASP B 1 274 ? 11.789 45.781 -8.344 1 77.88 274 ASP B C 1
ATOM 7040 O O . ASP B 1 274 ? 12.906 45.906 -8.852 1 77.88 274 ASP B O 1
ATOM 7044 N N . ARG B 1 275 ? 11.18 46.688 -7.664 1 70 275 ARG B N 1
ATOM 7045 C CA . ARG B 1 275 ? 11.812 48 -7.492 1 70 275 ARG B CA 1
ATOM 7046 C C . ARG B 1 275 ? 13.023 47.906 -6.57 1 70 275 ARG B C 1
ATOM 7048 O O . ARG B 1 275 ? 14.047 48.531 -6.82 1 70 275 ARG B O 1
ATOM 7055 N N . TYR B 1 276 ? 12.805 47.062 -5.574 1 63.81 276 TYR B N 1
ATOM 7056 C CA . TYR B 1 276 ? 13.883 46.906 -4.605 1 63.81 276 TYR B CA 1
ATOM 7057 C C . TYR B 1 276 ? 15.039 46.125 -5.203 1 63.81 276 TYR B C 1
ATOM 7059 O O . TYR B 1 276 ? 16.203 46.375 -4.91 1 63.81 276 TYR B O 1
ATOM 7067 N N . LYS B 1 277 ? 14.789 45.031 -5.984 1 60.62 277 LYS B N 1
ATOM 7068 C CA . LYS B 1 277 ? 15.797 44.25 -6.695 1 60.62 277 LYS B CA 1
ATOM 7069 C C . LYS B 1 277 ? 16.625 45.156 -7.613 1 60.62 277 LYS B C 1
ATOM 7071 O O . LYS B 1 277 ? 17.844 45 -7.699 1 60.62 277 LYS B O 1
ATOM 7076 N N . LYS B 1 278 ? 15.977 45.938 -8.297 1 48.22 278 LYS B N 1
ATOM 7077 C CA . LYS B 1 278 ? 16.641 46.844 -9.211 1 48.22 278 LYS B CA 1
ATOM 7078 C C . LYS B 1 278 ? 17.578 47.812 -8.453 1 48.22 278 LYS B C 1
ATOM 7080 O O . LYS B 1 278 ? 18.656 48.125 -8.938 1 48.22 278 LYS B O 1
ATOM 7085 N N . PHE B 1 279 ? 17.172 48 -7.25 1 38.66 279 PHE B N 1
ATOM 7086 C CA . PHE B 1 279 ? 17.984 48.906 -6.453 1 38.66 279 PHE B CA 1
ATOM 7087 C C . PHE B 1 279 ? 19.234 48.188 -5.926 1 38.66 279 PHE B C 1
ATOM 7089 O O . PHE B 1 279 ? 20.312 48.781 -5.902 1 38.66 279 PHE B O 1
ATOM 7096 N N . GLU B 1 280 ? 19.078 46.938 -5.422 1 44.91 280 GLU B N 1
ATOM 7097 C CA . GLU B 1 280 ? 20.25 46.219 -4.91 1 44.91 280 GLU B CA 1
ATOM 7098 C C . GLU B 1 280 ? 21.234 45.875 -6.031 1 44.91 280 GLU B C 1
ATOM 7100 O O . GLU B 1 280 ? 22.438 45.875 -5.82 1 44.91 280 GLU B O 1
ATOM 7105 N N . ILE B 1 281 ? 20.766 45.625 -7.176 1 41.41 281 ILE B N 1
ATOM 7106 C CA . ILE B 1 281 ? 21.656 45.5 -8.32 1 41.41 281 ILE B CA 1
ATOM 7107 C C . ILE B 1 281 ? 22.312 46.844 -8.617 1 41.41 281 ILE B C 1
ATOM 7109 O O . ILE B 1 281 ? 23.516 46.938 -8.914 1 41.41 281 ILE B O 1
ATOM 7113 N N . ILE B 1 282 ? 21.594 48.031 -8.594 1 33.25 282 ILE B N 1
ATOM 7114 C CA . ILE B 1 282 ? 22.156 49.344 -8.828 1 33.25 282 ILE B CA 1
ATOM 7115 C C . ILE B 1 282 ? 23.094 49.719 -7.684 1 33.25 282 ILE B C 1
ATOM 7117 O O . ILE B 1 282 ? 24.172 50.281 -7.91 1 33.25 282 ILE B O 1
ATOM 7121 N N . CYS B 1 283 ? 22.641 49.562 -6.434 1 32.62 283 CYS B N 1
ATOM 7122 C CA . CYS B 1 283 ? 23.516 49.938 -5.328 1 32.62 283 CYS B CA 1
ATOM 7123 C C . CYS B 1 283 ? 24.766 49.062 -5.289 1 32.62 283 CYS B C 1
ATOM 7125 O O . CYS B 1 283 ? 25.734 49.375 -4.586 1 32.62 283 CYS B O 1
ATOM 7127 N N . GLY B 1 284 ? 24.734 47.875 -5.75 1 35.81 284 GLY B N 1
ATOM 7128 C CA . GLY B 1 284 ? 26.016 47.219 -5.848 1 35.81 284 GLY B CA 1
ATOM 7129 C C . GLY B 1 284 ? 27 47.938 -6.727 1 35.81 284 GLY B C 1
ATOM 7130 O O . GLY B 1 284 ? 28.172 47.594 -6.797 1 35.81 284 GLY B O 1
ATOM 7131 N N . GLN B 1 285 ? 26.5 48.719 -7.688 1 33.16 285 GLN B N 1
ATOM 7132 C CA . GLN B 1 285 ? 27.469 49.5 -8.43 1 33.16 285 GLN B CA 1
ATOM 7133 C C . GLN B 1 285 ? 27.797 50.812 -7.695 1 33.16 285 GLN B C 1
ATOM 7135 O O . GLN B 1 285 ? 28.172 51.812 -8.32 1 33.16 285 GLN B O 1
ATOM 7140 N N . CYS B 1 286 ? 27.234 51.25 -6.512 1 28.53 286 CYS B N 1
ATOM 7141 C CA . CYS B 1 286 ? 27.75 52.469 -5.867 1 28.53 286 CYS B CA 1
ATOM 7142 C C . CYS B 1 286 ? 29.266 52.375 -5.703 1 28.53 286 CYS B C 1
ATOM 7144 O O . CYS B 1 286 ? 29.781 51.438 -5.113 1 28.53 286 CYS B O 1
ATOM 7146 N N . PRO B 1 287 ? 30.062 53.062 -6.469 1 28.83 287 PRO B N 1
ATOM 7147 C CA . PRO B 1 287 ? 31.484 53.219 -6.176 1 28.83 287 PRO B CA 1
ATOM 7148 C C . PRO B 1 287 ? 31.75 53.531 -4.703 1 28.83 287 PRO B C 1
ATOM 7150 O O . PRO B 1 287 ? 30.953 54.219 -4.055 1 28.83 287 PRO B O 1
ATOM 7153 N N . LEU B 1 288 ? 32.438 52.656 -3.906 1 26.91 288 LEU B N 1
ATOM 7154 C CA . LEU B 1 288 ? 33 53.094 -2.646 1 26.91 288 LEU B CA 1
ATOM 7155 C C . LEU B 1 288 ? 33.5 54.531 -2.75 1 26.91 288 LEU B C 1
ATOM 7157 O O . LEU B 1 288 ? 34.125 54.906 -3.734 1 26.91 288 LEU B O 1
ATOM 7161 N N . PRO B 1 289 ? 32.844 55.531 -2.162 1 25.66 289 PRO B N 1
ATOM 7162 C CA . PRO B 1 289 ? 33.438 56.875 -2.229 1 25.66 289 PRO B CA 1
ATOM 7163 C C . PRO B 1 289 ? 34.969 56.844 -2.201 1 25.66 289 PRO B C 1
ATOM 7165 O O . PRO B 1 289 ? 35.562 55.812 -1.863 1 25.66 289 PRO B O 1
ATOM 7168 N N . ASN B 1 290 ? 35.688 58.031 -2.129 1 24.78 290 ASN B N 1
ATOM 7169 C CA . ASN B 1 290 ? 37.094 58.312 -1.971 1 24.78 290 ASN B CA 1
ATOM 7170 C C . ASN B 1 290 ? 37.75 57.406 -0.914 1 24.78 290 ASN B C 1
ATOM 7172 O O . ASN B 1 290 ? 37.031 56.781 -0.117 1 24.78 290 ASN B O 1
ATOM 7176 N N . GLY B 1 291 ? 39.094 57.594 -0.363 1 24.45 291 GLY B N 1
ATOM 7177 C CA . GLY B 1 291 ? 40.125 57.094 0.531 1 24.45 291 GLY B CA 1
ATOM 7178 C C . GLY B 1 291 ? 39.656 56.875 1.949 1 24.45 291 GLY B C 1
ATOM 7179 O O . GLY B 1 291 ? 40.312 56.219 2.744 1 24.45 291 GLY B O 1
ATOM 7180 N N . GLN B 1 292 ? 39.062 57.875 2.699 1 23.16 292 GLN B N 1
ATOM 7181 C CA . GLN B 1 292 ? 39.156 57.719 4.148 1 23.16 292 GLN B CA 1
ATOM 7182 C C . GLN B 1 292 ? 38.312 56.562 4.648 1 23.16 292 GLN B C 1
ATOM 7184 O O . GLN B 1 292 ? 37.125 56.5 4.332 1 23.16 292 GLN B O 1
ATOM 7189 N N . ASN B 1 293 ? 38.938 55.312 5.047 1 22.73 293 ASN B N 1
ATOM 7190 C CA . ASN B 1 293 ? 38.781 54.062 5.777 1 22.73 293 ASN B CA 1
ATOM 7191 C C . ASN B 1 293 ? 37.938 54.219 7.02 1 22.73 293 ASN B C 1
ATOM 7193 O O . ASN B 1 293 ? 38.031 53.438 7.953 1 22.73 293 ASN B O 1
ATOM 7197 N N . GLY B 1 294 ? 37.156 55.25 7.18 1 21.47 294 GLY B N 1
ATOM 7198 C CA . GLY B 1 294 ? 36.625 55.281 8.539 1 21.47 294 GLY B CA 1
ATOM 7199 C C . GLY B 1 294 ? 35.875 54.031 8.938 1 21.47 294 GLY B C 1
ATOM 7200 O O . GLY B 1 294 ? 35 53.562 8.195 1 21.47 294 GLY B O 1
ATOM 7201 N N . HIS B 1 295 ? 36.531 53.188 9.875 1 22.81 295 HIS B N 1
ATOM 7202 C CA . HIS B 1 295 ? 36.25 52.062 10.789 1 22.81 295 HIS B CA 1
ATOM 7203 C C . HIS B 1 295 ? 34.938 52.312 11.555 1 22.81 295 HIS B C 1
ATOM 7205 O O . HIS B 1 295 ? 34.875 53.219 12.398 1 22.81 295 HIS B O 1
ATOM 7211 N N . TYR B 1 296 ? 33.875 52.594 11.023 1 21.23 296 TYR B N 1
ATOM 7212 C CA . TYR B 1 296 ? 32.844 52.594 12.039 1 21.23 296 TYR B CA 1
ATOM 7213 C C . TYR B 1 296 ? 32.906 51.344 12.898 1 21.23 296 TYR B C 1
ATOM 7215 O O . TYR B 1 296 ? 32.625 50.25 12.422 1 21.23 296 TYR B O 1
ATOM 7223 N N . ASN B 1 297 ? 33.906 51.281 13.969 1 21 297 ASN B N 1
ATOM 7224 C CA . ASN B 1 297 ? 34.125 50.5 15.18 1 21 297 ASN B CA 1
ATOM 7225 C C . ASN B 1 297 ? 32.875 50.406 16.031 1 21 297 ASN B C 1
ATOM 7227 O O . ASN B 1 297 ? 32.5 51.375 16.688 1 21 297 ASN B O 1
ATOM 7231 N N . HIS B 1 298 ? 31.75 50.156 15.633 1 20.42 298 HIS B N 1
ATOM 7232 C CA . HIS B 1 298 ? 30.859 49.875 16.75 1 20.42 298 HIS B CA 1
ATOM 7233 C C . HIS B 1 298 ? 31.516 48.938 17.75 1 20.42 298 HIS B C 1
ATOM 7235 O O . HIS B 1 298 ? 31.938 47.844 17.406 1 20.42 298 HIS B O 1
ATOM 7241 N N . SER B 1 299 ? 32.25 49.469 18.75 1 20.95 299 SER B N 1
ATOM 7242 C CA . SER B 1 299 ? 32.875 48.938 19.953 1 20.95 299 SER B CA 1
ATOM 7243 C C . SER B 1 299 ? 31.906 48.062 20.75 1 20.95 299 SER B C 1
ATOM 7245 O O . SER B 1 299 ? 30.938 48.594 21.328 1 20.95 299 SER B O 1
ATOM 7247 N N . TYR B 1 300 ? 31.438 46.969 20.328 1 19.11 300 TYR B N 1
ATOM 7248 C CA . TYR B 1 300 ? 31.016 46.031 21.344 1 19.11 300 TYR B CA 1
ATOM 7249 C C . TYR B 1 300 ? 32.031 45.875 22.453 1 19.11 300 TYR B C 1
ATOM 7251 O O . TYR B 1 300 ? 33.219 45.594 22.188 1 19.11 300 TYR B O 1
ATOM 7259 N N . THR B 1 301 ? 32.094 46.844 23.359 1 20.25 301 THR B N 1
ATOM 7260 C CA . THR B 1 301 ? 32.812 46.688 24.609 1 20.25 301 THR B CA 1
ATOM 7261 C C . THR B 1 301 ? 32.562 45.312 25.203 1 20.25 301 THR B C 1
ATOM 7263 O O . THR B 1 301 ? 31.438 44.938 25.484 1 20.25 301 THR B O 1
ATOM 7266 N N . ASN B 1 302 ? 33.438 44.375 24.812 1 20.14 302 ASN B N 1
ATOM 7267 C CA . ASN B 1 302 ? 33.719 43.094 25.469 1 20.14 302 ASN B CA 1
ATOM 7268 C C . ASN B 1 302 ? 34.031 43.312 26.953 1 20.14 302 ASN B C 1
ATOM 7270 O O . ASN B 1 302 ? 35.062 43.812 27.328 1 20.14 302 ASN B O 1
ATOM 7274 N N . THR B 1 303 ? 33.156 43.938 27.75 1 21.19 303 THR B N 1
ATOM 7275 C CA . THR B 1 303 ? 33.5 43.719 29.156 1 21.19 303 THR B CA 1
ATOM 7276 C C . THR B 1 303 ? 33.719 42.219 29.422 1 21.19 303 THR B C 1
ATOM 7278 O O . THR B 1 303 ? 32.781 41.438 29.375 1 21.19 303 THR B O 1
ATOM 7281 N N . SER B 1 304 ? 34.938 41.719 28.969 1 20.84 304 SER B N 1
ATOM 7282 C CA . SER B 1 304 ? 35.625 40.438 29.062 1 20.84 304 SER B CA 1
ATOM 7283 C C . SER B 1 304 ? 35.625 39.875 30.484 1 20.84 304 SER B C 1
ATOM 7285 O O . SER B 1 304 ? 35.781 38.688 30.703 1 20.84 304 SER B O 1
ATOM 7287 N N . ASP B 1 305 ? 35.844 40.594 31.578 1 21.23 305 ASP B N 1
ATOM 7288 C CA . ASP B 1 305 ? 36.844 39.938 32.438 1 21.23 305 ASP B CA 1
ATOM 7289 C C . ASP B 1 305 ? 36.312 38.594 32.969 1 21.23 305 ASP B C 1
ATOM 7291 O O . ASP B 1 305 ? 37 37.969 33.781 1 21.23 305 ASP B O 1
ATOM 7295 N N . ALA B 1 306 ? 35.062 38.438 33.062 1 22.44 306 ALA B N 1
ATOM 7296 C CA . ALA B 1 306 ? 34.906 37.438 34.094 1 22.44 306 ALA B CA 1
ATOM 7297 C C . ALA B 1 306 ? 35.5 36.094 33.688 1 22.44 306 ALA B C 1
ATOM 7299 O O . ALA B 1 306 ? 35.438 35.719 32.5 1 22.44 306 ALA B O 1
ATOM 7300 N N . ASP B 1 307 ? 36.594 35.5 34.344 1 20.77 307 ASP B N 1
ATOM 7301 C CA . ASP B 1 307 ? 37.5 34.344 34.438 1 20.77 307 ASP B CA 1
ATOM 7302 C C . ASP B 1 307 ? 36.719 33.031 34.25 1 20.77 307 ASP B C 1
ATOM 7304 O O . ASP B 1 307 ? 36.906 32.094 35.031 1 20.77 307 ASP B O 1
ATOM 7308 N N . ILE B 1 308 ? 35.562 32.969 33.625 1 20.5 308 ILE B N 1
ATOM 7309 C CA . ILE B 1 308 ? 35.125 31.609 33.906 1 20.5 308 ILE B CA 1
ATOM 7310 C C . ILE B 1 308 ? 36.125 30.609 33.344 1 20.5 308 ILE B C 1
ATOM 7312 O O . ILE B 1 308 ? 36.438 30.609 32.156 1 20.5 308 ILE B O 1
ATOM 7316 N N . SER B 1 309 ? 37.125 30.031 34.094 1 20.94 309 SER B N 1
ATOM 7317 C CA . SER B 1 309 ? 38.062 28.906 34.094 1 20.94 309 SER B CA 1
ATOM 7318 C C . SER B 1 309 ? 37.438 27.688 33.375 1 20.94 309 SER B C 1
ATOM 7320 O O . SER B 1 309 ? 36.844 26.828 34.031 1 20.94 309 SER B O 1
ATOM 7322 N N . ILE B 1 310 ? 36.656 27.844 32.406 1 20.5 310 ILE B N 1
ATOM 7323 C CA . ILE B 1 310 ? 36.188 26.531 31.969 1 20.5 310 ILE B CA 1
ATOM 7324 C C . ILE B 1 310 ? 37.375 25.656 31.609 1 20.5 310 ILE B C 1
ATOM 7326 O O . ILE B 1 310 ? 38.281 26.094 30.859 1 20.5 310 ILE B O 1
ATOM 7330 N N . ALA B 1 311 ? 37.656 24.484 32.219 1 21 311 ALA B N 1
ATOM 7331 C CA . ALA B 1 311 ? 38.594 23.375 32.25 1 21 311 ALA B CA 1
ATOM 7332 C C . ALA B 1 311 ? 38.938 22.875 30.859 1 21 311 ALA B C 1
ATOM 7334 O O . ALA B 1 311 ? 38.062 22.828 29.984 1 21 311 ALA B O 1
ATOM 7335 N N . GLU B 1 312 ? 40.25 22.828 30.375 1 21.95 312 GLU B N 1
ATOM 7336 C CA . GLU B 1 312 ? 41.156 22.344 29.344 1 21.95 312 GLU B CA 1
ATOM 7337 C C . GLU B 1 312 ? 40.844 20.906 28.953 1 21.95 312 GLU B C 1
ATOM 7339 O O . GLU B 1 312 ? 41.406 19.969 29.531 1 21.95 312 GLU B O 1
ATOM 7344 N N . LEU B 1 313 ? 39.656 20.344 28.922 1 20.69 313 LEU B N 1
ATOM 7345 C CA . LEU B 1 313 ? 39.75 18.938 28.547 1 20.69 313 LEU B CA 1
ATOM 7346 C C . LEU B 1 313 ? 40.406 18.781 27.203 1 20.69 313 LEU B C 1
ATOM 7348 O O . LEU B 1 313 ? 39.844 19.125 26.156 1 20.69 313 LEU B O 1
ATOM 7352 N N . ARG B 1 314 ? 41.781 19.078 27 1 23.28 314 ARG B N 1
ATOM 7353 C CA . ARG B 1 314 ? 42.781 18.828 25.984 1 23.28 314 ARG B CA 1
ATOM 7354 C C . ARG B 1 314 ? 42.75 17.391 25.484 1 23.28 314 ARG B C 1
ATOM 7356 O O . ARG B 1 314 ? 43.438 16.516 26.016 1 23.28 314 ARG B O 1
ATOM 7363 N N . THR B 1 315 ? 41.625 16.688 25.266 1 22.97 315 THR B N 1
ATOM 7364 C CA . THR B 1 315 ? 42 15.336 24.859 1 22.97 315 THR B CA 1
ATOM 7365 C C . THR B 1 315 ? 42.812 15.352 23.578 1 22.97 315 THR B C 1
ATOM 7367 O O . THR B 1 315 ? 42.531 16.141 22.672 1 22.97 315 THR B O 1
ATOM 7370 N N . ASN B 1 316 ? 44.125 14.945 23.406 1 21.97 316 ASN B N 1
ATOM 7371 C CA . ASN B 1 316 ? 45.25 14.75 22.5 1 21.97 316 ASN B CA 1
ATOM 7372 C C . ASN B 1 316 ? 44.844 14.047 21.219 1 21.97 316 ASN B C 1
ATOM 7374 O O . ASN B 1 316 ? 45.688 13.625 20.438 1 21.97 316 ASN B O 1
ATOM 7378 N N . GLY B 1 317 ? 43.781 13.375 21.094 1 23.84 317 GLY B N 1
ATOM 7379 C CA . GLY B 1 317 ? 43.844 12.445 19.969 1 23.84 317 GLY B CA 1
ATOM 7380 C C . GLY B 1 317 ? 43.875 13.133 18.625 1 23.84 317 GLY B C 1
ATOM 7381 O O . GLY B 1 317 ? 43.531 14.305 18.5 1 23.84 317 GLY B O 1
ATOM 7382 N N . SER B 1 318 ? 44.844 12.758 17.656 1 25.19 318 SER B N 1
ATOM 7383 C CA . SER B 1 318 ? 45.094 13.148 16.281 1 25.19 318 SER B CA 1
ATOM 7384 C C . SER B 1 318 ? 43.812 13.305 15.484 1 25.19 318 SER B C 1
ATOM 7386 O O . SER B 1 318 ? 43.062 12.336 15.297 1 25.19 318 SER B O 1
ATOM 7388 N N . ALA B 1 319 ? 43.125 14.352 15.664 1 30.25 319 ALA B N 1
ATOM 7389 C CA . ALA B 1 319 ? 41.938 14.719 14.883 1 30.25 319 ALA B CA 1
ATOM 7390 C C . ALA B 1 319 ? 42.25 14.75 13.391 1 30.25 319 ALA B C 1
ATOM 7392 O O . ALA B 1 319 ? 42.938 15.656 12.922 1 30.25 319 ALA B O 1
ATOM 7393 N N . VAL B 1 320 ? 42.594 13.555 12.703 1 28.34 320 VAL B N 1
ATOM 7394 C CA . VAL B 1 320 ? 42.688 13.484 11.25 1 28.34 320 VAL B CA 1
ATOM 7395 C C . VAL B 1 320 ? 41.562 14.266 10.609 1 28.34 320 VAL B C 1
ATOM 7397 O O . VAL B 1 320 ? 40.375 14.07 10.953 1 28.34 320 VAL B O 1
ATOM 7400 N N . SER B 1 321 ? 41.844 15.453 10.227 1 27.66 321 SER B N 1
ATOM 7401 C CA . SER B 1 321 ? 40.938 16.328 9.469 1 27.66 321 SER B CA 1
ATOM 7402 C C . SER B 1 321 ? 40.188 15.562 8.383 1 27.66 321 SER B C 1
ATOM 7404 O O . SER B 1 321 ? 40.812 14.891 7.555 1 27.66 321 SER B O 1
ATOM 7406 N N . PHE B 1 322 ? 39.156 15 8.664 1 28.77 322 PHE B N 1
ATOM 7407 C CA . PHE B 1 322 ? 38.281 14.414 7.652 1 28.77 322 PHE B CA 1
ATOM 7408 C C . PHE B 1 322 ? 38.094 15.367 6.473 1 28.77 322 PHE B C 1
ATOM 7410 O O . PHE B 1 322 ? 37.281 15.109 5.586 1 28.77 322 PHE B O 1
ATOM 7417 N N . ASP B 1 323 ? 38.719 16.625 6.621 1 29.05 323 ASP B N 1
ATOM 7418 C CA . ASP B 1 323 ? 38.469 17.656 5.617 1 29.05 323 ASP B CA 1
ATOM 7419 C C . ASP B 1 323 ? 38.781 17.141 4.211 1 29.05 323 ASP B C 1
ATOM 7421 O O . ASP B 1 323 ? 38.031 17.438 3.264 1 29.05 323 ASP B O 1
ATOM 7425 N N . ASN B 1 324 ? 40.188 16.75 3.953 1 30.14 324 ASN B N 1
ATOM 7426 C CA . ASN B 1 324 ? 40.688 16.5 2.613 1 30.14 324 ASN B CA 1
ATOM 7427 C C . ASN B 1 324 ? 40 15.297 1.972 1 30.14 324 ASN B C 1
ATOM 7429 O O . ASN B 1 324 ? 40.25 14.977 0.809 1 30.14 324 ASN B O 1
ATOM 7433 N N . ILE B 1 325 ? 39.562 14.328 2.764 1 29.92 325 ILE B N 1
ATOM 7434 C CA . ILE B 1 325 ? 39.219 13.047 2.156 1 29.92 325 ILE B CA 1
ATOM 7435 C C . ILE B 1 325 ? 37.844 13.141 1.491 1 29.92 325 ILE B C 1
ATOM 7437 O O . ILE B 1 325 ? 37.594 12.555 0.431 1 29.92 325 ILE B O 1
ATOM 7441 N N . CYS B 1 326 ? 36.875 13.773 2.129 1 31.91 326 CYS B N 1
ATOM 7442 C CA . CYS B 1 326 ? 35.688 13.875 1.305 1 31.91 326 CYS B CA 1
ATOM 7443 C C . CYS B 1 326 ? 35.812 14.984 0.267 1 31.91 326 CYS B C 1
ATOM 7445 O O . CYS B 1 326 ? 34.938 15.172 -0.568 1 31.91 326 CYS B O 1
ATOM 7447 N N . ALA B 1 327 ? 36.625 16.312 0.554 1 28.95 327 ALA B N 1
ATOM 7448 C CA . ALA B 1 327 ? 36.906 17.406 -0.376 1 28.95 327 ALA B CA 1
ATOM 7449 C C . ALA B 1 327 ? 37.938 16.984 -1.417 1 28.95 327 ALA B C 1
ATOM 7451 O O . ALA B 1 327 ? 39.031 16.562 -1.068 1 28.95 327 ALA B O 1
ATOM 7452 N N . VAL B 1 328 ? 37.719 16.672 -2.676 1 28.8 328 VAL B N 1
ATOM 7453 C CA . VAL B 1 328 ? 38.656 16.75 -3.789 1 28.8 328 VAL B CA 1
ATOM 7454 C C . VAL B 1 328 ? 39.5 18.016 -3.676 1 28.8 328 VAL B C 1
ATOM 7456 O O . VAL B 1 328 ? 38.969 19.125 -3.668 1 28.8 328 VAL B O 1
ATOM 7459 N N . GLY B 1 329 ? 40.625 18.141 -3.031 1 26.39 329 GLY B N 1
ATOM 7460 C CA . GLY B 1 329 ? 41.656 19.172 -2.914 1 26.39 329 GLY B CA 1
ATOM 7461 C C . GLY B 1 329 ? 41.875 19.953 -4.195 1 26.39 329 GLY B C 1
ATOM 7462 O O . GLY B 1 329 ? 41.844 19.375 -5.289 1 26.39 329 GLY B O 1
ATOM 7463 N N . MET B 1 330 ? 41.781 21.266 -4.203 1 27.42 330 MET B N 1
ATOM 7464 C CA . MET B 1 330 ? 42.188 22.297 -5.141 1 27.42 330 MET B CA 1
ATOM 7465 C C . MET B 1 330 ? 43.688 22.203 -5.438 1 27.42 330 MET B C 1
ATOM 7467 O O . MET B 1 330 ? 44.469 22.984 -4.914 1 27.42 330 MET B O 1
ATOM 7471 N N . ASP B 1 331 ? 44.562 21.188 -5.543 1 26.28 331 ASP B N 1
ATOM 7472 C CA . ASP B 1 331 ? 45.938 21.5 -5.996 1 26.28 331 ASP B CA 1
ATOM 7473 C C . ASP B 1 331 ? 45.875 22.344 -7.273 1 26.28 331 ASP B C 1
ATOM 7475 O O . ASP B 1 331 ? 44.906 22.297 -8.023 1 26.28 331 ASP B O 1
ATOM 7479 N N . THR B 1 332 ? 46.969 23.281 -7.527 1 26.47 332 THR B N 1
ATOM 7480 C CA . THR B 1 332 ? 47.438 24.266 -8.5 1 26.47 332 THR B CA 1
ATOM 7481 C C . THR B 1 332 ? 47.188 23.766 -9.922 1 26.47 332 THR B C 1
ATOM 7483 O O . THR B 1 332 ? 46.594 24.453 -10.742 1 26.47 332 THR B O 1
ATOM 7486 N N . GLU B 1 333 ? 48.438 23.75 -10.836 1 28 333 GLU B N 1
ATOM 7487 C CA . GLU B 1 333 ? 48.719 23.844 -12.266 1 28 333 GLU B CA 1
ATOM 7488 C C . GLU B 1 333 ? 48.031 22.703 -13.023 1 28 333 GLU B C 1
ATOM 7490 O O . GLU B 1 333 ? 47.531 22.906 -14.133 1 28 333 GLU B O 1
ATOM 7495 N N . ASP B 1 334 ? 48.719 21.422 -12.906 1 28.41 334 ASP B N 1
ATOM 7496 C CA . ASP B 1 334 ? 48.594 20.391 -13.922 1 28.41 334 ASP B CA 1
ATOM 7497 C C . ASP B 1 334 ? 47.156 19.891 -13.984 1 28.41 334 ASP B C 1
ATOM 7499 O O . ASP B 1 334 ? 46.562 19.5 -12.969 1 28.41 334 ASP B O 1
ATOM 7503 N N . THR B 1 335 ? 46.219 20.219 -14.984 1 30.41 335 THR B N 1
ATOM 7504 C CA . THR B 1 335 ? 44.938 20.031 -15.664 1 30.41 335 THR B CA 1
ATOM 7505 C C . THR B 1 335 ? 44.469 18.594 -15.516 1 30.41 335 THR B C 1
ATOM 7507 O O . THR B 1 335 ? 43.344 18.266 -15.898 1 30.41 335 THR B O 1
ATOM 7510 N N . SER B 1 336 ? 45.344 17.531 -15.555 1 29.72 336 SER B N 1
ATOM 7511 C CA . SER B 1 336 ? 44.812 16.203 -15.859 1 29.72 336 SER B CA 1
ATOM 7512 C C . SER B 1 336 ? 43.938 15.68 -14.734 1 29.72 336 SER B C 1
ATOM 7514 O O . SER B 1 336 ? 44.438 15.047 -13.797 1 29.72 336 SER B O 1
ATOM 7516 N N . VAL B 1 337 ? 43.344 16.484 -14 1 33.97 337 VAL B N 1
ATOM 7517 C CA . VAL B 1 337 ? 42.438 16.188 -12.891 1 33.97 337 VAL B CA 1
ATOM 7518 C C . VAL B 1 337 ? 41.562 14.984 -13.242 1 33.97 337 VAL B C 1
ATOM 7520 O O . VAL B 1 337 ? 40.5 15.133 -13.805 1 33.97 337 VAL B O 1
ATOM 7523 N N . HIS B 1 338 ? 41.906 13.984 -14.039 1 31.12 338 HIS B N 1
ATOM 7524 C CA . HIS B 1 338 ? 41.156 12.852 -14.555 1 31.12 338 HIS B CA 1
ATOM 7525 C C . HIS B 1 338 ? 40.562 12.016 -13.422 1 31.12 338 HIS B C 1
ATOM 7527 O O . HIS B 1 338 ? 39.844 11.039 -13.664 1 31.12 338 HIS B O 1
ATOM 7533 N N . SER B 1 339 ? 41.344 11.805 -12.25 1 35.38 339 SER B N 1
ATOM 7534 C CA . SER B 1 339 ? 40.781 10.609 -11.602 1 35.38 339 SER B CA 1
ATOM 7535 C C . SER B 1 339 ? 39.344 10.82 -11.18 1 35.38 339 SER B C 1
ATOM 7537 O O . SER B 1 339 ? 39.062 11.68 -10.336 1 35.38 339 SER B O 1
ATOM 7539 N N . HIS B 1 340 ? 38.281 10.844 -11.93 1 39.06 340 HIS B N 1
ATOM 7540 C CA . HIS B 1 340 ? 36.844 10.766 -12.023 1 39.06 340 HIS B CA 1
ATOM 7541 C C . HIS B 1 340 ? 36.25 9.883 -10.922 1 39.06 340 HIS B C 1
ATOM 7543 O O . HIS B 1 340 ? 35.906 8.727 -11.156 1 39.06 340 HIS B O 1
ATOM 7549 N N . HIS B 1 341 ? 36.781 9.656 -9.797 1 48.41 341 HIS B N 1
ATOM 7550 C CA . HIS B 1 341 ? 36.125 8.695 -8.938 1 48.41 341 HIS B CA 1
ATOM 7551 C C . HIS B 1 341 ? 34.688 9.141 -8.633 1 48.41 341 HIS B C 1
ATOM 7553 O O . HIS B 1 341 ? 34.469 10.109 -7.898 1 48.41 341 HIS B O 1
ATOM 7559 N N . THR B 1 342 ? 33.688 8.859 -9.469 1 61.03 342 THR B N 1
ATOM 7560 C CA . THR B 1 342 ? 32.25 9.164 -9.602 1 61.03 342 THR B CA 1
ATOM 7561 C C . THR B 1 342 ? 31.5 8.695 -8.359 1 61.03 342 THR B C 1
ATOM 7563 O O . THR B 1 342 ? 30.516 9.32 -7.965 1 61.03 342 THR B O 1
ATOM 7566 N N . TRP B 1 343 ? 32.156 7.641 -7.625 1 74.5 343 TRP B N 1
ATOM 7567 C CA . TRP B 1 343 ? 31.438 7.105 -6.473 1 74.5 343 TRP B CA 1
ATOM 7568 C C . TRP B 1 343 ? 32.281 7.18 -5.215 1 74.5 343 TRP B C 1
ATOM 7570 O O . TRP B 1 343 ? 33.5 7.004 -5.273 1 74.5 343 TRP B O 1
ATOM 7580 N N . PRO B 1 344 ? 31.766 7.453 -4.039 1 75.25 344 PRO B N 1
ATOM 7581 C CA . PRO B 1 344 ? 32.5 7.605 -2.783 1 75.25 344 PRO B CA 1
ATOM 7582 C C . PRO B 1 344 ? 33.188 6.312 -2.346 1 75.25 344 PRO B C 1
ATOM 7584 O O . PRO B 1 344 ? 34.219 6.359 -1.653 1 75.25 344 PRO B O 1
ATOM 7587 N N . THR B 1 345 ? 32.656 5.199 -2.676 1 85.94 345 THR B N 1
ATOM 7588 C CA . THR B 1 345 ? 33.188 3.91 -2.244 1 85.94 345 THR B CA 1
ATOM 7589 C C . THR B 1 345 ? 33.375 2.977 -3.436 1 85.94 345 THR B C 1
ATOM 7591 O O . THR B 1 345 ? 32.844 3.227 -4.52 1 85.94 345 THR B O 1
ATOM 7594 N N . SER B 1 346 ? 34.156 1.918 -3.227 1 90.56 346 SER B N 1
ATOM 7595 C CA . SER B 1 346 ? 34.438 0.927 -4.262 1 90.56 346 SER B CA 1
ATOM 7596 C C . SER B 1 346 ? 33.25 0.009 -4.484 1 90.56 346 SER B C 1
ATOM 7598 O O . SER B 1 346 ? 32.312 -0.038 -3.658 1 90.56 346 SER B O 1
ATOM 7600 N N . PHE B 1 347 ? 33.281 -0.66 -5.637 1 93 347 PHE B N 1
ATOM 7601 C CA . PHE B 1 347 ? 32.188 -1.581 -5.984 1 93 347 PHE B CA 1
ATOM 7602 C C . PHE B 1 347 ? 32.062 -2.691 -4.949 1 93 347 PHE B C 1
ATOM 7604 O O . PHE B 1 347 ? 30.969 -3.061 -4.551 1 93 347 PHE B O 1
ATOM 7611 N N . TRP B 1 348 ? 33.156 -3.227 -4.492 1 93.38 348 TRP B N 1
ATOM 7612 C CA . TRP B 1 348 ? 33.156 -4.355 -3.568 1 93.38 348 TRP B CA 1
ATOM 7613 C C . TRP B 1 348 ? 32.562 -3.949 -2.217 1 93.38 348 TRP B C 1
ATOM 7615 O O . TRP B 1 348 ? 31.828 -4.711 -1.598 1 93.38 348 TRP B O 1
ATOM 7625 N N . MET B 1 349 ? 32.875 -2.758 -1.783 1 92.81 349 MET B N 1
ATOM 7626 C CA . MET B 1 349 ? 32.312 -2.264 -0.527 1 92.81 349 MET B CA 1
ATOM 7627 C C . MET B 1 349 ? 30.812 -2.037 -0.65 1 92.81 349 MET B C 1
ATOM 7629 O O . MET B 1 349 ? 30.062 -2.389 0.254 1 92.81 349 MET B O 1
ATOM 7633 N N . GLN B 1 350 ? 30.531 -1.49 -1.78 1 94.25 350 GLN B N 1
ATOM 7634 C CA . GLN B 1 350 ? 29.109 -1.291 -2.018 1 94.25 350 GLN B CA 1
ATOM 7635 C C . GLN B 1 350 ? 28.359 -2.623 -2.047 1 94.25 350 GLN B C 1
ATOM 7637 O O . GLN B 1 350 ? 27.312 -2.766 -1.421 1 94.25 350 GLN B O 1
ATOM 7642 N N . TYR B 1 351 ? 28.938 -3.59 -2.74 1 95.25 351 TYR B N 1
ATOM 7643 C CA . TYR B 1 351 ? 28.344 -4.91 -2.867 1 95.25 351 TYR B CA 1
ATOM 7644 C C . TYR B 1 351 ? 28.188 -5.578 -1.506 1 95.25 351 TYR B C 1
ATOM 7646 O O . TYR B 1 351 ? 27.141 -6.125 -1.187 1 95.25 351 TYR B O 1
ATOM 7654 N N . ARG B 1 352 ? 29.188 -5.492 -0.716 1 95.38 352 ARG B N 1
ATOM 7655 C CA . ARG B 1 352 ? 29.172 -6.152 0.587 1 95.38 352 ARG B CA 1
ATOM 7656 C C . ARG B 1 352 ? 28.156 -5.516 1.52 1 95.38 352 ARG B C 1
ATOM 7658 O O . ARG B 1 352 ? 27.391 -6.219 2.178 1 95.38 352 ARG B O 1
ATOM 7665 N N . MET B 1 353 ? 28.078 -4.215 1.561 1 95.06 353 MET B N 1
ATOM 7666 C CA . MET B 1 353 ? 27.188 -3.518 2.475 1 95.06 353 MET B CA 1
ATOM 7667 C C . MET B 1 353 ? 25.734 -3.635 2.012 1 95.06 353 MET B C 1
ATOM 7669 O O . MET B 1 353 ? 24.828 -3.758 2.832 1 95.06 353 MET B O 1
ATOM 7673 N N . LEU B 1 354 ? 25.609 -3.572 0.755 1 95.75 354 LEU B N 1
ATOM 7674 C CA . LEU B 1 354 ? 24.266 -3.738 0.22 1 95.75 354 LEU B CA 1
ATOM 7675 C C . LEU B 1 354 ? 23.75 -5.152 0.472 1 95.75 354 LEU B C 1
ATOM 7677 O O . LEU B 1 354 ? 22.562 -5.344 0.757 1 95.75 354 LEU B O 1
ATOM 7681 N N . THR B 1 355 ? 24.625 -6.145 0.32 1 95.81 355 THR B N 1
ATOM 7682 C CA . THR B 1 355 ? 24.25 -7.523 0.614 1 95.81 355 THR B CA 1
ATOM 7683 C C . THR B 1 355 ? 23.875 -7.684 2.086 1 95.81 355 THR B C 1
ATOM 7685 O O . THR B 1 355 ? 22.906 -8.352 2.42 1 95.81 355 THR B O 1
ATOM 7688 N N . TRP B 1 356 ? 24.672 -7.035 2.859 1 95.19 356 TRP B N 1
ATOM 7689 C CA . TRP B 1 356 ? 24.422 -7.086 4.297 1 95.19 356 TRP B CA 1
ATOM 7690 C C . TRP B 1 356 ? 23.062 -6.48 4.633 1 95.19 356 TRP B C 1
ATOM 7692 O O . TRP B 1 356 ? 22.266 -7.078 5.371 1 95.19 356 TRP B O 1
ATOM 7702 N N . ARG B 1 357 ? 22.719 -5.391 4.094 1 93.38 357 ARG B N 1
ATOM 7703 C CA . ARG B 1 357 ? 21.469 -4.688 4.367 1 93.38 357 ARG B CA 1
ATOM 7704 C C . ARG B 1 357 ? 20.281 -5.457 3.807 1 93.38 357 ARG B C 1
ATOM 7706 O O . ARG B 1 357 ? 19.266 -5.605 4.484 1 93.38 357 ARG B O 1
ATOM 7713 N N . GLN B 1 358 ? 20.5 -5.898 2.607 1 92.19 358 GLN B N 1
ATOM 7714 C CA . GLN B 1 358 ? 19.406 -6.605 1.952 1 92.19 358 GLN B CA 1
ATOM 7715 C C . GLN B 1 358 ? 19.094 -7.918 2.664 1 92.19 358 GLN B C 1
ATOM 7717 O O . GLN B 1 358 ? 17.922 -8.32 2.762 1 92.19 358 GLN B O 1
ATOM 7722 N N . PHE B 1 359 ? 20.094 -8.594 3.105 1 93 359 PHE B N 1
ATOM 7723 C CA . PHE B 1 359 ? 19.906 -9.844 3.822 1 93 359 PHE B CA 1
ATOM 7724 C C . PHE B 1 359 ? 19.109 -9.617 5.105 1 93 359 PHE B C 1
ATOM 7726 O O . PHE B 1 359 ? 18.188 -10.367 5.414 1 93 359 PHE B O 1
ATOM 7733 N N . ARG B 1 360 ? 19.391 -8.57 5.793 1 90.88 360 ARG B N 1
ATOM 7734 C CA . ARG B 1 360 ? 18.703 -8.258 7.047 1 90.88 360 ARG B CA 1
ATOM 7735 C C . ARG B 1 360 ? 17.266 -7.82 6.793 1 90.88 360 ARG B C 1
ATOM 7737 O O . ARG B 1 360 ? 16.375 -8.133 7.582 1 90.88 360 ARG B O 1
ATOM 7744 N N . GLN B 1 361 ? 17.109 -7.125 5.77 1 88.62 361 GLN B N 1
ATOM 7745 C CA . GLN B 1 361 ? 15.773 -6.652 5.418 1 88.62 361 GLN B CA 1
ATOM 7746 C C . GLN B 1 361 ? 14.891 -7.801 4.934 1 88.62 361 GLN B C 1
ATOM 7748 O O . GLN B 1 361 ? 13.719 -7.887 5.305 1 88.62 361 GLN B O 1
ATOM 7753 N N . SER B 1 362 ? 15.43 -8.711 4.137 1 87.31 362 SER B N 1
ATOM 7754 C CA . SER B 1 362 ? 14.633 -9.719 3.449 1 87.31 362 SER B CA 1
ATOM 7755 C C . SER B 1 362 ? 14.461 -10.969 4.312 1 87.31 362 SER B C 1
ATOM 7757 O O . SER B 1 362 ? 13.562 -11.773 4.07 1 87.31 362 SER B O 1
ATOM 7759 N N . LYS B 1 363 ? 15.258 -11.18 5.293 1 86.62 363 LYS B N 1
ATOM 7760 C CA . LYS B 1 363 ? 15.227 -12.406 6.09 1 86.62 363 LYS B CA 1
ATOM 7761 C C . LYS B 1 363 ? 13.859 -12.602 6.734 1 86.62 363 LYS B C 1
ATOM 7763 O O . LYS B 1 363 ? 13.273 -13.68 6.633 1 86.62 363 LYS B O 1
ATOM 7768 N N . GLY B 1 364 ? 13.281 -11.531 7.301 1 78.38 364 GLY B N 1
ATOM 7769 C CA . GLY B 1 364 ? 11.992 -11.656 7.969 1 78.38 364 GLY B CA 1
ATOM 7770 C C . GLY B 1 364 ? 10.828 -11.75 7.004 1 78.38 364 GLY B C 1
ATOM 7771 O O . GLY B 1 364 ? 9.812 -12.375 7.309 1 78.38 364 GLY B O 1
ATOM 7772 N N . GLN B 1 365 ? 11.055 -11.297 5.863 1 78 365 GLN B N 1
ATOM 7773 C CA . GLN B 1 365 ? 9.961 -11.258 4.891 1 78 365 GLN B CA 1
ATOM 7774 C C . GLN B 1 365 ? 9.891 -12.555 4.09 1 78 365 GLN B C 1
ATOM 7776 O O . GLN B 1 365 ? 8.805 -13.078 3.838 1 78 365 GLN B O 1
ATOM 7781 N N . ILE B 1 366 ? 11.008 -13.133 3.688 1 79.62 366 ILE B N 1
ATOM 7782 C CA . ILE B 1 366 ? 11.031 -14.312 2.82 1 79.62 366 ILE B CA 1
ATOM 7783 C C . ILE B 1 366 ? 10.844 -15.57 3.658 1 79.62 366 ILE B C 1
ATOM 7785 O O . ILE B 1 366 ? 10.125 -16.484 3.254 1 79.62 366 ILE B O 1
ATOM 7789 N N . LEU B 1 367 ? 11.5 -15.609 4.859 1 83.62 367 LEU B N 1
ATOM 7790 C CA . LEU B 1 367 ? 11.406 -16.797 5.703 1 83.62 367 LEU B CA 1
ATOM 7791 C C . LEU B 1 367 ? 10.352 -16.609 6.793 1 83.62 367 LEU B C 1
ATOM 7793 O O . LEU B 1 367 ? 10.648 -16.75 7.98 1 83.62 367 LEU B O 1
ATOM 7797 N N . HIS B 1 368 ? 9.203 -16.312 6.297 1 83.75 368 HIS B N 1
ATOM 7798 C CA . HIS B 1 368 ? 8.102 -16.203 7.246 1 83.75 368 HIS B CA 1
ATOM 7799 C C . HIS B 1 368 ? 7.676 -17.578 7.746 1 83.75 368 HIS B C 1
ATOM 7801 O O . HIS B 1 368 ? 7.582 -18.531 6.965 1 83.75 368 HIS B O 1
ATOM 7807 N N . LYS B 1 369 ? 7.418 -17.75 8.984 1 87.12 369 LYS B N 1
ATOM 7808 C CA . LYS B 1 369 ? 7.129 -19.031 9.625 1 87.12 369 LYS B CA 1
ATOM 7809 C C . LYS B 1 369 ? 5.938 -19.719 8.961 1 87.12 369 LYS B C 1
ATOM 7811 O O . LYS B 1 369 ? 5.984 -20.922 8.695 1 87.12 369 LYS B O 1
ATOM 7816 N N . TYR B 1 370 ? 4.93 -18.953 8.625 1 86.56 370 TYR B N 1
ATOM 7817 C CA . TYR B 1 370 ? 3.721 -19.547 8.07 1 86.56 370 TYR B CA 1
ATOM 7818 C C . TYR B 1 370 ? 3.961 -20.047 6.648 1 86.56 370 TYR B C 1
ATOM 7820 O O . TYR B 1 370 ? 3.385 -21.062 6.234 1 86.56 370 TYR B O 1
ATOM 7828 N N . GLU B 1 371 ? 4.828 -19.438 5.934 1 87.56 371 GLU B N 1
ATOM 7829 C CA . GLU B 1 371 ? 5.156 -19.875 4.582 1 87.56 371 GLU B CA 1
ATOM 7830 C C . GLU B 1 371 ? 5.938 -21.188 4.605 1 87.56 371 GLU B C 1
ATOM 7832 O O . GLU B 1 371 ? 5.695 -22.078 3.781 1 87.56 371 GLU B O 1
ATOM 7837 N N . VAL B 1 372 ? 6.824 -21.297 5.59 1 91.25 372 VAL B N 1
ATOM 7838 C CA . VAL B 1 372 ? 7.629 -22.5 5.723 1 91.25 372 VAL B CA 1
ATOM 7839 C C . VAL B 1 372 ? 6.746 -23.672 6.148 1 91.25 372 VAL B C 1
ATOM 7841 O O . VAL B 1 372 ? 6.832 -24.766 5.586 1 91.25 372 VAL B O 1
ATOM 7844 N N . ILE B 1 373 ? 5.836 -23.391 6.977 1 93.38 373 ILE B N 1
ATOM 7845 C CA . ILE B 1 373 ? 4.957 -24.438 7.48 1 93.38 373 ILE B CA 1
ATOM 7846 C C . ILE B 1 373 ? 4.043 -24.922 6.359 1 93.38 373 ILE B C 1
ATOM 7848 O O . ILE B 1 373 ? 3.85 -26.141 6.188 1 93.38 373 ILE B O 1
ATOM 7852 N N . GLN B 1 374 ? 3.529 -24.031 5.609 1 91.75 374 GLN B N 1
ATOM 7853 C CA . GLN B 1 374 ? 2.635 -24.406 4.516 1 91.75 374 GLN B CA 1
ATOM 7854 C C . GLN B 1 374 ? 3.365 -25.219 3.461 1 91.75 374 GLN B C 1
ATOM 7856 O O . GLN B 1 374 ? 2.822 -26.203 2.947 1 91.75 374 GLN B O 1
ATOM 7861 N N . SER B 1 375 ? 4.562 -24.859 3.172 1 92.12 375 SER B N 1
ATOM 7862 C CA . SER B 1 375 ? 5.336 -25.609 2.18 1 92.12 375 SER B CA 1
ATOM 7863 C C . SER B 1 375 ? 5.699 -27 2.691 1 92.12 375 SER B C 1
ATOM 7865 O O . SER B 1 375 ? 5.672 -27.969 1.935 1 92.12 375 SER B O 1
ATOM 7867 N N . LEU B 1 376 ? 5.98 -27.078 3.992 1 93.5 376 LEU B N 1
ATOM 7868 C CA . LEU B 1 376 ? 6.324 -28.375 4.57 1 93.5 376 LEU B CA 1
ATOM 7869 C C . LEU B 1 376 ? 5.102 -29.266 4.652 1 93.5 376 LEU B C 1
ATOM 7871 O O . LEU B 1 376 ? 5.199 -30.484 4.438 1 93.5 376 LEU B O 1
ATOM 7875 N N . LEU B 1 377 ? 4.012 -28.672 4.898 1 93.12 377 LEU B N 1
ATOM 7876 C CA . LEU B 1 377 ? 2.768 -29.438 4.941 1 93.12 377 LEU B CA 1
ATOM 7877 C C . LEU B 1 377 ? 2.43 -30 3.566 1 93.12 377 LEU B C 1
ATOM 7879 O O . LEU B 1 377 ? 2.039 -31.156 3.445 1 93.12 377 LEU B O 1
ATOM 7883 N N . LEU B 1 378 ? 2.615 -29.219 2.607 1 92.44 378 LEU B N 1
ATOM 7884 C CA . LEU B 1 378 ? 2.326 -29.672 1.252 1 92.44 378 LEU B CA 1
ATOM 7885 C C . LEU B 1 378 ? 3.328 -30.734 0.809 1 92.44 378 LEU B C 1
ATOM 7887 O O . LEU B 1 378 ? 2.963 -31.688 0.112 1 92.44 378 LEU B O 1
ATOM 7891 N N . ALA B 1 379 ? 4.586 -30.531 1.214 1 93.38 379 ALA B N 1
ATOM 7892 C CA . ALA B 1 379 ? 5.613 -31.516 0.887 1 93.38 379 ALA B CA 1
ATOM 7893 C C . ALA B 1 379 ? 5.305 -32.875 1.532 1 93.38 379 ALA B C 1
ATOM 7895 O O . ALA B 1 379 ? 5.457 -33.906 0.898 1 93.38 379 ALA B O 1
ATOM 7896 N N . THR B 1 380 ? 4.824 -32.812 2.725 1 91.25 380 THR B N 1
ATOM 7897 C CA . THR B 1 380 ? 4.488 -34.062 3.432 1 91.25 380 THR B CA 1
ATOM 7898 C C . THR B 1 380 ? 3.273 -34.719 2.797 1 91.25 380 THR B C 1
ATOM 7900 O O . THR B 1 380 ? 3.238 -35.938 2.656 1 91.25 380 THR B O 1
ATOM 7903 N N . LEU B 1 381 ? 2.412 -33.938 2.404 1 87.94 381 LEU B N 1
ATOM 7904 C CA . LEU B 1 381 ? 1.224 -34.469 1.761 1 87.94 381 LEU B CA 1
ATOM 7905 C C . LEU B 1 381 ? 1.576 -35.125 0.422 1 87.94 381 LEU B C 1
ATOM 7907 O O . LEU B 1 381 ? 1.143 -36.219 0.128 1 87.94 381 LEU B O 1
ATOM 7911 N N . ALA B 1 382 ? 2.328 -34.406 -0.369 1 86.62 382 ALA B N 1
ATOM 7912 C CA . ALA B 1 382 ? 2.76 -34.969 -1.651 1 86.62 382 ALA B CA 1
ATOM 7913 C C . ALA B 1 382 ? 3.633 -36.219 -1.451 1 86.62 382 ALA B C 1
ATOM 7915 O O . ALA B 1 382 ? 3.543 -37.156 -2.219 1 86.62 382 ALA B O 1
ATOM 7916 N N . GLY B 1 383 ? 4.469 -36.156 -0.365 1 85 383 GLY B N 1
ATOM 7917 C CA . GLY B 1 383 ? 5.301 -37.312 -0.046 1 85 383 GLY B CA 1
ATOM 7918 C C . GLY B 1 383 ? 4.5 -38.531 0.351 1 85 383 GLY B C 1
ATOM 7919 O O . GLY B 1 383 ? 4.848 -39.656 -0.019 1 85 383 GLY B O 1
ATOM 7920 N N . ILE B 1 384 ? 3.434 -38.281 0.945 1 84.38 384 ILE B N 1
ATOM 7921 C CA . ILE B 1 384 ? 2.584 -39.406 1.377 1 84.38 384 ILE B CA 1
ATOM 7922 C C . ILE B 1 384 ? 1.88 -40 0.169 1 84.38 384 ILE B C 1
ATOM 7924 O O . ILE B 1 384 ? 1.729 -41.219 0.085 1 84.38 384 ILE B O 1
ATOM 7928 N N . LEU B 1 385 ? 1.515 -39.219 -0.716 1 82.69 385 LEU B N 1
ATOM 7929 C CA . LEU B 1 385 ? 0.807 -39.719 -1.897 1 82.69 385 LEU B CA 1
ATOM 7930 C C . LEU B 1 385 ? 1.719 -40.562 -2.764 1 82.69 385 LEU B C 1
ATOM 7932 O O . LEU B 1 385 ? 1.262 -41.531 -3.393 1 82.69 385 LEU B O 1
ATOM 7936 N N . TYR B 1 386 ? 2.918 -40.281 -2.643 1 79.25 386 TYR B N 1
ATOM 7937 C CA . TYR B 1 386 ? 3.832 -41 -3.527 1 79.25 386 TYR B CA 1
ATOM 7938 C C . TYR B 1 386 ? 4.797 -41.875 -2.729 1 79.25 386 TYR B C 1
ATOM 7940 O O . TYR B 1 386 ? 5.914 -42.125 -3.174 1 79.25 386 TYR B O 1
ATOM 7948 N N . PHE B 1 387 ? 4.258 -42.156 -1.574 1 81.06 387 PHE B N 1
ATOM 7949 C CA . PHE B 1 387 ? 5.105 -42.938 -0.693 1 81.06 387 PHE B CA 1
ATOM 7950 C C . PHE B 1 387 ? 5.375 -44.312 -1.291 1 81.06 387 PHE B C 1
ATOM 7952 O O . PHE B 1 387 ? 4.445 -45.094 -1.528 1 81.06 387 PHE B O 1
ATOM 7959 N N . GLN B 1 388 ? 6.59 -44.656 -1.615 1 72.94 388 GLN B N 1
ATOM 7960 C CA . GLN B 1 388 ? 7.129 -45.906 -2.084 1 72.94 388 GLN B CA 1
ATOM 7961 C C . GLN B 1 388 ? 6.301 -46.469 -3.24 1 72.94 388 GLN B C 1
ATOM 7963 O O . GLN B 1 388 ? 5.82 -47.594 -3.18 1 72.94 388 GLN B O 1
ATOM 7968 N N . THR B 1 389 ? 6 -45.562 -4.203 1 72.5 389 THR B N 1
ATOM 7969 C CA . THR B 1 389 ? 5.301 -46 -5.41 1 72.5 389 THR B CA 1
ATOM 7970 C C . THR B 1 389 ? 6.18 -46.938 -6.238 1 72.5 389 THR B C 1
ATOM 7972 O O . THR B 1 389 ? 7.395 -46.75 -6.305 1 72.5 389 THR B O 1
ATOM 7975 N N . ASP B 1 390 ? 5.531 -48.031 -6.66 1 70.81 390 ASP B N 1
ATOM 7976 C CA . ASP B 1 390 ? 6.25 -49.062 -7.406 1 70.81 390 ASP B CA 1
ATOM 7977 C C . ASP B 1 390 ? 6.746 -48.5 -8.75 1 70.81 390 ASP B C 1
ATOM 7979 O O . ASP B 1 390 ? 6.141 -47.594 -9.32 1 70.81 390 ASP B O 1
ATOM 7983 N N . TYR B 1 391 ? 7.93 -48.969 -9.133 1 72.88 391 TYR B N 1
ATOM 7984 C CA . TYR B 1 391 ? 8.539 -48.594 -10.406 1 72.88 391 TYR B CA 1
ATOM 7985 C C . TYR B 1 391 ? 7.926 -49.406 -11.547 1 72.88 391 TYR B C 1
ATOM 7987 O O . TYR B 1 391 ? 8.531 -50.375 -12.039 1 72.88 391 TYR B O 1
ATOM 7995 N N . SER B 1 392 ? 6.562 -49.094 -11.805 1 72.06 392 SER B N 1
ATOM 7996 C CA . SER B 1 392 ? 5.84 -49.75 -12.891 1 72.06 392 SER B CA 1
ATOM 7997 C C . SER B 1 392 ? 5.242 -48.719 -13.852 1 72.06 392 SER B C 1
ATOM 7999 O O . SER B 1 392 ? 5.18 -47.531 -13.539 1 72.06 392 SER B O 1
ATOM 8001 N N . TYR B 1 393 ? 4.945 -49.156 -15.109 1 70.81 393 TYR B N 1
ATOM 8002 C CA . TYR B 1 393 ? 4.363 -48.281 -16.125 1 70.81 393 TYR B CA 1
ATOM 8003 C C . TYR B 1 393 ? 2.973 -47.812 -15.703 1 70.81 393 TYR B C 1
ATOM 8005 O O . TYR B 1 393 ? 2.506 -46.781 -16.141 1 70.81 393 TYR B O 1
ATOM 8013 N N . ARG B 1 394 ? 2.385 -48.562 -14.727 1 69.38 394 ARG B N 1
ATOM 8014 C CA . ARG B 1 394 ? 1.07 -48.188 -14.227 1 69.38 394 ARG B CA 1
ATOM 8015 C C . ARG B 1 394 ? 1.164 -46.938 -13.359 1 69.38 394 ARG B C 1
ATOM 8017 O O . ARG B 1 394 ? 0.265 -46.094 -13.375 1 69.38 394 ARG B O 1
ATOM 8024 N N . THR B 1 395 ? 2.324 -46.781 -12.695 1 77.12 395 THR B N 1
ATOM 8025 C CA . THR B 1 395 ? 2.475 -45.688 -11.766 1 77.12 395 THR B CA 1
ATOM 8026 C C . THR B 1 395 ? 3.35 -44.594 -12.367 1 77.12 395 THR B C 1
ATOM 8028 O O . THR B 1 395 ? 3.713 -43.625 -11.68 1 77.12 395 THR B O 1
ATOM 8031 N N . LEU B 1 396 ? 3.707 -44.75 -13.664 1 78.56 396 LEU B N 1
ATOM 8032 C CA . LEU B 1 396 ? 4.57 -43.781 -14.32 1 78.56 396 LEU B CA 1
ATOM 8033 C C . LEU B 1 396 ? 3.9 -42.406 -14.375 1 78.56 396 LEU B C 1
ATOM 8035 O O . LEU B 1 396 ? 4.539 -41.375 -14.117 1 78.56 396 LEU B O 1
ATOM 8039 N N . ARG B 1 397 ? 2.656 -42.406 -14.609 1 79.44 397 ARG B N 1
ATOM 8040 C CA . ARG B 1 397 ? 1.941 -41.156 -14.727 1 79.44 397 ARG B CA 1
ATOM 8041 C C . ARG B 1 397 ? 1.827 -40.438 -13.367 1 79.44 397 ARG B C 1
ATOM 8043 O O . ARG B 1 397 ? 1.881 -39.219 -13.289 1 79.44 397 ARG B O 1
ATOM 8050 N N . ASP B 1 398 ? 1.675 -41.188 -12.328 1 82.12 398 ASP B N 1
ATOM 8051 C CA . ASP B 1 398 ? 1.612 -40.594 -10.984 1 82.12 398 ASP B CA 1
ATOM 8052 C C . ASP B 1 398 ? 2.953 -40 -10.586 1 82.12 398 ASP B C 1
ATOM 8054 O O . ASP B 1 398 ? 2.996 -38.969 -9.922 1 82.12 398 ASP B O 1
ATOM 8058 N N . LYS B 1 399 ? 4.008 -40.656 -11.023 1 83.62 399 LYS B N 1
ATOM 8059 C CA . LYS B 1 399 ? 5.332 -40.125 -10.734 1 83.62 399 LYS B CA 1
ATOM 8060 C C . LYS B 1 399 ? 5.578 -38.844 -11.516 1 83.62 399 LYS B C 1
ATOM 8062 O O . LYS B 1 399 ? 6.094 -37.844 -10.969 1 83.62 399 LYS B O 1
ATOM 8067 N N . MET B 1 400 ? 5.141 -38.812 -12.797 1 86.56 400 MET B N 1
ATOM 8068 C CA . MET B 1 400 ? 5.262 -37.625 -13.609 1 86.56 400 MET B CA 1
ATOM 8069 C C . MET B 1 400 ? 4.391 -36.5 -13.047 1 86.56 400 MET B C 1
ATOM 8071 O O . MET B 1 400 ? 4.758 -35.312 -13.117 1 86.56 400 MET B O 1
ATOM 8075 N N . GLY B 1 401 ? 3.256 -36.938 -12.477 1 87 401 GLY B N 1
ATOM 8076 C CA . GLY B 1 401 ? 2.357 -35.969 -11.867 1 87 401 GLY B CA 1
ATOM 8077 C C . GLY B 1 401 ? 2.938 -35.312 -10.633 1 87 401 GLY B C 1
ATOM 8078 O O . GLY B 1 401 ? 2.74 -34.125 -10.406 1 87 401 GLY B O 1
ATOM 8079 N N . THR B 1 402 ? 3.662 -36 -9.883 1 86.56 402 THR B N 1
ATOM 8080 C CA . THR B 1 402 ? 4.293 -35.438 -8.695 1 86.56 402 THR B CA 1
ATOM 8081 C C . THR B 1 402 ? 5.387 -34.469 -9.078 1 86.56 402 THR B C 1
ATOM 8083 O O . THR B 1 402 ? 5.559 -33.438 -8.414 1 86.56 402 THR B O 1
ATOM 8086 N N . ILE B 1 403 ? 6.098 -34.75 -10.133 1 89.75 403 ILE B N 1
ATOM 8087 C CA . ILE B 1 403 ? 7.168 -33.844 -10.586 1 89.75 403 ILE B CA 1
ATOM 8088 C C . ILE B 1 403 ? 6.578 -32.531 -11.102 1 89.75 403 ILE B C 1
ATOM 8090 O O . ILE B 1 403 ? 7.047 -31.469 -10.734 1 89.75 403 ILE B O 1
ATOM 8094 N N . VAL B 1 404 ? 5.527 -32.656 -11.906 1 91.12 404 VAL B N 1
ATOM 8095 C CA . VAL B 1 404 ? 4.93 -31.469 -12.461 1 91.12 404 VAL B CA 1
ATOM 8096 C C . VAL B 1 404 ? 4.305 -30.625 -11.344 1 91.12 404 VAL B C 1
ATOM 8098 O O . VAL B 1 404 ? 4.355 -29.391 -11.375 1 91.12 404 VAL B O 1
ATOM 8101 N N . PHE B 1 405 ? 3.762 -31.312 -10.391 1 90.94 405 PHE B N 1
ATOM 8102 C CA . PHE B 1 405 ? 3.178 -30.625 -9.242 1 90.94 405 PHE B CA 1
ATOM 8103 C C . PHE B 1 405 ? 4.238 -29.828 -8.492 1 90.94 405 PHE B C 1
ATOM 8105 O O . PHE B 1 405 ? 4.035 -28.641 -8.195 1 90.94 405 PHE B O 1
ATOM 8112 N N . SER B 1 406 ? 5.301 -30.469 -8.125 1 92.19 406 SER B N 1
ATOM 8113 C CA . SER B 1 406 ? 6.359 -29.812 -7.359 1 92.19 406 SER B CA 1
ATOM 8114 C C . SER B 1 406 ? 6.965 -28.641 -8.133 1 92.19 406 SER B C 1
ATOM 8116 O O . SER B 1 406 ? 7.211 -27.578 -7.562 1 92.19 406 SER B O 1
ATOM 8118 N N . VAL B 1 407 ? 7.145 -28.797 -9.445 1 93.75 407 VAL B N 1
ATOM 8119 C CA . VAL B 1 407 ? 7.734 -27.75 -10.266 1 93.75 407 VAL B CA 1
ATOM 8120 C C . VAL B 1 407 ? 6.754 -26.578 -10.398 1 93.75 407 VAL B C 1
ATOM 8122 O O . VAL B 1 407 ? 7.152 -25.422 -10.344 1 93.75 407 VAL B O 1
ATOM 8125 N N . THR B 1 408 ? 5.512 -26.922 -10.539 1 92.12 408 THR B N 1
ATOM 8126 C CA . THR B 1 408 ? 4.504 -25.875 -10.664 1 92.12 408 THR B CA 1
ATOM 8127 C C . THR B 1 408 ? 4.363 -25.109 -9.359 1 92.12 408 THR B C 1
ATOM 8129 O O . THR B 1 408 ? 4.285 -23.875 -9.367 1 92.12 408 THR B O 1
ATOM 8132 N N . TYR B 1 409 ? 4.336 -25.812 -8.281 1 93.25 409 TYR B N 1
ATOM 8133 C CA . TYR B 1 409 ? 4.207 -25.156 -6.984 1 93.25 409 TYR B CA 1
ATOM 8134 C C . TYR B 1 409 ? 5.344 -24.172 -6.754 1 93.25 409 TYR B C 1
ATOM 8136 O O . TYR B 1 409 ? 5.105 -23.016 -6.41 1 93.25 409 TYR B O 1
ATOM 8144 N N . TRP B 1 410 ? 6.535 -24.594 -6.949 1 94.31 410 TRP B N 1
ATOM 8145 C CA . TRP B 1 410 ? 7.68 -23.719 -6.668 1 94.31 410 TRP B CA 1
ATOM 8146 C C . TRP B 1 410 ? 7.863 -22.688 -7.766 1 94.31 410 TRP B C 1
ATOM 8148 O O . TRP B 1 410 ? 8.391 -21.594 -7.52 1 94.31 410 TRP B O 1
ATOM 8158 N N . GLY B 1 411 ? 7.473 -23.047 -9.008 1 93.62 411 GLY B N 1
ATOM 8159 C CA . GLY B 1 411 ? 7.461 -22.031 -10.031 1 93.62 411 GLY B CA 1
ATOM 8160 C C . GLY B 1 411 ? 6.602 -20.828 -9.672 1 93.62 411 GLY B C 1
ATOM 8161 O O . GLY B 1 411 ? 7.066 -19.688 -9.719 1 93.62 411 GLY B O 1
ATOM 8162 N N . PHE B 1 412 ? 5.426 -21.125 -9.188 1 92.06 412 PHE B N 1
ATOM 8163 C CA . PHE B 1 412 ? 4.516 -20.062 -8.781 1 92.06 412 PHE B CA 1
ATOM 8164 C C . PHE B 1 412 ? 5.047 -19.328 -7.555 1 92.06 412 PHE B C 1
ATOM 8166 O O . PHE B 1 412 ? 5.102 -18.094 -7.535 1 92.06 412 PHE B O 1
ATOM 8173 N N . ASN B 1 413 ? 5.48 -20.031 -6.602 1 91.25 413 ASN B N 1
ATOM 8174 C CA . ASN B 1 413 ? 5.863 -19.438 -5.324 1 91.25 413 ASN B CA 1
ATOM 8175 C C . ASN B 1 413 ? 7.113 -18.578 -5.457 1 91.25 413 ASN B C 1
ATOM 8177 O O . ASN B 1 413 ? 7.199 -17.5 -4.859 1 91.25 413 ASN B O 1
ATOM 8181 N N . CYS B 1 414 ? 8.055 -19.047 -6.219 1 92.12 414 CYS B N 1
ATOM 8182 C CA . CYS B 1 414 ? 9.289 -18.297 -6.371 1 92.12 414 CYS B CA 1
ATOM 8183 C C . CYS B 1 414 ? 9.039 -17 -7.133 1 92.12 414 CYS B C 1
ATOM 8185 O O . CYS B 1 414 ? 9.578 -15.945 -6.773 1 92.12 414 CYS B O 1
ATOM 8187 N N . ILE B 1 415 ? 8.234 -17.047 -8.133 1 92.94 415 ILE B N 1
ATOM 8188 C CA . ILE B 1 415 ? 7.969 -15.852 -8.914 1 92.94 415 ILE B CA 1
ATOM 8189 C C . ILE B 1 415 ? 7.137 -14.867 -8.094 1 92.94 415 ILE B C 1
ATOM 8191 O O . ILE B 1 415 ? 7.445 -13.68 -8.047 1 92.94 415 ILE B O 1
ATOM 8195 N N . ILE B 1 416 ? 6.141 -15.422 -7.391 1 89.31 416 ILE B N 1
ATOM 8196 C CA . ILE B 1 416 ? 5.262 -14.57 -6.598 1 89.31 416 ILE B CA 1
ATOM 8197 C C . ILE B 1 416 ? 6.062 -13.914 -5.473 1 89.31 416 ILE B C 1
ATOM 8199 O O . ILE B 1 416 ? 5.902 -12.719 -5.203 1 89.31 416 ILE B O 1
ATOM 8203 N N . ALA B 1 417 ? 6.91 -14.625 -4.855 1 87.31 417 ALA B N 1
ATOM 8204 C CA . ALA B 1 417 ? 7.719 -14.109 -3.756 1 87.31 417 ALA B CA 1
ATOM 8205 C C . ALA B 1 417 ? 8.617 -12.969 -4.227 1 87.31 417 ALA B C 1
ATOM 8207 O O . ALA B 1 417 ? 8.852 -12.016 -3.486 1 87.31 417 ALA B O 1
ATOM 8208 N N . THR B 1 418 ? 9.07 -13.055 -5.379 1 88.62 418 THR B N 1
ATOM 8209 C CA . THR B 1 418 ? 9.977 -12.039 -5.91 1 88.62 418 THR B CA 1
ATOM 8210 C C . THR B 1 418 ? 9.211 -10.805 -6.352 1 88.62 418 THR B C 1
ATOM 8212 O O . THR B 1 418 ? 9.641 -9.672 -6.105 1 88.62 418 THR B O 1
ATOM 8215 N N . VAL B 1 419 ? 8.078 -10.984 -6.934 1 89.06 419 VAL B N 1
ATOM 8216 C CA . VAL B 1 419 ? 7.293 -9.883 -7.473 1 89.06 419 VAL B CA 1
ATOM 8217 C C . VAL B 1 419 ? 6.742 -9.031 -6.332 1 89.06 419 VAL B C 1
ATOM 8219 O O . VAL B 1 419 ? 6.672 -7.805 -6.438 1 89.06 419 VAL B O 1
ATOM 8222 N N . THR B 1 420 ? 6.41 -9.57 -5.242 1 85.5 420 THR B N 1
ATOM 8223 C CA . THR B 1 420 ? 5.785 -8.852 -4.137 1 85.5 420 THR B CA 1
ATOM 8224 C C . THR B 1 420 ? 6.828 -8.078 -3.334 1 85.5 420 THR B C 1
ATOM 8226 O O . THR B 1 420 ? 6.488 -7.176 -2.572 1 85.5 420 THR B O 1
ATOM 8229 N N . GLY B 1 421 ? 8.039 -8.312 -3.486 1 79 421 GLY B N 1
ATOM 8230 C CA . GLY B 1 421 ? 9.078 -7.641 -2.729 1 79 421 GLY B CA 1
ATOM 8231 C C . GLY B 1 421 ? 9.562 -6.359 -3.387 1 79 421 GLY B C 1
ATOM 8232 O O . GLY B 1 421 ? 10.133 -5.492 -2.723 1 79 421 GLY B O 1
ATOM 8233 N N . PHE B 1 422 ? 9.266 -6.062 -4.582 1 75.81 422 PHE B N 1
ATOM 8234 C CA . PHE B 1 422 ? 9.891 -4.988 -5.352 1 75.81 422 PHE B CA 1
ATOM 8235 C C . PHE B 1 422 ? 9.203 -3.658 -5.074 1 75.81 422 PHE B C 1
ATOM 8237 O O . PHE B 1 422 ? 9.867 -2.633 -4.914 1 75.81 422 PHE B O 1
ATOM 8244 N N . PRO B 1 423 ? 7.934 -3.615 -4.938 1 71.88 423 PRO B N 1
ATOM 8245 C CA . PRO B 1 423 ? 7.277 -2.309 -4.844 1 71.88 423 PRO B CA 1
ATOM 8246 C C . PRO B 1 423 ? 7.672 -1.54 -3.586 1 71.88 423 PRO B C 1
ATOM 8248 O O . PRO B 1 423 ? 7.863 -0.322 -3.637 1 71.88 423 PRO B O 1
ATOM 8251 N N . ALA B 1 424 ? 7.922 -2.15 -2.539 1 71.94 424 ALA B N 1
ATOM 8252 C CA . ALA B 1 424 ? 8.266 -1.474 -1.292 1 71.94 424 ALA B CA 1
ATOM 8253 C C . ALA B 1 424 ? 9.703 -0.947 -1.331 1 71.94 424 ALA B C 1
ATOM 8255 O O . ALA B 1 424 ? 10.023 0.039 -0.665 1 71.94 424 ALA B O 1
ATOM 8256 N N . GLU B 1 425 ? 10.5 -1.529 -2.195 1 83.56 425 GLU B N 1
ATOM 8257 C CA . GLU B 1 425 ? 11.914 -1.177 -2.225 1 83.56 425 GLU B CA 1
ATOM 8258 C C . GLU B 1 425 ? 12.195 -0.122 -3.291 1 83.56 425 GLU B C 1
ATOM 8260 O O . GLU B 1 425 ? 13.234 0.539 -3.256 1 83.56 425 GLU B O 1
ATOM 8265 N N . ARG B 1 426 ? 11.289 0.046 -4.133 1 82.88 426 ARG B N 1
ATOM 8266 C CA . ARG B 1 426 ? 11.531 0.923 -5.273 1 82.88 426 ARG B CA 1
ATOM 8267 C C . ARG B 1 426 ? 11.727 2.367 -4.824 1 82.88 426 ARG B C 1
ATOM 8269 O O . ARG B 1 426 ? 12.625 3.057 -5.309 1 82.88 426 ARG B O 1
ATOM 8276 N N . GLY B 1 427 ? 10.992 2.832 -3.885 1 81.88 427 GLY B N 1
ATOM 8277 C CA . GLY B 1 427 ? 11.117 4.195 -3.396 1 81.88 427 GLY B CA 1
ATOM 8278 C C . GLY B 1 427 ? 12.438 4.465 -2.705 1 81.88 427 GLY B C 1
ATOM 8279 O O . GLY B 1 427 ? 13.039 5.527 -2.891 1 81.88 427 GLY B O 1
ATOM 8280 N N . VAL B 1 428 ? 12.922 3.549 -2.016 1 88 428 VAL B N 1
ATOM 8281 C CA . VAL B 1 428 ? 14.164 3.707 -1.262 1 88 428 VAL B CA 1
ATOM 8282 C C . VAL B 1 428 ? 15.352 3.727 -2.219 1 88 428 VAL B C 1
ATOM 8284 O O . VAL B 1 428 ? 16.25 4.555 -2.08 1 88 428 VAL B O 1
ATOM 8287 N N . ILE B 1 429 ? 15.336 2.879 -3.213 1 88.31 429 ILE B N 1
ATOM 8288 C CA . ILE B 1 429 ? 16.453 2.771 -4.152 1 88.31 429 ILE B CA 1
ATOM 8289 C C . ILE B 1 429 ? 16.516 4.031 -5.012 1 88.31 429 ILE B C 1
ATOM 8291 O O . ILE B 1 429 ? 17.609 4.551 -5.27 1 88.31 429 ILE B O 1
ATOM 8295 N N . LYS B 1 430 ? 15.398 4.488 -5.375 1 84.5 430 LYS B N 1
ATOM 8296 C CA . LYS B 1 430 ? 15.375 5.711 -6.176 1 84.5 430 LYS B CA 1
ATOM 8297 C C . LYS B 1 430 ? 15.938 6.891 -5.387 1 84.5 430 LYS B C 1
ATOM 8299 O O . LYS B 1 430 ? 16.75 7.656 -5.91 1 84.5 430 LYS B O 1
ATOM 8304 N N . LYS B 1 431 ? 15.547 6.996 -4.16 1 84.19 431 LYS B N 1
ATOM 8305 C CA . LYS B 1 431 ? 16.031 8.062 -3.289 1 84.19 431 LYS B CA 1
ATOM 8306 C C . LYS B 1 431 ? 17.547 7.984 -3.109 1 84.19 431 LYS B C 1
ATOM 8308 O O . LYS B 1 431 ? 18.234 8.992 -3.234 1 84.19 431 LYS B O 1
ATOM 8313 N N . GLU B 1 432 ? 18 6.828 -2.898 1 86.75 432 GLU B N 1
ATOM 8314 C CA . GLU B 1 432 ? 19.422 6.656 -2.607 1 86.75 432 GLU B CA 1
ATOM 8315 C C . GLU B 1 432 ? 20.266 6.809 -3.869 1 86.75 432 GLU B C 1
ATOM 8317 O O . GLU B 1 432 ? 21.375 7.328 -3.816 1 86.75 432 GLU B O 1
ATOM 8322 N N . ARG B 1 433 ? 19.734 6.477 -4.922 1 84.38 433 ARG B N 1
ATOM 8323 C CA . ARG B 1 433 ? 20.484 6.598 -6.172 1 84.38 433 ARG B CA 1
ATOM 8324 C C . ARG B 1 433 ? 20.531 8.039 -6.652 1 84.38 433 ARG B C 1
ATOM 8326 O O . ARG B 1 433 ? 21.531 8.492 -7.211 1 84.38 433 ARG B O 1
ATOM 8333 N N . GLU B 1 434 ? 19.484 8.672 -6.469 1 79.38 434 GLU B N 1
ATOM 8334 C CA . GLU B 1 434 ? 19.469 10.086 -6.812 1 79.38 434 GLU B CA 1
ATOM 8335 C C . GLU B 1 434 ? 20.438 10.883 -5.945 1 79.38 434 GLU B C 1
ATOM 8337 O O . GLU B 1 434 ? 20.969 11.914 -6.375 1 79.38 434 GLU B O 1
ATOM 8342 N N . ALA B 1 435 ? 20.641 10.297 -4.77 1 79.19 435 ALA B N 1
ATOM 8343 C CA . ALA B 1 435 ? 21.609 10.93 -3.881 1 79.19 435 ALA B CA 1
ATOM 8344 C C . ALA B 1 435 ? 23.031 10.492 -4.219 1 79.19 435 ALA B C 1
ATOM 8346 O O . ALA B 1 435 ? 24 10.969 -3.623 1 79.19 435 ALA B O 1
ATOM 8347 N N . GLY B 1 436 ? 23.172 9.531 -5.168 1 79.5 436 GLY B N 1
ATOM 8348 C CA . GLY B 1 436 ? 24.484 9.086 -5.617 1 79.5 436 GLY B CA 1
ATOM 8349 C C . GLY B 1 436 ? 25.172 8.156 -4.633 1 79.5 436 GLY B C 1
ATOM 8350 O O . GLY B 1 436 ? 26.391 8.156 -4.516 1 79.5 436 GLY B O 1
ATOM 8351 N N . ALA B 1 437 ? 24.469 7.391 -3.957 1 84.38 437 ALA B N 1
ATOM 8352 C CA . ALA B 1 437 ? 25.031 6.551 -2.898 1 84.38 437 ALA B CA 1
ATOM 8353 C C . ALA B 1 437 ? 25.766 5.352 -3.482 1 84.38 437 ALA B C 1
ATOM 8355 O O . ALA B 1 437 ? 26.844 4.98 -3.002 1 84.38 437 ALA B O 1
ATOM 8356 N N . TYR B 1 438 ? 25.188 4.652 -4.445 1 89.31 438 TYR B N 1
ATOM 8357 C CA . TYR B 1 438 ? 25.812 3.459 -5.012 1 89.31 438 TYR B CA 1
ATOM 8358 C C . TYR B 1 438 ? 25.391 3.256 -6.457 1 89.31 438 TYR B C 1
ATOM 8360 O O . TYR B 1 438 ? 24.5 3.955 -6.953 1 89.31 438 TYR B O 1
ATOM 8368 N N . ARG B 1 439 ? 26.109 2.299 -7.051 1 89.94 439 ARG B N 1
ATOM 8369 C CA . ARG B 1 439 ? 25.812 1.93 -8.43 1 89.94 439 ARG B CA 1
ATOM 8370 C C . ARG B 1 439 ? 24.641 0.97 -8.508 1 89.94 439 ARG B C 1
ATOM 8372 O O . ARG B 1 439 ? 24.406 0.178 -7.59 1 89.94 439 ARG B O 1
ATOM 8379 N N . LEU B 1 440 ? 23.969 1.071 -9.641 1 90.62 440 LEU B N 1
ATOM 8380 C CA . LEU B 1 440 ? 22.828 0.177 -9.852 1 90.62 440 LEU B CA 1
ATOM 8381 C C . LEU B 1 440 ? 23.297 -1.271 -9.969 1 90.62 440 LEU B C 1
ATOM 8383 O O . LEU B 1 440 ? 22.609 -2.186 -9.508 1 90.62 440 LEU B O 1
ATOM 8387 N N . SER B 1 441 ? 24.469 -1.537 -10.57 1 92.75 441 SER B N 1
ATOM 8388 C CA . SER B 1 441 ? 25 -2.883 -10.742 1 92.75 441 SER B CA 1
ATOM 8389 C C . SER B 1 441 ? 25.328 -3.523 -9.398 1 92.75 441 SER B C 1
ATOM 8391 O O . SER B 1 441 ? 25.109 -4.719 -9.203 1 92.75 441 SER B O 1
ATOM 8393 N N . ALA B 1 442 ? 25.781 -2.684 -8.453 1 93.75 442 ALA B N 1
ATOM 8394 C CA . ALA B 1 442 ? 26.094 -3.203 -7.125 1 93.75 442 ALA B CA 1
ATOM 8395 C C . ALA B 1 442 ? 24.812 -3.586 -6.371 1 93.75 442 ALA B C 1
ATOM 8397 O O . ALA B 1 442 ? 24.781 -4.609 -5.688 1 93.75 442 ALA B O 1
ATOM 8398 N N . TYR B 1 443 ? 23.906 -2.781 -6.609 1 93.06 443 TYR B N 1
ATOM 8399 C CA . TYR B 1 443 ? 22.641 -3.092 -5.953 1 93.06 443 TYR B CA 1
ATOM 8400 C C . TYR B 1 443 ? 22.047 -4.379 -6.512 1 93.06 443 TYR B C 1
ATOM 8402 O O . TYR B 1 443 ? 21.609 -5.25 -5.754 1 93.06 443 TYR B O 1
ATOM 8410 N N . TYR B 1 444 ? 21.969 -4.449 -7.805 1 92 444 TYR B N 1
ATOM 8411 C CA . TYR B 1 444 ? 21.375 -5.609 -8.461 1 92 444 TYR B CA 1
ATOM 8412 C C . TYR B 1 444 ? 22.125 -6.887 -8.07 1 92 444 TYR B C 1
ATOM 8414 O O . TYR B 1 444 ? 21.5 -7.906 -7.766 1 92 444 TYR B O 1
ATOM 8422 N N . ALA B 1 445 ? 23.406 -6.852 -8.094 1 93.31 445 ALA B N 1
ATOM 8423 C CA . ALA B 1 445 ? 24.219 -8.008 -7.703 1 93.31 445 ALA B CA 1
ATOM 8424 C C . ALA B 1 445 ? 23.969 -8.383 -6.246 1 93.31 445 ALA B C 1
ATOM 8426 O O . ALA B 1 445 ? 23.891 -9.562 -5.906 1 93.31 445 ALA B O 1
ATOM 8427 N N . ALA B 1 446 ? 23.875 -7.363 -5.406 1 93.62 446 ALA B N 1
ATOM 8428 C CA . ALA B 1 446 ? 23.641 -7.602 -3.986 1 93.62 446 ALA B CA 1
ATOM 8429 C C . ALA B 1 446 ? 22.266 -8.211 -3.758 1 93.62 446 ALA B C 1
ATOM 8431 O O . ALA B 1 446 ? 22.094 -9.102 -2.924 1 93.62 446 ALA B O 1
ATOM 8432 N N . LYS B 1 447 ? 21.344 -7.754 -4.496 1 90.25 447 LYS B N 1
ATOM 8433 C CA . LYS B 1 447 ? 19.984 -8.266 -4.359 1 90.25 447 LYS B CA 1
ATOM 8434 C C . LYS B 1 447 ? 19.906 -9.734 -4.762 1 90.25 447 LYS B C 1
ATOM 8436 O O . LYS B 1 447 ? 19.281 -10.539 -4.074 1 90.25 447 LYS B O 1
ATOM 8441 N N . ILE B 1 448 ? 20.562 -10.094 -5.805 1 88.94 448 ILE B N 1
ATOM 8442 C CA . ILE B 1 448 ? 20.547 -11.461 -6.305 1 88.94 448 ILE B CA 1
ATOM 8443 C C . ILE B 1 448 ? 21.25 -12.383 -5.309 1 88.94 448 ILE B C 1
ATOM 8445 O O . ILE B 1 448 ? 20.75 -13.469 -5.004 1 88.94 448 ILE B O 1
ATOM 8449 N N . THR B 1 449 ? 22.328 -11.906 -4.77 1 91 449 THR B N 1
ATOM 8450 C CA . THR B 1 449 ? 23.141 -12.742 -3.891 1 91 449 THR B CA 1
ATOM 8451 C C . THR B 1 449 ? 22.484 -12.875 -2.52 1 91 449 THR B C 1
ATOM 8453 O O . THR B 1 449 ? 22.531 -13.945 -1.905 1 91 449 THR B O 1
ATOM 8456 N N . SER B 1 450 ? 21.906 -11.812 -2.033 1 91.25 450 SER B N 1
ATOM 8457 C CA . SER B 1 450 ? 21.328 -11.836 -0.696 1 91.25 450 SER B CA 1
ATOM 8458 C C . SER B 1 450 ? 20.047 -12.672 -0.66 1 91.25 450 SER B C 1
ATOM 8460 O O . SER B 1 450 ? 19.797 -13.383 0.311 1 91.25 450 SER B O 1
ATOM 8462 N N . ASP B 1 451 ? 19.281 -12.641 -1.698 1 88.25 451 ASP B N 1
ATOM 8463 C CA . ASP B 1 451 ? 17.984 -13.328 -1.729 1 88.25 451 ASP B CA 1
ATOM 8464 C C . ASP B 1 451 ? 18.172 -14.812 -2.01 1 88.25 451 ASP B C 1
ATOM 8466 O O . ASP B 1 451 ? 17.328 -15.633 -1.619 1 88.25 451 ASP B O 1
ATOM 8470 N N . LEU B 1 452 ? 19.219 -15.164 -2.65 1 87.5 452 LEU B N 1
ATOM 8471 C CA . LEU B 1 452 ? 19.375 -16.531 -3.156 1 87.5 452 LEU B CA 1
ATOM 8472 C C . LEU B 1 452 ? 19.375 -17.531 -2.014 1 87.5 452 LEU B C 1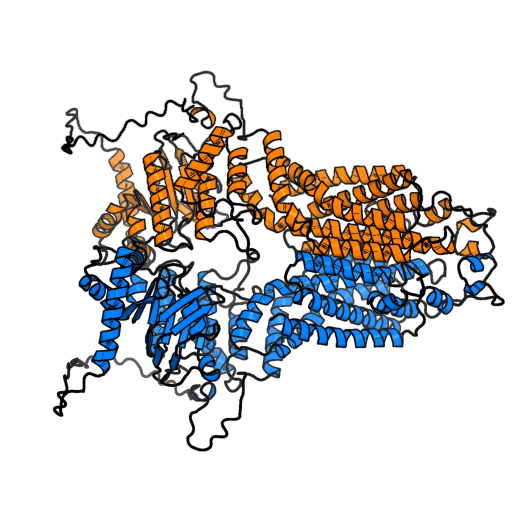
ATOM 8474 O O . LEU B 1 452 ? 18.578 -18.484 -2.021 1 87.5 452 LEU B O 1
ATOM 8478 N N . PRO B 1 453 ? 20.156 -17.312 -0.963 1 87.81 453 PRO B N 1
ATOM 8479 C CA . PRO B 1 453 ? 20.141 -18.297 0.123 1 87.81 453 PRO B CA 1
ATOM 8480 C C . PRO B 1 453 ? 18.812 -18.328 0.869 1 87.81 453 PRO B C 1
ATOM 8482 O O . PRO B 1 453 ? 18.391 -19.391 1.337 1 87.81 453 PRO B O 1
ATOM 8485 N N . LEU B 1 454 ? 18.172 -17.266 0.954 1 89 454 LEU B N 1
ATOM 8486 C CA . LEU B 1 454 ? 16.922 -17.188 1.692 1 89 454 LEU B CA 1
ATOM 8487 C C . LEU B 1 454 ? 15.789 -17.875 0.93 1 89 454 LEU B C 1
ATOM 8489 O O . LEU B 1 454 ? 14.953 -18.547 1.527 1 89 454 LEU B O 1
ATOM 8493 N N . ILE B 1 455 ? 15.773 -17.75 -0.341 1 87.12 455 ILE B N 1
ATOM 8494 C CA . ILE B 1 455 ? 14.703 -18.312 -1.16 1 87.12 455 ILE B CA 1
ATOM 8495 C C . ILE B 1 455 ? 14.914 -19.797 -1.354 1 87.12 455 ILE B C 1
ATOM 8497 O O . ILE B 1 455 ? 13.953 -20.547 -1.557 1 87.12 455 ILE B O 1
ATOM 8501 N N . LEU B 1 456 ? 16.156 -20.266 -1.259 1 90.69 456 LEU B N 1
ATOM 8502 C CA . LEU B 1 456 ? 16.469 -21.656 -1.581 1 90.69 456 LEU B CA 1
ATOM 8503 C C . LEU B 1 456 ? 16.328 -22.547 -0.351 1 90.69 456 LEU B C 1
ATOM 8505 O O . LEU B 1 456 ? 16.219 -23.766 -0.472 1 90.69 456 LEU B O 1
ATOM 8509 N N . ILE B 1 457 ? 16.172 -22.016 0.815 1 91.81 457 ILE B N 1
ATOM 8510 C CA . ILE B 1 457 ? 16.109 -22.812 2.037 1 91.81 457 ILE B CA 1
ATOM 8511 C C . ILE B 1 457 ? 14.82 -23.625 2.059 1 91.81 457 ILE B C 1
ATOM 8513 O O . ILE B 1 457 ? 14.844 -24.844 2.307 1 91.81 457 ILE B O 1
ATOM 8517 N N . THR B 1 458 ? 13.75 -23.031 1.755 1 92.62 458 THR B N 1
ATOM 8518 C CA . THR B 1 458 ? 12.461 -23.719 1.854 1 92.62 458 THR B CA 1
ATOM 8519 C C . THR B 1 458 ? 12.328 -24.781 0.764 1 92.62 458 THR B C 1
ATOM 8521 O O . THR B 1 458 ? 11.883 -25.891 1.031 1 92.62 458 THR B O 1
ATOM 8524 N N . PRO B 1 459 ? 12.727 -24.5 -0.458 1 93.81 459 PRO B N 1
ATOM 8525 C CA . PRO B 1 459 ? 12.68 -25.547 -1.475 1 93.81 459 PRO B CA 1
ATOM 8526 C C . PRO B 1 459 ? 13.602 -26.719 -1.151 1 93.81 459 PRO B C 1
ATOM 8528 O O . PRO B 1 459 ? 13.297 -27.859 -1.494 1 93.81 459 PRO B O 1
ATOM 8531 N N . VAL B 1 460 ? 14.758 -26.453 -0.544 1 94.81 460 VAL B N 1
ATOM 8532 C CA . VAL B 1 460 ? 15.656 -27.531 -0.161 1 94.81 460 VAL B CA 1
ATOM 8533 C C . VAL B 1 460 ? 14.961 -28.469 0.825 1 94.81 460 VAL B C 1
ATOM 8535 O O . VAL B 1 460 ? 14.984 -29.688 0.66 1 94.81 460 VAL B O 1
ATOM 8538 N N . LEU B 1 461 ? 14.32 -27.922 1.779 1 94.19 461 LEU B N 1
ATOM 8539 C CA . LEU B 1 461 ? 13.586 -28.734 2.75 1 94.19 461 LEU B CA 1
ATOM 8540 C C . LEU B 1 461 ? 12.422 -29.453 2.084 1 94.19 461 LEU B C 1
ATOM 8542 O O . LEU B 1 461 ? 12.188 -30.641 2.357 1 94.19 461 LEU B O 1
ATOM 8546 N N . PHE B 1 462 ? 11.758 -28.797 1.235 1 94.56 462 PHE B N 1
ATOM 8547 C CA . PHE B 1 462 ? 10.625 -29.344 0.505 1 94.56 462 PHE B CA 1
ATOM 8548 C C . PHE B 1 462 ? 11.039 -30.562 -0.317 1 94.56 462 PHE B C 1
ATOM 8550 O O . PHE B 1 462 ? 10.438 -31.625 -0.208 1 94.56 462 PHE B O 1
ATOM 8557 N N . TYR B 1 463 ? 12.094 -30.438 -1.082 1 93.25 463 TYR B N 1
ATOM 8558 C CA . TYR B 1 463 ? 12.516 -31.5 -1.995 1 93.25 463 TYR B CA 1
ATOM 8559 C C . TYR B 1 463 ? 13.211 -32.625 -1.242 1 93.25 463 TYR B C 1
ATOM 8561 O O . TYR B 1 463 ? 13.203 -33.781 -1.692 1 93.25 463 TYR B O 1
ATOM 8569 N N . CYS B 1 464 ? 13.82 -32.312 -0.063 1 92.88 464 CYS B N 1
ATOM 8570 C CA . CYS B 1 464 ? 14.375 -33.375 0.777 1 92.88 464 CYS B CA 1
ATOM 8571 C C . CYS B 1 464 ? 13.273 -34.312 1.263 1 92.88 464 CYS B C 1
ATOM 8573 O O . CYS B 1 464 ? 13.43 -35.531 1.245 1 92.88 464 CYS B O 1
ATOM 8575 N N . ILE B 1 465 ? 12.195 -33.781 1.551 1 92.31 465 ILE B N 1
ATOM 8576 C CA . ILE B 1 465 ? 11.078 -34.562 2.047 1 92.31 465 ILE B CA 1
ATOM 8577 C C . ILE B 1 465 ? 10.484 -35.406 0.908 1 92.31 465 ILE B C 1
ATOM 8579 O O . ILE B 1 465 ? 10.336 -36.625 1.03 1 92.31 465 ILE B O 1
ATOM 8583 N N . ILE B 1 466 ? 10.234 -34.781 -0.215 1 88.94 466 ILE B N 1
ATOM 8584 C CA . ILE B 1 466 ? 9.578 -35.438 -1.322 1 88.94 466 ILE B CA 1
ATOM 8585 C C . ILE B 1 466 ? 10.484 -36.531 -1.878 1 88.94 466 ILE B C 1
ATOM 8587 O O . ILE B 1 466 ? 10.031 -37.656 -2.182 1 88.94 466 ILE B O 1
ATOM 8591 N N . TYR B 1 467 ? 11.789 -36.25 -1.982 1 88.38 467 TYR B N 1
ATOM 8592 C CA . TYR B 1 467 ? 12.719 -37.188 -2.588 1 88.38 467 TYR B CA 1
ATOM 8593 C C . TYR B 1 467 ? 12.867 -38.438 -1.719 1 88.38 467 TYR B C 1
ATOM 8595 O O . TYR B 1 467 ? 12.766 -39.562 -2.211 1 88.38 467 TYR B O 1
ATOM 8603 N N . TRP B 1 468 ? 13.016 -38.312 -0.441 1 88.25 468 TRP B N 1
ATOM 8604 C CA . TRP B 1 468 ? 13.297 -39.438 0.425 1 88.25 468 TRP B CA 1
ATOM 8605 C C . TRP B 1 468 ? 12.016 -40.219 0.745 1 88.25 468 TRP B C 1
ATOM 8607 O O . TRP B 1 468 ? 12.047 -41.438 0.979 1 88.25 468 TRP B O 1
ATOM 8617 N N . MET B 1 469 ? 10.945 -39.594 0.617 1 86.75 469 MET B N 1
ATOM 8618 C CA . MET B 1 469 ? 9.688 -40.281 0.826 1 86.75 469 MET B CA 1
ATOM 8619 C C . MET B 1 469 ? 9.266 -41.062 -0.429 1 86.75 469 MET B C 1
ATOM 8621 O O . MET B 1 469 ? 8.664 -42.125 -0.341 1 86.75 469 MET B O 1
ATOM 8625 N N . SER B 1 470 ? 9.562 -40.531 -1.629 1 79.12 470 SER B N 1
ATOM 8626 C CA . SER B 1 470 ? 9.18 -41.156 -2.881 1 79.12 470 SER B CA 1
ATOM 8627 C C . SER B 1 470 ? 10.18 -42.25 -3.277 1 79.12 470 SER B C 1
ATOM 8629 O O . SER B 1 470 ? 9.93 -43.031 -4.203 1 79.12 470 SER B O 1
ATOM 8631 N N . ALA B 1 471 ? 11.188 -42.469 -2.553 1 67.94 471 ALA B N 1
ATOM 8632 C CA . ALA B 1 471 ? 12.188 -43.531 -2.729 1 67.94 471 ALA B CA 1
ATOM 8633 C C . ALA B 1 471 ? 12.711 -43.562 -4.16 1 67.94 471 ALA B C 1
ATOM 8635 O O . ALA B 1 471 ? 12.766 -44.594 -4.793 1 67.94 471 ALA B O 1
ATOM 8636 N N . ILE B 1 472 ? 12.914 -42.469 -4.848 1 64.5 472 ILE B N 1
ATOM 8637 C CA . ILE B 1 472 ? 13.336 -42.375 -6.242 1 64.5 472 ILE B CA 1
ATOM 8638 C C . ILE B 1 472 ? 14.727 -43 -6.406 1 64.5 472 ILE B C 1
ATOM 8640 O O . ILE B 1 472 ? 15.008 -43.656 -7.402 1 64.5 472 ILE B O 1
ATOM 8644 N N . GLY B 1 473 ? 15.695 -42.812 -5.406 1 68.38 473 GLY B N 1
ATOM 8645 C CA . GLY B 1 473 ? 16.984 -43.375 -5.773 1 68.38 473 GLY B CA 1
ATOM 8646 C C . GLY B 1 473 ? 18.031 -43.219 -4.691 1 68.38 473 GLY B C 1
ATOM 8647 O O . GLY B 1 473 ? 17.703 -43.156 -3.502 1 68.38 473 GLY B O 1
ATOM 8648 N N . ASP B 1 474 ? 19.25 -43.188 -5.238 1 79.5 474 ASP B N 1
ATOM 8649 C CA . ASP B 1 474 ? 20.469 -43.156 -4.449 1 79.5 474 ASP B CA 1
ATOM 8650 C C . ASP B 1 474 ? 20.875 -41.719 -4.109 1 79.5 474 ASP B C 1
ATOM 8652 O O . ASP B 1 474 ? 20.188 -40.781 -4.508 1 79.5 474 ASP B O 1
ATOM 8656 N N . GLY B 1 475 ? 21.812 -41.531 -3.262 1 79.75 475 GLY B N 1
ATOM 8657 C CA . GLY B 1 475 ? 22.312 -40.25 -2.781 1 79.75 475 GLY B CA 1
ATOM 8658 C C . GLY B 1 475 ? 22.828 -39.344 -3.893 1 79.75 475 GLY B C 1
ATOM 8659 O O . GLY B 1 475 ? 22.594 -38.125 -3.867 1 79.75 475 GLY B O 1
ATOM 8660 N N . VAL B 1 476 ? 23.469 -39.875 -4.949 1 83.44 476 VAL B N 1
ATOM 8661 C CA . VAL B 1 476 ? 24.016 -39.062 -6.055 1 83.44 476 VAL B CA 1
ATOM 8662 C C . VAL B 1 476 ? 22.859 -38.5 -6.891 1 83.44 476 VAL B C 1
ATOM 8664 O O . VAL B 1 476 ? 22.891 -37.344 -7.289 1 83.44 476 VAL B O 1
ATOM 8667 N N . LEU B 1 477 ? 21.875 -39.312 -7.117 1 86.94 477 LEU B N 1
ATOM 8668 C CA . LEU B 1 477 ? 20.703 -38.875 -7.863 1 86.94 477 LEU B CA 1
ATOM 8669 C C . LEU B 1 477 ? 19.969 -37.75 -7.105 1 86.94 477 LEU B C 1
ATOM 8671 O O . LEU B 1 477 ? 19.422 -36.844 -7.715 1 86.94 477 LEU B O 1
ATOM 8675 N N . PHE B 1 478 ? 20.125 -37.875 -5.805 1 91.19 478 PHE B N 1
ATOM 8676 C CA . PHE B 1 478 ? 19.484 -36.844 -4.977 1 91.19 478 PHE B CA 1
ATOM 8677 C C . PHE B 1 478 ? 20.141 -35.5 -5.199 1 91.19 478 PHE B C 1
ATOM 8679 O O . PHE B 1 478 ? 19.438 -34.469 -5.336 1 91.19 478 PHE B O 1
ATOM 8686 N N . ALA B 1 479 ? 21.422 -35.438 -5.254 1 92.12 479 ALA B N 1
ATOM 8687 C CA . ALA B 1 479 ? 22.141 -34.156 -5.438 1 92.12 479 ALA B CA 1
ATOM 8688 C C . ALA B 1 479 ? 21.797 -33.531 -6.785 1 92.12 479 ALA B C 1
ATOM 8690 O O . ALA B 1 479 ? 21.609 -32.312 -6.879 1 92.12 479 ALA B O 1
ATOM 8691 N N . ILE B 1 480 ? 21.656 -34.375 -7.801 1 91 480 ILE B N 1
ATOM 8692 C CA . ILE B 1 480 ? 21.344 -33.844 -9.125 1 91 480 ILE B CA 1
ATOM 8693 C C . ILE B 1 480 ? 19.891 -33.375 -9.156 1 91 480 ILE B C 1
ATOM 8695 O O . ILE B 1 480 ? 19.594 -32.312 -9.695 1 91 480 ILE B O 1
ATOM 8699 N N . PHE B 1 481 ? 19.062 -34.219 -8.531 1 92.06 481 PHE B N 1
ATOM 8700 C CA . PHE B 1 481 ? 17.641 -33.875 -8.438 1 92.06 481 PHE B CA 1
ATOM 8701 C C . PHE B 1 481 ? 17.453 -32.531 -7.73 1 92.06 481 PHE B C 1
ATOM 8703 O O . PHE B 1 481 ? 16.734 -31.656 -8.219 1 92.06 481 PHE B O 1
ATOM 8710 N N . LEU B 1 482 ? 18.125 -32.375 -6.656 1 94 482 LEU B N 1
ATOM 8711 C CA . LEU B 1 482 ? 18.047 -31.141 -5.875 1 94 482 LEU B CA 1
ATOM 8712 C C . LEU B 1 482 ? 18.641 -29.969 -6.645 1 94 482 LEU B C 1
ATOM 8714 O O . LEU B 1 482 ? 18.078 -28.875 -6.66 1 94 482 LEU B O 1
ATOM 8718 N N . GLY B 1 483 ? 19.766 -30.172 -7.281 1 94.5 483 GLY B N 1
ATOM 8719 C CA . GLY B 1 483 ? 20.438 -29.125 -8.047 1 94.5 483 GLY B CA 1
ATOM 8720 C C . GLY B 1 483 ? 19.578 -28.594 -9.18 1 94.5 483 GLY B C 1
ATOM 8721 O O . GLY B 1 483 ? 19.516 -27.375 -9.398 1 94.5 483 GLY B O 1
ATOM 8722 N N . VAL B 1 484 ? 18.875 -29.453 -9.867 1 95.06 484 VAL B N 1
ATOM 8723 C CA . VAL B 1 484 ? 18.031 -29.062 -10.992 1 95.06 484 VAL B CA 1
ATOM 8724 C C . VAL B 1 484 ? 16.844 -28.234 -10.492 1 95.06 484 VAL B C 1
ATOM 8726 O O . VAL B 1 484 ? 16.5 -27.219 -11.078 1 95.06 484 VAL B O 1
ATOM 8729 N N . ASN B 1 485 ? 16.25 -28.719 -9.406 1 95.19 485 ASN B N 1
ATOM 8730 C CA . ASN B 1 485 ? 15.117 -27.984 -8.852 1 95.19 485 ASN B CA 1
ATOM 8731 C C . ASN B 1 485 ? 15.531 -26.609 -8.328 1 95.19 485 ASN B C 1
ATOM 8733 O O . ASN B 1 485 ? 14.781 -25.641 -8.461 1 95.19 485 ASN B O 1
ATOM 8737 N N . LEU B 1 486 ? 16.656 -26.547 -7.699 1 95.56 486 LEU B N 1
ATOM 8738 C CA . LEU B 1 486 ? 17.141 -25.266 -7.211 1 95.56 486 LEU B CA 1
ATOM 8739 C C . LEU B 1 486 ? 17.469 -24.328 -8.375 1 95.56 486 LEU B C 1
ATOM 8741 O O . LEU B 1 486 ? 17.203 -23.125 -8.305 1 95.56 486 LEU B O 1
ATOM 8745 N N . LEU B 1 487 ? 18.047 -24.891 -9.422 1 95.94 487 LEU B N 1
ATOM 8746 C CA . LEU B 1 487 ? 18.312 -24.094 -10.617 1 95.94 487 LEU B CA 1
ATOM 8747 C C . LEU B 1 487 ? 17 -23.594 -11.227 1 95.94 487 LEU B C 1
ATOM 8749 O O . LEU B 1 487 ? 16.938 -22.438 -11.664 1 95.94 487 LEU B O 1
ATOM 8753 N N . PHE B 1 488 ? 16.016 -24.391 -11.266 1 96.56 488 PHE B N 1
ATOM 8754 C CA . PHE B 1 488 ? 14.695 -24.016 -11.75 1 96.56 488 PHE B CA 1
ATOM 8755 C C . PHE B 1 488 ? 14.125 -22.875 -10.914 1 96.56 488 PHE B C 1
ATOM 8757 O O . PHE B 1 488 ? 13.586 -21.906 -11.461 1 96.56 488 PHE B O 1
ATOM 8764 N N . CYS B 1 489 ? 14.281 -22.984 -9.617 1 95.25 489 CYS B N 1
ATOM 8765 C CA . CYS B 1 489 ? 13.781 -21.953 -8.727 1 95.25 489 CYS B CA 1
ATOM 8766 C C . CYS B 1 489 ? 14.477 -20.625 -8.984 1 95.25 489 CYS B C 1
ATOM 8768 O O . CYS B 1 489 ? 13.844 -19.562 -8.945 1 95.25 489 CYS B O 1
ATOM 8770 N N . THR B 1 490 ? 15.742 -20.688 -9.242 1 95.25 490 THR B N 1
ATOM 8771 C CA . THR B 1 490 ? 16.484 -19.469 -9.508 1 95.25 490 THR B CA 1
ATOM 8772 C C . THR B 1 490 ? 16.062 -18.844 -10.836 1 95.25 490 THR B C 1
ATOM 8774 O O . THR B 1 490 ? 16.031 -17.625 -10.977 1 95.25 490 THR B O 1
ATOM 8777 N N . VAL B 1 491 ? 15.797 -19.703 -11.789 1 96.56 491 VAL B N 1
ATOM 8778 C CA . VAL B 1 491 ? 15.32 -19.203 -13.078 1 96.56 491 VAL B CA 1
ATOM 8779 C C . VAL B 1 491 ? 13.938 -18.562 -12.906 1 96.56 491 VAL B C 1
ATOM 8781 O O . VAL B 1 491 ? 13.672 -17.484 -13.445 1 96.56 491 VAL B O 1
ATOM 8784 N N . ALA B 1 492 ? 13.094 -19.25 -12.156 1 95.75 492 ALA B N 1
ATOM 8785 C CA . ALA B 1 492 ? 11.773 -18.703 -11.859 1 95.75 492 ALA B CA 1
ATOM 8786 C C . ALA B 1 492 ? 11.898 -17.359 -11.141 1 95.75 492 ALA B C 1
ATOM 8788 O O . ALA B 1 492 ? 11.148 -16.422 -11.438 1 95.75 492 ALA B O 1
ATOM 8789 N N . GLN B 1 493 ? 12.797 -17.281 -10.289 1 93.06 493 GLN B N 1
ATOM 8790 C CA . GLN B 1 493 ? 13.047 -16.016 -9.586 1 93.06 493 GLN B CA 1
ATOM 8791 C C . GLN B 1 493 ? 13.469 -14.922 -10.555 1 93.06 493 GLN B C 1
ATOM 8793 O O . GLN B 1 493 ? 13.078 -13.766 -10.391 1 93.06 493 GLN B O 1
ATOM 8798 N N . SER B 1 494 ? 14.289 -15.281 -11.492 1 95.06 494 SER B N 1
ATOM 8799 C CA . SER B 1 494 ? 14.75 -14.305 -12.477 1 95.06 494 SER B CA 1
ATOM 8800 C C . SER B 1 494 ? 13.578 -13.742 -13.289 1 95.06 494 SER B C 1
ATOM 8802 O O . SER B 1 494 ? 13.547 -12.555 -13.594 1 95.06 494 SER B O 1
ATOM 8804 N N . ILE B 1 495 ? 12.641 -14.578 -13.586 1 95.81 495 ILE B N 1
ATOM 8805 C CA . ILE B 1 495 ? 11.453 -14.125 -14.297 1 95.81 495 ILE B CA 1
ATOM 8806 C C . ILE B 1 495 ? 10.641 -13.195 -13.406 1 95.81 495 ILE B C 1
ATOM 8808 O O . ILE B 1 495 ? 10.125 -12.172 -13.867 1 95.81 495 ILE B O 1
ATOM 8812 N N . GLY B 1 496 ? 10.578 -13.523 -12.172 1 92.94 496 GLY B N 1
ATOM 8813 C CA . GLY B 1 496 ? 9.906 -12.656 -11.211 1 92.94 496 GLY B CA 1
ATOM 8814 C C . GLY B 1 496 ? 10.547 -11.281 -11.102 1 92.94 496 GLY B C 1
ATOM 8815 O O . GLY B 1 496 ? 9.844 -10.273 -10.992 1 92.94 496 GLY B O 1
ATOM 8816 N N . HIS B 1 497 ? 11.859 -11.273 -11.164 1 91.5 497 HIS B N 1
ATOM 8817 C CA . HIS B 1 497 ? 12.57 -10 -11.125 1 91.5 497 HIS B CA 1
ATOM 8818 C C . HIS B 1 497 ? 12.227 -9.133 -12.328 1 91.5 497 HIS B C 1
ATOM 8820 O O . HIS B 1 497 ? 12.031 -7.926 -12.203 1 91.5 497 HIS B O 1
ATOM 8826 N N . ILE B 1 498 ? 12.141 -9.719 -13.43 1 94.25 498 ILE B N 1
ATOM 8827 C CA . ILE B 1 498 ? 11.859 -8.992 -14.664 1 94.25 498 ILE B CA 1
ATOM 8828 C C . ILE B 1 498 ? 10.438 -8.461 -14.641 1 94.25 498 ILE B C 1
ATOM 8830 O O . ILE B 1 498 ? 10.203 -7.277 -14.914 1 94.25 498 ILE B O 1
ATOM 8834 N N . ILE B 1 499 ? 9.469 -9.297 -14.211 1 94.12 499 ILE B N 1
ATOM 8835 C CA . ILE B 1 499 ? 8.062 -8.898 -14.18 1 94.12 499 ILE B CA 1
ATOM 8836 C C . ILE B 1 499 ? 7.855 -7.824 -13.117 1 94.12 499 ILE B C 1
ATOM 8838 O O . ILE B 1 499 ? 7.195 -6.812 -13.367 1 94.12 499 ILE B O 1
ATOM 8842 N N . GLY B 1 500 ? 8.422 -8.008 -11.984 1 89.88 500 GLY B N 1
ATOM 8843 C CA . GLY B 1 500 ? 8.273 -7.062 -10.891 1 89.88 500 GLY B CA 1
ATOM 8844 C C . GLY B 1 500 ? 8.859 -5.695 -11.195 1 89.88 500 GLY B C 1
ATOM 8845 O O . GLY B 1 500 ? 8.305 -4.672 -10.797 1 89.88 500 GLY B O 1
ATOM 8846 N N . THR B 1 501 ? 9.938 -5.66 -11.914 1 88.38 501 THR B N 1
ATOM 8847 C CA . THR B 1 501 ? 10.594 -4.398 -12.258 1 88.38 501 THR B CA 1
ATOM 8848 C C . THR B 1 501 ? 9.898 -3.734 -13.438 1 88.38 501 THR B C 1
ATOM 8850 O O . THR B 1 501 ? 9.773 -2.508 -13.484 1 88.38 501 THR B O 1
ATOM 8853 N N . ALA B 1 502 ? 9.391 -4.496 -14.336 1 90.06 502 ALA B N 1
ATOM 8854 C CA . ALA B 1 502 ? 8.805 -3.967 -15.562 1 90.06 502 ALA B CA 1
ATOM 8855 C C . ALA B 1 502 ? 7.398 -3.426 -15.312 1 90.06 502 ALA B C 1
ATOM 8857 O O . ALA B 1 502 ? 6.988 -2.438 -15.922 1 90.06 502 ALA B O 1
ATOM 8858 N N . ILE B 1 503 ? 6.668 -4.043 -14.414 1 88.94 503 ILE B N 1
ATOM 8859 C CA . ILE B 1 503 ? 5.281 -3.666 -14.172 1 88.94 503 ILE B CA 1
ATOM 8860 C C . ILE B 1 503 ? 5.125 -3.162 -12.734 1 88.94 503 ILE B C 1
ATOM 8862 O O . ILE B 1 503 ? 5.125 -3.955 -11.789 1 88.94 503 ILE B O 1
ATOM 8866 N N . PRO B 1 504 ? 4.883 -1.928 -12.602 1 81.38 504 PRO B N 1
ATOM 8867 C CA . PRO B 1 504 ? 4.797 -1.363 -11.25 1 81.38 504 PRO B CA 1
ATOM 8868 C C . PRO B 1 504 ? 3.48 -1.695 -10.555 1 81.38 504 PRO B C 1
ATOM 8870 O O . PRO B 1 504 ? 3.42 -1.731 -9.32 1 81.38 504 PRO B O 1
ATOM 8873 N N . ASP B 1 505 ? 2.457 -2.055 -11.289 1 82.81 505 ASP B N 1
ATOM 8874 C CA . ASP B 1 505 ? 1.173 -2.41 -10.688 1 82.81 505 ASP B CA 1
ATOM 8875 C C . ASP B 1 505 ? 1.185 -3.852 -10.18 1 82.81 505 ASP B C 1
ATOM 8877 O O . ASP B 1 505 ? 1.46 -4.781 -10.945 1 82.81 505 ASP B O 1
ATOM 8881 N N . MET B 1 506 ? 0.896 -4.023 -8.922 1 83.69 506 MET B N 1
ATOM 8882 C CA . MET B 1 506 ? 0.989 -5.336 -8.297 1 83.69 506 MET B CA 1
ATOM 8883 C C . MET B 1 506 ? -0.028 -6.301 -8.898 1 83.69 506 MET B C 1
ATOM 8885 O O . MET B 1 506 ? 0.3 -7.449 -9.195 1 83.69 506 MET B O 1
ATOM 8889 N N . LYS B 1 507 ? -1.239 -5.898 -9.07 1 83.5 507 LYS B N 1
ATOM 8890 C CA . LYS B 1 507 ? -2.281 -6.773 -9.602 1 83.5 507 LYS B CA 1
ATOM 8891 C C . LYS B 1 507 ? -1.944 -7.23 -11.016 1 83.5 507 LYS B C 1
ATOM 8893 O O . LYS B 1 507 ? -2.07 -8.414 -11.344 1 83.5 507 LYS B O 1
ATOM 8898 N N . LEU B 1 508 ? -1.505 -6.289 -11.82 1 86.38 508 LEU B N 1
ATOM 8899 C CA . LEU B 1 508 ? -1.146 -6.621 -13.195 1 86.38 508 LEU B CA 1
ATOM 8900 C C . LEU B 1 508 ? 0.069 -7.543 -13.234 1 86.38 508 LEU B C 1
ATOM 8902 O O . LEU B 1 508 ? 0.154 -8.43 -14.078 1 86.38 508 LEU B O 1
ATOM 8906 N N . SER B 1 509 ? 1.007 -7.309 -12.336 1 90.56 509 SER B N 1
ATOM 8907 C CA . SER B 1 509 ? 2.178 -8.18 -12.273 1 90.56 509 SER B CA 1
ATOM 8908 C C . SER B 1 509 ? 1.785 -9.609 -11.922 1 90.56 509 SER B C 1
ATOM 8910 O O . SER B 1 509 ? 2.303 -10.562 -12.508 1 90.56 509 SER B O 1
ATOM 8912 N N . LEU B 1 510 ? 0.864 -9.773 -11.031 1 90.31 510 LEU B N 1
ATOM 8913 C CA . LEU B 1 510 ? 0.45 -11.102 -10.594 1 90.31 510 LEU B CA 1
ATOM 8914 C C . LEU B 1 510 ? -0.344 -11.812 -11.688 1 90.31 510 LEU B C 1
ATOM 8916 O O . LEU B 1 510 ? -0.221 -13.023 -11.867 1 90.31 510 LEU B O 1
ATOM 8920 N N . THR B 1 511 ? -1.138 -11.047 -12.383 1 89.06 511 THR B N 1
ATOM 8921 C CA . THR B 1 511 ? -1.866 -11.633 -13.508 1 89.06 511 THR B CA 1
ATOM 8922 C C . THR B 1 511 ? -0.905 -12.07 -14.609 1 89.06 511 THR B C 1
ATOM 8924 O O . THR B 1 511 ? -1.12 -13.094 -15.258 1 89.06 511 THR B O 1
ATOM 8927 N N . THR B 1 512 ? 0.128 -11.281 -14.789 1 92.62 512 THR B N 1
ATOM 8928 C CA . THR B 1 512 ? 1.138 -11.648 -15.773 1 92.62 512 THR B CA 1
ATOM 8929 C C . THR B 1 512 ? 1.878 -12.914 -15.344 1 92.62 512 THR B C 1
ATOM 8931 O O . THR B 1 512 ? 2.24 -13.742 -16.188 1 92.62 512 THR B O 1
ATOM 8934 N N . VAL B 1 513 ? 2.098 -13.008 -14.039 1 93.12 513 VAL B N 1
ATOM 8935 C CA . VAL B 1 513 ? 2.727 -14.219 -13.516 1 93.12 513 VAL B CA 1
ATOM 8936 C C . VAL B 1 513 ? 1.845 -15.43 -13.812 1 93.12 513 VAL B C 1
ATOM 8938 O O . VAL B 1 513 ? 2.328 -16.453 -14.297 1 93.12 513 VAL B O 1
ATOM 8941 N N . SER B 1 514 ? 0.566 -15.297 -13.492 1 91.44 514 SER B N 1
ATOM 8942 C CA . SER B 1 514 ? -0.37 -16.391 -13.758 1 91.44 514 SER B CA 1
ATOM 8943 C C . SER B 1 514 ? -0.414 -16.734 -15.242 1 91.44 514 SER B C 1
ATOM 8945 O O . SER B 1 514 ? -0.48 -17.906 -15.609 1 91.44 514 SER B O 1
ATOM 8947 N N . PHE B 1 515 ? -0.328 -15.727 -16.062 1 92.31 515 PHE B N 1
ATOM 8948 C CA . PHE B 1 515 ? -0.323 -15.922 -17.516 1 92.31 515 PHE B CA 1
ATOM 8949 C C . PHE B 1 515 ? 0.912 -16.703 -17.953 1 92.31 515 PHE B C 1
ATOM 8951 O O . PHE B 1 515 ? 0.802 -17.703 -18.672 1 92.31 515 PHE B O 1
ATOM 8958 N N . TYR B 1 516 ? 2.01 -16.234 -17.516 1 94.38 516 TYR B N 1
ATOM 8959 C CA . TYR B 1 516 ? 3.26 -16.859 -17.938 1 94.38 516 TYR B CA 1
ATOM 8960 C C . TYR B 1 516 ? 3.352 -18.297 -17.422 1 94.38 516 TYR B C 1
ATOM 8962 O O . TYR B 1 516 ? 3.773 -19.188 -18.156 1 94.38 516 TYR B O 1
ATOM 8970 N N . MET B 1 517 ? 3.029 -18.547 -16.172 1 94.06 517 MET B N 1
ATOM 8971 C CA . MET B 1 517 ? 3.127 -19.891 -15.594 1 94.06 517 MET B CA 1
ATOM 8972 C C . MET B 1 517 ? 2.127 -20.828 -16.25 1 94.06 517 MET B C 1
ATOM 8974 O O . MET B 1 517 ? 2.424 -22 -16.469 1 94.06 517 MET B O 1
ATOM 8978 N N . SER B 1 518 ? 0.931 -20.25 -16.562 1 92.44 518 SER B N 1
ATOM 8979 C CA . SER B 1 518 ? -0.039 -21.078 -17.266 1 92.44 518 SER B CA 1
ATOM 8980 C C . SER B 1 518 ? 0.438 -21.406 -18.672 1 92.44 518 SER B C 1
ATOM 8982 O O . SER B 1 518 ? 0.274 -22.531 -19.141 1 92.44 518 SER B O 1
ATOM 8984 N N . PHE B 1 519 ? 1.04 -20.453 -19.297 1 92 519 PHE B N 1
ATOM 8985 C CA . PHE B 1 519 ? 1.64 -20.688 -20.609 1 92 519 PHE B CA 1
ATOM 8986 C C . PHE B 1 519 ? 2.721 -21.766 -20.531 1 92 519 PHE B C 1
ATOM 8988 O O . PHE B 1 519 ? 2.75 -22.688 -21.344 1 92 519 PHE B O 1
ATOM 8995 N N . SER B 1 520 ? 3.523 -21.641 -19.5 1 93.5 520 SER B N 1
ATOM 8996 C CA . SER B 1 520 ? 4.617 -22.594 -19.328 1 93.5 520 SER B CA 1
ATOM 8997 C C . SER B 1 520 ? 4.094 -23.984 -18.984 1 93.5 520 SER B C 1
ATOM 8999 O O . SER B 1 520 ? 4.699 -25 -19.359 1 93.5 520 SER B O 1
ATOM 9001 N N . LEU B 1 521 ? 2.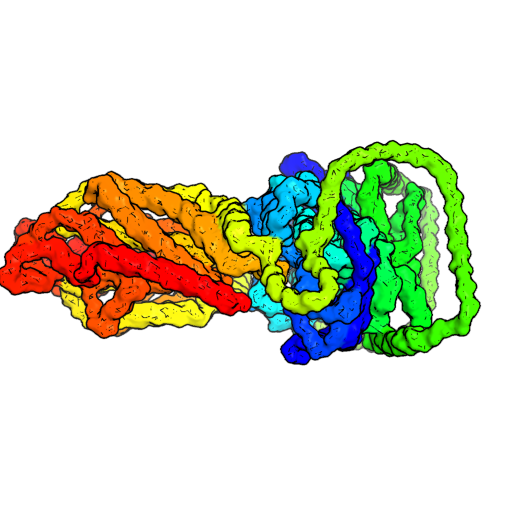998 -24.047 -18.328 1 90.62 521 LEU B N 1
ATOM 9002 C CA . LEU B 1 521 ? 2.416 -25.328 -17.953 1 90.62 521 LEU B CA 1
ATOM 9003 C C . LEU B 1 521 ? 1.824 -26.047 -19.172 1 90.62 521 LEU B C 1
ATOM 9005 O O . LEU B 1 521 ? 1.977 -27.25 -19.312 1 90.62 521 LEU B O 1
ATOM 9009 N N . VAL B 1 522 ? 1.229 -25.281 -20.016 1 88.19 522 VAL B N 1
ATOM 9010 C CA . VAL B 1 522 ? 0.594 -25.859 -21.203 1 88.19 522 VAL B CA 1
ATOM 9011 C C . VAL B 1 522 ? 1.653 -26.484 -22.109 1 88.19 522 VAL B C 1
ATOM 9013 O O . VAL B 1 522 ? 1.436 -27.562 -22.672 1 88.19 522 VAL B O 1
ATOM 9016 N N . PHE B 1 523 ? 2.77 -25.922 -22.141 1 89.06 523 PHE B N 1
ATOM 9017 C CA . PHE B 1 523 ? 3.809 -26.406 -23.047 1 89.06 523 PHE B CA 1
ATOM 9018 C C . PHE B 1 523 ? 4.848 -27.234 -22.281 1 89.06 523 PHE B C 1
ATOM 9020 O O . PHE B 1 523 ? 5.949 -27.453 -22.797 1 89.06 523 PHE B O 1
ATOM 9027 N N . SER B 1 524 ? 4.559 -27.594 -21.047 1 88.56 524 SER B N 1
ATOM 9028 C CA . SER B 1 524 ? 5.5 -28.375 -20.25 1 88.56 524 SER B CA 1
ATOM 9029 C C . SER B 1 524 ? 5.707 -29.766 -20.844 1 88.56 524 SER B C 1
ATOM 9031 O O . SER B 1 524 ? 6.77 -30.375 -20.672 1 88.56 524 SER B O 1
ATOM 9033 N N . GLY B 1 525 ? 4.73 -30.375 -21.547 1 85 525 GLY B N 1
ATOM 9034 C CA . GLY B 1 525 ? 4.789 -31.719 -22.094 1 85 525 GLY B CA 1
ATOM 9035 C C . GLY B 1 525 ? 3.969 -32.719 -21.297 1 85 525 GLY B C 1
ATOM 9036 O O . GLY B 1 525 ? 3.734 -33.844 -21.734 1 85 525 GLY B O 1
ATOM 9037 N N . PHE B 1 526 ? 3.557 -32.312 -20.125 1 87.25 526 PHE B N 1
ATOM 9038 C CA . PHE B 1 526 ? 2.74 -33.219 -19.328 1 87.25 526 PHE B CA 1
ATOM 9039 C C . PHE B 1 526 ? 1.271 -33.125 -19.719 1 87.25 526 PHE B C 1
ATOM 9041 O O . PHE B 1 526 ? 0.583 -34.125 -19.828 1 87.25 526 PHE B O 1
ATOM 9048 N N . LEU B 1 527 ? 0.805 -31.891 -19.969 1 83.19 527 LEU B N 1
ATOM 9049 C CA . LEU B 1 527 ? -0.607 -31.688 -20.281 1 83.19 527 LEU B CA 1
ATOM 9050 C C . LEU B 1 527 ? -0.909 -32.031 -21.734 1 83.19 527 LEU B C 1
ATOM 9052 O O . LEU B 1 527 ? -1.963 -32.594 -22.031 1 83.19 527 LEU B O 1
ATOM 9056 N N . ASN B 1 528 ? 0.072 -31.641 -22.562 1 77.69 528 ASN B N 1
ATOM 9057 C CA . ASN B 1 528 ? -0.106 -31.891 -24 1 77.69 528 ASN B CA 1
ATOM 9058 C C . ASN B 1 528 ? 1.072 -32.656 -24.578 1 77.69 528 ASN B C 1
ATOM 9060 O O . ASN B 1 528 ? 2.213 -32.188 -24.531 1 77.69 528 ASN B O 1
ATOM 9064 N N . THR B 1 529 ? 0.69 -33.812 -25.062 1 73.94 529 THR B N 1
ATOM 9065 C CA . THR B 1 529 ? 1.767 -34.625 -25.625 1 73.94 529 THR B CA 1
ATOM 9066 C C . THR B 1 529 ? 1.811 -34.5 -27.141 1 73.94 529 THR B C 1
ATOM 9068 O O . THR B 1 529 ? 2.867 -34.656 -27.75 1 73.94 529 THR B O 1
ATOM 9071 N N . HIS B 1 530 ? 0.687 -34.188 -27.703 1 75.38 530 HIS B N 1
ATOM 9072 C CA . HIS B 1 530 ? 0.672 -34.094 -29.156 1 75.38 530 HIS B CA 1
ATOM 9073 C C . HIS B 1 530 ? 0.503 -32.656 -29.625 1 75.38 530 HIS B C 1
ATOM 9075 O O . HIS B 1 530 ? -0.608 -32.125 -29.609 1 75.38 530 HIS B O 1
ATOM 9081 N N . LEU B 1 531 ? 1.592 -32.031 -29.891 1 76 531 LEU B N 1
ATOM 9082 C CA . LEU B 1 531 ? 1.58 -30.656 -30.359 1 76 531 LEU B CA 1
ATOM 9083 C C . LEU B 1 531 ? 1.698 -30.594 -31.875 1 76 531 LEU B C 1
ATOM 9085 O O . LEU B 1 531 ? 2.453 -31.375 -32.469 1 76 531 LEU B O 1
ATOM 9089 N N . PRO B 1 532 ? 0.833 -29.719 -32.438 1 77.81 532 PRO B N 1
ATOM 9090 C CA . PRO B 1 532 ? 1.031 -29.516 -33.875 1 77.81 532 PRO B CA 1
ATOM 9091 C C . PRO B 1 532 ? 2.432 -29.016 -34.188 1 77.81 532 PRO B C 1
ATOM 9093 O O . PRO B 1 532 ? 3.043 -28.297 -33.406 1 77.81 532 PRO B O 1
ATOM 9096 N N . ASN B 1 533 ? 2.982 -29.391 -35.344 1 79.31 533 ASN B N 1
ATOM 9097 C CA . ASN B 1 533 ? 4.359 -29.109 -35.719 1 79.31 533 ASN B CA 1
ATOM 9098 C C . ASN B 1 533 ? 4.621 -27.609 -35.812 1 79.31 533 ASN B C 1
ATOM 9100 O O . ASN B 1 533 ? 5.719 -27.141 -35.5 1 79.31 533 ASN B O 1
ATOM 9104 N N . TRP B 1 534 ? 3.686 -26.766 -36.094 1 82.25 534 TRP B N 1
ATOM 9105 C CA . TRP B 1 534 ? 3.912 -25.344 -36.312 1 82.25 534 TRP B CA 1
ATOM 9106 C C . TRP B 1 534 ? 4.031 -24.594 -34.969 1 82.25 534 TRP B C 1
ATOM 9108 O O . TRP B 1 534 ? 4.555 -23.484 -34.938 1 82.25 534 TRP B O 1
ATOM 9118 N N . ILE B 1 535 ? 3.613 -25.156 -33.812 1 84.94 535 ILE B N 1
ATOM 9119 C CA . ILE B 1 535 ? 3.676 -24.469 -32.531 1 84.94 535 ILE B CA 1
ATOM 9120 C C . ILE B 1 535 ? 4.625 -25.203 -31.594 1 84.94 535 ILE B C 1
ATOM 9122 O O . ILE B 1 535 ? 4.824 -24.781 -30.453 1 84.94 535 ILE B O 1
ATOM 9126 N N . LYS B 1 536 ? 5.266 -26.219 -32.062 1 83.19 536 LYS B N 1
ATOM 9127 C CA . LYS B 1 536 ? 6.18 -27.016 -31.25 1 83.19 536 LYS B CA 1
ATOM 9128 C C . LYS B 1 536 ? 7.32 -26.172 -30.703 1 83.19 536 LYS B C 1
ATOM 9130 O O . LYS B 1 536 ? 7.852 -26.453 -29.625 1 83.19 536 LYS B O 1
ATOM 9135 N N . TRP B 1 537 ? 7.598 -25.016 -31.391 1 85.81 537 TRP B N 1
ATOM 9136 C CA . TRP B 1 537 ? 8.688 -24.156 -30.953 1 85.81 537 TRP B CA 1
ATOM 9137 C C . TRP B 1 537 ? 8.336 -23.438 -29.656 1 85.81 537 TRP B C 1
ATOM 9139 O O . TRP B 1 537 ? 9.219 -22.969 -28.922 1 85.81 537 TRP B O 1
ATOM 9149 N N . ALA B 1 538 ? 7.082 -23.391 -29.297 1 87.81 538 ALA B N 1
ATOM 9150 C CA . ALA B 1 538 ? 6.637 -22.656 -28.109 1 87.81 538 ALA B CA 1
ATOM 9151 C C . ALA B 1 538 ? 7.059 -23.375 -26.828 1 87.81 538 ALA B C 1
ATOM 9153 O O . ALA B 1 538 ? 7.133 -22.766 -25.766 1 87.81 538 ALA B O 1
ATOM 9154 N N . LYS B 1 539 ? 7.355 -24.703 -26.938 1 87.62 539 LYS B N 1
ATOM 9155 C CA . LYS B 1 539 ? 7.789 -25.469 -25.766 1 87.62 539 LYS B CA 1
ATOM 9156 C C . LYS B 1 539 ? 9.133 -24.969 -25.266 1 87.62 539 LYS B C 1
ATOM 9158 O O . LYS B 1 539 ? 9.445 -25.094 -24.078 1 87.62 539 LYS B O 1
ATOM 9163 N N . TYR B 1 540 ? 9.922 -24.266 -26.172 1 87.31 540 TYR B N 1
ATOM 9164 C CA . TYR B 1 540 ? 11.242 -23.781 -25.781 1 87.31 540 TYR B CA 1
ATOM 9165 C C . TYR B 1 540 ? 11.148 -22.484 -24.984 1 87.31 540 TYR B C 1
ATOM 9167 O O . TYR B 1 540 ? 12.117 -22.078 -24.344 1 87.31 540 TYR B O 1
ATOM 9175 N N . LEU B 1 541 ? 9.969 -21.984 -24.906 1 90 541 LEU B N 1
ATOM 9176 C CA . LEU B 1 541 ? 9.766 -20.766 -24.125 1 90 541 LEU B CA 1
ATOM 9177 C C . LEU B 1 541 ? 9.234 -21.109 -22.734 1 90 541 LEU B C 1
ATOM 9179 O O . LEU B 1 541 ? 9.148 -20.219 -21.875 1 90 541 LEU B O 1
ATOM 9183 N N . SER B 1 542 ? 8.969 -22.359 -22.547 1 92.62 542 SER B N 1
ATOM 9184 C CA . SER B 1 542 ? 8.445 -22.812 -21.266 1 92.62 542 SER B CA 1
ATOM 9185 C C . SER B 1 542 ? 9.57 -23.234 -20.328 1 92.62 542 SER B C 1
ATOM 9187 O O . SER B 1 542 ? 10.312 -24.172 -20.625 1 92.62 542 SER B O 1
ATOM 9189 N N . ILE B 1 543 ? 9.641 -22.641 -19.156 1 94.12 543 ILE B N 1
ATOM 9190 C CA . ILE B 1 543 ? 10.672 -23 -18.203 1 94.12 543 ILE B CA 1
ATOM 9191 C C . ILE B 1 543 ? 10.312 -24.312 -17.516 1 94.12 543 ILE B C 1
ATOM 9193 O O . ILE B 1 543 ? 11.195 -25.047 -17.078 1 94.12 543 ILE B O 1
ATOM 9197 N N . VAL B 1 544 ? 9.055 -24.609 -17.484 1 94.31 544 VAL B N 1
ATOM 9198 C CA . VAL B 1 544 ? 8.602 -25.844 -16.844 1 94.31 544 VAL B CA 1
ATOM 9199 C C . VAL B 1 544 ? 8.977 -27.047 -17.703 1 94.31 544 VAL B C 1
ATOM 9201 O O . VAL B 1 544 ? 9.281 -28.109 -17.172 1 94.31 544 VAL B O 1
ATOM 9204 N N . HIS B 1 545 ? 9.039 -26.859 -19.031 1 93.25 545 HIS B N 1
ATOM 9205 C CA . HIS B 1 545 ? 9.391 -27.938 -19.938 1 93.25 545 HIS B CA 1
ATOM 9206 C C . HIS B 1 545 ? 10.797 -28.469 -19.656 1 93.25 545 HIS B C 1
ATOM 9208 O O . HIS B 1 545 ? 11.016 -29.672 -19.625 1 93.25 545 HIS B O 1
ATOM 9214 N N . TYR B 1 546 ? 11.711 -27.578 -19.375 1 94.25 546 TYR B N 1
ATOM 9215 C CA . TYR B 1 546 ? 13.102 -27.984 -19.172 1 94.25 546 TYR B CA 1
ATOM 9216 C C . TYR B 1 546 ? 13.273 -28.719 -17.844 1 94.25 546 TYR B C 1
ATOM 9218 O O . TYR B 1 546 ? 13.953 -29.734 -17.766 1 94.25 546 TYR B O 1
ATOM 9226 N N . ALA B 1 547 ? 12.625 -28.156 -16.797 1 94.94 547 ALA B N 1
ATOM 9227 C CA . ALA B 1 547 ? 12.711 -28.812 -15.492 1 94.94 547 ALA B CA 1
ATOM 9228 C C . ALA B 1 547 ? 11.977 -30.156 -15.5 1 94.94 547 ALA B C 1
ATOM 9230 O O . ALA B 1 547 ? 12.484 -31.156 -15 1 94.94 547 ALA B O 1
ATOM 9231 N N . PHE B 1 548 ? 10.82 -30.188 -16.078 1 93 548 PHE B N 1
ATOM 9232 C CA . PHE B 1 548 ? 10.008 -31.406 -16.156 1 93 548 PHE B CA 1
ATOM 9233 C C . PHE B 1 548 ? 10.734 -32.5 -16.938 1 93 548 PHE B C 1
ATOM 9235 O O . PHE B 1 548 ? 10.805 -33.625 -16.516 1 93 548 PHE B O 1
ATOM 9242 N N . GLY B 1 549 ? 11.305 -32.125 -18.094 1 91.56 549 GLY B N 1
ATOM 9243 C CA . GLY B 1 549 ? 12.031 -33.062 -18.922 1 91.56 549 GLY B CA 1
ATOM 9244 C C . GLY B 1 549 ? 13.242 -33.656 -18.219 1 91.56 549 GLY B C 1
ATOM 9245 O O . GLY B 1 549 ? 13.43 -34.875 -18.203 1 91.56 549 GLY B O 1
ATOM 9246 N N . CYS B 1 550 ? 13.984 -32.844 -17.578 1 93.31 550 CYS B N 1
ATOM 9247 C CA . CYS B 1 550 ? 15.188 -33.281 -16.891 1 93.31 550 CYS B CA 1
ATOM 9248 C C . CYS B 1 550 ? 14.844 -34.188 -15.711 1 93.31 550 CYS B C 1
ATOM 9250 O O . CYS B 1 550 ? 15.422 -35.281 -15.578 1 93.31 550 CYS B O 1
ATOM 9252 N N . LEU B 1 551 ? 13.898 -33.844 -14.945 1 92.5 551 LEU B N 1
ATOM 9253 C CA . LEU B 1 551 ? 13.555 -34.594 -13.734 1 92.5 551 LEU B CA 1
ATOM 9254 C C . LEU B 1 551 ? 12.898 -35.938 -14.078 1 92.5 551 LEU B C 1
ATOM 9256 O O . LEU B 1 551 ? 13.078 -36.906 -13.359 1 92.5 551 LEU B O 1
ATOM 9260 N N . ASN B 1 552 ? 12.148 -35.969 -15.172 1 90.25 552 ASN B N 1
ATOM 9261 C CA . ASN B 1 552 ? 11.539 -37.219 -15.586 1 90.25 552 ASN B CA 1
ATOM 9262 C C . ASN B 1 552 ? 12.594 -38.219 -16.078 1 90.25 552 ASN B C 1
ATOM 9264 O O . ASN B 1 552 ? 12.492 -39.406 -15.797 1 90.25 552 ASN B O 1
ATOM 9268 N N . ILE B 1 553 ? 13.57 -37.719 -16.812 1 89.62 553 ILE B N 1
ATOM 9269 C CA . ILE B 1 553 ? 14.641 -38.594 -17.281 1 89.62 553 ILE B CA 1
ATOM 9270 C C . ILE B 1 553 ? 15.391 -39.188 -16.078 1 89.62 553 ILE B C 1
ATOM 9272 O O . ILE B 1 553 ? 15.695 -40.375 -16.062 1 89.62 553 ILE B O 1
ATOM 9276 N N . LEU B 1 554 ? 15.586 -38.344 -15.078 1 87.25 554 LEU B N 1
ATOM 9277 C CA . LEU B 1 554 ? 16.344 -38.75 -13.906 1 87.25 554 LEU B CA 1
ATOM 9278 C C . LEU B 1 554 ? 15.547 -39.719 -13.047 1 87.25 554 LEU B C 1
ATOM 9280 O O . LEU B 1 554 ? 16.094 -40.656 -12.461 1 87.25 554 LEU B O 1
ATOM 9284 N N . SER B 1 555 ? 14.273 -39.562 -13 1 84.19 555 SER B N 1
ATOM 9285 C CA . SER B 1 555 ? 13.438 -40.344 -12.125 1 84.19 555 SER B CA 1
ATOM 9286 C C . SER B 1 555 ? 13.102 -41.688 -12.766 1 84.19 555 SER B C 1
ATOM 9288 O O . SER B 1 555 ? 12.805 -42.688 -12.07 1 84.19 555 SER B O 1
ATOM 9290 N N . THR B 1 556 ? 13.086 -41.781 -14.109 1 82.38 556 THR B N 1
ATOM 9291 C CA . THR B 1 556 ? 12.664 -43 -14.773 1 82.38 556 THR B CA 1
ATOM 9292 C C . THR B 1 556 ? 13.875 -43.812 -15.273 1 82.38 556 THR B C 1
ATOM 9294 O O . THR B 1 556 ? 13.719 -44.812 -15.977 1 82.38 556 THR B O 1
ATOM 9297 N N . ASP B 1 557 ? 14.992 -43.312 -14.812 1 76.25 557 ASP B N 1
ATOM 9298 C CA . ASP B 1 557 ? 16.188 -44.031 -15.242 1 76.25 557 ASP B CA 1
ATOM 9299 C C . ASP B 1 557 ? 16.219 -45.438 -14.672 1 76.25 557 ASP B C 1
ATOM 9301 O O . ASP B 1 557 ? 16.031 -45.656 -13.469 1 76.25 557 ASP B O 1
ATOM 9305 N N . GLY B 1 558 ? 16.203 -46.469 -15.508 1 68.81 558 GLY B N 1
ATOM 9306 C CA . GLY B 1 558 ? 16.344 -47.844 -15.102 1 68.81 558 GLY B CA 1
ATOM 9307 C C . GLY B 1 558 ? 15.031 -48.625 -15.078 1 68.81 558 GLY B C 1
ATOM 9308 O O . GLY B 1 558 ? 14.953 -49.719 -14.516 1 68.81 558 GLY B O 1
ATOM 9309 N N . MET B 1 559 ? 13.93 -47.969 -15.562 1 73.75 559 MET B N 1
ATOM 9310 C CA . MET B 1 559 ? 12.641 -48.656 -15.586 1 73.75 559 MET B CA 1
ATOM 9311 C C . MET B 1 559 ? 12.648 -49.781 -16.609 1 73.75 559 MET B C 1
ATOM 9313 O O . MET B 1 559 ? 13.266 -49.656 -17.672 1 73.75 559 MET B O 1
ATOM 9317 N N . PRO B 1 560 ? 12.102 -50.844 -16.141 1 68.88 560 PRO B N 1
ATOM 9318 C CA . PRO B 1 560 ? 12.094 -51.969 -17.047 1 68.88 560 PRO B CA 1
ATOM 9319 C C . PRO B 1 560 ? 11.297 -51.719 -18.328 1 68.88 560 PRO B C 1
ATOM 9321 O O . PRO B 1 560 ? 10.477 -50.781 -18.359 1 68.88 560 PRO B O 1
ATOM 9324 N N . VAL B 1 561 ? 11.648 -52.406 -19.453 1 63.25 561 VAL B N 1
ATOM 9325 C CA . VAL B 1 561 ? 11.055 -52.25 -20.781 1 63.25 561 VAL B CA 1
ATOM 9326 C C . VAL B 1 561 ? 9.633 -52.781 -20.781 1 63.25 561 VAL B C 1
ATOM 9328 O O . VAL B 1 561 ? 9.305 -53.688 -19.984 1 63.25 561 VAL B O 1
ATOM 9331 N N . LEU B 1 562 ? 8.711 -52.031 -21.438 1 62 562 LEU B N 1
ATOM 9332 C CA . LEU B 1 562 ? 7.336 -52.5 -21.594 1 62 562 LEU B CA 1
ATOM 9333 C C . LEU B 1 562 ? 7.195 -53.375 -22.844 1 62 562 LEU B C 1
ATOM 9335 O O . LEU B 1 562 ? 7.578 -52.938 -23.938 1 62 562 LEU B O 1
ATOM 9339 N N . TRP B 1 563 ? 6.906 -54.562 -22.719 1 56.69 563 TRP B N 1
ATOM 9340 C CA . TRP B 1 563 ? 6.715 -55.438 -23.859 1 56.69 563 TRP B CA 1
ATOM 9341 C C . TRP B 1 563 ? 5.422 -55.094 -24.594 1 56.69 563 TRP B C 1
ATOM 9343 O O . TRP B 1 563 ? 4.387 -54.875 -23.969 1 56.69 563 TRP B O 1
ATOM 9353 N N . CYS B 1 564 ? 5.641 -54.531 -25.938 1 55.84 564 CYS B N 1
ATOM 9354 C CA . CYS B 1 564 ? 4.531 -54.094 -26.781 1 55.84 564 CYS B CA 1
ATOM 9355 C C . CYS B 1 564 ? 3.574 -55.25 -27.062 1 55.84 564 CYS B C 1
ATOM 9357 O O . CYS B 1 564 ? 4.008 -56.375 -27.406 1 55.84 564 CYS B O 1
ATOM 9359 N N . ASN B 1 565 ? 2.533 -55.344 -26.438 1 49.06 565 ASN B N 1
ATOM 9360 C CA . ASN B 1 565 ? 1.504 -56.25 -26.953 1 49.06 565 ASN B CA 1
ATOM 9361 C C . ASN B 1 565 ? 0.433 -55.5 -27.734 1 49.06 565 ASN B C 1
ATOM 9363 O O . ASN B 1 565 ? 0.507 -54.281 -27.875 1 49.06 565 ASN B O 1
ATOM 9367 N N . THR B 1 566 ? -0.527 -55.969 -28.469 1 43.38 566 THR B N 1
ATOM 9368 C CA . THR B 1 566 ? -1.501 -55.438 -29.406 1 43.38 566 THR B CA 1
ATOM 9369 C C . THR B 1 566 ? -2.059 -54.094 -28.906 1 43.38 566 THR B C 1
ATOM 9371 O O . THR B 1 566 ? -2.332 -53.219 -29.703 1 43.38 566 THR B O 1
ATOM 9374 N N . THR B 1 567 ? -2.523 -53.938 -27.859 1 44.25 567 THR B N 1
ATOM 9375 C CA . THR B 1 567 ? -3.223 -52.75 -27.391 1 44.25 567 THR B CA 1
ATOM 9376 C C . THR B 1 567 ? -2.244 -51.594 -27.156 1 44.25 567 THR B C 1
ATOM 9378 O O . THR B 1 567 ? -2.641 -50.438 -27.125 1 44.25 567 THR B O 1
ATOM 9381 N N . SER B 1 568 ? -1.012 -51.875 -26.922 1 49.97 568 SER B N 1
ATOM 9382 C CA . SER B 1 568 ? -0.002 -50.844 -26.703 1 49.97 568 SER B CA 1
ATOM 9383 C C . SER B 1 568 ? 0.242 -50.031 -27.953 1 49.97 568 SER B C 1
ATOM 9385 O O . SER B 1 568 ? 0.713 -48.875 -27.891 1 49.97 568 SER B O 1
ATOM 9387 N N . VAL B 1 569 ? -0.157 -50.562 -28.984 1 47.88 569 VAL B N 1
ATOM 9388 C CA . VAL B 1 569 ? 0.08 -49.906 -30.266 1 47.88 569 VAL B CA 1
ATOM 9389 C C . VAL B 1 569 ? -0.784 -48.656 -30.359 1 47.88 569 VAL B C 1
ATOM 9391 O O . VAL B 1 569 ? -0.375 -47.656 -30.953 1 47.88 569 VAL B O 1
ATOM 9394 N N . GLU B 1 570 ? -1.932 -48.688 -29.781 1 48.84 570 GLU B N 1
ATOM 9395 C CA . GLU B 1 570 ? -2.814 -47.531 -29.938 1 48.84 570 GLU B CA 1
ATOM 9396 C C . GLU B 1 570 ? -2.414 -46.406 -29 1 48.84 570 GLU B C 1
ATOM 9398 O O . GLU B 1 570 ? -2.662 -45.219 -29.281 1 48.84 570 GLU B O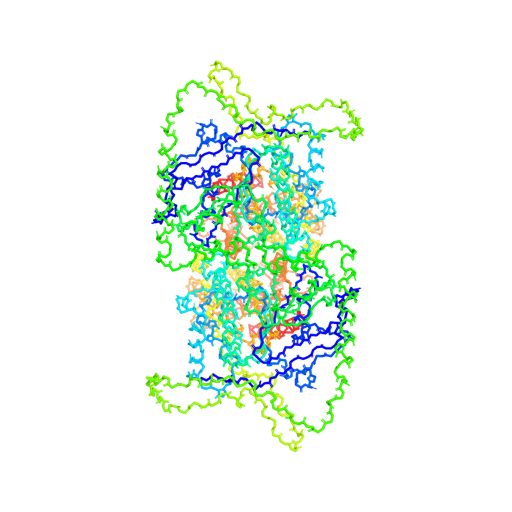 1
ATOM 9403 N N . LEU B 1 571 ? -1.807 -46.812 -27.922 1 54.16 571 LEU B N 1
ATOM 9404 C CA . LEU B 1 571 ? -1.488 -45.75 -26.969 1 54.16 571 LEU B CA 1
ATOM 9405 C C . LEU B 1 571 ? -0.135 -45.125 -27.281 1 54.16 571 LEU B C 1
ATOM 9407 O O . LEU B 1 571 ? 0.057 -43.906 -27.094 1 54.16 571 LEU B O 1
ATOM 9411 N N . TYR B 1 572 ? 0.799 -46.125 -27.75 1 55.88 572 TYR B N 1
ATOM 9412 C CA . TYR B 1 572 ? 2.139 -45.625 -28.062 1 55.88 572 TYR B CA 1
ATOM 9413 C C . TYR B 1 572 ? 2.475 -45.875 -29.531 1 55.88 572 TYR B C 1
ATOM 9415 O O . TYR B 1 572 ? 2.455 -47 -30 1 55.88 572 TYR B O 1
ATOM 9423 N N . THR B 1 573 ? 2.443 -44.844 -30.344 1 53.81 573 THR B N 1
ATOM 9424 C CA . THR B 1 573 ? 2.729 -44.938 -31.781 1 53.81 573 THR B CA 1
ATOM 9425 C C . THR B 1 573 ? 3.965 -45.781 -32.031 1 53.81 573 THR B C 1
ATOM 9427 O O . THR B 1 573 ? 4.152 -46.312 -33.125 1 53.81 573 THR B O 1
ATOM 9430 N N . SER B 1 574 ? 4.781 -45.906 -31.016 1 52.72 574 SER B N 1
ATOM 9431 C CA . SER B 1 574 ? 6.02 -46.625 -31.281 1 52.72 574 SER B CA 1
ATOM 9432 C C . SER B 1 574 ? 5.781 -48.125 -31.312 1 52.72 574 SER B C 1
ATOM 9434 O O . SER B 1 574 ? 6.648 -48.875 -31.75 1 52.72 574 SER B O 1
ATOM 9436 N N . CYS B 1 575 ? 4.68 -48.5 -30.656 1 53.88 575 CYS B N 1
ATOM 9437 C CA . CYS B 1 575 ? 4.426 -49.938 -30.734 1 53.88 575 CYS B CA 1
ATOM 9438 C C . CYS B 1 575 ? 3.947 -50.344 -32.125 1 53.88 575 CYS B C 1
ATOM 9440 O O . CYS B 1 575 ? 3.498 -51.469 -32.344 1 53.88 575 CYS B O 1
ATOM 9442 N N . THR B 1 576 ? 3.793 -49.469 -33 1 48.91 576 THR B N 1
ATOM 9443 C CA . THR B 1 576 ? 3.268 -49.875 -34.312 1 48.91 576 THR B CA 1
ATOM 9444 C C . THR B 1 576 ? 3.965 -51.156 -34.812 1 48.91 576 THR B C 1
ATOM 9446 O O . THR B 1 576 ? 3.307 -52.094 -35.219 1 48.91 576 THR B O 1
ATOM 9449 N N . ALA B 1 577 ? 4.91 -51 -35.656 1 52.81 577 ALA B N 1
ATOM 9450 C CA . ALA B 1 577 ? 5.305 -52.031 -36.625 1 52.81 577 ALA B CA 1
ATOM 9451 C C . ALA B 1 577 ? 5.898 -53.25 -35.906 1 52.81 577 ALA B C 1
ATOM 9453 O O . ALA B 1 577 ? 5.168 -54.125 -35.469 1 52.81 577 ALA B O 1
ATOM 9454 N N . ASN B 1 578 ? 7.211 -53.438 -36.062 1 49.16 578 ASN B N 1
ATOM 9455 C CA . ASN B 1 578 ? 8.109 -54.562 -35.906 1 49.16 578 ASN B CA 1
ATOM 9456 C C . ASN B 1 578 ? 8.758 -54.594 -34.531 1 49.16 578 ASN B C 1
ATOM 9458 O O . ASN B 1 578 ? 9.672 -55.375 -34.281 1 49.16 578 ASN B O 1
ATOM 9462 N N . THR B 1 579 ? 8.438 -53.562 -33.688 1 54.62 579 THR B N 1
ATOM 9463 C CA . THR B 1 579 ? 9.266 -53.594 -32.5 1 54.62 579 THR B CA 1
ATOM 9464 C C . THR B 1 579 ? 8.484 -54.125 -31.297 1 54.62 579 THR B C 1
ATOM 9466 O O . THR B 1 579 ? 7.34 -53.719 -31.062 1 54.62 579 THR B O 1
ATOM 9469 N N . THR B 1 580 ? 8.891 -55.156 -30.609 1 59.69 580 THR B N 1
ATOM 9470 C CA . THR B 1 580 ? 8.312 -56.031 -29.578 1 59.69 580 THR B CA 1
ATOM 9471 C C . THR B 1 580 ? 8.359 -55.344 -28.203 1 59.69 580 THR B C 1
ATOM 9473 O O . THR B 1 580 ? 7.672 -55.75 -27.281 1 59.69 580 THR B O 1
ATOM 9476 N N . PHE B 1 581 ? 9.273 -54.188 -27.969 1 64.81 581 PHE B N 1
ATOM 9477 C CA . PHE B 1 581 ? 9.359 -53.656 -26.609 1 64.81 581 PHE B CA 1
ATOM 9478 C C . PHE B 1 581 ? 9.453 -52.125 -26.641 1 64.81 581 PHE B C 1
ATOM 9480 O O . PHE B 1 581 ? 9.961 -51.562 -27.609 1 64.81 581 PHE B O 1
ATOM 9487 N N . VAL B 1 582 ? 8.648 -51.438 -25.891 1 69.5 582 VAL B N 1
ATOM 9488 C CA . VAL B 1 582 ? 8.703 -49.969 -25.734 1 69.5 582 VAL B CA 1
ATOM 9489 C C . VAL B 1 582 ? 9.562 -49.625 -24.531 1 69.5 582 VAL B C 1
ATOM 9491 O O . VAL B 1 582 ? 9.391 -50.156 -23.453 1 69.5 582 VAL B O 1
ATOM 9494 N N . THR B 1 583 ? 10.672 -48.844 -24.875 1 73.12 583 THR B N 1
ATOM 9495 C CA . THR B 1 583 ? 11.539 -48.375 -23.812 1 73.12 583 THR B CA 1
ATOM 9496 C C . THR B 1 583 ? 11.016 -47.062 -23.219 1 73.12 583 THR B C 1
ATOM 9498 O O . THR B 1 583 ? 10.133 -46.438 -23.797 1 73.12 583 THR B O 1
ATOM 9501 N N . ILE B 1 584 ? 11.406 -46.812 -22 1 77.75 584 ILE B N 1
ATOM 9502 C CA . ILE B 1 584 ? 11.016 -45.594 -21.297 1 77.75 584 ILE B CA 1
ATOM 9503 C C . ILE B 1 584 ? 11.43 -44.375 -22.125 1 77.75 584 ILE B C 1
ATOM 9505 O O . ILE B 1 584 ? 10.727 -43.344 -22.141 1 77.75 584 ILE B O 1
ATOM 9509 N N . SER B 1 585 ? 12.547 -44.5 -22.875 1 77.31 585 SER B N 1
ATOM 9510 C CA . SER B 1 585 ? 13 -43.375 -23.703 1 77.31 585 SER B CA 1
ATOM 9511 C C . SER B 1 585 ? 12 -43.062 -24.812 1 77.31 585 SER B C 1
ATOM 9513 O O . SER B 1 585 ? 11.828 -41.938 -25.219 1 77.31 585 SER B O 1
ATOM 9515 N N . ASP B 1 586 ? 11.281 -44.062 -25.188 1 74.69 586 ASP B N 1
ATOM 9516 C CA . ASP B 1 586 ? 10.289 -43.875 -26.234 1 74.69 586 ASP B CA 1
ATOM 9517 C C . ASP B 1 586 ? 9.039 -43.188 -25.703 1 74.69 586 ASP B C 1
ATOM 9519 O O . ASP B 1 586 ? 8.453 -42.312 -26.375 1 74.69 586 ASP B O 1
ATOM 9523 N N . VAL B 1 587 ? 8.758 -43.562 -24.5 1 74.31 587 VAL B N 1
ATOM 9524 C CA . VAL B 1 587 ? 7.594 -42.969 -23.875 1 74.31 587 VAL B CA 1
ATOM 9525 C C . VAL B 1 587 ? 7.867 -41.469 -23.609 1 74.31 587 VAL B C 1
ATOM 9527 O O . VAL B 1 587 ? 6.988 -40.625 -23.812 1 74.31 587 VAL B O 1
ATOM 9530 N N . LEU B 1 588 ? 9.102 -41.25 -23.25 1 80.06 588 LEU B N 1
ATOM 9531 C CA . LEU B 1 588 ? 9.461 -39.875 -22.953 1 80.06 588 LEU B CA 1
ATOM 9532 C C . LEU B 1 588 ? 9.57 -39.031 -24.234 1 80.06 588 LEU B C 1
ATOM 9534 O O . LEU B 1 588 ? 9.234 -37.844 -24.25 1 80.06 588 LEU B O 1
ATOM 9538 N N . LYS B 1 589 ? 9.969 -39.688 -25.312 1 78.12 589 LYS B N 1
ATOM 9539 C CA . LYS B 1 589 ? 10.047 -39 -26.594 1 78.12 589 LYS B CA 1
ATOM 9540 C C . LYS B 1 589 ? 8.656 -38.625 -27.094 1 78.12 589 LYS B C 1
ATOM 9542 O O . LYS B 1 589 ? 8.484 -37.594 -27.734 1 78.12 589 LYS B O 1
ATOM 9547 N N . ASP B 1 590 ? 7.715 -39.438 -26.703 1 73 590 ASP B N 1
ATOM 9548 C CA . ASP B 1 590 ? 6.34 -39.125 -27.094 1 73 590 ASP B CA 1
ATOM 9549 C C . ASP B 1 590 ? 5.809 -37.906 -26.328 1 73 590 ASP B C 1
ATOM 9551 O O . ASP B 1 590 ? 4.934 -37.219 -26.828 1 73 590 ASP B O 1
ATOM 9555 N N . SER B 1 591 ? 6.418 -37.719 -25.188 1 73.81 591 SER B N 1
ATOM 9556 C CA . SER B 1 591 ? 6.004 -36.562 -24.406 1 73.81 591 SER B CA 1
ATOM 9557 C C . SER B 1 591 ? 6.828 -35.344 -24.75 1 73.81 591 SER B C 1
ATOM 9559 O O . SER B 1 591 ? 6.695 -34.281 -24.109 1 73.81 591 SER B O 1
ATOM 9561 N N . GLY B 1 592 ? 7.629 -35.375 -25.797 1 75.88 592 GLY B N 1
ATOM 9562 C CA . GLY B 1 592 ? 8.391 -34.25 -26.266 1 75.88 592 GLY B CA 1
ATOM 9563 C C . GLY B 1 592 ? 9.75 -34.094 -25.609 1 75.88 592 GLY B C 1
ATOM 9564 O O . GLY B 1 592 ? 10.414 -33.062 -25.734 1 75.88 592 GLY B O 1
ATOM 9565 N N . ILE B 1 593 ? 10.125 -35.156 -24.828 1 83.62 593 ILE B N 1
ATOM 9566 C CA . ILE B 1 593 ? 11.422 -35.125 -24.156 1 83.62 593 ILE B CA 1
ATOM 9567 C C . ILE B 1 593 ? 12.445 -35.906 -24.984 1 83.62 593 ILE B C 1
ATOM 9569 O O . ILE B 1 593 ? 12.539 -37.125 -24.875 1 83.62 593 ILE B O 1
ATOM 9573 N N . ASP B 1 594 ? 13.172 -35.156 -25.875 1 80.38 594 ASP B N 1
ATOM 9574 C CA . ASP B 1 594 ? 14.023 -35.812 -26.859 1 80.38 594 ASP B CA 1
ATOM 9575 C C . ASP B 1 594 ? 15.5 -35.625 -26.516 1 80.38 594 ASP B C 1
ATOM 9577 O O . ASP B 1 594 ? 16.359 -36.281 -27.094 1 80.38 594 ASP B O 1
ATOM 9581 N N . CYS B 1 595 ? 15.844 -34.844 -25.594 1 85.06 595 CYS B N 1
ATOM 9582 C CA . CYS B 1 595 ? 17.25 -34.562 -25.312 1 85.06 595 CYS B CA 1
ATOM 9583 C C . CYS B 1 595 ? 17.688 -35.219 -24.016 1 85.06 595 CYS B C 1
ATOM 9585 O O . CYS B 1 595 ? 16.859 -35.562 -23.172 1 85.06 595 CYS B O 1
ATOM 9587 N N . PRO B 1 596 ? 18.969 -35.5 -23.969 1 89.06 596 PRO B N 1
ATOM 9588 C CA . PRO B 1 596 ? 19.484 -36.031 -22.688 1 89.06 596 PRO B CA 1
ATOM 9589 C C . PRO B 1 596 ? 19.391 -35 -21.562 1 89.06 596 PRO B C 1
ATOM 9591 O O . PRO B 1 596 ? 19.109 -33.844 -21.797 1 89.06 596 PRO B O 1
ATOM 9594 N N . TYR B 1 597 ? 19.531 -35.531 -20.312 1 90.69 597 TYR B N 1
ATOM 9595 C CA . TYR B 1 597 ? 19.281 -34.719 -19.141 1 90.69 597 TYR B CA 1
ATOM 9596 C C . TYR B 1 597 ? 20.266 -33.562 -19.078 1 90.69 597 TYR B C 1
ATOM 9598 O O . TYR B 1 597 ? 19.922 -32.469 -18.609 1 90.69 597 TYR B O 1
ATOM 9606 N N . PHE B 1 598 ? 21.562 -33.656 -19.609 1 92.31 598 PHE B N 1
ATOM 9607 C CA . PHE B 1 598 ? 22.562 -32.594 -19.531 1 92.31 598 PHE B CA 1
ATOM 9608 C C . PHE B 1 598 ? 22.188 -31.422 -20.406 1 92.31 598 PHE B C 1
ATOM 9610 O O . PHE B 1 598 ? 22.516 -30.266 -20.078 1 92.31 598 PHE B O 1
ATOM 9617 N N . CYS B 1 599 ? 21.453 -31.672 -21.5 1 92.88 599 CYS B N 1
ATOM 9618 C CA . CYS B 1 599 ? 21 -30.594 -22.359 1 92.88 599 CYS B CA 1
ATOM 9619 C C . CYS B 1 599 ? 19.969 -29.719 -21.672 1 92.88 599 CYS B C 1
ATOM 9621 O O . CYS B 1 599 ? 19.984 -28.5 -21.812 1 92.88 599 CYS B O 1
ATOM 9623 N N . TYR B 1 600 ? 19.125 -30.344 -20.875 1 94.25 600 TYR B N 1
ATOM 9624 C CA . TYR B 1 600 ? 18.109 -29.578 -20.156 1 94.25 600 TYR B CA 1
ATOM 9625 C C . TYR B 1 600 ? 18.75 -28.766 -19.031 1 94.25 600 TYR B C 1
ATOM 9627 O O . TYR B 1 600 ? 18.359 -27.609 -18.812 1 94.25 600 TYR B O 1
ATOM 9635 N N . ILE B 1 601 ? 19.766 -29.266 -18.359 1 95.31 601 ILE B N 1
ATOM 9636 C CA . ILE B 1 601 ? 20.453 -28.547 -17.297 1 95.31 601 ILE B CA 1
ATOM 9637 C C . ILE B 1 601 ? 21.219 -27.359 -17.875 1 95.31 601 ILE B C 1
ATOM 9639 O O . ILE B 1 601 ? 21.188 -26.266 -17.312 1 95.31 601 ILE B O 1
ATOM 9643 N N . ALA B 1 602 ? 21.812 -27.594 -19.047 1 95.81 602 ALA B N 1
ATOM 9644 C CA . ALA B 1 602 ? 22.562 -26.531 -19.703 1 95.81 602 ALA B CA 1
ATOM 9645 C C . ALA B 1 602 ? 21.641 -25.406 -20.156 1 95.81 602 ALA B C 1
ATOM 9647 O O . ALA B 1 602 ? 21.969 -24.219 -20.031 1 95.81 602 ALA B O 1
ATOM 9648 N N . THR B 1 603 ? 20.5 -25.812 -20.688 1 95.62 603 THR B N 1
ATOM 9649 C CA . THR B 1 603 ? 19.547 -24.797 -21.141 1 95.62 603 THR B CA 1
ATOM 9650 C C . THR B 1 603 ? 19.031 -23.969 -19.953 1 95.62 603 THR B C 1
ATOM 9652 O O . THR B 1 603 ? 18.891 -22.75 -20.062 1 95.62 603 THR B O 1
ATOM 9655 N N . LEU B 1 604 ? 18.75 -24.625 -18.844 1 96.31 604 LEU B N 1
ATOM 9656 C CA . LEU B 1 604 ? 18.312 -23.906 -17.656 1 96.31 604 LEU B CA 1
ATOM 9657 C C . LEU B 1 604 ? 19.406 -22.969 -17.156 1 96.31 604 LEU B C 1
ATOM 9659 O O . LEU B 1 604 ? 19.125 -21.844 -16.734 1 96.31 604 LEU B O 1
ATOM 9663 N N . GLY B 1 605 ? 20.656 -23.422 -17.234 1 95.69 605 GLY B N 1
ATOM 9664 C CA . GLY B 1 605 ? 21.781 -22.578 -16.859 1 95.69 605 GLY B CA 1
ATOM 9665 C C . GLY B 1 605 ? 21.922 -21.359 -17.734 1 95.69 605 GLY B C 1
ATOM 9666 O O . GLY B 1 605 ? 22.141 -20.25 -17.25 1 95.69 605 GLY B O 1
ATOM 9667 N N . ILE B 1 606 ? 21.734 -21.547 -19.016 1 96.19 606 ILE B N 1
ATOM 9668 C CA . ILE B 1 606 ? 21.828 -20.438 -19.953 1 96.19 606 ILE B CA 1
ATOM 9669 C C . ILE B 1 606 ? 20.672 -19.469 -19.734 1 96.19 606 ILE B C 1
ATOM 9671 O O . ILE B 1 606 ? 20.875 -18.25 -19.75 1 96.19 606 ILE B O 1
ATOM 9675 N N . LEU B 1 607 ? 19.531 -20.047 -19.5 1 95.94 607 LEU B N 1
ATOM 9676 C CA . LEU B 1 607 ? 18.375 -19.203 -19.25 1 95.94 607 LEU B CA 1
ATOM 9677 C C . LEU B 1 607 ? 18.562 -18.391 -17.984 1 95.94 607 LEU B C 1
ATOM 9679 O O . LEU B 1 607 ? 18.141 -17.234 -17.906 1 95.94 607 LEU B O 1
ATOM 9683 N N . PHE B 1 608 ? 19.172 -18.984 -16.984 1 95.38 608 PHE B N 1
ATOM 9684 C CA . PHE B 1 608 ? 19.453 -18.281 -15.742 1 95.38 608 PHE B CA 1
ATOM 9685 C C . PHE B 1 608 ? 20.328 -17.062 -15.992 1 95.38 608 PHE B C 1
ATOM 9687 O O . PHE B 1 608 ? 20 -15.961 -15.539 1 95.38 608 PHE B O 1
ATOM 9694 N N . ILE B 1 609 ? 21.312 -17.172 -16.781 1 95.44 609 ILE B N 1
ATOM 9695 C CA . ILE B 1 609 ? 22.25 -16.094 -17.047 1 95.44 609 ILE B CA 1
ATOM 9696 C C . ILE B 1 609 ? 21.594 -15.039 -17.938 1 95.44 609 ILE B C 1
ATOM 9698 O O . ILE B 1 609 ? 21.672 -13.844 -17.641 1 95.44 609 ILE B O 1
ATOM 9702 N N . VAL B 1 610 ? 20.891 -15.477 -18.953 1 96.12 610 VAL B N 1
ATOM 9703 C CA . VAL B 1 610 ? 20.281 -14.555 -19.891 1 96.12 610 VAL B CA 1
ATOM 9704 C C . VAL B 1 610 ? 19.203 -13.742 -19.188 1 96.12 610 VAL B C 1
ATOM 9706 O O . VAL B 1 610 ? 19.109 -12.523 -19.359 1 96.12 610 VAL B O 1
ATOM 9709 N N . LEU B 1 611 ? 18.438 -14.398 -18.406 1 96 611 LEU B N 1
ATOM 9710 C CA . LEU B 1 611 ? 17.344 -13.711 -17.734 1 96 611 LEU B CA 1
ATOM 9711 C C . LEU B 1 611 ? 17.875 -12.766 -16.656 1 96 611 LEU B C 1
ATOM 9713 O O . LEU B 1 611 ? 17.297 -11.703 -16.422 1 96 611 LEU B O 1
ATOM 9717 N N . ARG B 1 612 ? 18.953 -13.102 -16.047 1 94.38 612 ARG B N 1
ATOM 9718 C CA . ARG B 1 612 ? 19.562 -12.211 -15.055 1 94.38 612 ARG B CA 1
ATOM 9719 C C . ARG B 1 612 ? 20.141 -10.969 -15.711 1 94.38 612 ARG B C 1
ATOM 9721 O O . ARG B 1 612 ? 20.016 -9.859 -15.18 1 94.38 612 ARG B O 1
ATOM 9728 N N . VAL B 1 613 ? 20.672 -11.141 -16.844 1 94.88 613 VAL B N 1
ATOM 9729 C CA . VAL B 1 613 ? 21.219 -10 -17.578 1 94.88 613 VAL B CA 1
ATOM 9730 C C . VAL B 1 613 ? 20.078 -9.125 -18.094 1 94.88 613 VAL B C 1
ATOM 9732 O O . VAL B 1 613 ? 20.156 -7.898 -18 1 94.88 613 VAL B O 1
ATOM 9735 N N . LEU B 1 614 ? 19.047 -9.781 -18.531 1 94.88 614 LEU B N 1
ATOM 9736 C CA . LEU B 1 614 ? 17.891 -9.031 -18.984 1 94.88 614 LEU B CA 1
ATOM 9737 C C . LEU B 1 614 ? 17.25 -8.258 -17.828 1 94.88 614 LEU B C 1
ATOM 9739 O O . LEU B 1 614 ? 16.797 -7.129 -18.016 1 94.88 614 LEU B O 1
ATOM 9743 N N . GLY B 1 615 ? 17.234 -8.906 -16.719 1 92.69 615 GLY B N 1
ATOM 9744 C CA . GLY B 1 615 ? 16.703 -8.234 -15.547 1 92.69 615 GLY B CA 1
ATOM 9745 C C . GLY B 1 615 ? 17.453 -6.969 -15.188 1 92.69 615 GLY B C 1
ATOM 9746 O O . GLY B 1 615 ? 16.859 -5.961 -14.812 1 92.69 615 GLY B O 1
ATOM 9747 N N . TYR B 1 616 ? 18.688 -6.969 -15.352 1 92.81 616 TYR B N 1
ATOM 9748 C CA . TYR B 1 616 ? 19.516 -5.797 -15.094 1 92.81 616 TYR B CA 1
ATOM 9749 C C . TYR B 1 616 ? 19.188 -4.668 -16.062 1 92.81 616 TYR B C 1
ATOM 9751 O O . TYR B 1 616 ? 19.062 -3.512 -15.648 1 92.81 616 TYR B O 1
ATOM 9759 N N . TYR B 1 617 ? 18.984 -5.027 -17.266 1 93.31 617 TYR B N 1
ATOM 9760 C CA . TYR B 1 617 ? 18.734 -4.004 -18.281 1 93.31 617 TYR B CA 1
ATOM 9761 C C . TYR B 1 617 ? 17.328 -3.441 -18.141 1 93.31 617 TYR B C 1
ATOM 9763 O O . TYR B 1 617 ? 17.094 -2.26 -18.406 1 93.31 617 TYR B O 1
ATOM 9771 N N . VAL B 1 618 ? 16.422 -4.266 -17.734 1 92 618 VAL B N 1
ATOM 9772 C CA . VAL B 1 618 ? 15.078 -3.771 -17.484 1 92 618 VAL B CA 1
ATOM 9773 C C . VAL B 1 618 ? 15.094 -2.779 -16.328 1 92 618 VAL B C 1
ATOM 9775 O O . VAL B 1 618 ? 14.414 -1.748 -16.375 1 92 618 VAL B O 1
ATOM 9778 N N . MET B 1 619 ? 15.859 -3.025 -15.352 1 87.88 619 MET B N 1
ATOM 9779 C CA . MET B 1 619 ? 15.977 -2.135 -14.203 1 87.88 619 MET B CA 1
ATOM 9780 C C . MET B 1 619 ? 16.656 -0.829 -14.594 1 87.88 619 MET B C 1
ATOM 9782 O O . MET B 1 619 ? 16.312 0.237 -14.078 1 87.88 619 MET B O 1
ATOM 9786 N N . LYS B 1 620 ? 17.562 -0.923 -15.492 1 87 620 LYS B N 1
ATOM 9787 C CA . LYS B 1 620 ? 18.297 0.258 -15.945 1 87 620 LYS B CA 1
ATOM 9788 C C . LYS B 1 620 ? 17.406 1.145 -16.828 1 87 620 LYS B C 1
ATOM 9790 O O . LYS B 1 620 ? 17.484 2.373 -16.75 1 87 620 LYS B O 1
ATOM 9795 N N . TRP B 1 621 ? 16.547 0.503 -17.547 1 83.19 621 TRP B N 1
ATOM 9796 C CA . TRP B 1 621 ? 15.703 1.257 -18.469 1 83.19 621 TRP B CA 1
ATOM 9797 C C . TRP B 1 621 ? 14.523 1.891 -17.75 1 83.19 621 TRP B C 1
ATOM 9799 O O . TRP B 1 621 ? 14.07 2.979 -18.109 1 83.19 621 TRP B O 1
ATOM 9809 N N . LYS B 1 622 ? 13.844 1.191 -16.812 1 73.94 622 LYS B N 1
ATOM 9810 C CA . LYS B 1 622 ? 12.648 1.689 -16.125 1 73.94 622 LYS B CA 1
ATOM 9811 C C . LYS B 1 622 ? 13.023 2.67 -15.016 1 73.94 622 LYS B C 1
ATOM 9813 O O . LYS B 1 622 ? 12.148 3.125 -14.273 1 73.94 622 LYS B O 1
ATOM 9818 N N . ARG B 1 623 ? 14.125 3.229 -15.062 1 59.59 623 ARG B N 1
ATOM 9819 C CA . ARG B 1 623 ? 14.5 4.293 -14.141 1 59.59 623 ARG B CA 1
ATOM 9820 C C . ARG B 1 623 ? 13.633 5.531 -14.352 1 59.59 623 ARG B C 1
ATOM 9822 O O . ARG B 1 623 ? 13.258 5.852 -15.477 1 59.59 623 ARG B O 1
#

pLDDT: mean 79.33, std 20.15, range [19.11, 96.62]